Protein AF-A0A8B6EXB3-F1 (afdb_monomer)

Organism: Mytilus galloprovincialis (NCBI:txid29158)

Mean predicted aligned error: 21.94 Å

Secondary structure (DSSP, 8-state):
-EEEEEEEGGGTEEEEEEEEEE-SSTTS--SEEEEEEEEEEEE-----S----SSTT-BHHHHHHHH-TTPPSSPPHHHHHHHHHHTT-GGG--SS---TTTS----TTS-EEE--SS---PPPPPTT--SEEEEE-TTSSEEEEEEEETTTTEEEEEEEEEETTTTEEEEEETTEEEEEETTTS-TTS-EEEEETTTEEEEEEEEEETTTTEEEEEEEEEE-SBTTS--SEEEEEEEEEEEEPPPP-TTPPPSSTT--HHHHHHHHT--SSPPHHHHHHHHHHTT-GGGS-SS---TTSTTT-S--BTTEEE---TT----PPPPPS-TTEEEEE-SSEEEEEEEETTTTEEEEEEEEEETTTTEEEEEETTEEEEEETTS-----HHHHHHHTT--TT--SPPHHHHHHHHHHTT-TTTS-SS-GGGSSSSTTSS-TTTSEEE--TT---PPPPPSSSS-EEEEE-TT--EEEEEEEETTTTEEEEEEEEEEGGGTEEEEEETTEEEEEEGGGS-TT-EEEEEETTTEEEEEEEEEPTTSSEEEEEEEEEEESSSS-EEEEEEEEEEEEEEPP---TT---SSTT-BHHHHHHHTT--TTS---HHHHHHHHHHHTGGGG--SS-S--TTSTTTSS-BTTEEE----TT--PPPPPTTEEEEE-TTS-EEEEEEEEGGGTEEEEEEEEEETTTTEEEEEETTEEEEEETTT--TT--EEEEETTTEEEEEEEEEEGGGTEEEEEEEEEE--B-STTSPPSEEEEEEEEEEEEPP----SSS---TTTT--GGGTS--------SS----------------------------------------------------------------------------------------------------------

Radius of gyration: 40.98 Å; Cα contacts (8 Å, |Δi|>4): 1545; chains: 1; bounding box: 111×73×137 Å

Structure (mmCIF, N/CA/C/O backbone):
data_AF-A0A8B6EXB3-F1
#
_entry.id   AF-A0A8B6EXB3-F1
#
loop_
_atom_site.group_PDB
_atom_site.id
_atom_site.type_symbol
_atom_site.label_atom_id
_atom_site.label_alt_id
_atom_site.label_comp_id
_atom_site.label_asym_id
_atom_site.label_entity_id
_atom_site.label_seq_id
_atom_site.pdbx_PDB_ins_code
_atom_site.Cartn_x
_atom_site.Cartn_y
_atom_site.Cartn_z
_atom_site.occupancy
_atom_site.B_iso_or_equiv
_atom_site.auth_seq_id
_atom_site.auth_comp_id
_atom_site.auth_asym_id
_atom_site.auth_atom_id
_atom_site.pdbx_PDB_model_num
ATOM 1 N N . MET A 1 1 ? 38.399 -13.164 -41.758 1.00 68.25 1 MET A N 1
ATOM 2 C CA . MET A 1 1 ? 37.551 -12.127 -41.146 1.00 68.25 1 MET A CA 1
ATOM 3 C C . MET A 1 1 ? 37.472 -12.511 -39.700 1.00 68.25 1 MET A C 1
ATOM 5 O O . MET A 1 1 ? 36.944 -13.575 -39.409 1.00 68.25 1 MET A O 1
ATOM 9 N N . ASP A 1 2 ? 38.068 -11.690 -38.854 1.00 79.38 2 ASP A N 1
ATOM 10 C CA . ASP A 1 2 ? 38.177 -11.953 -37.428 1.00 79.38 2 ASP A CA 1
ATOM 11 C C . ASP A 1 2 ? 37.283 -10.932 -36.746 1.00 79.38 2 ASP A C 1
ATOM 13 O O . ASP A 1 2 ? 37.431 -9.734 -36.983 1.00 79.38 2 ASP A O 1
ATOM 17 N N . TYR A 1 3 ? 36.311 -11.392 -35.973 1.00 77.75 3 TYR A N 1
ATOM 18 C CA . TYR A 1 3 ? 35.371 -10.512 -35.300 1.00 77.75 3 TYR A CA 1
ATOM 19 C C . TYR A 1 3 ? 35.210 -10.927 -33.844 1.00 77.75 3 TYR A C 1
ATOM 21 O O . TYR A 1 3 ? 35.399 -12.087 -33.484 1.00 77.75 3 TYR A O 1
ATOM 29 N N . PHE A 1 4 ? 34.876 -9.949 -33.021 1.00 79.25 4 PHE A N 1
ATOM 30 C CA . PHE A 1 4 ? 34.558 -10.089 -31.616 1.00 79.25 4 PHE A CA 1
ATOM 31 C C . PHE A 1 4 ? 33.309 -9.255 -31.381 1.00 79.25 4 PHE A C 1
ATOM 33 O O . PHE A 1 4 ? 33.284 -8.081 -31.745 1.00 79.25 4 PHE A O 1
ATOM 40 N N . ILE A 1 5 ? 32.268 -9.891 -30.864 1.00 78.75 5 ILE A N 1
ATOM 41 C CA . ILE A 1 5 ? 31.024 -9.240 -30.476 1.00 78.75 5 ILE A CA 1
ATOM 42 C C . ILE A 1 5 ? 30.771 -9.689 -29.049 1.00 78.75 5 ILE A C 1
ATOM 44 O O . ILE A 1 5 ? 30.647 -10.887 -28.799 1.00 78.75 5 ILE A O 1
ATOM 48 N N . GLU A 1 6 ? 30.732 -8.734 -28.138 1.00 75.44 6 GLU A N 1
ATOM 49 C CA . GLU A 1 6 ? 30.368 -8.949 -26.746 1.00 75.44 6 GLU A CA 1
ATOM 50 C C . GLU A 1 6 ? 29.152 -8.084 -26.436 1.00 75.44 6 GLU A C 1
ATOM 52 O O . GLU A 1 6 ? 29.099 -6.904 -26.792 1.00 75.44 6 GLU A O 1
ATOM 57 N N . GLU A 1 7 ? 28.137 -8.698 -25.843 1.00 68.38 7 GLU A N 1
ATOM 58 C CA . GLU A 1 7 ? 26.960 -7.984 -25.370 1.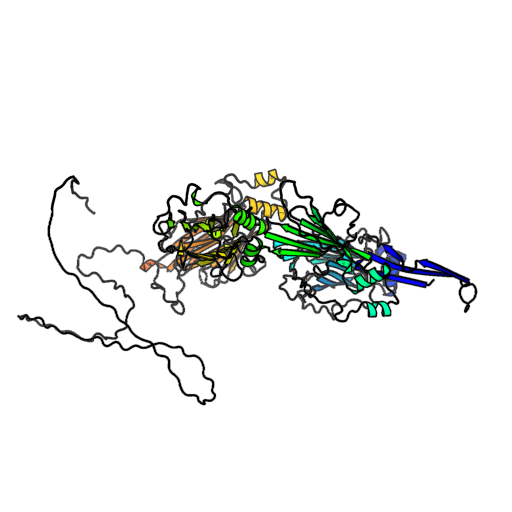00 68.38 7 GLU A CA 1
ATOM 59 C C . GLU A 1 7 ? 27.264 -7.371 -24.005 1.00 68.38 7 GLU A C 1
ATOM 61 O O . GLU A 1 7 ? 27.682 -8.074 -23.091 1.00 68.38 7 GLU A O 1
ATOM 66 N N . LEU A 1 8 ? 27.037 -6.063 -23.874 1.00 65.38 8 LEU A N 1
ATOM 67 C CA . LEU A 1 8 ? 27.164 -5.337 -22.614 1.00 65.38 8 LEU A CA 1
ATOM 68 C C . LEU A 1 8 ? 25.755 -5.047 -22.094 1.00 65.38 8 LEU A C 1
ATOM 70 O O . LEU A 1 8 ? 25.214 -3.955 -22.320 1.00 65.38 8 LEU A O 1
ATOM 74 N N . ALA A 1 9 ? 25.150 -6.066 -21.477 1.00 54.38 9 ALA A N 1
ATOM 75 C CA . ALA A 1 9 ? 23.714 -6.168 -21.213 1.00 54.38 9 ALA A CA 1
ATOM 76 C C . ALA A 1 9 ? 23.138 -4.929 -20.515 1.00 54.38 9 ALA A C 1
ATOM 78 O O . ALA A 1 9 ? 22.093 -4.422 -20.923 1.00 54.38 9 ALA A O 1
ATOM 79 N N . GLY A 1 10 ? 23.835 -4.374 -19.521 1.00 50.50 10 GLY A N 1
ATOM 80 C CA . GLY A 1 10 ? 23.326 -3.210 -18.800 1.00 50.50 10 GLY A CA 1
ATOM 81 C C . GLY A 1 10 ? 23.522 -1.865 -19.511 1.00 50.50 10 GLY A C 1
ATOM 82 O O . GLY A 1 10 ? 22.977 -0.866 -19.057 1.00 50.50 10 GLY A O 1
ATOM 83 N N . SER A 1 11 ? 24.292 -1.801 -20.602 1.00 53.59 11 SER A N 1
ATOM 84 C CA . SER A 1 11 ? 24.531 -0.559 -21.363 1.00 53.59 11 SER A CA 1
ATOM 85 C C . SER A 1 11 ? 23.740 -0.473 -22.671 1.00 53.59 11 SER A C 1
ATOM 87 O O . SER A 1 11 ? 23.821 0.544 -23.356 1.00 53.59 11 SER A O 1
ATOM 89 N N . LEU A 1 12 ? 22.998 -1.530 -23.032 1.00 60.19 12 LEU A N 1
ATOM 90 C CA . LEU A 1 12 ? 22.280 -1.655 -24.308 1.00 60.19 12 LEU A CA 1
ATOM 91 C C . LEU A 1 12 ? 23.188 -1.412 -25.526 1.00 60.19 12 LEU A C 1
ATOM 93 O O . LEU A 1 12 ? 22.785 -0.797 -26.515 1.00 60.19 12 LEU A O 1
ATOM 97 N N . THR A 1 13 ? 24.431 -1.890 -25.462 1.00 66.19 13 THR A N 1
ATOM 98 C CA . THR A 1 13 ? 25.376 -1.799 -26.578 1.00 66.19 13 THR A CA 1
ATOM 99 C C . THR A 1 13 ? 26.058 -3.133 -26.848 1.00 66.19 13 THR A C 1
ATOM 101 O O . THR A 1 13 ? 26.234 -3.963 -25.956 1.00 66.19 13 THR A O 1
ATOM 104 N N . TYR A 1 14 ? 26.459 -3.326 -28.101 1.00 77.62 14 TYR A N 1
ATOM 105 C CA . TYR A 1 14 ? 27.385 -4.376 -28.494 1.00 77.62 14 TYR A CA 1
ATOM 106 C C . TYR A 1 14 ? 28.786 -3.797 -28.597 1.00 77.62 14 TYR A C 1
ATOM 108 O O . TYR A 1 14 ? 29.005 -2.828 -29.326 1.00 77.62 14 TYR A O 1
ATOM 116 N N . LEU A 1 15 ? 29.746 -4.419 -27.924 1.00 78.31 15 LEU A N 1
ATOM 117 C CA . LEU A 1 15 ? 31.155 -4.178 -28.165 1.00 78.31 15 LEU A CA 1
ATOM 118 C C . LEU A 1 15 ? 31.594 -4.989 -29.378 1.00 78.31 15 LEU A C 1
ATOM 120 O O . LEU A 1 15 ? 31.711 -6.211 -29.312 1.00 78.31 15 LEU A O 1
ATOM 124 N N . VAL A 1 16 ? 31.842 -4.303 -30.491 1.00 85.81 16 VAL A N 1
ATOM 125 C CA . VAL A 1 16 ? 32.172 -4.937 -31.764 1.00 85.81 16 VAL A CA 1
ATOM 126 C C . VAL A 1 16 ? 33.574 -4.563 -32.221 1.00 85.81 16 VAL A C 1
ATOM 128 O O . VAL A 1 16 ? 33.889 -3.400 -32.470 1.00 85.81 16 VAL A O 1
ATOM 131 N N . SER A 1 17 ? 34.402 -5.580 -32.419 1.00 81.94 17 SER A N 1
ATOM 132 C CA . SER A 1 17 ? 35.636 -5.491 -33.194 1.00 81.94 17 SER A CA 1
ATOM 133 C C . SER A 1 17 ? 35.498 -6.353 -34.444 1.00 81.94 17 SER A C 1
ATOM 135 O O . SER A 1 17 ? 35.056 -7.494 -34.378 1.00 81.94 17 SER A O 1
ATOM 137 N N . LEU A 1 18 ? 35.879 -5.824 -35.599 1.00 85.56 18 LEU A N 1
ATOM 138 C CA . LEU A 1 18 ? 35.812 -6.484 -36.894 1.00 85.56 18 LEU A CA 1
ATOM 139 C C . LEU A 1 18 ? 37.077 -6.170 -37.686 1.00 85.56 18 LEU A C 1
ATOM 141 O O . LEU A 1 18 ? 37.271 -5.051 -38.150 1.00 85.56 18 LEU A O 1
ATOM 145 N N . ASN A 1 19 ? 37.888 -7.192 -37.922 1.00 83.00 19 ASN A N 1
ATOM 146 C CA . ASN A 1 19 ? 39.038 -7.164 -38.809 1.00 83.00 19 ASN A CA 1
ATOM 147 C C . ASN A 1 19 ? 38.729 -7.929 -40.100 1.00 83.00 19 ASN A C 1
ATOM 149 O O . ASN A 1 19 ? 38.476 -9.139 -40.111 1.00 83.00 19 ASN A O 1
ATOM 153 N N . ILE A 1 20 ? 38.804 -7.229 -41.228 1.00 84.31 20 ILE A N 1
ATOM 154 C CA . ILE A 1 20 ? 38.728 -7.829 -42.558 1.00 84.31 20 ILE A CA 1
ATOM 155 C C . ILE A 1 20 ? 40.141 -7.948 -43.115 1.00 84.31 20 ILE A C 1
ATOM 157 O O . ILE A 1 20 ? 40.819 -6.957 -43.383 1.00 84.31 20 ILE A O 1
ATOM 161 N N . SER A 1 21 ? 40.579 -9.186 -43.311 1.00 84.25 21 SER A N 1
ATOM 162 C CA . SER A 1 21 ? 41.879 -9.517 -43.877 1.00 84.25 21 SER A CA 1
ATOM 163 C C . SER A 1 21 ? 41.739 -10.083 -45.295 1.00 84.25 21 SER A C 1
ATOM 165 O O . SER A 1 21 ? 40.943 -10.986 -45.547 1.00 84.25 21 SER A O 1
ATOM 167 N N . PHE A 1 22 ? 42.528 -9.551 -46.234 1.00 82.69 22 PHE A N 1
ATOM 168 C CA . PHE A 1 22 ? 42.702 -10.082 -47.587 1.00 82.69 22 PHE A CA 1
ATOM 169 C C . PHE A 1 22 ? 44.105 -10.679 -47.705 1.00 82.69 22 PHE A C 1
ATOM 171 O O . PHE A 1 22 ? 45.111 -9.961 -47.710 1.00 82.69 22 PHE A O 1
ATOM 178 N N . CYS A 1 23 ? 44.173 -12.003 -47.788 1.00 83.12 23 CYS A N 1
ATOM 179 C CA . CYS A 1 23 ? 45.418 -12.766 -47.807 1.00 83.12 23 CYS A CA 1
ATOM 180 C C . CYS A 1 23 ? 45.533 -13.442 -49.180 1.00 83.12 23 CYS A C 1
ATOM 182 O O . CYS A 1 23 ? 44.721 -14.301 -49.510 1.00 83.12 23 CYS A O 1
ATOM 184 N N . TYR A 1 24 ? 46.502 -13.036 -50.009 1.00 78.50 24 TYR A N 1
ATOM 185 C CA . TYR A 1 24 ? 46.658 -13.610 -51.355 1.00 78.50 24 TYR A CA 1
ATOM 186 C C . TYR A 1 24 ? 47.516 -14.884 -51.369 1.00 78.50 24 TYR A C 1
ATOM 188 O O . TYR A 1 24 ? 47.483 -15.622 -52.350 1.00 78.50 24 TYR A O 1
ATOM 196 N N . ASN A 1 25 ? 48.265 -15.151 -50.291 1.00 75.56 25 ASN A N 1
ATOM 197 C CA . ASN A 1 25 ? 49.139 -16.314 -50.149 1.00 75.56 25 ASN A CA 1
ATOM 198 C C . ASN A 1 25 ? 48.902 -17.004 -48.800 1.00 75.56 25 ASN A C 1
ATOM 200 O O . ASN A 1 25 ? 48.919 -16.348 -47.759 1.00 75.56 25 ASN A O 1
ATOM 204 N N . ASP A 1 26 ? 48.730 -18.324 -48.828 1.00 62.38 26 ASP A N 1
ATOM 205 C CA . ASP A 1 26 ? 48.571 -19.159 -47.635 1.00 62.38 26 ASP A CA 1
ATOM 206 C C . ASP A 1 26 ? 49.872 -19.195 -46.800 1.00 62.38 26 ASP A C 1
ATOM 208 O O . ASP A 1 26 ? 50.974 -19.279 -47.352 1.00 62.38 26 ASP A O 1
ATOM 212 N N . GLY A 1 27 ? 49.765 -19.079 -45.472 1.00 67.12 27 GLY A N 1
ATOM 213 C CA . GLY A 1 27 ? 50.904 -19.074 -44.535 1.00 67.12 27 GLY A CA 1
ATOM 214 C C . GLY A 1 27 ? 51.773 -17.801 -44.497 1.00 67.12 27 GLY A C 1
ATOM 215 O O . GLY A 1 27 ? 52.822 -17.796 -43.849 1.00 67.12 27 GLY A O 1
ATOM 216 N N . GLN A 1 28 ? 51.372 -16.721 -45.174 1.00 71.75 28 GLN A N 1
ATOM 217 C CA . GLN A 1 28 ? 52.010 -15.396 -45.110 1.00 71.75 28 GLN A CA 1
ATOM 218 C C . GLN A 1 28 ? 51.085 -14.390 -44.398 1.00 71.75 28 GLN A C 1
ATOM 220 O O . GLN A 1 28 ? 49.868 -14.571 -44.425 1.00 71.75 28 GLN A O 1
ATOM 225 N N . PRO A 1 29 ? 51.617 -13.315 -43.776 1.00 71.00 29 PRO A N 1
ATOM 226 C CA . PRO A 1 29 ? 50.770 -12.251 -43.245 1.00 71.00 29 PRO A CA 1
ATOM 227 C C . PRO A 1 29 ? 49.911 -11.657 -44.368 1.00 71.00 29 PRO A C 1
ATOM 229 O O . PRO A 1 29 ? 50.392 -11.426 -45.480 1.00 71.00 29 PRO A O 1
ATOM 232 N N . CYS A 1 30 ? 48.631 -11.436 -44.076 1.00 75.44 30 CYS A N 1
ATOM 233 C CA . CYS A 1 30 ? 47.659 -10.944 -45.045 1.00 75.44 30 CYS A CA 1
ATOM 234 C C . CYS A 1 30 ? 48.091 -9.595 -45.633 1.00 75.44 30 CYS A C 1
ATOM 236 O O . CYS A 1 30 ? 48.631 -8.736 -44.939 1.00 75.44 30 CYS A O 1
ATOM 238 N N . ASN A 1 31 ? 47.859 -9.409 -46.932 1.00 78.94 31 ASN A N 1
ATOM 239 C CA . ASN A 1 31 ? 48.320 -8.234 -47.670 1.00 78.94 31 ASN A CA 1
ATOM 240 C C . ASN A 1 31 ? 47.561 -6.962 -47.294 1.00 78.94 31 ASN A C 1
ATOM 242 O O . ASN A 1 31 ? 48.116 -5.870 -47.382 1.00 78.94 31 ASN A O 1
ATOM 246 N N . ILE A 1 32 ? 46.295 -7.106 -46.911 1.00 76.19 32 ILE A N 1
ATOM 247 C CA . ILE A 1 32 ? 45.469 -6.022 -46.392 1.00 76.19 32 ILE A CA 1
ATOM 248 C C . ILE A 1 32 ? 44.825 -6.555 -45.123 1.00 76.19 32 ILE A C 1
ATOM 250 O O . ILE A 1 32 ? 44.186 -7.601 -45.158 1.00 76.19 32 ILE A O 1
ATOM 254 N N . ILE A 1 33 ? 45.001 -5.846 -44.017 1.00 76.88 33 ILE A N 1
ATOM 255 C CA . ILE A 1 33 ? 44.245 -6.049 -42.785 1.00 76.88 33 ILE A CA 1
ATOM 256 C C . ILE A 1 33 ? 43.591 -4.703 -42.514 1.00 76.88 33 ILE A C 1
ATOM 258 O O . ILE A 1 33 ? 44.284 -3.711 -42.299 1.00 76.88 33 ILE A O 1
ATOM 262 N N . ALA A 1 34 ? 42.271 -4.657 -42.627 1.00 78.12 34 ALA A N 1
ATOM 263 C CA . ALA A 1 34 ? 41.474 -3.483 -42.336 1.00 78.12 34 ALA A CA 1
ATOM 264 C C . ALA A 1 34 ? 40.692 -3.749 -41.053 1.00 78.12 34 ALA A C 1
ATOM 266 O O . ALA A 1 34 ? 39.830 -4.628 -41.031 1.00 78.12 34 ALA A O 1
ATOM 267 N N . SER A 1 35 ? 40.996 -2.988 -40.005 1.00 79.94 35 SER A N 1
ATOM 268 C CA . SER A 1 35 ? 40.124 -2.885 -38.840 1.00 79.94 35 SER A CA 1
ATOM 269 C C . SER A 1 35 ? 38.926 -2.032 -39.243 1.00 79.94 35 SER A C 1
ATOM 271 O O . SER A 1 35 ? 39.059 -0.837 -39.503 1.00 79.94 35 SER A O 1
ATOM 273 N N . VAL A 1 36 ? 37.790 -2.691 -39.451 1.00 83.00 36 VAL A N 1
ATOM 274 C CA . VAL A 1 36 ? 36.519 -2.069 -39.837 1.00 83.00 36 VAL A CA 1
ATOM 275 C C . VAL A 1 36 ? 35.816 -1.520 -38.606 1.00 83.00 36 VAL A C 1
ATOM 277 O O . VAL A 1 36 ? 35.272 -0.422 -38.662 1.00 83.00 36 VAL A O 1
ATOM 280 N N . LEU A 1 37 ? 35.854 -2.274 -37.509 1.00 81.50 37 LEU A N 1
ATOM 281 C CA . LEU A 1 37 ? 35.396 -1.862 -36.188 1.00 81.50 37 LEU A CA 1
ATOM 282 C C . LEU A 1 37 ? 36.489 -2.260 -35.196 1.00 81.50 37 LEU A C 1
ATOM 284 O O . LEU A 1 37 ? 37.016 -3.366 -35.271 1.00 81.50 37 LEU A O 1
ATOM 288 N N . GLU A 1 38 ? 36.850 -1.375 -34.281 1.00 83.38 38 GLU A N 1
ATOM 289 C CA . GLU A 1 38 ? 37.801 -1.683 -33.212 1.00 83.38 38 GLU A CA 1
ATOM 290 C C . GLU A 1 38 ? 37.193 -1.220 -31.905 1.00 83.38 38 GLU A C 1
ATOM 292 O O . GLU A 1 38 ? 36.986 -0.021 -31.718 1.00 83.38 38 GLU A O 1
ATOM 297 N N . ASN A 1 39 ? 36.846 -2.178 -31.046 1.00 79.06 39 ASN A N 1
ATOM 298 C CA . ASN A 1 39 ? 36.183 -1.965 -29.764 1.00 79.06 39 ASN A CA 1
ATOM 299 C C . ASN A 1 39 ? 35.029 -0.954 -29.872 1.00 79.06 39 ASN A C 1
ATOM 301 O O . ASN A 1 39 ? 34.865 -0.065 -29.038 1.00 79.06 39 ASN A O 1
ATOM 305 N N . THR A 1 40 ? 34.273 -1.045 -30.967 1.00 81.50 40 THR A N 1
ATOM 306 C CA . THR A 1 40 ? 33.235 -0.084 -31.319 1.00 81.50 40 THR A CA 1
ATOM 307 C C . THR A 1 40 ? 31.952 -0.453 -30.600 1.00 81.50 40 THR A C 1
ATOM 309 O O . THR A 1 40 ? 31.421 -1.538 -30.814 1.00 81.50 40 THR A O 1
ATOM 312 N N . LEU A 1 41 ? 31.449 0.463 -29.775 1.00 75.69 41 LEU A N 1
ATOM 313 C CA . LEU A 1 41 ? 30.141 0.335 -29.145 1.00 75.69 41 LEU A CA 1
ATOM 314 C C . LEU A 1 41 ? 29.060 0.642 -30.183 1.00 75.69 41 LEU A C 1
ATOM 316 O O . LEU A 1 41 ? 28.973 1.762 -30.690 1.00 75.69 41 LEU A O 1
ATOM 320 N N . LEU A 1 42 ? 28.254 -0.359 -30.518 1.00 77.44 42 LEU A N 1
ATOM 321 C CA . LEU A 1 42 ? 27.083 -0.199 -31.368 1.00 77.44 42 LEU A CA 1
ATOM 322 C C . LEU A 1 42 ? 25.832 -0.181 -30.486 1.00 77.44 42 LEU A C 1
ATOM 324 O O . LEU A 1 42 ? 25.659 -1.116 -29.703 1.00 77.44 42 LEU A O 1
ATOM 328 N N . PRO A 1 43 ? 24.965 0.845 -30.586 1.00 64.69 43 PRO A N 1
ATOM 329 C CA . PRO A 1 43 ? 23.700 0.847 -29.869 1.00 64.69 43 PRO A CA 1
ATOM 330 C C . PRO A 1 43 ? 22.864 -0.355 -30.297 1.00 64.69 43 PRO A C 1
ATOM 332 O O . PRO A 1 43 ? 22.791 -0.700 -31.479 1.00 64.69 43 PRO A O 1
ATOM 335 N N . ARG A 1 44 ? 22.247 -0.999 -29.315 1.00 66.56 44 ARG A N 1
ATOM 336 C CA . ARG A 1 44 ? 21.245 -2.026 -29.538 1.00 66.56 44 ARG A CA 1
ATOM 337 C C . ARG A 1 44 ? 19.928 -1.325 -29.853 1.00 66.56 44 ARG A C 1
ATOM 339 O O . ARG A 1 44 ? 19.388 -0.615 -29.009 1.00 66.56 44 ARG A O 1
ATOM 346 N N . ASP A 1 45 ? 19.416 -1.518 -31.063 1.00 56.03 45 ASP A N 1
ATOM 347 C CA . ASP A 1 45 ? 18.047 -1.115 -31.374 1.00 56.03 45 ASP A CA 1
ATOM 348 C C . ASP A 1 45 ? 17.067 -2.026 -30.622 1.00 56.03 45 ASP A C 1
ATOM 350 O O . ASP A 1 45 ? 17.271 -3.240 -30.517 1.00 56.03 45 ASP A O 1
ATOM 354 N N . LEU A 1 46 ? 15.984 -1.435 -30.113 1.00 52.19 46 LEU A N 1
ATOM 355 C CA . LEU A 1 46 ? 14.845 -2.174 -29.577 1.00 52.19 46 LEU A CA 1
ATOM 356 C C . LEU A 1 46 ? 14.179 -2.921 -30.738 1.00 52.19 46 LEU A C 1
ATOM 358 O O . LEU A 1 46 ? 13.337 -2.373 -31.453 1.00 52.19 46 LEU A O 1
ATOM 362 N N . CYS A 1 47 ? 14.583 -4.169 -30.963 1.00 51.56 47 CYS A N 1
ATOM 363 C CA . CYS A 1 47 ? 13.847 -5.057 -31.851 1.00 51.56 47 CYS A CA 1
ATOM 364 C C . CYS A 1 47 ? 12.427 -5.214 -31.297 1.00 51.56 47 CYS A C 1
ATOM 366 O O . CYS A 1 47 ? 12.257 -5.452 -30.105 1.00 51.56 47 CYS A O 1
ATOM 368 N N . ALA A 1 48 ? 11.402 -5.113 -32.143 1.00 51.72 48 ALA A N 1
ATOM 369 C CA . ALA A 1 48 ? 10.071 -5.553 -31.753 1.00 51.72 48 ALA A CA 1
ATOM 370 C C . ALA A 1 48 ? 10.149 -7.059 -31.437 1.00 51.72 48 ALA A C 1
ATOM 372 O O . ALA A 1 48 ? 10.391 -7.858 -32.337 1.00 51.72 48 ALA A O 1
ATOM 373 N N . TRP A 1 49 ? 9.997 -7.454 -30.168 1.00 59.44 49 TRP A N 1
ATOM 374 C CA . TRP A 1 49 ? 9.991 -8.875 -29.752 1.00 59.44 49 TRP A CA 1
ATOM 375 C C . TRP A 1 49 ? 8.714 -9.608 -30.182 1.00 59.44 49 TRP A C 1
ATOM 377 O O . TRP A 1 49 ? 8.618 -10.832 -30.113 1.00 59.44 49 TRP A O 1
ATOM 387 N N . ASN A 1 50 ? 7.757 -8.837 -30.698 1.00 57.81 50 ASN A N 1
ATOM 388 C CA . ASN A 1 50 ? 6.854 -9.241 -31.761 1.00 57.81 50 ASN A CA 1
ATOM 389 C C . ASN A 1 50 ? 7.693 -9.566 -33.010 1.00 57.81 50 ASN A C 1
ATOM 391 O O . ASN A 1 50 ? 7.816 -8.766 -33.938 1.00 57.81 50 ASN A O 1
ATOM 395 N N . THR A 1 51 ? 8.309 -10.741 -33.019 1.00 57.66 51 THR A N 1
ATOM 396 C CA . THR A 1 51 ? 8.639 -11.399 -34.276 1.00 57.66 51 THR A CA 1
ATOM 397 C C . THR A 1 51 ? 7.510 -12.367 -34.567 1.00 57.66 51 THR A C 1
ATOM 399 O O . THR A 1 51 ? 7.520 -13.507 -34.103 1.00 57.66 51 THR A O 1
ATOM 402 N N . ASP A 1 52 ? 6.518 -11.885 -35.312 1.00 60.16 52 ASP A N 1
ATOM 403 C CA . ASP A 1 52 ? 5.601 -12.750 -36.056 1.00 60.16 52 ASP A CA 1
ATOM 404 C C . ASP A 1 52 ? 6.408 -13.724 -36.949 1.00 60.16 52 ASP A C 1
ATOM 406 O O . ASP A 1 52 ? 7.632 -13.599 -37.083 1.00 60.16 52 ASP A O 1
ATOM 410 N N . TYR A 1 53 ? 5.753 -14.710 -37.558 1.00 62.44 53 TYR A N 1
ATOM 411 C CA . TYR A 1 53 ? 6.430 -15.710 -38.387 1.00 62.44 53 TYR A CA 1
ATOM 412 C C . TYR A 1 53 ? 7.411 -15.061 -39.375 1.00 62.44 53 TYR A C 1
ATOM 414 O O . TYR A 1 53 ? 7.035 -14.196 -40.170 1.00 62.44 53 TYR A O 1
ATOM 422 N N . LEU A 1 54 ? 8.663 -15.548 -39.387 1.00 68.31 54 LEU A N 1
ATOM 423 C CA . LEU A 1 54 ? 9.689 -15.120 -40.352 1.00 68.31 54 LEU A CA 1
ATOM 424 C C . LEU A 1 54 ? 9.176 -15.226 -41.801 1.00 68.31 54 LEU A C 1
ATOM 426 O O . LEU A 1 54 ? 9.567 -14.455 -42.678 1.00 68.31 54 LEU A O 1
ATOM 430 N N . ILE A 1 55 ? 8.278 -16.185 -42.034 1.00 70.31 55 ILE A N 1
ATOM 431 C CA . ILE A 1 55 ? 7.550 -16.398 -43.278 1.00 70.31 55 ILE A CA 1
ATOM 432 C C . ILE A 1 55 ? 6.095 -15.935 -43.065 1.00 70.31 55 ILE A C 1
ATOM 434 O O . ILE A 1 55 ? 5.319 -16.652 -42.432 1.00 70.31 55 ILE A O 1
ATOM 438 N N . PRO A 1 56 ? 5.677 -14.773 -43.601 1.00 75.31 56 PRO A N 1
ATOM 439 C CA . PRO A 1 56 ? 4.293 -14.321 -43.488 1.00 75.31 56 PRO A CA 1
ATOM 440 C C . PRO A 1 56 ? 3.328 -15.326 -44.124 1.00 75.31 56 PRO A C 1
ATOM 442 O O . PRO A 1 56 ? 3.534 -15.743 -45.267 1.00 75.31 56 PRO A O 1
ATOM 445 N N . GLY A 1 57 ? 2.258 -15.698 -43.417 1.00 75.62 57 GLY A N 1
ATOM 446 C CA . GLY A 1 57 ? 1.319 -16.709 -43.914 1.00 75.62 57 GLY A CA 1
ATOM 447 C C . GLY A 1 57 ? 1.803 -18.153 -43.733 1.00 75.62 57 GLY A C 1
ATOM 448 O O . GLY A 1 57 ? 1.296 -19.035 -44.426 1.00 75.62 57 GLY A O 1
ATOM 449 N N . PHE A 1 58 ? 2.810 -18.394 -42.881 1.00 85.06 58 PHE A N 1
ATOM 450 C CA . PHE A 1 58 ? 3.347 -19.730 -42.640 1.00 85.06 58 PHE A CA 1
ATOM 451 C C . PHE A 1 58 ? 2.251 -20.716 -42.217 1.00 85.06 58 PHE A C 1
ATOM 453 O O . PHE A 1 58 ? 1.399 -20.421 -41.381 1.00 85.06 58 PHE A O 1
ATOM 460 N N . SER A 1 59 ? 2.312 -21.909 -42.798 1.00 86.06 59 SER A N 1
ATOM 461 C CA . SER A 1 59 ? 1.416 -23.019 -42.510 1.00 86.06 59 SER A CA 1
ATOM 462 C C . SER A 1 59 ? 2.237 -24.295 -42.478 1.00 86.06 59 SER A C 1
ATOM 464 O O . SER A 1 59 ? 2.787 -24.698 -43.512 1.00 86.06 59 SER A O 1
ATOM 466 N N . LEU A 1 60 ? 2.318 -24.939 -41.313 1.00 84.00 60 LEU A N 1
ATOM 467 C CA . LEU A 1 60 ? 3.009 -26.215 -41.172 1.00 84.00 60 LEU A CA 1
ATOM 468 C C . LEU A 1 60 ? 2.416 -27.261 -42.117 1.00 84.00 60 LEU A C 1
ATOM 470 O O . LEU A 1 60 ? 3.166 -27.976 -42.777 1.00 84.00 60 LEU A O 1
ATOM 474 N N . ASN A 1 61 ? 1.092 -27.308 -42.275 1.00 83.06 61 ASN A N 1
ATOM 475 C CA . ASN A 1 61 ? 0.445 -28.242 -43.200 1.00 83.06 61 ASN A CA 1
ATOM 476 C C . ASN A 1 61 ? 0.886 -28.046 -44.658 1.00 83.06 61 ASN A C 1
ATOM 478 O O . ASN A 1 61 ? 1.161 -29.016 -45.376 1.00 83.06 61 ASN A O 1
ATOM 482 N N . THR A 1 62 ? 0.975 -26.790 -45.098 1.00 85.00 62 THR A N 1
ATOM 483 C CA . THR A 1 62 ? 1.448 -26.456 -46.450 1.00 85.00 62 THR A CA 1
ATOM 484 C C . THR A 1 62 ? 2.917 -26.843 -46.602 1.00 85.00 62 THR A C 1
ATOM 486 O O . THR A 1 62 ? 3.288 -27.552 -47.537 1.00 85.00 62 THR A O 1
ATOM 489 N N . TRP A 1 63 ? 3.739 -26.476 -45.619 1.00 85.62 63 TRP A N 1
ATOM 490 C CA . TRP A 1 63 ? 5.164 -26.776 -45.602 1.00 85.62 63 TRP A CA 1
ATOM 491 C C . TRP A 1 63 ? 5.463 -28.281 -45.635 1.00 85.62 63 TRP A C 1
ATOM 493 O O . TRP A 1 63 ? 6.343 -28.726 -46.378 1.00 85.62 63 TRP A O 1
ATOM 503 N N . LEU A 1 64 ? 4.706 -29.077 -44.876 1.00 82.06 64 LEU A N 1
ATOM 504 C CA . LEU A 1 64 ? 4.808 -30.535 -44.862 1.00 82.06 64 LEU A CA 1
ATOM 505 C C . LEU A 1 64 ? 4.437 -31.147 -46.207 1.00 82.06 64 LEU A C 1
ATOM 507 O O . LEU A 1 64 ? 5.117 -32.059 -46.671 1.00 82.06 64 LEU A O 1
ATOM 511 N N . THR A 1 65 ? 3.394 -30.629 -46.854 1.00 82.31 65 THR A N 1
ATOM 512 C CA . THR A 1 65 ? 2.976 -31.100 -48.180 1.00 82.31 65 THR A CA 1
ATOM 513 C C . THR A 1 65 ? 4.060 -30.837 -49.228 1.00 82.31 65 THR A C 1
ATOM 515 O O . THR A 1 65 ? 4.322 -31.698 -50.071 1.00 82.31 65 THR A O 1
ATOM 518 N N . ASP A 1 66 ? 4.726 -29.687 -49.142 1.00 83.06 66 ASP A N 1
ATOM 519 C CA . ASP A 1 66 ? 5.734 -29.260 -50.111 1.00 83.06 66 ASP A CA 1
ATOM 520 C C . ASP A 1 66 ? 7.095 -29.951 -49.916 1.00 83.06 66 ASP A C 1
ATOM 522 O O . ASP A 1 66 ? 7.758 -30.301 -50.895 1.00 83.06 66 ASP A O 1
ATOM 526 N N . ASN A 1 67 ? 7.515 -30.182 -48.667 1.00 79.00 67 ASN A N 1
ATOM 527 C CA . ASN A 1 67 ? 8.844 -30.723 -48.349 1.00 79.00 67 ASN A CA 1
ATOM 528 C C . ASN A 1 67 ? 8.833 -32.228 -48.041 1.00 79.00 67 ASN A C 1
ATOM 530 O O . ASN A 1 67 ? 9.809 -32.928 -48.321 1.00 79.00 67 ASN A O 1
ATOM 534 N N . PHE A 1 68 ? 7.733 -32.745 -47.486 1.00 79.88 68 PHE A N 1
ATOM 535 C CA . PHE A 1 68 ? 7.631 -34.109 -46.964 1.00 79.88 68 PHE A CA 1
ATOM 536 C C . PHE A 1 68 ? 6.303 -34.813 -47.316 1.00 79.88 68 PHE A C 1
ATOM 538 O O . PHE A 1 68 ? 5.644 -35.364 -46.432 1.00 79.88 68 PHE A O 1
ATOM 545 N N . PRO A 1 69 ? 5.935 -34.932 -48.608 1.00 67.56 69 PRO A N 1
ATOM 546 C CA . PRO A 1 69 ? 4.647 -35.492 -49.044 1.00 67.56 69 PRO A CA 1
ATOM 547 C C . PRO A 1 69 ? 4.410 -36.972 -48.672 1.00 67.56 69 PRO A C 1
ATOM 549 O O . PRO A 1 69 ? 3.323 -37.500 -48.904 1.00 67.56 69 PRO A O 1
ATOM 552 N N . THR A 1 70 ? 5.415 -37.669 -48.126 1.00 72.06 70 THR A N 1
ATOM 553 C CA . THR A 1 70 ? 5.349 -39.089 -47.733 1.00 72.06 70 THR A CA 1
ATOM 554 C C . THR A 1 70 ? 5.678 -39.357 -46.259 1.00 72.06 70 THR A C 1
ATOM 556 O O . THR A 1 70 ? 5.762 -40.524 -45.877 1.00 72.06 70 THR A O 1
ATOM 559 N N . VAL A 1 71 ? 5.916 -38.328 -45.437 1.00 60.44 71 VAL A N 1
ATOM 560 C CA . VAL A 1 71 ? 6.285 -38.490 -44.017 1.00 60.44 71 VAL A CA 1
ATOM 561 C C . VAL A 1 71 ? 5.033 -38.345 -43.146 1.00 60.44 71 VAL A C 1
ATOM 563 O O . VAL A 1 71 ? 4.259 -37.410 -43.321 1.00 60.44 71 VAL A O 1
ATOM 566 N N . GLY A 1 72 ? 4.799 -39.307 -42.247 1.00 63.44 72 GLY A N 1
ATOM 567 C CA . GLY A 1 72 ? 3.712 -39.253 -41.261 1.00 63.44 72 GLY A CA 1
ATOM 568 C C . GLY A 1 72 ? 4.117 -38.499 -39.990 1.00 63.44 72 GLY A C 1
ATOM 569 O O . GLY A 1 72 ? 5.289 -38.199 -39.803 1.00 63.44 72 GLY A O 1
ATOM 570 N N . HIS A 1 73 ? 3.152 -38.224 -39.113 1.00 62.53 73 HIS A N 1
ATOM 571 C CA . HIS A 1 73 ? 3.403 -37.643 -37.789 1.00 62.53 73 HIS A CA 1
ATOM 572 C C . HIS A 1 73 ? 3.747 -38.744 -36.764 1.00 62.53 73 HIS A C 1
ATOM 574 O O . HIS A 1 73 ? 3.183 -39.842 -36.872 1.00 62.53 73 HIS A O 1
ATOM 580 N N . PRO A 1 74 ? 4.609 -38.480 -35.760 1.00 62.28 74 PRO A N 1
ATOM 581 C CA . PRO A 1 74 ? 5.357 -37.238 -35.511 1.00 62.28 74 PRO A CA 1
ATOM 582 C C . PRO A 1 74 ? 6.525 -37.036 -36.489 1.00 62.28 74 PRO A C 1
ATOM 584 O O . PRO A 1 74 ? 6.989 -37.981 -37.132 1.00 62.28 74 PRO A O 1
ATOM 587 N N . LEU A 1 75 ? 6.985 -35.790 -36.617 1.00 69.81 75 LEU A N 1
ATOM 588 C CA . LEU A 1 75 ? 8.056 -35.439 -37.547 1.00 69.81 75 LEU A CA 1
ATOM 589 C C . LEU A 1 75 ? 9.400 -36.036 -37.107 1.00 69.81 75 LEU A C 1
ATOM 591 O O . LEU A 1 75 ? 9.762 -35.941 -35.936 1.00 69.81 75 LEU A O 1
ATOM 595 N N . PRO A 1 76 ? 10.186 -36.626 -38.025 1.00 76.25 76 PRO A N 1
ATOM 596 C CA . PRO A 1 76 ? 11.527 -37.084 -37.697 1.00 76.25 76 PRO A CA 1
ATOM 597 C C . PRO A 1 76 ? 12.431 -35.893 -37.358 1.00 76.25 76 PRO A C 1
ATOM 599 O O . PRO A 1 76 ? 12.299 -34.817 -37.935 1.00 76.25 76 PRO A O 1
ATOM 602 N N . GLU A 1 77 ? 13.400 -36.109 -36.469 1.00 76.75 77 GLU A N 1
ATOM 603 C CA . GLU A 1 77 ? 14.290 -35.067 -35.934 1.00 76.75 77 GLU A CA 1
ATOM 604 C C . GLU A 1 77 ? 14.925 -34.182 -37.016 1.00 76.75 77 GLU A C 1
ATOM 606 O O . GLU A 1 77 ? 14.875 -32.963 -36.909 1.00 76.75 77 GLU A O 1
ATOM 611 N N . TYR A 1 78 ? 15.416 -34.763 -38.115 1.00 80.62 78 TYR A N 1
ATOM 612 C CA . TYR A 1 78 ? 16.002 -33.986 -39.215 1.00 80.62 78 TYR A CA 1
ATOM 613 C C . TYR A 1 78 ? 14.998 -33.039 -39.904 1.00 80.62 78 TYR A C 1
ATOM 615 O O . TYR A 1 78 ? 15.400 -32.020 -40.459 1.00 80.62 78 TYR A O 1
ATOM 623 N N . ALA A 1 79 ? 13.704 -33.380 -39.917 1.00 79.69 79 ALA A N 1
ATOM 624 C CA . ALA A 1 79 ? 12.656 -32.541 -40.492 1.00 79.69 79 ALA A CA 1
ATOM 625 C C . ALA A 1 79 ? 12.305 -31.391 -39.544 1.00 79.69 79 ALA A C 1
ATOM 627 O O . ALA A 1 79 ? 12.083 -30.280 -40.014 1.00 79.69 79 ALA A O 1
ATOM 628 N N . VAL A 1 80 ? 12.327 -31.631 -38.229 1.00 80.56 80 VAL A N 1
ATOM 629 C CA . VAL A 1 80 ? 12.197 -30.576 -37.213 1.00 80.56 80 VAL A CA 1
ATOM 630 C C . VAL A 1 80 ? 13.384 -29.608 -37.283 1.00 80.56 80 VAL A C 1
ATOM 632 O O . VAL A 1 80 ? 13.172 -28.402 -37.248 1.00 80.56 80 VAL A O 1
ATOM 635 N N . GLU A 1 81 ? 14.613 -30.102 -37.477 1.00 80.50 81 GLU A N 1
ATOM 636 C CA . GLU A 1 81 ? 15.785 -29.233 -37.693 1.00 80.50 81 GLU A CA 1
ATOM 637 C C . GLU A 1 81 ? 15.635 -28.357 -38.934 1.00 80.50 81 GLU A C 1
ATOM 639 O O . GLU A 1 81 ? 15.851 -27.150 -38.869 1.00 80.50 81 GLU A O 1
ATOM 644 N N . LEU A 1 82 ? 15.230 -28.953 -40.059 1.00 83.88 82 LEU A N 1
ATOM 645 C CA . LEU A 1 82 ? 15.030 -28.214 -41.302 1.00 83.88 82 LEU A CA 1
ATOM 646 C C . LEU A 1 82 ? 13.910 -27.175 -41.161 1.00 83.88 82 LEU A C 1
ATOM 648 O O . LEU A 1 82 ? 14.019 -26.074 -41.698 1.00 83.88 82 LEU A O 1
ATOM 652 N N . LEU A 1 83 ? 12.840 -27.515 -40.436 1.00 85.00 83 LEU A N 1
ATOM 653 C CA . LEU A 1 83 ? 11.760 -26.590 -40.112 1.00 85.00 83 LEU A CA 1
ATOM 654 C C . LEU A 1 83 ? 12.285 -25.415 -39.279 1.00 85.00 83 LEU A C 1
ATOM 656 O O . LEU A 1 83 ? 12.040 -24.265 -39.625 1.00 85.00 83 LEU A O 1
ATOM 660 N N . PHE A 1 84 ? 13.042 -25.690 -38.217 1.00 87.00 84 PHE A N 1
ATOM 661 C CA . PHE A 1 84 ? 13.593 -24.659 -37.335 1.00 87.00 84 PHE A CA 1
ATOM 662 C C . PHE A 1 84 ? 14.612 -23.772 -38.051 1.00 87.00 84 PHE A C 1
ATOM 664 O O . PHE A 1 84 ? 14.653 -22.569 -37.803 1.00 87.00 84 PHE A O 1
ATOM 671 N N . GLU A 1 85 ? 15.401 -24.334 -38.968 1.00 84.31 85 GLU A N 1
ATOM 672 C CA . GLU A 1 85 ? 16.303 -23.575 -39.833 1.00 84.31 85 GLU A CA 1
ATOM 673 C C . GLU A 1 85 ? 15.523 -22.633 -40.762 1.00 84.31 85 GLU A C 1
ATOM 675 O O . GLU A 1 85 ? 15.860 -21.456 -40.865 1.00 84.31 85 GLU A O 1
ATOM 680 N N . GLN A 1 86 ? 14.439 -23.106 -41.388 1.00 83.31 86 GLN A N 1
ATOM 681 C CA . GLN A 1 86 ? 13.612 -22.278 -42.277 1.00 83.31 86 GLN A CA 1
ATOM 682 C C . GLN A 1 86 ? 12.791 -21.215 -41.541 1.00 83.31 86 GLN A C 1
ATOM 684 O O . GLN A 1 86 ? 12.559 -20.139 -42.089 1.00 83.31 86 GLN A O 1
ATOM 689 N N . LEU A 1 87 ? 12.376 -21.499 -40.307 1.00 81.75 87 LEU A N 1
ATOM 690 C CA . LEU A 1 87 ? 11.728 -20.534 -39.418 1.00 81.75 87 LEU A CA 1
ATOM 691 C C . LEU A 1 87 ? 12.734 -19.582 -38.749 1.00 81.75 87 LEU A C 1
ATOM 693 O O . LEU A 1 87 ? 12.322 -18.621 -38.105 1.00 81.75 87 LEU A O 1
ATOM 697 N N . GLY A 1 88 ? 14.041 -19.821 -38.912 1.00 81.56 88 GLY A N 1
ATOM 698 C CA . GLY A 1 88 ? 15.110 -18.990 -38.355 1.00 81.56 88 GLY A CA 1
ATOM 699 C C . GLY A 1 88 ? 15.276 -19.100 -36.837 1.00 81.56 88 GLY A C 1
ATOM 700 O O . GLY A 1 88 ? 15.873 -18.215 -36.230 1.00 81.56 88 GLY A O 1
ATOM 701 N N . ILE A 1 89 ? 14.764 -20.168 -36.221 1.00 84.88 89 ILE A N 1
ATOM 702 C CA . ILE A 1 89 ? 14.783 -20.374 -34.763 1.00 84.88 89 ILE A CA 1
ATOM 703 C C . ILE A 1 89 ? 15.825 -21.406 -34.304 1.00 84.88 89 ILE A C 1
ATOM 705 O O . ILE A 1 89 ? 16.057 -21.551 -33.108 1.00 84.88 89 ILE A O 1
ATOM 709 N N . SER A 1 90 ? 16.492 -22.104 -35.232 1.00 83.69 90 SER A N 1
ATOM 710 C CA . SER A 1 90 ? 17.458 -23.175 -34.923 1.00 83.69 90 SER A CA 1
ATOM 711 C C . SER A 1 90 ? 18.629 -22.738 -34.036 1.00 83.69 90 SER A C 1
ATOM 713 O O . SER A 1 90 ? 19.139 -23.536 -33.255 1.00 83.69 90 SER A O 1
ATOM 715 N N . GLN A 1 91 ? 19.042 -21.474 -34.135 1.00 80.31 91 GLN A N 1
ATOM 716 C CA . GLN A 1 91 ? 20.163 -20.914 -33.375 1.00 80.31 91 GLN A CA 1
ATOM 717 C C . GLN A 1 91 ? 19.868 -20.692 -31.888 1.00 80.31 91 GLN A C 1
ATOM 719 O O . GLN A 1 91 ? 20.798 -20.490 -31.116 1.00 80.31 91 GLN A O 1
ATOM 724 N N . TYR A 1 92 ? 18.595 -20.713 -31.498 1.00 84.06 92 TYR A N 1
ATOM 725 C CA . TYR A 1 92 ? 18.157 -20.431 -30.134 1.00 84.06 92 TYR A CA 1
ATOM 726 C C . TYR A 1 92 ? 17.846 -21.689 -29.329 1.00 84.06 92 TYR A C 1
ATOM 728 O O . TYR A 1 92 ? 17.213 -21.611 -28.282 1.00 84.06 92 TYR A O 1
ATOM 736 N N . ARG A 1 93 ? 18.244 -22.861 -29.824 1.00 82.12 93 ARG A N 1
ATOM 737 C CA . ARG A 1 93 ? 17.970 -24.115 -29.137 1.00 82.12 93 ARG A CA 1
ATOM 738 C C . ARG A 1 93 ? 19.104 -24.475 -28.165 1.00 82.12 93 ARG A C 1
ATOM 740 O O . ARG A 1 93 ? 20.252 -24.554 -28.611 1.00 82.12 93 ARG A O 1
ATOM 747 N N . PRO A 1 94 ? 18.783 -24.870 -26.919 1.00 81.44 94 PRO A N 1
ATOM 748 C CA . PRO A 1 94 ? 19.753 -25.420 -25.991 1.00 81.44 94 PRO A CA 1
ATOM 749 C C . PRO A 1 94 ? 20.333 -26.750 -26.471 1.00 81.44 94 PRO A C 1
ATOM 751 O O . PRO A 1 94 ? 19.712 -27.539 -27.189 1.00 81.44 94 PRO A O 1
ATOM 754 N N . SER A 1 95 ? 21.533 -27.053 -25.972 1.00 75.44 95 SER A N 1
ATOM 755 C CA . SER A 1 95 ? 22.194 -28.350 -26.186 1.00 75.44 95 SER A CA 1
ATOM 756 C C . SER A 1 95 ? 21.400 -29.550 -25.638 1.00 75.44 95 SER A C 1
ATOM 758 O O . SER A 1 95 ? 21.583 -30.677 -26.101 1.00 75.44 95 SER A O 1
ATOM 760 N N . THR A 1 96 ? 20.502 -29.310 -24.678 1.00 80.44 96 THR A N 1
ATOM 761 C CA . THR A 1 96 ? 19.589 -30.291 -24.081 1.00 80.44 96 THR A CA 1
ATOM 762 C C . THR A 1 96 ? 18.219 -29.656 -23.870 1.00 80.44 96 THR A C 1
ATOM 764 O O . THR A 1 96 ? 18.140 -28.594 -23.260 1.00 80.44 96 THR A O 1
ATOM 767 N N . GLN A 1 97 ? 17.153 -30.315 -24.330 1.00 81.81 97 GLN A N 1
ATOM 768 C CA . GLN A 1 97 ? 15.774 -29.871 -24.084 1.00 81.81 97 GLN A CA 1
ATOM 769 C C . GLN A 1 97 ? 15.442 -29.934 -22.588 1.00 81.81 97 GLN A C 1
ATOM 771 O O . GLN A 1 97 ? 15.960 -30.799 -21.871 1.00 81.81 97 GLN A O 1
ATOM 776 N N . CYS A 1 98 ? 14.555 -29.048 -22.129 1.00 83.56 98 CYS A N 1
ATOM 777 C CA . CYS A 1 98 ? 13.991 -29.171 -20.791 1.00 83.56 98 CYS A CA 1
ATOM 778 C C . CYS A 1 98 ? 13.216 -30.494 -20.674 1.00 83.56 98 CYS A C 1
ATOM 780 O O . CYS A 1 98 ? 12.713 -31.033 -21.661 1.00 83.56 98 CYS A O 1
ATOM 782 N N . SER A 1 99 ? 13.165 -31.056 -19.468 1.00 71.62 99 SER A N 1
ATOM 783 C CA . SER A 1 99 ? 12.492 -32.327 -19.212 1.00 71.62 99 SER A CA 1
ATOM 784 C C . SER A 1 99 ? 11.670 -32.240 -17.941 1.00 71.62 99 SER A C 1
ATOM 786 O O . SER A 1 99 ? 12.174 -31.827 -16.896 1.00 71.62 99 SER A O 1
ATOM 788 N N . GLU A 1 100 ? 10.447 -32.751 -18.020 1.00 60.62 100 GLU A N 1
ATOM 789 C CA . GLU A 1 100 ? 9.457 -32.826 -16.942 1.00 60.62 100 GLU A CA 1
ATOM 790 C C . GLU A 1 100 ? 9.906 -33.695 -15.739 1.00 60.62 100 GLU A C 1
ATOM 792 O O . GLU A 1 100 ? 9.167 -33.844 -14.777 1.00 60.62 100 GLU A O 1
ATOM 797 N N . THR A 1 101 ? 11.104 -34.303 -15.757 1.00 57.59 101 THR A N 1
ATOM 798 C CA . THR A 1 101 ? 11.499 -35.357 -14.791 1.00 57.59 101 THR A CA 1
ATOM 799 C C . THR A 1 101 ? 12.676 -35.049 -13.853 1.00 57.59 101 THR A C 1
ATOM 801 O O . THR A 1 101 ? 12.925 -35.858 -12.960 1.00 57.59 101 THR A O 1
ATOM 804 N N . ALA A 1 102 ? 13.397 -33.925 -13.991 1.00 53.72 102 ALA A N 1
ATOM 805 C CA . ALA A 1 102 ? 14.594 -33.654 -13.165 1.00 53.72 102 ALA A CA 1
ATOM 806 C C . ALA A 1 102 ? 14.511 -32.406 -12.259 1.00 53.72 102 ALA A C 1
ATOM 808 O O . ALA A 1 102 ? 14.996 -32.467 -11.131 1.00 53.72 102 ALA A O 1
ATOM 809 N N . LEU A 1 103 ? 13.894 -31.312 -12.728 1.00 50.81 103 LEU A N 1
ATOM 810 C CA . LEU A 1 103 ? 13.676 -30.056 -11.978 1.00 50.81 103 LEU A CA 1
ATOM 811 C C . LEU A 1 103 ? 12.191 -29.795 -11.666 1.00 50.81 103 LEU A C 1
ATOM 813 O O . LEU A 1 103 ? 11.886 -29.051 -10.746 1.00 50.81 103 LEU A O 1
ATOM 817 N N . TYR A 1 104 ? 11.277 -30.457 -12.380 1.00 54.19 104 TYR A N 1
ATOM 818 C CA . TYR A 1 104 ? 9.832 -30.227 -12.317 1.00 54.19 104 TYR A CA 1
ATOM 819 C C . TYR A 1 104 ? 9.089 -31.447 -11.748 1.00 54.19 104 TYR A C 1
ATOM 821 O O . TYR A 1 104 ? 8.186 -31.985 -12.385 1.00 54.19 104 TYR A O 1
ATOM 829 N N . MET A 1 105 ? 9.467 -31.932 -10.557 1.00 50.28 105 MET A N 1
ATOM 830 C CA . MET A 1 105 ? 8.665 -32.944 -9.849 1.00 50.28 105 MET A CA 1
ATOM 831 C C . MET A 1 105 ? 7.364 -32.314 -9.323 1.00 50.28 105 MET A C 1
ATOM 833 O O . MET A 1 105 ? 7.169 -32.184 -8.118 1.00 50.28 105 MET A O 1
ATOM 837 N N . ALA A 1 106 ? 6.466 -31.919 -10.225 1.00 46.53 106 ALA A N 1
ATOM 838 C CA . ALA A 1 106 ? 5.085 -31.648 -9.878 1.00 46.53 106 ALA A CA 1
ATOM 839 C C . ALA A 1 106 ? 4.495 -32.946 -9.314 1.00 46.53 106 ALA A C 1
ATOM 841 O O . ALA A 1 106 ? 4.502 -33.986 -9.976 1.00 46.53 106 ALA A O 1
ATOM 842 N N . ILE A 1 107 ? 4.006 -32.910 -8.075 1.00 48.31 107 ILE A N 1
ATOM 843 C CA . ILE A 1 107 ? 3.124 -33.959 -7.570 1.00 48.31 107 ILE A CA 1
ATOM 844 C C . ILE A 1 107 ? 1.763 -33.671 -8.217 1.00 48.31 107 ILE A C 1
ATOM 846 O O . ILE A 1 107 ? 1.192 -32.612 -7.942 1.00 48.31 107 ILE A O 1
ATOM 850 N N . PRO A 1 108 ? 1.222 -34.552 -9.079 1.00 46.56 108 PRO A N 1
ATOM 851 C CA . PRO A 1 108 ? -0.160 -34.414 -9.519 1.00 46.56 108 PRO A CA 1
ATOM 852 C C . PRO A 1 108 ? -1.048 -34.338 -8.266 1.00 46.56 108 PRO A C 1
ATOM 854 O O . PRO A 1 108 ? -0.917 -35.208 -7.396 1.00 46.56 108 PRO A O 1
ATOM 857 N N . PRO A 1 109 ? -1.892 -33.301 -8.134 1.00 48.34 109 PRO A N 1
ATOM 858 C CA . PRO A 1 109 ? -2.585 -32.632 -9.236 1.00 48.34 109 PRO A CA 1
ATOM 859 C C . PRO A 1 109 ? -2.120 -31.203 -9.598 1.00 48.34 109 PRO A C 1
ATOM 861 O O . PRO A 1 109 ? -2.688 -30.645 -10.525 1.00 48.34 109 PRO A O 1
ATOM 864 N N . ALA A 1 110 ? -1.112 -30.620 -8.936 1.00 57.81 110 ALA A N 1
ATOM 865 C CA . ALA A 1 110 ? -0.917 -29.158 -8.955 1.00 57.81 110 ALA A CA 1
ATOM 866 C C . ALA A 1 110 ? -0.138 -28.580 -10.161 1.00 57.81 110 ALA A C 1
ATOM 868 O O . ALA A 1 110 ? -0.319 -27.420 -10.511 1.00 57.81 110 ALA A O 1
ATOM 869 N N . GLY A 1 111 ? 0.753 -29.346 -10.806 1.00 61.69 111 GLY A N 1
ATOM 870 C CA . GLY A 1 111 ? 1.525 -28.866 -11.974 1.00 61.69 111 GLY A CA 1
ATOM 871 C C . GLY A 1 111 ? 2.663 -27.866 -11.678 1.00 61.69 111 GLY A C 1
ATOM 872 O O . GLY A 1 111 ? 3.375 -27.474 -12.605 1.00 61.69 111 GLY A O 1
ATOM 873 N N . TRP A 1 112 ? 2.876 -27.511 -10.404 1.00 72.94 112 TRP A N 1
ATOM 874 C CA . TRP A 1 112 ? 3.877 -26.542 -9.944 1.00 72.94 112 TRP A CA 1
ATOM 875 C C . TRP A 1 112 ? 4.953 -27.152 -9.035 1.00 72.94 112 TRP A C 1
ATOM 877 O O . TRP A 1 112 ? 4.667 -28.021 -8.207 1.00 72.94 112 TRP A O 1
ATOM 887 N N . LEU A 1 113 ? 6.173 -26.615 -9.117 1.00 73.31 113 LEU A N 1
ATOM 888 C CA . LEU A 1 113 ? 7.135 -26.579 -8.011 1.00 73.31 113 LEU A CA 1
ATOM 889 C C . LEU A 1 113 ? 7.206 -25.138 -7.482 1.00 73.31 113 LEU A C 1
ATOM 891 O O . LEU A 1 113 ? 7.420 -24.216 -8.263 1.00 73.31 113 LEU A O 1
ATOM 895 N N . ASN A 1 114 ? 7.009 -24.927 -6.180 1.00 75.25 114 ASN A N 1
ATOM 896 C CA . ASN A 1 114 ? 7.059 -23.592 -5.582 1.00 75.25 114 ASN A CA 1
ATOM 897 C C . ASN A 1 114 ? 8.282 -23.461 -4.666 1.00 75.25 114 ASN A C 1
ATOM 899 O O . ASN A 1 114 ? 8.256 -23.947 -3.535 1.00 75.25 114 ASN A O 1
ATOM 903 N N . ASP A 1 115 ? 9.328 -22.796 -5.159 1.00 78.38 115 ASP A N 1
ATOM 904 C CA . ASP A 1 115 ? 10.548 -22.505 -4.399 1.00 78.38 115 ASP A CA 1
ATOM 905 C C . ASP A 1 115 ? 10.492 -21.127 -3.711 1.00 78.38 115 ASP A C 1
ATOM 907 O O . ASP A 1 115 ? 11.450 -20.719 -3.048 1.00 78.38 115 ASP A O 1
ATOM 911 N N . CYS A 1 116 ? 9.371 -20.403 -3.828 1.00 80.62 116 CYS A N 1
ATOM 912 C CA . CYS A 1 116 ? 9.193 -19.114 -3.172 1.00 80.62 116 CYS A CA 1
ATOM 913 C C . CYS A 1 116 ? 9.209 -19.280 -1.638 1.00 80.62 116 CYS A C 1
ATOM 915 O O . CYS A 1 116 ? 8.382 -20.001 -1.075 1.00 80.62 116 CYS A O 1
ATOM 917 N N . PRO A 1 117 ? 10.098 -18.571 -0.913 1.00 75.69 117 PRO A N 1
ATOM 918 C CA . PRO A 1 117 ? 10.155 -18.623 0.549 1.00 75.69 117 PRO A CA 1
ATOM 919 C C . PRO A 1 117 ? 9.000 -17.881 1.247 1.00 75.69 117 PRO A C 1
ATOM 921 O O . PRO A 1 117 ? 8.913 -17.905 2.475 1.00 75.69 117 PRO A O 1
ATOM 924 N N . LEU A 1 118 ? 8.144 -17.184 0.492 1.00 71.88 118 LEU A N 1
ATOM 925 C CA . LEU A 1 118 ? 6.994 -16.426 0.986 1.00 71.88 118 LEU A CA 1
ATOM 926 C C . LEU A 1 118 ? 5.686 -17.159 0.653 1.00 71.88 118 LEU A C 1
ATOM 928 O O . LEU A 1 118 ? 5.581 -17.842 -0.365 1.00 71.88 118 LEU A O 1
ATOM 932 N N . SER A 1 119 ? 4.661 -16.985 1.494 1.00 65.06 119 SER A N 1
ATOM 933 C CA . SER A 1 119 ? 3.330 -17.536 1.213 1.00 65.06 119 SER A CA 1
ATOM 934 C C . SER A 1 119 ? 2.781 -16.931 -0.082 1.00 65.06 119 SER A C 1
ATOM 936 O O . SER A 1 119 ? 2.573 -15.721 -0.172 1.00 65.06 119 SER A O 1
ATOM 938 N N . THR A 1 120 ? 2.581 -17.779 -1.087 1.00 66.94 120 THR A N 1
ATOM 939 C CA . THR A 1 120 ? 2.088 -17.432 -2.423 1.00 66.94 120 THR A CA 1
ATOM 940 C C . THR A 1 120 ? 0.903 -18.328 -2.744 1.00 66.94 120 THR A C 1
ATOM 942 O O . THR A 1 120 ? 1.012 -19.551 -2.662 1.00 66.94 120 THR A O 1
ATOM 945 N N . ASN A 1 121 ? -0.238 -17.727 -3.084 1.00 70.25 121 ASN A N 1
ATOM 946 C CA . ASN A 1 121 ? -1.411 -18.474 -3.525 1.00 70.25 121 ASN A CA 1
ATOM 947 C C . ASN A 1 121 ? -1.381 -18.553 -5.054 1.00 70.25 121 ASN A C 1
ATOM 949 O O . ASN A 1 121 ? -1.758 -17.599 -5.733 1.00 70.25 121 ASN A O 1
ATOM 953 N N . ILE A 1 122 ? -0.839 -19.652 -5.576 1.00 74.38 122 ILE A N 1
ATOM 954 C CA . ILE A 1 122 ? -0.716 -19.895 -7.014 1.00 74.38 122 ILE A CA 1
ATOM 955 C C . ILE A 1 122 ? -1.814 -20.892 -7.402 1.00 74.38 122 ILE A C 1
ATOM 957 O O . ILE A 1 122 ? -1.870 -21.966 -6.798 1.00 74.38 122 ILE A O 1
ATOM 961 N N . PRO A 1 123 ? -2.686 -20.565 -8.371 1.00 73.38 123 PRO A N 1
ATOM 962 C CA . PRO A 1 123 ? -3.725 -21.482 -8.820 1.00 73.38 123 PRO A CA 1
ATOM 963 C C . PRO A 1 123 ? -3.124 -22.724 -9.493 1.00 73.38 123 PRO A C 1
ATOM 965 O O . PRO A 1 123 ? -2.113 -22.642 -10.198 1.00 73.38 123 PRO A O 1
ATOM 968 N N . ASP A 1 124 ? -3.766 -23.877 -9.292 1.00 76.56 124 ASP A N 1
ATOM 969 C CA . ASP A 1 124 ? -3.404 -25.120 -9.979 1.00 76.56 124 ASP A CA 1
ATOM 970 C C . ASP A 1 124 ? -3.517 -24.935 -11.502 1.00 76.56 124 ASP A C 1
ATOM 972 O O . ASP A 1 124 ? -4.467 -24.321 -11.998 1.00 76.56 124 ASP A O 1
ATOM 976 N N . LEU A 1 125 ? -2.562 -25.490 -12.257 1.00 77.50 125 LEU A N 1
ATOM 977 C CA . LEU A 1 125 ? -2.688 -25.551 -13.716 1.00 77.50 125 LEU A CA 1
ATOM 978 C C . LEU A 1 125 ? -3.876 -26.447 -14.100 1.00 77.50 125 LEU A C 1
ATOM 980 O O . LEU A 1 125 ? -4.152 -27.437 -13.419 1.00 77.50 125 LEU A O 1
ATOM 984 N N . ASP A 1 126 ? -4.562 -26.125 -15.206 1.00 78.19 126 ASP A N 1
ATOM 985 C CA . ASP A 1 126 ? -5.707 -26.918 -15.675 1.00 78.19 126 ASP A CA 1
ATOM 986 C C . ASP A 1 126 ? -5.292 -28.400 -15.816 1.00 78.19 126 ASP A C 1
ATOM 988 O O . ASP A 1 126 ? -4.379 -28.708 -16.590 1.00 78.19 126 ASP A O 1
ATOM 992 N N . PRO A 1 127 ? -5.954 -29.342 -15.115 1.00 71.31 127 PRO A N 1
ATOM 993 C CA . PRO A 1 127 ? -5.610 -30.762 -15.164 1.00 71.31 127 PRO A CA 1
ATOM 994 C C . PRO A 1 127 ? -5.726 -31.391 -16.561 1.00 71.31 127 PRO A C 1
ATOM 996 O O . PRO A 1 127 ? -5.245 -32.504 -16.781 1.00 71.31 127 PRO A O 1
ATOM 999 N N . SER A 1 128 ? -6.418 -30.726 -17.491 1.00 72.38 128 SER A N 1
ATOM 1000 C CA . SER A 1 128 ? -6.519 -31.129 -18.893 1.00 72.38 128 SER A CA 1
ATOM 1001 C C . SER A 1 128 ? -5.282 -30.770 -19.721 1.00 72.38 128 SER A C 1
ATOM 1003 O O . SER A 1 128 ? -5.087 -31.353 -20.791 1.00 72.38 128 SER A O 1
ATOM 1005 N N . TYR A 1 129 ? -4.423 -29.867 -19.237 1.00 79.00 129 TYR A N 1
ATOM 1006 C CA . TYR A 1 129 ? -3.161 -29.546 -19.887 1.00 79.00 129 TYR A CA 1
ATOM 1007 C C . TYR A 1 129 ? -2.188 -30.724 -19.770 1.00 79.00 129 TYR A C 1
ATOM 1009 O O . TYR A 1 129 ? -1.799 -31.149 -18.684 1.00 79.00 129 TYR A O 1
ATOM 1017 N N . THR A 1 130 ? -1.766 -31.259 -20.916 1.00 74.62 130 THR A N 1
ATOM 1018 C CA . THR A 1 130 ? -0.733 -32.298 -20.995 1.00 74.62 130 THR A CA 1
ATOM 1019 C C . THR A 1 130 ? 0.548 -31.712 -21.561 1.00 74.62 130 THR A C 1
ATOM 1021 O O . THR A 1 130 ? 0.496 -31.035 -22.585 1.00 74.62 130 THR A O 1
ATOM 1024 N N . GLY A 1 131 ? 1.691 -32.026 -20.950 1.00 77.31 131 GLY A N 1
ATOM 1025 C CA . GLY A 1 131 ? 2.991 -31.584 -21.449 1.00 77.31 131 GLY A CA 1
ATOM 1026 C C . GLY A 1 131 ? 3.373 -30.166 -21.024 1.00 77.31 131 GLY A C 1
ATOM 1027 O O . GLY A 1 131 ? 4.038 -29.474 -21.782 1.00 77.31 131 GLY A O 1
ATOM 1028 N N . ILE A 1 132 ? 2.931 -29.702 -19.854 1.00 84.94 132 ILE A N 1
ATOM 1029 C CA . ILE A 1 132 ? 3.430 -28.472 -19.232 1.00 84.94 132 ILE A CA 1
ATOM 1030 C C . ILE A 1 132 ? 3.762 -28.746 -17.768 1.00 84.94 132 ILE A C 1
ATOM 1032 O O . ILE A 1 132 ? 2.990 -29.392 -17.060 1.00 84.94 132 ILE A O 1
ATOM 1036 N N . ALA A 1 133 ? 4.909 -28.252 -17.320 1.00 84.31 133 ALA A N 1
ATOM 1037 C CA . ALA A 1 133 ? 5.271 -28.229 -15.913 1.00 84.31 133 ALA A CA 1
ATOM 1038 C C . ALA A 1 133 ? 5.968 -26.908 -15.608 1.00 84.31 133 ALA A C 1
ATOM 1040 O O . ALA A 1 133 ? 6.892 -26.530 -16.328 1.00 84.31 133 ALA A O 1
ATOM 1041 N N . CYS A 1 134 ? 5.526 -26.214 -14.564 1.00 87.31 134 CYS A N 1
ATOM 1042 C CA . CYS A 1 134 ? 6.043 -24.899 -14.209 1.00 87.31 134 CYS A CA 1
ATOM 1043 C C . CYS A 1 134 ? 6.684 -24.905 -12.823 1.00 87.31 134 CYS A C 1
ATOM 1045 O O . CYS A 1 134 ? 6.350 -25.717 -11.959 1.00 87.31 134 CYS A O 1
ATOM 1047 N N . HIS A 1 135 ? 7.611 -23.985 -12.605 1.00 85.56 135 HIS A N 1
ATOM 1048 C CA . HIS A 1 135 ? 8.147 -23.670 -11.298 1.00 85.56 135 HIS A CA 1
ATOM 1049 C C . HIS A 1 135 ? 8.075 -22.168 -11.024 1.00 85.56 135 HIS A C 1
ATOM 1051 O O . HIS A 1 135 ? 8.271 -21.346 -11.921 1.00 85.56 135 HIS A O 1
ATOM 1057 N N . VAL A 1 136 ? 7.751 -21.814 -9.783 1.00 86.88 136 VAL A N 1
ATOM 1058 C CA . VAL A 1 136 ? 7.919 -20.450 -9.279 1.00 86.88 136 VAL A CA 1
ATOM 1059 C C . VAL A 1 136 ? 9.268 -20.379 -8.594 1.00 86.88 136 VAL A C 1
ATOM 1061 O O . VAL A 1 136 ? 9.558 -21.185 -7.707 1.00 86.88 136 VAL A O 1
ATOM 1064 N N . THR A 1 137 ? 10.093 -19.432 -9.029 1.00 85.31 137 THR A N 1
ATOM 1065 C CA . THR A 1 137 ? 11.470 -19.291 -8.556 1.00 85.31 137 THR A CA 1
ATOM 1066 C C . THR A 1 137 ? 11.518 -18.761 -7.118 1.00 85.31 137 THR A C 1
ATOM 1068 O O . THR A 1 137 ? 10.545 -18.219 -6.583 1.00 85.31 137 THR A O 1
ATOM 1071 N N . ASP A 1 138 ? 12.678 -18.870 -6.473 1.00 83.31 138 ASP A N 1
ATOM 1072 C CA . ASP A 1 138 ? 12.928 -18.370 -5.113 1.00 83.31 138 ASP A CA 1
ATOM 1073 C C . ASP A 1 138 ? 12.840 -16.834 -4.986 1.00 83.31 138 ASP A C 1
ATOM 1075 O O . ASP A 1 138 ? 12.832 -16.279 -3.881 1.00 83.31 138 ASP A O 1
ATOM 1079 N N . MET A 1 139 ? 12.735 -16.138 -6.119 1.00 78.69 139 MET A N 1
ATOM 1080 C CA . MET A 1 139 ? 12.453 -14.710 -6.206 1.00 78.69 139 MET A CA 1
ATOM 1081 C C . MET A 1 139 ? 10.981 -14.370 -5.945 1.00 78.69 139 MET A C 1
ATOM 1083 O O . MET A 1 139 ? 10.675 -13.199 -5.733 1.00 78.69 139 MET A O 1
ATOM 1087 N N . CYS A 1 140 ? 10.075 -15.356 -5.933 1.00 85.06 140 CYS A N 1
ATOM 1088 C CA . CYS A 1 140 ? 8.617 -15.198 -5.807 1.00 85.06 140 CYS A CA 1
ATOM 1089 C C . CYS A 1 140 ? 7.933 -14.408 -6.936 1.00 85.06 140 CYS A C 1
ATOM 1091 O O . CYS A 1 140 ? 6.709 -14.346 -6.981 1.00 85.06 140 CYS A O 1
ATOM 1093 N N . THR A 1 141 ? 8.706 -13.815 -7.843 1.00 88.94 141 THR A N 1
ATOM 1094 C CA . THR A 1 141 ? 8.263 -12.998 -8.980 1.00 88.94 141 THR A CA 1
ATOM 1095 C C . THR A 1 141 ? 8.776 -13.547 -10.315 1.00 88.94 141 THR A C 1
ATOM 1097 O O . THR A 1 141 ? 8.793 -12.832 -11.317 1.00 88.94 141 THR A O 1
ATOM 1100 N N . GLY A 1 142 ? 9.212 -14.811 -10.332 1.00 90.31 142 GLY A N 1
ATOM 1101 C CA . GLY A 1 142 ? 9.645 -15.517 -11.532 1.00 90.31 142 GLY A CA 1
ATOM 1102 C C . GLY A 1 142 ? 8.904 -16.826 -11.746 1.00 90.31 142 GLY A C 1
ATOM 1103 O O . GLY A 1 142 ? 8.662 -17.574 -10.801 1.00 90.31 142 GLY A O 1
ATOM 1104 N N . VAL A 1 143 ? 8.553 -17.079 -13.003 1.00 91.69 143 VAL A N 1
ATOM 1105 C CA . VAL A 1 143 ? 7.915 -18.300 -13.489 1.00 91.69 143 VAL A CA 1
ATOM 1106 C C . VAL A 1 143 ? 8.766 -18.875 -14.605 1.00 91.69 143 VAL A C 1
ATOM 1108 O O . VAL A 1 143 ? 9.076 -18.178 -15.571 1.00 91.69 143 VAL A O 1
ATOM 1111 N N . ASP A 1 144 ? 9.098 -20.155 -14.507 1.00 91.06 144 ASP A N 1
ATOM 1112 C CA . ASP A 1 144 ? 9.737 -20.902 -15.589 1.00 91.06 144 ASP A CA 1
ATOM 1113 C C . ASP A 1 144 ? 9.007 -22.232 -15.823 1.00 91.06 144 ASP A C 1
ATOM 1115 O O . ASP A 1 144 ? 8.652 -22.970 -14.908 1.00 91.06 144 ASP A O 1
ATOM 1119 N N . CYS A 1 145 ? 8.679 -22.492 -17.079 1.00 90.81 145 CYS A N 1
ATOM 1120 C CA . CYS A 1 145 ? 7.861 -23.604 -17.512 1.00 90.81 145 CYS A CA 1
ATOM 1121 C C . CYS A 1 145 ? 8.597 -24.414 -18.568 1.00 90.81 145 CYS A C 1
ATOM 1123 O O . CYS A 1 145 ? 9.128 -23.871 -19.532 1.00 90.81 145 CYS A O 1
ATOM 1125 N N . CYS A 1 146 ? 8.544 -25.734 -18.452 1.00 90.12 146 CYS A N 1
ATOM 1126 C CA . CYS A 1 146 ? 8.869 -26.633 -19.546 1.00 90.12 146 CYS A CA 1
ATOM 1127 C C . CYS A 1 146 ? 7.579 -27.014 -20.277 1.00 90.12 146 CYS A C 1
ATOM 1129 O O . CYS A 1 146 ? 6.671 -27.581 -19.668 1.00 90.12 146 CYS A O 1
ATOM 1131 N N . VAL A 1 147 ? 7.492 -26.691 -21.570 1.00 89.81 147 VAL A N 1
ATOM 1132 C CA . VAL A 1 147 ? 6.293 -26.907 -22.394 1.00 89.81 147 VAL A CA 1
ATOM 1133 C C . VAL A 1 147 ? 6.611 -27.815 -23.576 1.00 89.81 147 VAL A C 1
ATOM 1135 O O . VAL A 1 147 ? 7.435 -27.489 -24.426 1.00 89.81 147 VAL A O 1
ATOM 1138 N N . THR A 1 148 ? 5.921 -28.943 -23.659 1.00 88.19 148 THR A N 1
ATOM 1139 C CA . THR A 1 148 ? 6.055 -29.970 -24.687 1.00 88.19 148 THR A CA 1
ATOM 1140 C C . THR A 1 148 ? 5.040 -29.748 -25.813 1.00 88.19 148 THR A C 1
ATOM 1142 O O . THR A 1 148 ? 3.823 -29.765 -25.630 1.00 88.19 148 THR A O 1
ATOM 1145 N N . SER A 1 149 ? 5.543 -29.561 -27.031 1.00 86.06 149 SER A N 1
ATOM 1146 C CA . SER A 1 149 ? 4.734 -29.497 -28.244 1.00 86.06 149 SER A CA 1
ATOM 1147 C C . SER A 1 149 ? 4.383 -30.896 -28.736 1.00 86.06 149 SER A C 1
ATOM 1149 O O . SER A 1 149 ? 5.261 -31.653 -29.147 1.00 86.06 149 SER A O 1
ATOM 1151 N N . THR A 1 150 ? 3.092 -31.219 -28.783 1.00 79.50 150 THR A N 1
ATOM 1152 C CA . THR A 1 150 ? 2.603 -32.491 -29.341 1.00 79.50 150 THR A CA 1
ATOM 1153 C C . THR A 1 150 ? 2.720 -32.558 -30.868 1.00 79.50 150 THR A C 1
ATOM 1155 O O . THR A 1 150 ? 2.778 -33.647 -31.438 1.00 79.50 150 THR A O 1
ATOM 1158 N N . VAL A 1 151 ? 2.793 -31.404 -31.541 1.00 76.88 151 VAL A N 1
ATOM 1159 C CA . VAL A 1 151 ? 2.931 -31.297 -33.004 1.00 76.88 151 VAL A CA 1
ATOM 1160 C C . VAL A 1 151 ? 4.397 -31.396 -33.434 1.00 76.88 151 VAL A C 1
ATOM 1162 O O . VAL A 1 151 ? 4.709 -32.051 -34.429 1.00 76.88 151 VAL A O 1
ATOM 1165 N N . LEU A 1 152 ? 5.300 -30.762 -32.680 1.00 80.69 152 LEU A N 1
ATOM 1166 C CA . LEU A 1 152 ? 6.731 -30.715 -32.998 1.00 80.69 152 LEU A CA 1
ATOM 1167 C C . LEU A 1 152 ? 7.537 -31.830 -32.320 1.00 80.69 152 LEU A C 1
ATOM 1169 O O . LEU A 1 152 ? 8.688 -32.034 -32.696 1.00 80.69 152 LEU A O 1
ATOM 1173 N N . ASP A 1 153 ? 6.948 -32.539 -31.350 1.00 82.19 153 ASP A N 1
ATOM 1174 C CA . ASP A 1 153 ? 7.611 -33.553 -30.515 1.00 82.19 153 ASP A CA 1
ATOM 1175 C C . ASP A 1 153 ? 8.901 -33.001 -29.874 1.00 82.19 153 ASP A C 1
ATOM 1177 O O . ASP A 1 153 ? 10.003 -33.552 -29.990 1.00 82.19 153 ASP A O 1
ATOM 1181 N N . ARG A 1 154 ? 8.770 -31.804 -29.287 1.00 83.38 154 ARG A N 1
ATOM 1182 C CA . ARG A 1 154 ? 9.861 -31.008 -28.705 1.00 83.38 154 ARG A CA 1
ATOM 1183 C C . ARG A 1 154 ? 9.387 -30.246 -27.481 1.00 83.38 154 ARG A C 1
ATOM 1185 O O . ARG A 1 154 ? 8.267 -29.740 -27.488 1.00 83.38 154 ARG A O 1
ATOM 1192 N N . SER A 1 155 ? 10.265 -30.114 -26.495 1.00 88.69 155 SER A N 1
ATOM 1193 C CA . SER A 1 155 ? 10.017 -29.325 -25.289 1.00 88.69 155 SER A CA 1
ATOM 1194 C C . SER A 1 155 ? 10.811 -28.022 -25.315 1.00 88.69 155 SER A C 1
ATOM 1196 O O . SER A 1 155 ? 11.977 -28.020 -25.710 1.00 88.69 155 SER A O 1
ATOM 1198 N N . PHE A 1 156 ? 10.164 -26.942 -24.888 1.00 90.56 156 PHE A N 1
ATOM 1199 C CA . PHE A 1 156 ? 10.705 -25.588 -24.820 1.00 90.56 156 PHE A CA 1
ATOM 1200 C C . PHE A 1 156 ? 10.724 -25.119 -23.366 1.00 90.56 156 PHE A C 1
ATOM 1202 O O . PHE A 1 156 ? 9.720 -25.256 -22.664 1.00 90.56 156 PHE A O 1
ATOM 1209 N N . ASN A 1 157 ? 11.842 -24.553 -22.917 1.00 91.69 157 ASN A N 1
ATOM 1210 C CA . ASN A 1 157 ? 11.908 -23.836 -21.646 1.00 91.69 157 ASN A CA 1
ATOM 1211 C C . ASN A 1 157 ? 11.381 -22.415 -21.853 1.00 91.69 157 ASN A C 1
ATOM 1213 O O . ASN A 1 157 ? 11.837 -21.718 -22.746 1.00 91.69 157 ASN A O 1
ATOM 1217 N N . VAL A 1 158 ? 10.416 -21.981 -21.056 1.00 93.56 158 VAL A N 1
ATOM 1218 C CA . VAL A 1 158 ? 9.787 -20.665 -21.152 1.00 93.56 158 VAL A CA 1
ATOM 1219 C C . VAL A 1 158 ? 9.905 -19.986 -19.803 1.00 93.56 158 VAL A C 1
ATOM 1221 O O . VAL A 1 158 ? 9.347 -20.490 -18.839 1.00 93.56 158 VAL A O 1
ATOM 1224 N N . LYS A 1 159 ? 10.570 -18.835 -19.725 1.00 92.38 159 LYS A N 1
ATOM 1225 C CA . LYS A 1 159 ? 10.772 -18.111 -18.465 1.00 92.38 159 LYS A CA 1
ATOM 1226 C C . LYS A 1 159 ? 10.312 -16.664 -18.539 1.00 92.38 159 LYS A C 1
ATOM 1228 O O . LYS A 1 159 ? 10.547 -15.990 -19.540 1.00 92.38 159 LYS A O 1
ATOM 1233 N N . VAL A 1 160 ? 9.693 -16.184 -17.467 1.00 93.81 160 VAL A N 1
ATOM 1234 C CA . VAL A 1 160 ? 9.414 -14.770 -17.205 1.00 93.81 160 VAL A CA 1
ATOM 1235 C C . VAL A 1 160 ? 9.771 -14.499 -15.750 1.00 93.81 160 VAL A C 1
ATOM 1237 O O . VAL A 1 160 ? 9.119 -15.009 -14.846 1.00 93.81 160 VAL A O 1
ATOM 1240 N N . GLU A 1 161 ? 10.806 -13.702 -15.517 1.00 91.38 161 GLU A N 1
ATOM 1241 C CA . GLU A 1 161 ? 11.312 -13.387 -14.186 1.00 91.38 161 GLU A CA 1
ATOM 1242 C C . GLU A 1 161 ? 11.447 -11.883 -13.990 1.00 91.38 161 GLU A C 1
ATOM 1244 O O . GLU A 1 161 ? 12.212 -11.213 -14.681 1.00 91.38 161 GLU A O 1
ATOM 1249 N N . LEU A 1 162 ? 10.693 -11.352 -13.031 1.00 88.56 162 LEU A N 1
ATOM 1250 C CA . LEU A 1 162 ? 10.776 -9.963 -12.614 1.00 88.56 162 LEU A CA 1
ATOM 1251 C C . LEU A 1 162 ? 11.723 -9.849 -11.413 1.00 88.56 162 LEU A C 1
ATOM 1253 O O . LEU A 1 162 ? 11.390 -10.309 -10.325 1.00 88.56 162 LEU A O 1
ATOM 1257 N N . ALA A 1 163 ? 12.869 -9.190 -11.580 1.00 79.88 163 ALA A N 1
ATOM 1258 C CA . ALA A 1 163 ? 13.852 -8.937 -10.528 1.00 79.88 163 ALA A CA 1
ATOM 1259 C C . ALA A 1 163 ? 13.859 -7.438 -10.157 1.00 79.88 163 ALA A C 1
ATOM 1261 O O . ALA A 1 163 ? 14.649 -6.656 -10.694 1.00 79.88 163 ALA A O 1
ATOM 1262 N N . PRO A 1 164 ? 12.983 -6.985 -9.237 1.00 71.81 164 PRO A N 1
ATOM 1263 C CA . PRO A 1 164 ? 12.827 -5.560 -8.940 1.00 71.81 164 PRO A CA 1
ATOM 1264 C C . PRO A 1 164 ? 14.046 -4.939 -8.249 1.00 71.81 164 PRO A C 1
ATOM 1266 O O . PRO A 1 164 ? 14.284 -3.745 -8.411 1.00 71.81 164 PRO A O 1
ATOM 1269 N N . CYS A 1 165 ? 14.833 -5.732 -7.515 1.00 68.25 165 CYS A N 1
ATOM 1270 C CA . CYS A 1 165 ? 16.053 -5.255 -6.859 1.00 68.25 165 CYS A CA 1
ATOM 1271 C C . CYS A 1 165 ? 17.206 -5.028 -7.847 1.00 68.25 165 CYS A C 1
ATOM 1273 O O . CYS A 1 165 ? 18.000 -4.115 -7.642 1.00 68.25 165 CYS A O 1
ATOM 1275 N N . ASP A 1 166 ? 17.248 -5.808 -8.930 1.00 66.19 166 ASP A N 1
ATOM 1276 C CA . ASP A 1 166 ? 18.233 -5.677 -10.012 1.00 66.19 166 ASP A CA 1
ATOM 1277 C C . ASP A 1 166 ? 17.715 -4.797 -11.163 1.00 66.19 166 ASP A C 1
ATOM 1279 O O . ASP A 1 166 ? 18.426 -4.532 -12.130 1.00 66.19 166 ASP A O 1
ATOM 1283 N N . TYR A 1 167 ? 16.469 -4.322 -11.049 1.00 67.94 167 TYR A N 1
ATOM 1284 C CA . TYR A 1 167 ? 15.779 -3.474 -12.018 1.00 67.94 167 TYR A CA 1
ATOM 1285 C C . TYR A 1 167 ? 15.663 -4.098 -13.424 1.00 67.94 167 TYR A C 1
ATOM 1287 O O . TYR A 1 167 ? 15.659 -3.388 -14.439 1.00 67.94 167 TYR A O 1
ATOM 1295 N N . ILE A 1 168 ? 15.535 -5.431 -13.482 1.00 73.56 168 ILE A N 1
ATOM 1296 C CA . ILE A 1 168 ? 15.493 -6.222 -14.719 1.00 73.56 168 ILE A CA 1
ATOM 1297 C C . ILE A 1 168 ? 14.233 -7.101 -14.779 1.00 73.56 168 ILE A C 1
ATOM 1299 O O . ILE A 1 168 ? 13.800 -7.673 -13.783 1.00 73.56 168 ILE A O 1
ATOM 1303 N N . LEU A 1 169 ? 13.661 -7.228 -15.976 1.00 84.50 169 LEU A N 1
ATOM 1304 C CA . LEU A 1 169 ? 12.701 -8.258 -16.364 1.00 84.50 169 LEU A CA 1
ATOM 1305 C C . LEU A 1 169 ? 13.373 -9.186 -17.380 1.00 84.50 169 LEU A C 1
ATOM 1307 O O . LEU A 1 169 ? 13.766 -8.744 -18.457 1.00 84.50 169 LEU A O 1
ATOM 1311 N N . THR A 1 170 ? 13.480 -10.471 -17.074 1.00 86.69 170 THR A N 1
ATOM 1312 C CA . THR A 1 170 ? 14.020 -11.478 -17.989 1.00 86.69 170 THR A CA 1
ATOM 1313 C C . THR A 1 170 ? 12.888 -12.305 -18.574 1.00 86.69 170 THR A C 1
ATOM 1315 O O . THR A 1 170 ? 12.085 -12.876 -17.849 1.00 86.69 170 THR A O 1
ATOM 1318 N N . ILE A 1 171 ? 12.839 -12.398 -19.897 1.00 90.31 171 ILE A N 1
ATOM 1319 C CA . ILE A 1 171 ? 11.883 -13.211 -20.647 1.00 90.31 171 ILE A CA 1
ATOM 1320 C C . ILE A 1 171 ? 12.700 -14.155 -21.518 1.00 90.31 171 ILE A C 1
ATOM 1322 O O . ILE A 1 171 ? 13.700 -13.739 -22.097 1.00 90.31 171 ILE A O 1
ATOM 1326 N N . GLY A 1 172 ? 12.328 -15.420 -21.634 1.00 90.56 172 GLY A N 1
ATOM 1327 C CA . GLY A 1 172 ? 13.073 -16.336 -22.484 1.00 90.56 172 GLY A CA 1
ATOM 1328 C C . GLY A 1 172 ? 12.251 -17.494 -23.001 1.00 90.56 172 GLY A C 1
ATOM 1329 O O . GLY A 1 172 ? 11.330 -17.956 -22.334 1.00 90.56 172 GLY A O 1
ATOM 1330 N N . ILE A 1 173 ? 12.620 -17.950 -24.194 1.00 91.44 173 ILE A N 1
ATOM 1331 C CA . ILE A 1 173 ? 12.206 -19.230 -24.759 1.00 91.44 173 ILE A CA 1
ATOM 1332 C C . ILE A 1 173 ? 13.490 -19.951 -25.164 1.00 91.44 173 ILE A C 1
ATOM 1334 O O . ILE A 1 173 ? 14.169 -19.503 -26.085 1.00 91.44 173 ILE A O 1
ATOM 1338 N N . ASP A 1 174 ? 13.830 -21.052 -24.503 1.00 91.38 174 ASP A N 1
ATOM 1339 C CA . ASP A 1 174 ? 15.075 -21.782 -24.732 1.00 91.38 174 ASP A CA 1
ATOM 1340 C C . ASP A 1 174 ? 16.297 -20.834 -24.593 1.00 91.38 174 ASP A C 1
ATOM 1342 O O . ASP A 1 174 ? 16.355 -20.039 -23.651 1.00 91.38 174 ASP A O 1
ATOM 1346 N N . ASP A 1 175 ? 17.269 -20.868 -25.511 1.00 86.12 175 ASP A N 1
ATOM 1347 C CA . ASP A 1 175 ? 18.409 -19.940 -25.500 1.00 86.12 175 ASP A CA 1
ATOM 1348 C C . ASP A 1 175 ? 18.035 -18.555 -26.080 1.00 86.12 175 ASP A C 1
ATOM 1350 O O . ASP A 1 175 ? 18.865 -17.641 -26.095 1.00 86.12 175 ASP A O 1
ATOM 1354 N N . PHE A 1 176 ? 16.787 -18.351 -26.534 1.00 85.19 176 PHE A N 1
ATOM 1355 C CA . PHE A 1 176 ? 16.268 -17.033 -26.910 1.00 85.19 176 PHE A CA 1
ATOM 1356 C C . PHE A 1 176 ? 15.830 -16.264 -25.665 1.00 85.19 176 PHE A C 1
ATOM 1358 O O . PHE A 1 176 ? 14.645 -16.163 -25.345 1.00 85.19 176 PHE A O 1
ATOM 1365 N N . VAL A 1 177 ? 16.813 -15.728 -24.948 1.00 83.81 177 VAL A N 1
ATOM 1366 C CA . VAL A 1 177 ? 16.602 -14.949 -23.727 1.00 83.81 177 VAL A CA 1
ATOM 1367 C C . VAL A 1 177 ? 16.750 -13.463 -24.016 1.00 83.81 177 VAL A C 1
ATOM 1369 O O . VAL A 1 177 ? 17.677 -13.025 -24.694 1.00 83.81 177 VAL A O 1
ATOM 1372 N N . TYR A 1 178 ? 15.842 -12.681 -23.455 1.00 79.19 178 TYR A N 1
ATOM 1373 C CA . TYR A 1 178 ? 15.841 -11.237 -23.509 1.00 79.19 178 TYR A CA 1
ATOM 1374 C C . TYR A 1 178 ? 15.724 -10.670 -22.093 1.00 79.19 178 TYR A C 1
ATOM 1376 O O . TYR A 1 178 ? 14.777 -10.966 -21.369 1.00 79.19 178 TYR A O 1
ATOM 1384 N N . SER A 1 179 ? 16.671 -9.818 -21.706 1.00 75.25 179 SER A N 1
ATOM 1385 C CA . SER A 1 179 ? 16.602 -9.050 -20.461 1.00 75.25 179 SER A CA 1
ATOM 1386 C C . SER A 1 179 ? 16.284 -7.589 -20.762 1.00 75.25 179 SER A C 1
ATOM 1388 O O . SER A 1 179 ? 16.930 -6.961 -21.604 1.00 75.25 179 SER A O 1
ATOM 1390 N N . LEU A 1 180 ? 15.271 -7.078 -20.073 1.00 70.00 180 LEU A N 1
ATOM 1391 C CA . LEU A 1 180 ? 14.730 -5.728 -20.161 1.00 70.00 180 LEU A CA 1
ATOM 1392 C C . LEU A 1 180 ? 15.003 -4.962 -18.888 1.00 70.00 180 LEU A C 1
ATOM 1394 O O . LEU A 1 180 ? 14.894 -5.519 -17.803 1.00 70.00 180 LEU A O 1
ATOM 1398 N N . SER A 1 181 ? 15.258 -3.665 -19.009 1.00 63.16 181 SER A N 1
ATOM 1399 C CA . SER A 1 181 ? 15.154 -2.782 -17.851 1.00 63.16 181 SER A CA 1
ATOM 1400 C C . SER A 1 181 ? 13.683 -2.561 -17.492 1.00 63.16 181 SER A C 1
ATOM 1402 O O . SER A 1 181 ? 12.842 -2.420 -18.381 1.00 63.16 181 SER A O 1
ATOM 1404 N N . LEU A 1 182 ? 13.365 -2.450 -16.200 1.00 68.62 182 LEU A N 1
ATOM 1405 C CA . LEU A 1 182 ? 12.004 -2.114 -15.761 1.00 68.62 182 LEU A CA 1
ATOM 1406 C C . LEU A 1 182 ? 11.550 -0.702 -16.148 1.00 68.62 182 LEU A C 1
ATOM 1408 O O . LEU A 1 182 ? 10.353 -0.442 -16.118 1.00 68.62 182 LEU A O 1
ATOM 1412 N N . GLU A 1 183 ? 12.456 0.190 -16.565 1.00 59.69 183 GLU A N 1
ATOM 1413 C CA . GLU A 1 183 ? 12.065 1.477 -17.164 1.00 59.69 183 GLU A CA 1
ATOM 1414 C C . GLU A 1 183 ? 11.378 1.281 -18.525 1.00 59.69 183 GLU A C 1
ATOM 1416 O O . GLU A 1 183 ? 10.457 2.012 -18.884 1.00 59.69 183 GLU A O 1
ATOM 1421 N N . GLU A 1 184 ? 11.829 0.290 -19.293 1.00 62.09 184 GLU A N 1
ATOM 1422 C CA . GLU A 1 184 ? 11.316 0.008 -20.637 1.00 62.09 184 GLU A CA 1
ATOM 1423 C C . GLU A 1 184 ? 10.034 -0.826 -20.592 1.00 62.09 184 GLU A C 1
ATOM 1425 O O . GLU A 1 184 ? 9.278 -0.877 -21.566 1.00 62.09 184 GLU A O 1
ATOM 1430 N N . PHE A 1 185 ? 9.773 -1.465 -19.452 1.00 75.19 185 PHE A N 1
ATOM 1431 C CA . PHE A 1 185 ? 8.592 -2.274 -19.238 1.00 75.19 185 PHE A CA 1
ATOM 1432 C C . PHE A 1 185 ? 7.388 -1.412 -18.845 1.00 75.19 185 PHE A C 1
ATOM 1434 O O . PHE A 1 185 ? 7.387 -0.696 -17.843 1.00 75.19 185 PHE A O 1
ATOM 1441 N N . ARG A 1 186 ? 6.309 -1.520 -19.622 1.00 74.12 186 ARG A N 1
ATOM 1442 C CA . ARG A 1 186 ? 5.050 -0.831 -19.337 1.00 74.12 186 ARG A CA 1
ATOM 1443 C C . ARG A 1 186 ? 4.183 -1.671 -18.410 1.00 74.12 186 ARG A C 1
ATOM 1445 O O . ARG A 1 186 ? 3.456 -2.556 -18.857 1.00 74.12 186 ARG A O 1
ATOM 1452 N N . MET A 1 187 ? 4.261 -1.364 -17.117 1.00 78.56 187 MET A N 1
ATOM 1453 C CA . MET A 1 187 ? 3.412 -1.978 -16.095 1.00 78.56 187 MET A CA 1
ATOM 1454 C C . MET A 1 187 ? 1.925 -1.803 -16.443 1.00 78.56 187 MET A C 1
ATOM 1456 O O . MET A 1 187 ? 1.490 -0.720 -16.830 1.00 78.56 187 MET A O 1
ATOM 1460 N N . GLY A 1 188 ? 1.150 -2.875 -16.299 1.00 73.94 188 GLY A N 1
ATOM 1461 C CA . GLY A 1 188 ? -0.282 -2.927 -16.590 1.00 73.94 188 GLY A CA 1
ATOM 1462 C C . GLY A 1 188 ? -0.657 -3.106 -18.061 1.00 73.94 188 GLY A C 1
ATOM 1463 O O . GLY A 1 188 ? -1.823 -3.362 -18.347 1.00 73.94 188 GLY A O 1
ATOM 1464 N N . GLU A 1 189 ? 0.294 -3.020 -18.993 1.00 82.44 189 GLU A N 1
ATOM 1465 C CA . GLU A 1 189 ? 0.043 -3.327 -20.402 1.00 82.44 189 GLU A CA 1
ATOM 1466 C C . GLU A 1 189 ? 0.358 -4.799 -20.710 1.00 82.44 189 GLU A C 1
ATOM 1468 O O . GLU A 1 189 ? 1.334 -5.365 -20.213 1.00 82.44 189 GLU A O 1
ATOM 1473 N N . GLN A 1 190 ? -0.451 -5.416 -21.573 1.00 83.88 190 GLN A N 1
ATOM 1474 C CA . GLN A 1 190 ? -0.194 -6.762 -22.078 1.00 83.88 190 GLN A CA 1
ATOM 1475 C C . GLN A 1 190 ? 0.948 -6.736 -23.101 1.00 83.88 190 GLN A C 1
ATOM 1477 O O . GLN A 1 190 ? 0.908 -5.987 -24.076 1.00 83.88 190 GLN A O 1
ATOM 1482 N N . GLN A 1 191 ? 1.955 -7.574 -22.878 1.00 85.31 191 GLN A N 1
ATOM 1483 C CA . GLN A 1 191 ? 3.130 -7.730 -23.726 1.00 85.31 191 GLN A CA 1
ATOM 1484 C C . GLN A 1 191 ? 3.134 -9.112 -24.383 1.00 85.31 191 GLN A C 1
ATOM 1486 O O . GLN A 1 191 ? 2.613 -10.078 -23.822 1.00 85.31 191 GLN A O 1
ATOM 1491 N N . GLN A 1 192 ? 3.752 -9.210 -25.562 1.00 87.12 192 GLN A N 1
ATOM 1492 C CA . GLN A 1 192 ? 3.931 -10.469 -26.284 1.00 87.12 192 GLN A CA 1
ATOM 1493 C C . GLN A 1 192 ? 5.405 -10.681 -26.642 1.00 87.12 192 GLN A C 1
ATOM 1495 O O . GLN A 1 192 ? 6.050 -9.795 -27.204 1.00 87.12 192 GLN A O 1
ATOM 1500 N N . PHE A 1 193 ? 5.913 -11.878 -26.358 1.00 87.00 193 PHE A N 1
ATOM 1501 C CA . PHE A 1 193 ? 7.248 -12.340 -26.729 1.00 87.00 193 PHE A CA 1
ATOM 1502 C C . PHE A 1 193 ? 7.122 -13.622 -27.551 1.00 87.00 193 PHE A C 1
ATOM 1504 O O . PHE A 1 193 ? 6.448 -14.555 -27.121 1.00 87.00 193 PHE A O 1
ATOM 1511 N N . SER A 1 194 ? 7.721 -13.669 -28.742 1.00 86.81 194 SER A N 1
ATOM 1512 C CA . SER A 1 194 ? 7.549 -14.791 -29.670 1.00 86.81 194 SER A CA 1
ATOM 1513 C C . SER A 1 194 ? 8.879 -15.337 -30.173 1.00 86.81 194 SER A C 1
ATOM 1515 O O . SER A 1 194 ? 9.754 -14.574 -30.574 1.00 86.81 194 SER A O 1
ATOM 1517 N N . LEU A 1 195 ? 9.004 -16.664 -30.224 1.00 87.50 195 LEU A N 1
ATOM 1518 C CA . LEU A 1 195 ? 10.072 -17.357 -30.938 1.00 87.50 195 LEU A CA 1
ATOM 1519 C C . LEU A 1 195 ? 9.559 -17.772 -32.324 1.00 87.50 195 LEU A C 1
ATOM 1521 O O . LEU A 1 195 ? 9.014 -18.862 -32.510 1.00 87.50 195 LEU A O 1
ATOM 1525 N N . GLY A 1 196 ? 9.704 -16.865 -33.296 1.00 79.88 196 GLY A N 1
ATOM 1526 C CA . GLY A 1 196 ? 9.367 -17.097 -34.707 1.00 79.88 196 GLY A CA 1
ATOM 1527 C C . GLY A 1 196 ? 7.893 -17.424 -34.980 1.00 79.88 196 GLY A C 1
ATOM 1528 O O . GLY A 1 196 ? 7.613 -18.210 -35.884 1.00 79.88 196 GLY A O 1
ATOM 1529 N N . GLY A 1 197 ? 6.963 -16.891 -34.180 1.00 80.12 197 GLY A N 1
ATOM 1530 C CA . GLY A 1 197 ? 5.528 -17.198 -34.236 1.00 80.12 197 GLY A CA 1
ATOM 1531 C C . GLY A 1 197 ? 5.143 -18.555 -33.634 1.00 80.12 197 GLY A C 1
ATOM 1532 O O . GLY A 1 197 ? 3.964 -18.792 -33.374 1.00 80.12 197 GLY A O 1
ATOM 1533 N N . VAL A 1 198 ? 6.120 -19.436 -33.377 1.00 86.88 198 VAL A N 1
ATOM 1534 C CA . VAL A 1 198 ? 5.885 -20.833 -32.979 1.00 86.88 198 VAL A CA 1
ATOM 1535 C C . VAL A 1 198 ? 5.522 -20.961 -31.513 1.00 86.88 198 VAL A C 1
ATOM 1537 O O . VAL A 1 198 ? 4.557 -21.641 -31.184 1.00 86.88 198 VAL A O 1
ATOM 1540 N N . VAL A 1 199 ? 6.301 -20.330 -30.640 1.00 90.00 199 VAL A N 1
ATOM 1541 C CA . VAL A 1 199 ? 6.056 -20.301 -29.196 1.00 90.00 199 VAL A CA 1
ATOM 1542 C C . VAL A 1 199 ? 5.875 -18.847 -28.809 1.00 90.00 199 VAL A C 1
ATOM 1544 O O . VAL A 1 199 ? 6.763 -18.034 -29.057 1.00 90.00 199 VAL A O 1
ATOM 1547 N N . ASN A 1 200 ? 4.724 -18.510 -28.234 1.00 90.75 200 ASN A N 1
ATOM 1548 C CA . ASN A 1 200 ? 4.401 -17.145 -27.841 1.00 90.75 200 ASN A CA 1
ATOM 1549 C C . ASN A 1 200 ? 4.068 -17.091 -26.355 1.00 90.75 200 ASN A C 1
ATOM 1551 O O . ASN A 1 200 ? 3.256 -17.874 -25.865 1.00 90.75 200 ASN A O 1
ATOM 1555 N N . ILE A 1 201 ? 4.653 -16.120 -25.670 1.00 92.50 201 ILE A N 1
ATOM 1556 C CA . ILE A 1 201 ? 4.345 -15.747 -24.297 1.00 92.50 201 ILE A CA 1
ATOM 1557 C C . ILE A 1 201 ? 3.540 -14.457 -24.360 1.00 92.50 201 ILE A C 1
ATOM 1559 O O . ILE A 1 201 ? 3.991 -13.483 -24.961 1.00 92.50 201 ILE A O 1
ATOM 1563 N N . VAL A 1 202 ? 2.370 -14.437 -23.734 1.00 91.56 202 VAL A N 1
ATOM 1564 C CA . VAL A 1 202 ? 1.569 -13.227 -23.545 1.00 91.56 202 VAL A CA 1
ATOM 1565 C C . VAL A 1 202 ? 1.455 -12.983 -22.055 1.00 91.56 202 VAL A C 1
ATOM 1567 O O . VAL A 1 202 ? 0.911 -13.823 -21.348 1.00 91.56 202 VAL A O 1
ATOM 1570 N N . PHE A 1 203 ? 1.972 -11.864 -21.564 1.00 92.06 203 PHE A N 1
ATOM 1571 C CA . PHE A 1 203 ? 2.016 -11.602 -20.129 1.00 92.06 203 PHE A CA 1
ATOM 1572 C C . PHE A 1 203 ? 1.774 -10.128 -19.804 1.00 92.06 203 PHE A C 1
ATOM 1574 O O . PHE A 1 203 ? 1.998 -9.245 -20.630 1.00 92.06 203 PHE A O 1
ATOM 1581 N N . SER A 1 204 ? 1.313 -9.860 -18.590 1.00 90.88 204 SER A N 1
ATOM 1582 C CA . SER A 1 204 ? 1.141 -8.516 -18.040 1.00 90.88 204 SER A CA 1
ATOM 1583 C C . SER A 1 204 ? 1.529 -8.526 -16.573 1.00 90.88 204 SER A C 1
ATOM 1585 O O . SER A 1 204 ? 1.193 -9.468 -15.859 1.00 90.88 204 SER A O 1
ATOM 1587 N N . VAL A 1 205 ? 2.199 -7.468 -16.120 1.00 89.62 205 VAL A N 1
ATOM 1588 C CA . VAL A 1 205 ? 2.542 -7.287 -14.707 1.00 89.62 205 VAL A CA 1
ATOM 1589 C C . VAL A 1 205 ? 2.090 -5.908 -14.259 1.00 89.62 205 VAL A C 1
ATOM 1591 O O . VAL A 1 205 ? 2.418 -4.918 -14.909 1.00 89.62 205 VAL A O 1
ATOM 1594 N N . TYR A 1 206 ? 1.338 -5.841 -13.166 1.00 83.75 206 TYR A N 1
ATOM 1595 C CA . TYR A 1 206 ? 0.861 -4.606 -12.554 1.00 83.75 206 TYR A CA 1
ATOM 1596 C C . TYR A 1 206 ? 1.451 -4.441 -11.152 1.00 83.75 206 TYR A C 1
ATOM 1598 O O . TYR A 1 206 ? 1.542 -5.400 -10.384 1.00 83.75 206 TYR A O 1
ATOM 1606 N N . ASP A 1 207 ? 1.841 -3.218 -10.804 1.00 76.69 207 ASP A N 1
ATOM 1607 C CA . ASP A 1 207 ? 2.371 -2.882 -9.484 1.00 76.69 207 ASP A CA 1
ATOM 1608 C C . ASP A 1 207 ? 1.230 -2.488 -8.522 1.00 76.69 207 ASP A C 1
ATOM 1610 O O . ASP A 1 207 ? 0.618 -1.429 -8.672 1.00 76.69 207 ASP A O 1
ATOM 1614 N N . LEU A 1 208 ? 0.976 -3.316 -7.499 1.00 64.88 208 LEU A N 1
ATOM 1615 C CA . LEU A 1 208 ? 0.061 -3.011 -6.393 1.00 64.88 208 LEU A CA 1
ATOM 1616 C C . LEU A 1 208 ? 0.838 -2.444 -5.196 1.00 64.88 208 LEU A C 1
ATOM 1618 O O . LEU A 1 208 ? 1.042 -3.105 -4.174 1.00 64.88 208 LEU A O 1
ATOM 1622 N N . ALA A 1 209 ? 1.283 -1.195 -5.332 1.00 49.00 209 ALA A N 1
ATOM 1623 C CA . ALA A 1 209 ? 2.179 -0.545 -4.374 1.00 49.00 209 ALA A CA 1
ATOM 1624 C C . ALA A 1 209 ? 1.631 -0.491 -2.935 1.00 49.00 209 ALA A C 1
ATOM 1626 O O . ALA A 1 209 ? 2.407 -0.645 -1.998 1.00 49.00 209 ALA A O 1
ATOM 1627 N N . ALA A 1 210 ? 0.315 -0.322 -2.757 1.00 37.78 210 ALA A N 1
ATOM 1628 C CA . ALA A 1 210 ? -0.326 -0.247 -1.438 1.00 37.78 210 ALA A CA 1
ATOM 1629 C C . ALA A 1 210 ? -0.353 -1.593 -0.691 1.00 37.78 210 ALA A C 1
ATOM 1631 O O . ALA A 1 210 ? -0.367 -1.616 0.534 1.00 37.78 210 ALA A O 1
ATOM 1632 N N . SER A 1 211 ? -0.333 -2.706 -1.425 1.00 47.97 211 SER A N 1
ATOM 1633 C CA . SER A 1 211 ? -0.445 -4.057 -0.863 1.00 47.97 211 SER A CA 1
ATOM 1634 C C . SER A 1 211 ? 0.888 -4.812 -0.864 1.00 47.97 211 SER A C 1
ATOM 1636 O O . SER A 1 211 ? 0.957 -5.918 -0.350 1.00 47.97 211 SER A O 1
ATOM 1638 N N . ASN A 1 212 ? 1.959 -4.233 -1.423 1.00 63.69 212 ASN A N 1
ATOM 1639 C CA . ASN A 1 212 ? 3.274 -4.867 -1.582 1.00 63.69 212 ASN A CA 1
ATOM 1640 C C . ASN A 1 212 ? 3.246 -6.182 -2.404 1.00 63.69 212 ASN A C 1
ATOM 1642 O O . ASN A 1 212 ? 4.017 -7.109 -2.147 1.00 63.69 212 ASN A O 1
ATOM 1646 N N . TYR A 1 213 ? 2.393 -6.232 -3.434 1.00 77.69 213 TYR A N 1
ATOM 1647 C CA . TYR A 1 213 ? 2.287 -7.335 -4.402 1.00 77.69 213 TYR A CA 1
ATOM 1648 C C . TYR A 1 213 ? 2.474 -6.841 -5.846 1.00 77.69 213 TYR A C 1
ATOM 1650 O O . TYR A 1 213 ? 2.314 -5.654 -6.144 1.00 77.69 213 TYR A O 1
ATOM 1658 N N . TYR A 1 214 ? 2.797 -7.761 -6.750 1.00 84.19 214 TYR A N 1
ATOM 1659 C CA . TYR A 1 214 ? 2.574 -7.629 -8.186 1.00 84.19 214 TYR A CA 1
ATOM 1660 C C . TYR A 1 214 ? 1.363 -8.469 -8.583 1.00 84.19 214 TYR A C 1
ATOM 1662 O O . TYR A 1 214 ? 1.204 -9.580 -8.087 1.00 84.19 214 TYR A O 1
ATOM 1670 N N . LEU A 1 215 ? 0.532 -7.957 -9.485 1.00 86.50 215 LEU A N 1
ATOM 1671 C CA . LEU A 1 215 ? -0.521 -8.736 -10.132 1.00 86.50 215 LEU A CA 1
ATOM 1672 C C . LEU A 1 215 ? -0.007 -9.182 -11.500 1.00 86.50 215 LEU A C 1
ATOM 1674 O O . LEU A 1 215 ? 0.314 -8.331 -12.333 1.00 86.50 215 LEU A O 1
ATOM 1678 N N . MET A 1 216 ? 0.111 -10.488 -11.724 1.00 90.31 216 MET A N 1
ATOM 1679 C CA . MET A 1 216 ? 0.692 -11.044 -12.945 1.00 90.31 216 MET A CA 1
ATOM 1680 C C . MET A 1 216 ? -0.265 -12.006 -13.648 1.00 90.31 216 MET A C 1
ATOM 1682 O O . MET A 1 216 ? -0.830 -12.904 -13.027 1.00 90.31 216 MET A O 1
ATOM 1686 N N . SER A 1 217 ? -0.372 -11.850 -14.966 1.00 90.81 217 SER A N 1
ATOM 1687 C CA . SER A 1 217 ? -1.039 -12.801 -15.861 1.00 90.81 217 SER A CA 1
ATOM 1688 C C . SER A 1 217 ? -0.048 -13.253 -16.926 1.00 90.81 217 SER A C 1
ATOM 1690 O O . SER A 1 217 ? 0.748 -12.446 -17.408 1.00 90.81 217 SER A O 1
ATOM 1692 N N . MET A 1 218 ? -0.068 -14.534 -17.285 1.00 92.88 218 MET A N 1
ATOM 1693 C CA . MET A 1 218 ? 0.866 -15.148 -18.225 1.00 92.88 218 MET A CA 1
ATOM 1694 C C . MET A 1 218 ? 0.208 -16.325 -18.942 1.00 92.88 218 MET A C 1
ATOM 1696 O O . MET A 1 218 ? -0.224 -17.287 -18.313 1.00 92.88 218 MET A O 1
ATOM 1700 N N . ASN A 1 219 ? 0.226 -16.281 -20.271 1.00 93.06 219 ASN A N 1
ATOM 1701 C CA . ASN A 1 219 ? -0.239 -17.340 -21.154 1.00 93.06 219 ASN A CA 1
ATOM 1702 C C . ASN A 1 219 ? 0.894 -17.779 -22.081 1.00 93.06 219 ASN A C 1
ATOM 1704 O O . ASN A 1 219 ? 1.636 -16.944 -22.601 1.00 93.06 219 ASN A O 1
ATOM 1708 N N . ILE A 1 220 ? 0.985 -19.079 -22.341 1.00 93.19 220 ILE A N 1
ATOM 1709 C CA . ILE A 1 220 ? 1.902 -19.658 -23.325 1.00 93.19 220 ILE A CA 1
ATOM 1710 C C . ILE A 1 220 ? 1.069 -20.277 -24.444 1.00 93.19 220 ILE A C 1
ATOM 1712 O O . ILE A 1 220 ? 0.148 -21.045 -24.185 1.00 93.19 220 ILE A O 1
ATOM 1716 N N . THR A 1 221 ? 1.389 -19.971 -25.697 1.00 92.12 221 THR A N 1
ATOM 1717 C CA . THR A 1 221 ? 0.726 -20.567 -26.865 1.00 92.12 221 THR A CA 1
ATOM 1718 C C . THR A 1 221 ? 1.743 -21.170 -27.817 1.00 92.12 221 THR A C 1
ATOM 1720 O O . THR A 1 221 ? 2.820 -20.611 -28.027 1.00 92.12 221 THR A O 1
ATOM 1723 N N . ILE A 1 222 ? 1.393 -22.316 -28.395 1.00 89.81 222 ILE A N 1
ATOM 1724 C CA . ILE A 1 222 ? 2.158 -22.975 -29.450 1.00 89.81 222 ILE A CA 1
ATOM 1725 C C . ILE A 1 222 ? 1.310 -22.940 -30.715 1.00 89.81 222 ILE A C 1
ATOM 1727 O O . ILE A 1 222 ? 0.204 -23.481 -30.719 1.00 89.81 222 ILE A O 1
ATOM 1731 N N . CYS A 1 223 ? 1.832 -22.291 -31.753 1.00 88.31 223 CYS A N 1
ATOM 1732 C CA . CYS A 1 223 ? 1.119 -22.002 -32.991 1.00 88.31 223 CYS A CA 1
ATOM 1733 C C . CYS A 1 223 ? 1.963 -22.474 -34.185 1.00 88.31 223 CYS A C 1
ATOM 1735 O O . CYS A 1 223 ? 3.094 -22.027 -34.370 1.00 88.31 223 CYS A O 1
ATOM 1737 N N . THR A 1 224 ? 1.438 -23.339 -35.048 1.00 84.81 224 THR A N 1
ATOM 1738 C CA . THR A 1 224 ? 2.143 -23.766 -36.277 1.00 84.81 224 THR A CA 1
ATOM 1739 C C . THR A 1 224 ? 1.487 -23.272 -37.569 1.00 84.81 224 THR A C 1
ATOM 1741 O O . THR A 1 224 ? 1.965 -23.544 -38.673 1.00 84.81 224 THR A O 1
ATOM 1744 N N . GLU A 1 225 ? 0.425 -22.483 -37.428 1.00 85.94 225 GLU A N 1
ATOM 1745 C CA . GLU A 1 225 ? -0.389 -21.936 -38.505 1.00 85.94 225 GLU A CA 1
ATOM 1746 C C . GLU A 1 225 ? -0.642 -20.441 -38.256 1.00 85.94 225 GLU A C 1
ATOM 1748 O O . GLU A 1 225 ? -1.327 -20.064 -37.310 1.00 85.94 225 GLU A O 1
ATOM 1753 N N . SER A 1 226 ? -0.150 -19.565 -39.133 1.00 80.06 226 SER A N 1
ATOM 1754 C CA . SER A 1 226 ? -0.193 -18.114 -38.901 1.00 80.06 226 SER A CA 1
ATOM 1755 C C . SER A 1 226 ? -1.575 -17.473 -39.089 1.00 80.06 226 SER A C 1
ATOM 1757 O O . SER A 1 226 ? -1.755 -16.292 -38.809 1.00 80.06 226 SER A O 1
ATOM 1759 N N . MET A 1 227 ? -2.539 -18.202 -39.657 1.00 78.56 227 MET A N 1
ATOM 1760 C CA . MET A 1 227 ? -3.908 -17.721 -39.907 1.00 78.56 227 MET A CA 1
ATOM 1761 C C . MET A 1 227 ? -4.981 -18.616 -39.273 1.00 78.56 227 MET A C 1
ATOM 1763 O O . MET A 1 227 ? -6.165 -18.472 -39.587 1.00 78.56 227 MET A O 1
ATOM 1767 N N . ALA A 1 228 ? -4.581 -19.546 -38.405 1.00 78.88 228 ALA A N 1
ATOM 1768 C CA . ALA A 1 228 ? -5.487 -20.412 -37.662 1.00 78.88 228 ALA A CA 1
ATOM 1769 C C . ALA A 1 228 ? -5.297 -20.205 -36.147 1.00 78.88 228 ALA A C 1
ATOM 1771 O O . ALA A 1 228 ? -4.285 -19.644 -35.730 1.00 78.88 228 ALA A O 1
ATOM 1772 N N . PRO A 1 229 ? -6.264 -20.621 -35.310 1.00 80.88 229 PRO A N 1
ATOM 1773 C CA . PRO A 1 229 ? -6.059 -20.672 -33.868 1.00 80.88 229 PRO A CA 1
ATOM 1774 C C . PRO A 1 229 ? -4.866 -21.571 -33.522 1.00 80.88 229 PRO A C 1
ATOM 1776 O O . PRO A 1 229 ? -4.678 -22.609 -34.157 1.00 80.88 229 PRO A O 1
ATOM 1779 N N . CYS A 1 230 ? -4.107 -21.185 -32.500 1.00 85.75 230 CYS A N 1
ATOM 1780 C CA . CYS A 1 230 ? -2.985 -21.969 -31.992 1.00 85.75 230 CYS A CA 1
ATOM 1781 C C . CYS A 1 230 ? -3.443 -23.348 -31.504 1.00 85.75 230 CYS A C 1
ATOM 1783 O O . CYS A 1 230 ? -4.532 -23.492 -30.944 1.00 85.75 230 CYS A O 1
ATOM 1785 N N . GLU A 1 231 ? -2.612 -24.365 -31.719 1.00 85.00 231 GLU A N 1
ATOM 1786 C CA . GLU A 1 231 ? -2.949 -25.755 -31.420 1.00 85.00 231 GLU A CA 1
ATOM 1787 C C . GLU A 1 231 ? -2.934 -26.041 -29.917 1.00 85.00 231 GLU A C 1
ATOM 1789 O O . GLU A 1 231 ? -3.686 -26.897 -29.452 1.00 85.00 231 GLU A O 1
ATOM 1794 N N . GLN A 1 232 ? -2.087 -25.336 -29.159 1.00 87.94 232 GLN A N 1
ATOM 1795 C CA . GLN A 1 232 ? -2.019 -25.449 -27.703 1.00 87.94 232 GLN A CA 1
ATOM 1796 C C . GLN A 1 232 ? -1.944 -24.063 -27.059 1.00 87.94 232 GLN A C 1
ATOM 1798 O O . GLN A 1 232 ? -1.133 -23.230 -27.464 1.00 87.94 232 GLN A O 1
ATOM 1803 N N . THR A 1 233 ? -2.764 -23.849 -26.031 1.00 90.12 233 THR A N 1
ATOM 1804 C CA . THR A 1 233 ? -2.796 -22.636 -25.209 1.00 90.12 233 THR A CA 1
ATOM 1805 C C . THR A 1 233 ? -2.810 -23.052 -23.748 1.00 90.12 233 THR A C 1
ATOM 1807 O O . THR A 1 233 ? -3.678 -23.818 -23.340 1.00 90.12 233 THR A O 1
ATOM 1810 N N . PHE A 1 234 ? -1.869 -22.525 -22.976 1.00 89.06 234 PHE A N 1
ATOM 1811 C CA . PHE A 1 234 ? -1.729 -22.759 -21.548 1.00 89.06 234 PHE A CA 1
ATOM 1812 C C . PHE A 1 234 ? -1.897 -21.429 -20.822 1.00 89.06 234 PHE A C 1
ATOM 1814 O O . PHE A 1 234 ? -1.100 -20.510 -21.017 1.00 89.06 234 PHE A O 1
ATOM 1821 N N . VAL A 1 235 ? -2.933 -21.324 -19.995 1.00 90.25 235 VAL A N 1
ATOM 1822 C CA . VAL A 1 235 ? -3.075 -20.220 -19.037 1.00 90.25 235 VAL A CA 1
ATOM 1823 C C . VAL A 1 235 ? -2.239 -20.584 -17.818 1.00 90.25 235 VAL A 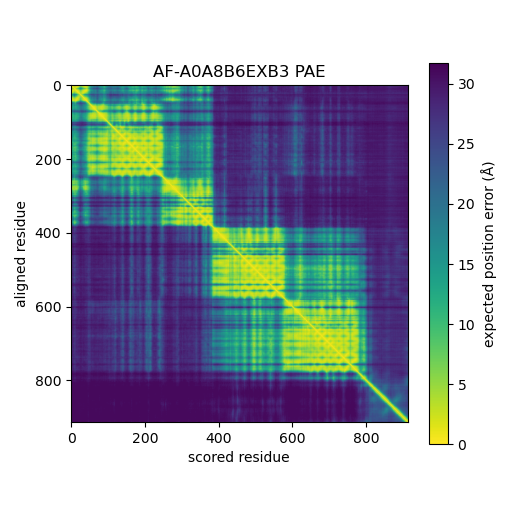C 1
ATOM 1825 O O . VAL A 1 235 ? -2.600 -21.499 -17.084 1.00 90.25 235 VAL A O 1
ATOM 1828 N N . VAL A 1 236 ? -1.083 -19.938 -17.673 1.00 89.44 236 VAL A N 1
ATOM 1829 C CA . VAL A 1 236 ? -0.107 -20.249 -16.620 1.00 89.44 236 VAL A CA 1
ATOM 1830 C C . VAL A 1 236 ? -0.404 -19.430 -15.371 1.00 89.44 236 VAL A C 1
ATOM 1832 O O . VAL A 1 236 ? -0.477 -19.983 -14.284 1.00 89.44 236 VAL A O 1
ATOM 1835 N N . LEU A 1 237 ? -0.625 -18.125 -15.523 1.00 89.94 237 LEU A N 1
ATOM 1836 C CA . LEU A 1 237 ? -1.086 -17.244 -14.453 1.00 89.94 237 LEU A CA 1
ATOM 1837 C C . LEU A 1 237 ? -2.273 -16.425 -14.956 1.00 89.94 237 LEU A C 1
ATOM 1839 O O . LEU A 1 237 ? -2.216 -15.873 -16.055 1.00 89.94 237 LEU A O 1
ATOM 1843 N N . ASP A 1 238 ? -3.301 -16.281 -14.129 1.00 88.69 238 ASP A N 1
ATOM 1844 C CA . ASP A 1 238 ? -4.409 -15.357 -14.364 1.00 88.69 238 ASP A CA 1
ATOM 1845 C C . ASP A 1 238 ? -4.628 -14.494 -13.120 1.00 88.69 238 ASP A C 1
ATOM 1847 O O . ASP A 1 238 ? -5.066 -14.994 -12.085 1.00 88.69 238 ASP A O 1
ATOM 1851 N N . ASN A 1 239 ? -4.252 -13.215 -13.210 1.00 86.75 239 ASN A N 1
ATOM 1852 C CA . ASN A 1 239 ? -4.371 -12.222 -12.140 1.00 86.75 239 ASN A CA 1
ATOM 1853 C C . ASN A 1 239 ? -3.816 -12.716 -10.791 1.00 86.75 239 ASN A C 1
ATOM 1855 O O . ASN A 1 239 ? -4.418 -12.530 -9.734 1.00 86.75 239 ASN A O 1
ATOM 1859 N N . VAL A 1 240 ? -2.645 -13.354 -10.821 1.00 86.00 240 VAL A N 1
ATOM 1860 C CA . VAL A 1 240 ? -2.026 -13.955 -9.635 1.00 86.00 240 VAL A CA 1
ATOM 1861 C C . VAL A 1 240 ? -1.235 -12.905 -8.860 1.00 86.00 240 VAL A C 1
ATOM 1863 O O . VAL A 1 240 ? -0.454 -12.146 -9.437 1.00 86.00 240 VAL A O 1
ATOM 1866 N N . LEU A 1 241 ? -1.422 -12.878 -7.537 1.00 85.38 241 LEU A N 1
ATOM 1867 C CA . LEU A 1 241 ? -0.702 -11.993 -6.623 1.00 85.38 241 LEU A CA 1
ATOM 1868 C C . LEU A 1 241 ? 0.655 -12.592 -6.233 1.00 85.38 241 LEU A C 1
ATOM 1870 O O . LEU A 1 241 ? 0.731 -13.588 -5.513 1.00 85.38 241 LEU A O 1
ATOM 1874 N N . LEU A 1 242 ? 1.733 -11.939 -6.660 1.00 84.94 242 LEU A N 1
ATOM 1875 C CA . LEU A 1 242 ? 3.115 -12.318 -6.369 1.00 84.94 242 LEU A CA 1
ATOM 1876 C C . LEU A 1 242 ? 3.738 -11.323 -5.371 1.00 84.94 242 LEU A C 1
ATOM 1878 O O . LEU A 1 242 ? 3.759 -10.121 -5.647 1.00 84.94 242 LEU A O 1
ATOM 1882 N N . PRO A 1 243 ? 4.208 -11.759 -4.188 1.00 81.56 243 PRO A N 1
ATOM 1883 C CA . PRO A 1 243 ? 4.686 -10.860 -3.144 1.00 81.56 243 PRO A CA 1
ATOM 1884 C C . PRO A 1 243 ? 5.991 -10.182 -3.550 1.00 81.56 243 PRO A C 1
ATOM 1886 O O . PRO A 1 243 ? 6.903 -10.811 -4.087 1.00 81.56 243 PRO A O 1
ATOM 1889 N N . LYS A 1 244 ? 6.118 -8.892 -3.229 1.00 76.00 244 LYS A N 1
ATOM 1890 C CA . LYS A 1 244 ? 7.369 -8.165 -3.443 1.00 76.00 244 LYS A CA 1
ATOM 1891 C C . LYS A 1 244 ? 8.376 -8.498 -2.354 1.00 76.00 244 LYS A C 1
ATOM 1893 O O . LYS A 1 244 ? 8.105 -8.347 -1.159 1.00 76.00 244 LYS A O 1
ATOM 1898 N N . ARG A 1 245 ? 9.583 -8.870 -2.772 1.00 68.25 245 ARG A N 1
ATOM 1899 C CA . ARG A 1 245 ? 10.714 -9.069 -1.867 1.00 68.25 245 ARG A CA 1
ATOM 1900 C C . ARG A 1 245 ? 11.315 -7.716 -1.467 1.00 68.25 245 ARG A C 1
ATOM 1902 O O . ARG A 1 245 ? 11.515 -6.845 -2.308 1.00 68.25 245 ARG A O 1
ATOM 1909 N N . GLN A 1 246 ? 11.610 -7.543 -0.180 1.00 61.12 246 GLN A N 1
ATOM 1910 C CA . GLN A 1 246 ? 12.311 -6.358 0.322 1.00 61.12 246 GLN A CA 1
ATOM 1911 C C . GLN A 1 246 ? 13.777 -6.403 -0.129 1.00 61.12 246 GLN A C 1
ATOM 1913 O O . GLN A 1 246 ? 14.486 -7.368 0.162 1.00 61.12 246 GLN A O 1
ATOM 1918 N N . CYS A 1 247 ? 14.238 -5.369 -0.832 1.00 62.28 247 CYS A N 1
ATOM 1919 C CA . CYS A 1 247 ? 15.620 -5.292 -1.296 1.00 62.28 247 CYS A CA 1
ATOM 1920 C C . CYS A 1 247 ? 16.554 -4.878 -0.148 1.00 62.28 247 CYS A C 1
ATOM 1922 O O . CYS A 1 247 ? 16.362 -3.842 0.490 1.00 62.28 247 CYS A O 1
ATOM 1924 N N . THR A 1 248 ? 17.598 -5.665 0.111 1.00 50.47 248 THR A N 1
ATOM 1925 C CA . THR A 1 248 ? 18.664 -5.304 1.055 1.00 50.47 248 THR A CA 1
ATOM 1926 C C . THR A 1 248 ? 19.716 -4.446 0.355 1.00 50.47 248 THR A C 1
ATOM 1928 O O . THR A 1 248 ? 20.645 -4.962 -0.261 1.00 50.47 248 THR A O 1
ATOM 1931 N N . TRP A 1 249 ? 19.595 -3.124 0.471 1.00 54.00 249 TRP A N 1
ATOM 1932 C CA . TRP A 1 249 ? 20.503 -2.150 -0.159 1.00 54.00 249 TRP A CA 1
ATOM 1933 C C . TRP A 1 249 ? 21.868 -1.994 0.545 1.00 54.00 249 TRP A C 1
ATOM 1935 O O . TRP A 1 249 ? 22.658 -1.128 0.183 1.00 54.00 249 TRP A O 1
ATOM 1945 N N . ASN A 1 250 ? 22.171 -2.824 1.550 1.00 53.31 250 ASN A N 1
ATOM 1946 C CA . ASN A 1 250 ? 23.465 -2.864 2.247 1.00 53.31 250 ASN A CA 1
ATOM 1947 C C . ASN A 1 250 ? 24.431 -3.920 1.672 1.00 53.31 250 ASN A C 1
ATOM 1949 O O . ASN A 1 250 ? 25.381 -4.325 2.348 1.00 53.31 250 ASN A O 1
ATOM 1953 N N . ALA A 1 251 ? 24.173 -4.392 0.450 1.00 50.50 251 ALA A N 1
ATOM 1954 C CA . ALA A 1 251 ? 24.991 -5.399 -0.206 1.00 50.50 251 ALA A CA 1
ATOM 1955 C C . ALA A 1 251 ? 26.429 -4.899 -0.429 1.00 50.50 251 ALA A C 1
ATOM 1957 O O . ALA A 1 251 ? 26.679 -3.744 -0.774 1.00 50.50 251 ALA A O 1
ATOM 1958 N N . THR A 1 252 ? 27.397 -5.789 -0.213 1.00 53.44 252 THR A N 1
ATOM 1959 C CA . THR A 1 252 ? 28.800 -5.538 -0.562 1.00 53.44 252 THR A CA 1
ATOM 1960 C C . THR A 1 252 ? 29.005 -5.717 -2.071 1.00 53.44 252 THR A C 1
ATOM 1962 O O . THR A 1 252 ? 28.101 -6.170 -2.769 1.00 53.44 252 THR A O 1
ATOM 1965 N N . PHE A 1 253 ? 30.178 -5.346 -2.605 1.00 54.03 253 PHE A N 1
ATOM 1966 C CA . PHE A 1 253 ? 30.501 -5.574 -4.021 1.00 54.03 253 PHE A CA 1
ATOM 1967 C C . PHE A 1 253 ? 30.161 -7.013 -4.447 1.00 54.03 253 PHE A C 1
ATOM 1969 O O . PHE A 1 253 ? 30.575 -7.951 -3.763 1.00 54.03 253 PHE A O 1
ATOM 1976 N N . VAL A 1 254 ? 29.506 -7.177 -5.609 1.00 62.41 254 VAL A N 1
ATOM 1977 C CA . VAL A 1 254 ? 29.170 -8.485 -6.224 1.00 62.41 254 VAL A CA 1
ATOM 1978 C C . VAL A 1 254 ? 30.364 -9.441 -6.192 1.00 62.41 254 VAL A C 1
ATOM 1980 O O . VAL A 1 254 ? 30.234 -10.628 -5.901 1.00 62.41 254 VAL A O 1
ATOM 1983 N N . ASN A 1 255 ? 31.564 -8.896 -6.409 1.00 63.72 255 ASN A N 1
ATOM 1984 C CA . ASN A 1 255 ? 32.815 -9.552 -6.070 1.00 63.72 255 ASN A CA 1
ATOM 1985 C C . ASN A 1 255 ? 33.467 -8.869 -4.849 1.00 63.72 255 ASN A C 1
ATOM 1987 O O . ASN A 1 255 ? 34.111 -7.826 -5.007 1.00 63.72 255 ASN A O 1
ATOM 1991 N N . PRO A 1 256 ? 33.425 -9.489 -3.653 1.00 66.38 256 PRO A N 1
ATOM 1992 C CA . PRO A 1 256 ? 34.007 -8.924 -2.432 1.00 66.38 256 PRO A CA 1
ATOM 1993 C C . PRO A 1 256 ? 35.528 -8.711 -2.499 1.00 66.38 256 PRO A C 1
ATOM 1995 O O . PRO A 1 256 ? 36.109 -8.026 -1.662 1.00 66.38 256 PRO A O 1
ATOM 1998 N N . THR A 1 257 ? 36.198 -9.322 -3.482 1.00 72.75 257 THR A N 1
ATOM 1999 C CA . THR A 1 257 ? 37.652 -9.238 -3.702 1.00 72.75 257 THR A CA 1
ATOM 2000 C C . THR A 1 257 ? 38.037 -8.370 -4.902 1.00 72.75 257 THR A C 1
ATOM 2002 O O . THR A 1 257 ? 39.196 -8.395 -5.339 1.00 72.75 257 THR A O 1
ATOM 2005 N N . PHE A 1 258 ? 37.077 -7.618 -5.450 1.00 79.56 258 PHE A N 1
ATOM 2006 C CA . PHE A 1 258 ? 37.281 -6.770 -6.616 1.00 79.56 258 PHE A CA 1
ATOM 2007 C C . PHE A 1 258 ? 38.433 -5.772 -6.411 1.00 79.56 258 PHE A C 1
ATOM 2009 O O . PHE A 1 258 ? 38.639 -5.205 -5.340 1.00 79.56 258 PHE A O 1
ATOM 2016 N N . SER A 1 259 ? 39.212 -5.558 -7.471 1.00 82.12 259 SER A N 1
ATOM 2017 C CA . SER A 1 259 ? 40.277 -4.559 -7.512 1.00 82.12 259 SER A CA 1
ATOM 2018 C C . SER A 1 259 ? 40.407 -4.038 -8.932 1.00 82.12 259 SER A C 1
ATOM 2020 O O . SER A 1 259 ? 40.757 -4.800 -9.837 1.00 82.12 259 SER A O 1
ATOM 2022 N N . LEU A 1 260 ? 40.204 -2.730 -9.104 1.00 77.62 260 LEU A N 1
ATOM 2023 C CA . LEU A 1 260 ? 40.310 -2.064 -10.400 1.00 77.62 260 LEU A CA 1
ATOM 2024 C C . LEU A 1 260 ? 41.664 -2.338 -11.069 1.00 77.62 260 LEU A C 1
ATOM 2026 O O . LEU A 1 260 ? 41.721 -2.661 -12.246 1.00 77.62 260 LEU A O 1
ATOM 2030 N N . THR A 1 261 ? 42.763 -2.316 -10.313 1.00 81.69 261 THR A N 1
ATOM 2031 C CA . THR A 1 261 ? 44.104 -2.579 -10.856 1.00 81.69 261 THR A CA 1
ATOM 2032 C C . THR A 1 261 ? 44.259 -4.013 -11.365 1.00 81.69 261 THR A C 1
ATOM 2034 O O . THR A 1 261 ? 44.853 -4.231 -12.419 1.00 81.69 261 THR A O 1
ATOM 2037 N N . LYS A 1 262 ? 43.712 -5.006 -10.648 1.00 84.56 262 LYS A N 1
ATOM 2038 C CA . LYS A 1 262 ? 43.727 -6.406 -11.109 1.00 84.56 262 LYS A CA 1
ATOM 2039 C C . LYS A 1 262 ? 42.842 -6.592 -12.338 1.00 84.56 262 LYS A C 1
ATOM 2041 O O . LYS A 1 262 ? 43.236 -7.304 -13.257 1.00 84.56 262 LYS A O 1
ATOM 2046 N N . TRP A 1 263 ? 41.683 -5.941 -12.352 1.00 85.50 263 TRP A N 1
ATOM 2047 C CA . TRP A 1 263 ? 40.750 -5.948 -13.474 1.00 85.50 263 TRP A CA 1
ATOM 2048 C C . TRP A 1 263 ? 41.379 -5.324 -14.730 1.00 85.50 263 TRP A C 1
ATOM 2050 O O . TRP A 1 263 ? 41.371 -5.936 -15.792 1.00 85.50 263 TRP A O 1
ATOM 2060 N N . MET A 1 264 ? 42.056 -4.182 -14.587 1.00 81.88 264 MET A N 1
ATOM 2061 C CA . MET A 1 264 ? 42.785 -3.510 -15.667 1.00 81.88 264 MET A CA 1
ATOM 2062 C C . MET A 1 264 ? 43.905 -4.377 -16.254 1.00 81.88 264 MET A C 1
ATOM 2064 O O . MET A 1 264 ? 44.038 -4.472 -17.470 1.00 81.88 264 MET A O 1
ATOM 2068 N N . ILE A 1 265 ? 44.685 -5.057 -15.401 1.00 84.56 265 ILE A N 1
ATOM 2069 C CA . ILE A 1 265 ? 45.734 -5.991 -15.845 1.00 84.56 265 ILE A CA 1
ATOM 2070 C C . ILE A 1 265 ? 45.121 -7.186 -16.585 1.00 84.56 265 ILE A C 1
ATOM 2072 O O . ILE A 1 265 ? 45.653 -7.595 -17.615 1.00 84.56 265 ILE A O 1
ATOM 2076 N N . LYS A 1 266 ? 44.011 -7.738 -16.075 1.00 86.31 266 LYS A N 1
ATOM 2077 C CA . LYS A 1 266 ? 43.293 -8.860 -16.697 1.00 86.31 266 LYS A CA 1
ATOM 2078 C C . LYS A 1 266 ? 42.771 -8.488 -18.088 1.00 86.31 266 LYS A C 1
ATOM 2080 O O . LYS A 1 266 ? 42.935 -9.276 -19.011 1.00 86.31 266 LYS A O 1
ATOM 2085 N N . ASN A 1 267 ? 42.186 -7.300 -18.226 1.00 81.12 267 ASN A N 1
ATOM 2086 C CA . ASN A 1 267 ? 41.557 -6.829 -19.462 1.00 81.12 267 ASN A CA 1
ATOM 2087 C C . ASN A 1 267 ? 42.508 -6.036 -20.377 1.00 81.12 267 ASN A C 1
ATOM 2089 O O . ASN A 1 267 ? 42.092 -5.543 -21.419 1.00 81.12 267 ASN A O 1
ATOM 2093 N N . GLY A 1 268 ? 43.791 -5.917 -20.016 1.00 86.31 268 GLY A N 1
ATOM 2094 C CA . GLY A 1 268 ? 44.810 -5.274 -20.851 1.00 86.31 268 GLY A CA 1
ATOM 2095 C C . GLY A 1 268 ? 44.603 -3.771 -21.073 1.00 86.31 268 GLY A C 1
ATOM 2096 O O . GLY A 1 268 ? 45.075 -3.239 -22.075 1.00 86.31 268 GLY A O 1
ATOM 2097 N N . VAL A 1 269 ? 43.913 -3.084 -20.158 1.00 82.81 269 VAL A N 1
ATOM 2098 C CA . VAL A 1 269 ? 43.555 -1.659 -20.267 1.00 82.81 269 VAL A CA 1
ATOM 2099 C C . VAL A 1 269 ? 44.329 -0.799 -19.264 1.00 82.81 269 VAL A C 1
ATOM 2101 O O . VAL A 1 269 ? 44.661 -1.234 -18.163 1.00 82.81 269 VAL A O 1
ATOM 2104 N N . THR A 1 270 ? 44.635 0.445 -19.639 1.00 83.31 270 THR A N 1
ATOM 2105 C CA . THR A 1 270 ? 45.381 1.418 -18.817 1.00 83.31 270 THR A CA 1
ATOM 2106 C C . THR A 1 270 ? 44.542 2.665 -18.549 1.00 83.31 270 THR A C 1
ATOM 2108 O O . THR A 1 270 ? 43.670 2.983 -19.346 1.00 83.31 270 THR A O 1
ATOM 2111 N N . ALA A 1 271 ? 44.803 3.379 -17.451 1.00 75.31 271 ALA A N 1
ATOM 2112 C CA . ALA A 1 271 ? 44.068 4.598 -17.106 1.00 75.31 271 ALA A CA 1
ATOM 2113 C C . ALA A 1 271 ? 44.572 5.816 -17.915 1.00 75.31 271 ALA A C 1
ATOM 2115 O O . ALA A 1 271 ? 45.782 5.897 -18.157 1.00 75.31 271 ALA A O 1
ATOM 2116 N N . PRO A 1 272 ? 43.702 6.787 -18.267 1.00 76.75 272 PRO A N 1
ATOM 2117 C CA . PRO A 1 272 ? 42.242 6.783 -18.088 1.00 76.75 272 PRO A CA 1
ATOM 2118 C C . PRO A 1 272 ? 41.567 5.712 -18.959 1.00 76.75 272 PRO A C 1
ATOM 2120 O O . PRO A 1 272 ? 42.030 5.433 -20.063 1.00 76.75 272 PRO A O 1
ATOM 2123 N N . LEU A 1 273 ? 40.516 5.077 -18.428 1.00 76.69 273 LEU A N 1
ATOM 2124 C CA . LEU A 1 273 ? 39.844 3.976 -19.116 1.00 76.69 273 LEU A CA 1
ATOM 2125 C C . LEU A 1 273 ? 39.148 4.485 -20.390 1.00 76.69 273 LEU A C 1
ATOM 2127 O O . LEU A 1 273 ? 38.481 5.516 -20.329 1.00 76.69 273 LEU A O 1
ATOM 2131 N N . PRO A 1 274 ? 39.280 3.786 -21.530 1.00 81.62 274 PRO A N 1
ATOM 2132 C CA . PRO A 1 274 ? 38.494 4.093 -22.722 1.00 81.62 274 PRO A CA 1
ATOM 2133 C C . PRO A 1 274 ? 37.016 3.711 -22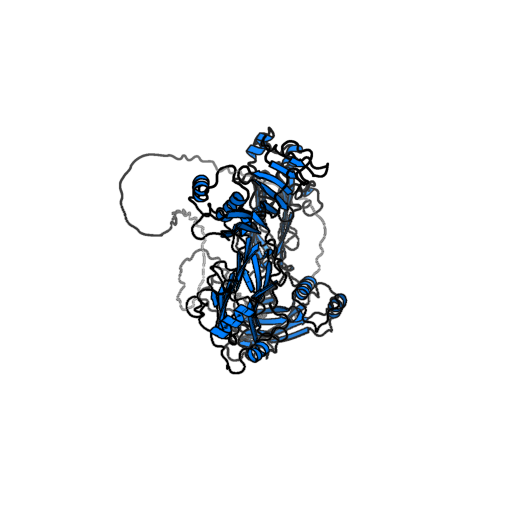.528 1.00 81.62 274 PRO A C 1
ATOM 2135 O O . PRO A 1 274 ? 36.711 2.810 -21.748 1.00 81.62 274 PRO A O 1
ATOM 2138 N N . ASP A 1 275 ? 36.112 4.340 -23.285 1.00 75.81 275 ASP A N 1
ATOM 2139 C CA . ASP A 1 275 ? 34.649 4.197 -23.142 1.00 75.81 275 ASP A CA 1
ATOM 2140 C C . ASP A 1 275 ? 34.164 2.737 -23.154 1.00 75.81 275 ASP A C 1
ATOM 2142 O O . ASP A 1 275 ? 33.344 2.344 -22.326 1.00 75.81 275 ASP A O 1
ATOM 2146 N N . PHE A 1 276 ? 34.720 1.891 -24.028 1.00 77.12 276 PHE A N 1
ATOM 2147 C CA . PHE A 1 276 ? 34.374 0.465 -24.054 1.00 77.12 276 PHE A CA 1
ATOM 2148 C C . PHE A 1 276 ? 34.794 -0.269 -22.772 1.00 77.12 276 PHE A C 1
ATOM 2150 O O . PHE A 1 276 ? 34.080 -1.143 -22.296 1.00 77.12 276 PHE A O 1
ATOM 2157 N N . ALA A 1 277 ? 35.940 0.092 -22.184 1.00 80.81 277 ALA A N 1
ATOM 2158 C CA . ALA A 1 277 ? 36.431 -0.523 -20.955 1.00 80.81 277 ALA A CA 1
ATOM 2159 C C . ALA A 1 277 ? 35.619 -0.063 -19.742 1.00 80.81 277 ALA A C 1
ATOM 2161 O O . ALA A 1 277 ? 35.402 -0.842 -18.823 1.00 80.81 277 ALA A O 1
ATOM 2162 N N . ILE A 1 278 ? 35.142 1.182 -19.750 1.00 78.31 278 ILE A N 1
ATOM 2163 C CA . ILE A 1 278 ? 34.185 1.684 -18.761 1.00 78.31 278 ILE A CA 1
ATOM 2164 C C . ILE A 1 278 ? 32.882 0.882 -18.841 1.00 78.31 278 ILE A C 1
ATOM 2166 O O . ILE A 1 278 ? 32.379 0.448 -17.809 1.00 78.31 278 ILE A O 1
ATOM 2170 N N . ALA A 1 279 ? 32.357 0.650 -20.046 1.00 72.69 279 ALA A N 1
ATOM 2171 C CA . ALA A 1 279 ? 31.121 -0.102 -20.234 1.00 72.69 279 ALA A CA 1
ATOM 2172 C C . ALA A 1 279 ? 31.247 -1.559 -19.744 1.00 72.69 279 ALA A C 1
ATOM 2174 O O . ALA A 1 279 ? 30.392 -2.006 -18.983 1.00 72.69 279 ALA A O 1
ATOM 2175 N N . ILE A 1 280 ? 32.348 -2.255 -20.069 1.00 75.44 280 ILE A N 1
ATOM 2176 C CA . ILE A 1 280 ? 32.641 -3.600 -19.529 1.00 75.44 280 ILE A CA 1
ATOM 2177 C C . ILE A 1 280 ? 32.772 -3.557 -18.002 1.00 75.44 280 ILE A C 1
ATOM 2179 O O . ILE A 1 280 ? 32.233 -4.410 -17.308 1.00 75.44 280 ILE A O 1
ATOM 2183 N N . LEU A 1 281 ? 33.481 -2.564 -17.455 1.00 80.81 281 LEU A N 1
ATOM 2184 C CA . LEU A 1 281 ? 33.684 -2.440 -16.011 1.00 80.81 281 LEU A CA 1
ATOM 2185 C C . LEU A 1 281 ? 32.359 -2.276 -15.257 1.00 80.81 281 LEU A C 1
ATOM 2187 O O . LEU A 1 281 ? 32.175 -2.893 -14.214 1.00 80.81 281 LEU A O 1
ATOM 2191 N N . LEU A 1 282 ? 31.451 -1.436 -15.754 1.00 76.12 282 LEU A N 1
ATOM 2192 C CA . LEU A 1 282 ? 30.154 -1.201 -15.118 1.00 76.12 282 LEU A CA 1
ATOM 2193 C C . LEU A 1 282 ? 29.233 -2.427 -15.214 1.00 76.12 282 LEU A C 1
ATOM 2195 O O . LEU A 1 282 ? 28.449 -2.663 -14.292 1.00 76.12 282 LEU A O 1
ATOM 2199 N N . ASP A 1 283 ? 29.352 -3.207 -16.291 1.00 73.31 283 ASP A N 1
ATOM 2200 C CA . ASP A 1 283 ? 28.621 -4.462 -16.489 1.00 73.31 283 ASP A CA 1
ATOM 2201 C C . ASP A 1 283 ? 29.151 -5.565 -15.554 1.00 73.31 283 ASP A C 1
ATOM 2203 O O . ASP A 1 283 ? 28.379 -6.153 -14.802 1.00 73.31 283 ASP A O 1
ATOM 2207 N N . ASP A 1 284 ? 30.478 -5.726 -15.457 1.00 74.81 284 ASP A N 1
ATOM 2208 C CA . ASP A 1 284 ? 31.152 -6.635 -14.510 1.00 74.81 284 ASP A CA 1
ATOM 2209 C C . ASP A 1 284 ? 30.837 -6.309 -13.035 1.00 74.81 284 ASP A C 1
ATOM 2211 O O . ASP A 1 284 ? 30.901 -7.180 -12.163 1.00 74.81 284 ASP A O 1
ATOM 2215 N N . LEU A 1 285 ? 30.545 -5.038 -12.735 1.00 74.19 285 LEU A N 1
ATOM 2216 C CA . LEU A 1 285 ? 30.137 -4.572 -11.406 1.00 74.19 285 LEU A CA 1
ATOM 2217 C C . LEU A 1 285 ? 28.618 -4.651 -11.178 1.00 74.19 285 LEU A C 1
ATOM 2219 O O . LEU A 1 285 ? 28.174 -4.323 -10.078 1.00 74.19 285 LEU A O 1
ATOM 2223 N N . ALA A 1 286 ? 27.845 -5.079 -12.183 1.00 67.56 286 ALA A N 1
ATOM 2224 C CA . ALA A 1 286 ? 26.382 -5.137 -12.192 1.00 67.56 286 ALA A CA 1
ATOM 2225 C C . ALA A 1 286 ? 25.690 -3.789 -11.906 1.00 67.56 286 ALA A C 1
ATOM 2227 O O . ALA A 1 286 ? 24.566 -3.747 -11.415 1.00 67.56 286 ALA A O 1
ATOM 2228 N N . VAL A 1 287 ? 26.352 -2.667 -12.208 1.00 70.75 287 VAL A N 1
ATOM 2229 C CA . VAL A 1 287 ? 25.797 -1.319 -11.983 1.00 70.75 287 VAL A CA 1
ATOM 2230 C C . VAL A 1 287 ? 25.113 -0.788 -13.239 1.00 70.75 287 VAL A C 1
ATOM 2232 O O . VAL A 1 287 ? 24.200 0.023 -13.135 1.00 70.75 287 VAL A O 1
ATOM 2235 N N . SER A 1 288 ? 25.512 -1.256 -14.424 1.00 69.25 288 SER A N 1
ATOM 2236 C CA . SER A 1 288 ? 25.004 -0.770 -15.711 1.00 69.25 288 SER A CA 1
ATOM 2237 C C . SER A 1 288 ? 23.463 -0.669 -15.819 1.00 69.25 288 SER A C 1
ATOM 2239 O O . SER A 1 288 ? 22.998 0.396 -16.223 1.00 69.25 288 SER A O 1
ATOM 2241 N N . PRO A 1 289 ? 22.647 -1.662 -15.393 1.00 62.59 289 PRO A N 1
ATOM 2242 C CA . PRO A 1 289 ? 21.177 -1.585 -15.483 1.00 62.59 289 PRO A CA 1
ATOM 2243 C C . PRO A 1 289 ? 20.551 -0.464 -14.640 1.00 62.59 289 PRO A C 1
ATOM 2245 O O . PRO A 1 289 ? 19.485 0.059 -14.975 1.00 62.59 289 PRO A O 1
ATOM 2248 N N . CYS A 1 290 ? 21.233 -0.079 -13.561 1.00 66.88 290 CYS A N 1
ATOM 2249 C CA . CYS A 1 290 ? 20.805 0.946 -12.616 1.00 66.88 290 CYS A CA 1
ATOM 2250 C C . CYS A 1 290 ? 21.053 2.369 -13.129 1.00 66.88 290 CYS A C 1
ATOM 2252 O O . CYS A 1 290 ? 20.588 3.329 -12.518 1.00 66.88 290 CYS A O 1
ATOM 2254 N N . LEU A 1 291 ? 21.800 2.514 -14.223 1.00 72.25 291 LEU A N 1
ATOM 2255 C CA . LEU A 1 291 ? 22.216 3.790 -14.781 1.00 72.25 291 LEU A CA 1
ATOM 2256 C C . LEU A 1 291 ? 21.207 4.302 -15.822 1.00 72.25 291 LEU A C 1
ATOM 2258 O O . LEU A 1 291 ? 20.682 3.537 -16.626 1.00 72.25 291 LEU A O 1
ATOM 2262 N N . LEU A 1 292 ? 20.969 5.611 -15.848 1.00 71.62 292 LEU A N 1
ATOM 2263 C CA . LEU A 1 292 ? 20.162 6.284 -16.861 1.00 71.62 292 LEU A CA 1
ATOM 2264 C C . LEU A 1 292 ? 20.815 6.131 -18.240 1.00 71.62 292 LEU A C 1
ATOM 2266 O O . LEU A 1 292 ? 22.043 6.194 -18.375 1.00 71.62 292 LEU A O 1
ATOM 2270 N N . SER A 1 293 ? 19.972 5.990 -19.267 1.00 67.19 293 SER A N 1
ATOM 2271 C CA . SER A 1 293 ? 20.385 5.886 -20.676 1.00 67.19 293 SER A CA 1
ATOM 2272 C C . SER A 1 293 ? 21.115 7.136 -21.175 1.00 67.19 293 SER A C 1
ATOM 2274 O O . SER A 1 293 ? 22.035 7.047 -21.987 1.00 67.19 293 SER A O 1
ATOM 2276 N N . SER A 1 294 ? 20.739 8.306 -20.657 1.00 76.94 294 SER A N 1
ATOM 2277 C CA . SER A 1 294 ? 21.453 9.562 -20.856 1.00 76.94 294 SER A CA 1
ATOM 2278 C C . SER A 1 294 ? 22.002 10.073 -19.531 1.00 76.94 294 SER A C 1
ATOM 2280 O O . SER A 1 294 ? 21.228 10.352 -18.613 1.00 76.94 294 SER A O 1
ATOM 2282 N N . SER A 1 295 ? 23.319 10.263 -19.455 1.00 80.62 295 SER A N 1
ATOM 2283 C CA . SER A 1 295 ? 23.959 10.901 -18.305 1.00 80.62 295 SER A CA 1
ATOM 2284 C C . SER A 1 295 ? 23.433 12.326 -18.119 1.00 80.62 295 SER A C 1
ATOM 2286 O O . SER A 1 295 ? 23.173 13.042 -19.093 1.00 80.62 295 SER A O 1
ATOM 2288 N N . CYS A 1 296 ? 23.298 12.766 -16.871 1.00 84.44 296 CYS A N 1
ATOM 2289 C CA . CYS A 1 296 ? 22.955 14.156 -16.594 1.00 84.44 296 CYS A CA 1
ATOM 2290 C C . CYS A 1 296 ? 24.069 15.093 -17.098 1.00 84.44 296 CYS A C 1
ATOM 2292 O O . CYS A 1 296 ? 25.251 14.786 -16.989 1.00 84.44 296 CYS A O 1
ATOM 2294 N N . ASP A 1 297 ? 23.728 16.247 -17.662 1.00 83.56 297 ASP A N 1
ATOM 2295 C CA . ASP A 1 297 ? 24.720 17.163 -18.240 1.00 83.56 297 ASP A CA 1
ATOM 2296 C C . ASP A 1 297 ? 24.754 18.465 -17.437 1.00 83.56 297 ASP A C 1
ATOM 2298 O O . ASP A 1 297 ? 23.806 19.252 -17.467 1.00 83.56 297 ASP A O 1
ATOM 2302 N N . ARG A 1 298 ? 25.872 18.701 -16.741 1.00 81.75 298 ARG A N 1
ATOM 2303 C CA . ARG A 1 298 ? 26.115 19.912 -15.937 1.00 81.75 298 ARG A CA 1
ATOM 2304 C C . ARG A 1 298 ? 26.155 21.189 -16.790 1.00 81.75 298 ARG A C 1
ATOM 2306 O O . ARG A 1 298 ? 25.847 22.275 -16.306 1.00 81.75 298 ARG A O 1
ATOM 2313 N N . GLY A 1 299 ? 26.474 21.070 -18.079 1.00 78.88 299 GLY A N 1
ATOM 2314 C CA . GLY A 1 299 ? 26.447 22.146 -19.067 1.00 78.88 299 GLY A CA 1
ATOM 2315 C C . GLY A 1 299 ? 25.061 22.427 -19.659 1.00 78.88 299 GLY A C 1
ATOM 2316 O O . GLY A 1 299 ? 24.890 23.438 -20.356 1.00 78.88 299 GLY A O 1
ATOM 2317 N N . ARG A 1 300 ? 24.041 21.606 -19.361 1.00 77.75 300 ARG A N 1
ATOM 2318 C CA . ARG A 1 300 ? 22.657 21.763 -19.852 1.00 77.75 300 ARG A CA 1
ATOM 2319 C C . ARG A 1 300 ? 21.633 21.952 -18.735 1.00 77.75 300 ARG A C 1
ATOM 2321 O O . ARG A 1 300 ? 21.850 21.620 -17.578 1.00 77.75 300 ARG A O 1
ATOM 2328 N N . SER A 1 301 ? 20.494 22.540 -19.090 1.00 74.69 301 SER A N 1
ATOM 2329 C CA . SER A 1 301 ? 19.384 22.738 -18.153 1.00 74.69 301 SER A CA 1
ATOM 2330 C C . SER A 1 301 ? 18.821 21.363 -17.780 1.00 74.69 301 SER A C 1
ATOM 2332 O O . SER A 1 301 ? 18.687 20.535 -18.680 1.00 74.69 301 SER A O 1
ATOM 2334 N N . PRO A 1 302 ? 18.461 21.108 -16.509 1.00 73.12 302 PRO A N 1
ATOM 2335 C CA . PRO A 1 302 ? 18.290 22.078 -15.427 1.00 73.12 302 PRO A CA 1
ATOM 2336 C C . PRO A 1 302 ? 19.561 22.408 -14.630 1.00 73.12 302 PRO A C 1
ATOM 2338 O O . PRO A 1 302 ? 19.521 23.349 -13.845 1.00 73.12 302 PRO A O 1
ATOM 2341 N N . TYR A 1 303 ? 20.669 21.702 -14.842 1.00 79.19 303 TYR A N 1
ATOM 2342 C CA . TYR A 1 303 ? 21.908 21.861 -14.072 1.00 79.19 303 TYR A CA 1
ATOM 2343 C C . TYR A 1 303 ? 22.734 23.087 -14.489 1.00 79.19 303 TYR A C 1
ATOM 2345 O O . TYR A 1 303 ? 23.568 23.557 -13.725 1.00 79.19 303 TYR A O 1
ATOM 2353 N N . ASN A 1 304 ? 22.479 23.648 -15.674 1.00 72.19 304 ASN A N 1
ATOM 2354 C CA . ASN A 1 304 ? 23.192 24.823 -16.161 1.00 72.19 304 ASN A CA 1
ATOM 2355 C C . ASN A 1 304 ? 22.567 26.165 -15.745 1.00 72.19 304 ASN A C 1
ATOM 2357 O O . ASN A 1 304 ? 21.352 26.306 -15.605 1.00 72.19 304 ASN A O 1
ATOM 2361 N N . LYS A 1 305 ? 23.458 27.163 -15.691 1.00 54.16 305 LYS A N 1
ATOM 2362 C CA . LYS A 1 305 ? 23.294 28.588 -15.344 1.00 54.16 305 LYS A CA 1
ATOM 2363 C C . LYS A 1 305 ? 23.392 28.939 -13.859 1.00 54.16 305 LYS A C 1
ATOM 2365 O O . LYS A 1 305 ? 22.616 28.469 -13.041 1.00 54.16 305 LYS A O 1
ATOM 2370 N N . GLU A 1 306 ? 24.312 29.881 -13.621 1.00 57.00 306 GLU A N 1
ATOM 2371 C CA . GLU A 1 306 ? 24.442 30.746 -12.438 1.00 57.00 306 GLU A CA 1
ATOM 2372 C C . GLU A 1 306 ? 24.376 29.989 -11.113 1.00 57.00 306 GLU A C 1
ATOM 2374 O O . GLU A 1 306 ? 23.532 30.232 -10.259 1.00 57.00 306 GLU A O 1
ATOM 2379 N N . VAL A 1 307 ? 25.304 29.045 -10.977 1.00 59.25 307 VAL A N 1
ATOM 2380 C CA . VAL A 1 307 ? 25.492 28.243 -9.777 1.00 59.25 307 VAL A CA 1
ATOM 2381 C C . VAL A 1 307 ? 26.298 29.069 -8.770 1.00 59.25 307 VAL A C 1
ATOM 2383 O O . VAL A 1 307 ? 27.480 29.329 -8.988 1.00 59.25 307 VAL A O 1
ATOM 2386 N N . THR A 1 308 ? 25.675 29.512 -7.683 1.00 58.81 308 THR A N 1
ATOM 2387 C CA . THR A 1 308 ? 26.397 29.936 -6.474 1.00 58.81 308 THR A CA 1
ATOM 2388 C C . THR A 1 308 ? 26.579 28.701 -5.598 1.00 58.81 308 THR A C 1
ATOM 2390 O O . THR A 1 308 ? 25.597 28.038 -5.273 1.00 58.81 308 THR A O 1
ATOM 2393 N N . ASP A 1 309 ? 27.821 28.365 -5.252 1.00 67.00 309 ASP A N 1
ATOM 2394 C CA . ASP A 1 309 ? 28.154 27.309 -4.282 1.00 67.00 309 ASP A CA 1
ATOM 2395 C C . ASP A 1 309 ? 27.609 25.894 -4.607 1.00 67.00 309 ASP A C 1
ATOM 2397 O O . ASP A 1 309 ? 27.225 25.134 -3.715 1.00 67.00 309 ASP A O 1
ATOM 2401 N N . GLY A 1 310 ? 27.546 25.532 -5.896 1.00 72.88 310 GLY A N 1
ATOM 2402 C CA . GLY A 1 310 ? 27.104 24.204 -6.363 1.00 72.88 310 GLY A CA 1
ATOM 2403 C C . GLY A 1 310 ? 25.585 24.029 -6.527 1.00 72.88 310 GLY A C 1
ATOM 2404 O O . GLY A 1 310 ? 25.147 23.002 -7.052 1.00 72.88 310 GLY A O 1
ATOM 2405 N N . TRP A 1 311 ? 24.781 25.036 -6.163 1.00 78.69 311 TRP A N 1
ATOM 2406 C CA . TRP A 1 311 ? 23.320 24.993 -6.229 1.00 78.69 311 TRP A CA 1
ATOM 2407 C C . TRP A 1 311 ? 22.707 25.945 -7.259 1.00 78.69 311 TRP A C 1
ATOM 2409 O O . TRP A 1 311 ? 23.088 27.107 -7.387 1.00 78.69 311 TRP A O 1
ATOM 2419 N N . ARG A 1 312 ? 21.653 25.466 -7.920 1.00 80.19 312 ARG A N 1
ATOM 2420 C CA . ARG A 1 312 ? 20.674 26.258 -8.659 1.00 80.19 312 ARG A CA 1
ATOM 2421 C C . ARG A 1 312 ? 19.335 26.188 -7.929 1.00 80.19 312 ARG A C 1
ATOM 2423 O O . ARG A 1 312 ? 18.625 25.185 -8.001 1.00 80.19 312 ARG A O 1
ATOM 2430 N N . ASN A 1 313 ? 18.979 27.260 -7.235 1.00 75.69 313 ASN A N 1
ATOM 2431 C CA . ASN A 1 313 ? 17.693 27.359 -6.554 1.00 75.69 313 ASN A CA 1
ATOM 2432 C C . ASN A 1 313 ? 16.620 27.878 -7.529 1.00 75.69 313 ASN A C 1
ATOM 2434 O O . ASN A 1 313 ? 16.773 28.957 -8.096 1.00 75.69 313 ASN A O 1
ATOM 2438 N N . VAL A 1 314 ? 15.561 27.097 -7.753 1.00 78.12 314 VAL A N 1
ATOM 2439 C CA . VAL A 1 314 ? 14.398 27.468 -8.586 1.00 78.12 314 VAL A CA 1
ATOM 2440 C C . VAL A 1 314 ? 13.104 27.550 -7.767 1.00 78.12 314 VAL A C 1
ATOM 2442 O O . VAL A 1 314 ? 12.009 27.462 -8.324 1.00 78.12 314 VAL A O 1
ATOM 2445 N N . CYS A 1 315 ? 13.223 27.708 -6.447 1.00 74.00 315 CYS A N 1
ATOM 2446 C CA . CYS A 1 315 ? 12.098 28.020 -5.576 1.00 74.00 315 CYS A CA 1
ATOM 2447 C C . CYS A 1 315 ? 11.432 29.355 -5.925 1.00 74.00 315 CYS A C 1
ATOM 2449 O O . CYS A 1 315 ? 12.058 30.248 -6.493 1.00 74.00 315 CYS A O 1
ATOM 2451 N N . HIS A 1 316 ? 10.149 29.490 -5.575 1.00 67.94 316 HIS A N 1
ATOM 2452 C CA . HIS A 1 316 ? 9.445 30.772 -5.651 1.00 67.94 316 HIS A CA 1
ATOM 2453 C C . HIS A 1 316 ? 10.079 31.792 -4.691 1.00 67.94 316 HIS A C 1
ATOM 2455 O O . HIS A 1 316 ? 10.550 31.402 -3.622 1.00 67.94 316 HIS A O 1
ATOM 2461 N N . ASP A 1 317 ? 10.052 33.078 -5.063 1.00 60.12 317 ASP A N 1
ATOM 2462 C CA . ASP A 1 317 ? 10.756 34.187 -4.386 1.00 60.12 317 ASP A CA 1
ATOM 2463 C C . ASP A 1 317 ? 10.384 34.378 -2.893 1.00 60.12 317 ASP A C 1
ATOM 2465 O O . ASP A 1 317 ? 11.053 35.128 -2.184 1.00 60.12 317 ASP A O 1
ATOM 2469 N N . ASP A 1 318 ? 9.357 33.681 -2.396 1.00 56.38 318 ASP A N 1
ATOM 2470 C CA . ASP A 1 318 ? 8.831 33.798 -1.032 1.00 56.38 318 ASP A CA 1
ATOM 2471 C C . ASP A 1 318 ? 9.418 32.780 -0.019 1.00 56.38 318 ASP A C 1
ATOM 2473 O O . ASP A 1 318 ? 9.088 32.853 1.165 1.00 56.38 318 ASP A O 1
ATOM 2477 N N . LEU A 1 319 ? 10.288 31.837 -0.430 1.00 58.06 319 LEU A N 1
ATOM 2478 C CA . LEU A 1 319 ? 10.939 30.866 0.475 1.00 58.06 319 LEU A CA 1
ATOM 2479 C C . LEU A 1 319 ? 12.448 31.138 0.654 1.00 58.06 319 LEU A C 1
ATOM 2481 O O . LEU A 1 319 ? 13.254 30.897 -0.246 1.00 58.06 319 LEU A O 1
ATOM 2485 N N . ASN A 1 320 ? 12.854 31.547 1.862 1.00 57.66 320 ASN A N 1
ATOM 2486 C CA . ASN A 1 320 ? 14.265 31.692 2.248 1.00 57.66 320 ASN A CA 1
ATOM 2487 C C . ASN A 1 320 ? 14.901 30.326 2.563 1.00 57.66 320 ASN A C 1
ATOM 2489 O O . ASN A 1 320 ? 15.036 29.943 3.723 1.00 57.66 320 ASN A O 1
ATOM 2493 N N . VAL A 1 321 ? 15.311 29.584 1.534 1.00 63.66 321 VAL A N 1
ATOM 2494 C CA . VAL A 1 321 ? 16.013 28.300 1.705 1.00 63.66 321 VAL A CA 1
ATOM 2495 C C . VAL A 1 321 ? 17.521 28.532 1.778 1.00 63.66 321 VAL A C 1
ATOM 2497 O O . VAL A 1 321 ? 18.146 28.922 0.791 1.00 63.66 321 VAL A O 1
ATOM 2500 N N . THR A 1 322 ? 18.123 28.263 2.938 1.00 69.69 322 THR A N 1
ATOM 2501 C CA . THR A 1 322 ? 19.583 28.268 3.109 1.00 69.69 322 THR A CA 1
ATOM 2502 C C . THR A 1 322 ? 20.163 26.922 2.686 1.00 69.69 322 THR A C 1
ATOM 2504 O O . THR A 1 322 ? 20.091 25.947 3.432 1.00 69.69 322 THR A O 1
ATOM 2507 N N . LEU A 1 323 ? 20.740 26.863 1.487 1.00 70.00 323 LEU A N 1
ATOM 2508 C CA . LEU A 1 323 ? 21.441 25.678 0.994 1.00 70.00 323 LEU A CA 1
ATOM 2509 C C . LEU A 1 323 ? 22.893 25.715 1.469 1.00 70.00 323 LEU A C 1
ATOM 2511 O O . LEU A 1 323 ? 23.577 26.728 1.327 1.00 70.00 323 LEU A O 1
ATOM 2515 N N . THR A 1 324 ? 23.363 24.617 2.055 1.00 77.06 324 THR A N 1
ATOM 2516 C CA . THR A 1 324 ? 24.767 24.496 2.448 1.00 77.06 324 THR A CA 1
ATOM 2517 C C . THR A 1 324 ? 25.635 24.463 1.187 1.00 77.06 324 THR A C 1
ATOM 2519 O O . THR A 1 324 ? 25.334 23.661 0.297 1.00 77.06 324 THR A O 1
ATOM 2522 N N . PRO A 1 325 ? 26.700 25.283 1.094 1.00 70.62 325 PRO A N 1
ATOM 2523 C CA . PRO A 1 325 ? 27.651 25.213 -0.005 1.00 70.62 325 PRO A CA 1
ATOM 2524 C C . PRO A 1 325 ? 28.130 23.783 -0.212 1.00 70.62 325 PRO A C 1
ATOM 2526 O O . PRO A 1 325 ? 28.631 23.148 0.721 1.00 70.62 325 PRO A O 1
ATOM 2529 N N . ILE A 1 326 ? 27.984 23.277 -1.433 1.00 70.44 326 ILE A N 1
ATOM 2530 C CA . ILE A 1 326 ? 28.727 22.087 -1.833 1.00 70.44 326 ILE A CA 1
ATOM 2531 C C . ILE A 1 326 ? 30.173 22.574 -1.884 1.00 70.44 326 ILE A C 1
ATOM 2533 O O . ILE A 1 326 ? 30.451 23.566 -2.559 1.00 70.44 326 ILE A O 1
ATOM 2537 N N . ALA A 1 327 ? 31.053 21.980 -1.069 1.00 56.56 327 ALA A N 1
ATOM 2538 C CA . ALA A 1 327 ? 32.465 22.365 -0.994 1.00 56.56 327 ALA A CA 1
ATOM 2539 C C . ALA A 1 327 ? 33.070 22.489 -2.405 1.00 56.56 327 ALA A C 1
ATOM 2541 O O . ALA A 1 327 ? 32.519 21.894 -3.322 1.00 56.56 327 ALA A O 1
ATOM 2542 N N . GLU A 1 328 ? 34.175 23.237 -2.536 1.00 52.91 328 GLU A N 1
ATOM 2543 C CA . GLU A 1 328 ? 34.961 23.628 -3.738 1.00 52.91 328 GLU A CA 1
ATOM 2544 C C . GLU A 1 328 ? 35.336 22.516 -4.763 1.00 52.91 328 GLU A C 1
ATOM 2546 O O . GLU A 1 328 ? 36.309 22.639 -5.501 1.00 52.91 328 GLU A O 1
ATOM 2551 N N . ASP A 1 329 ? 34.597 21.416 -4.824 1.00 55.97 329 ASP A N 1
ATOM 2552 C CA . ASP A 1 329 ? 34.702 20.344 -5.789 1.00 55.97 329 ASP A CA 1
ATOM 2553 C C . ASP A 1 329 ? 33.871 20.692 -7.027 1.00 55.97 329 ASP A C 1
ATOM 2555 O O . ASP A 1 329 ? 32.636 20.674 -7.036 1.00 55.97 329 ASP A O 1
ATOM 2559 N N . ASP A 1 330 ? 34.584 20.989 -8.107 1.00 65.19 330 ASP A N 1
ATOM 2560 C CA . ASP A 1 330 ? 34.066 21.397 -9.411 1.00 65.19 330 ASP A CA 1
ATOM 2561 C C . ASP A 1 330 ? 33.315 20.263 -10.135 1.00 65.19 330 ASP A C 1
ATOM 2563 O O . ASP A 1 330 ? 33.125 20.349 -11.343 1.00 65.19 330 ASP A O 1
ATOM 2567 N N . HIS A 1 331 ? 32.875 19.214 -9.428 1.00 76.00 331 HIS A N 1
ATOM 2568 C CA . HIS A 1 331 ? 32.338 17.956 -9.955 1.00 76.00 331 HIS A CA 1
ATOM 2569 C C . HIS A 1 331 ? 30.838 17.756 -9.690 1.00 76.00 331 HIS A C 1
ATOM 2571 O O . HIS A 1 331 ? 30.259 16.813 -10.216 1.00 76.00 331 HIS A O 1
ATOM 2577 N N . VAL A 1 332 ? 30.162 18.615 -8.917 1.00 83.25 332 VAL A N 1
ATOM 2578 C CA . VAL A 1 332 ? 28.729 18.437 -8.600 1.00 83.25 332 VAL A CA 1
ATOM 2579 C C . VAL A 1 332 ? 27.928 19.692 -8.907 1.00 83.25 332 VAL A C 1
ATOM 2581 O O . VAL A 1 332 ? 28.380 20.820 -8.718 1.00 83.25 332 VAL A O 1
ATOM 2584 N N . THR A 1 333 ? 26.714 19.518 -9.421 1.00 85.69 333 THR A N 1
ATOM 2585 C CA . THR A 1 333 ? 25.765 20.621 -9.588 1.00 85.69 333 THR A CA 1
ATOM 2586 C C . THR A 1 333 ? 24.360 20.161 -9.259 1.00 85.69 333 THR A C 1
ATOM 2588 O O . THR A 1 333 ? 23.854 19.220 -9.867 1.00 85.69 333 THR A O 1
ATOM 2591 N N . CYS A 1 334 ? 23.727 20.831 -8.303 1.00 86.44 334 CYS A N 1
ATOM 2592 C CA . CYS A 1 334 ? 22.404 20.483 -7.811 1.00 86.44 334 CYS A CA 1
ATOM 2593 C C . CYS A 1 334 ? 21.372 21.551 -8.155 1.00 86.44 334 CYS A C 1
ATOM 2595 O O . CYS A 1 334 ? 21.665 22.740 -8.178 1.00 86.44 334 CYS A O 1
ATOM 2597 N N . VAL A 1 335 ? 20.141 21.123 -8.395 1.00 87.81 335 VAL A N 1
ATOM 2598 C CA . VAL A 1 335 ? 18.970 21.964 -8.624 1.00 87.81 335 VAL A CA 1
ATOM 2599 C C . VAL A 1 335 ? 17.989 21.697 -7.500 1.00 87.81 335 VAL A C 1
ATOM 2601 O O . VAL A 1 335 ? 17.732 20.542 -7.179 1.00 87.81 335 VAL A O 1
ATOM 2604 N N . PHE A 1 336 ? 17.428 22.745 -6.911 1.00 85.38 336 PHE A N 1
ATOM 2605 C CA . PHE A 1 336 ? 16.447 22.612 -5.841 1.00 85.38 336 PHE A CA 1
ATOM 2606 C C . PHE A 1 336 ? 15.147 23.332 -6.200 1.00 85.38 336 PHE A C 1
ATOM 2608 O O . PHE A 1 336 ? 15.175 24.516 -6.531 1.00 85.38 336 PHE A O 1
ATOM 2615 N N . ASN A 1 337 ? 14.015 22.622 -6.140 1.00 83.81 337 ASN A N 1
ATOM 2616 C CA . ASN A 1 337 ? 12.677 23.134 -6.477 1.00 83.81 337 ASN A CA 1
ATOM 2617 C C . ASN A 1 337 ? 11.694 23.115 -5.282 1.00 83.81 337 ASN A C 1
ATOM 2619 O O . ASN A 1 337 ? 10.493 22.918 -5.458 1.00 83.81 337 ASN A O 1
ATOM 2623 N N . CYS A 1 338 ? 12.214 23.310 -4.068 1.00 79.81 338 CYS A N 1
ATOM 2624 C CA . CYS A 1 338 ? 11.506 23.351 -2.775 1.00 79.81 338 CYS A CA 1
ATOM 2625 C C . CYS A 1 338 ? 11.063 22.006 -2.203 1.00 79.81 338 CYS A C 1
ATOM 2627 O O . CYS A 1 338 ? 10.992 21.868 -0.987 1.00 79.81 338 CYS A O 1
ATOM 2629 N N . TYR A 1 339 ? 10.804 21.015 -3.050 1.00 82.38 339 TYR A N 1
ATOM 2630 C CA . TYR A 1 339 ? 10.411 19.674 -2.602 1.00 82.38 339 TYR A CA 1
ATOM 2631 C C . TYR A 1 339 ? 11.347 18.594 -3.117 1.00 82.38 339 TYR A C 1
ATOM 2633 O O . TYR A 1 339 ? 11.380 17.497 -2.574 1.00 82.38 339 TYR A O 1
ATOM 2641 N N . THR A 1 340 ? 12.097 18.894 -4.174 1.00 84.69 340 THR A N 1
ATOM 2642 C CA . THR A 1 340 ? 13.064 17.996 -4.785 1.00 84.69 340 THR A CA 1
ATOM 2643 C C . THR A 1 340 ? 14.407 18.694 -4.916 1.00 84.69 340 THR A C 1
ATOM 2645 O O . THR A 1 340 ? 14.500 19.784 -5.488 1.00 84.69 340 THR A O 1
ATOM 2648 N N . SER A 1 341 ? 15.455 18.055 -4.408 1.00 87.44 341 SER A N 1
ATOM 2649 C CA . SER A 1 341 ? 16.819 18.310 -4.855 1.00 87.44 341 SER A CA 1
ATOM 2650 C C . SER A 1 341 ? 17.156 17.317 -5.958 1.00 87.44 341 SER A C 1
ATOM 2652 O O . SER A 1 341 ? 16.797 16.148 -5.881 1.00 87.44 341 SER A O 1
ATOM 2654 N N . THR A 1 342 ? 17.821 17.769 -7.011 1.00 89.06 342 THR A N 1
ATOM 2655 C CA . THR A 1 342 ? 18.339 16.906 -8.071 1.00 89.06 342 THR A CA 1
ATOM 2656 C C . THR A 1 342 ? 19.775 17.295 -8.349 1.00 89.06 342 THR A C 1
ATOM 2658 O O . THR A 1 342 ? 20.033 18.416 -8.774 1.00 89.06 342 THR A O 1
ATOM 2661 N N . CYS A 1 343 ? 20.708 16.384 -8.133 1.00 88.75 343 CYS A N 1
ATOM 2662 C CA . CYS A 1 343 ? 22.135 16.600 -8.291 1.00 88.75 343 CYS A CA 1
ATOM 2663 C C . CYS A 1 343 ? 22.676 15.845 -9.498 1.00 88.75 343 CYS A C 1
ATOM 2665 O O . CYS A 1 343 ? 22.221 14.751 -9.810 1.00 88.75 343 CYS A O 1
ATOM 2667 N N . CYS A 1 344 ? 23.649 16.443 -10.173 1.00 88.81 344 CYS A N 1
ATOM 2668 C CA . CYS A 1 344 ? 24.430 15.817 -11.223 1.00 88.81 344 CYS A CA 1
ATOM 2669 C C . CYS A 1 344 ? 25.905 15.821 -10.821 1.00 88.81 344 CYS A C 1
ATOM 2671 O O . CYS A 1 344 ? 26.484 16.889 -10.616 1.00 88.81 344 CYS A O 1
ATOM 2673 N N . TYR A 1 345 ? 26.487 14.633 -10.700 1.00 87.31 345 TYR A N 1
ATOM 2674 C CA . TYR A 1 345 ? 27.855 14.367 -10.270 1.00 87.31 345 TYR A CA 1
ATOM 2675 C C . TYR A 1 345 ? 28.684 13.954 -11.475 1.00 87.31 345 TYR A C 1
ATOM 2677 O O . TYR A 1 345 ? 28.289 13.061 -12.210 1.00 87.31 345 TYR A O 1
ATOM 2685 N N . GLU A 1 346 ? 29.842 14.554 -11.672 1.00 83.88 346 GLU A N 1
ATOM 2686 C CA . GLU A 1 346 ? 30.855 14.123 -12.622 1.00 83.88 346 GLU A CA 1
ATOM 2687 C C . GLU A 1 346 ? 31.806 13.168 -11.905 1.00 83.88 346 GLU A C 1
ATOM 2689 O O . GLU A 1 346 ? 32.454 13.546 -10.931 1.00 83.88 346 GLU A O 1
ATOM 2694 N N . VAL A 1 347 ? 31.845 11.907 -12.339 1.00 78.19 347 VAL A N 1
ATOM 2695 C CA . VAL A 1 347 ? 32.609 10.870 -11.644 1.00 78.19 347 VAL A CA 1
ATOM 2696 C C . VAL A 1 347 ? 33.896 10.583 -12.406 1.00 78.19 347 VAL A C 1
ATOM 2698 O O . VAL A 1 347 ? 33.908 9.916 -13.448 1.00 78.19 347 VAL A O 1
ATOM 2701 N N . ASP A 1 348 ? 35.001 11.074 -11.855 1.00 71.38 348 ASP A N 1
ATOM 2702 C CA . ASP A 1 348 ? 36.331 10.852 -12.406 1.00 71.38 348 ASP A CA 1
ATOM 2703 C C . ASP A 1 348 ? 36.659 9.352 -12.481 1.00 71.38 348 ASP A C 1
ATOM 2705 O O . ASP A 1 348 ? 36.491 8.593 -11.526 1.00 71.38 348 ASP A O 1
ATOM 2709 N N . GLY A 1 349 ? 37.155 8.906 -13.638 1.00 65.06 349 GLY A N 1
ATOM 2710 C CA . GLY A 1 349 ? 37.587 7.521 -13.867 1.00 65.06 349 GLY A CA 1
ATOM 2711 C C . GLY A 1 349 ? 36.558 6.599 -14.529 1.00 65.06 349 GLY A C 1
ATOM 2712 O O . GLY A 1 349 ? 36.977 5.617 -15.139 1.00 65.06 349 GLY A O 1
ATOM 2713 N N . ILE A 1 350 ? 35.262 6.932 -14.495 1.00 66.44 350 ILE A N 1
ATOM 2714 C CA . ILE A 1 350 ? 34.214 6.228 -15.265 1.00 66.44 350 ILE A CA 1
ATOM 2715 C C . ILE A 1 350 ? 33.702 7.035 -16.464 1.00 66.44 350 ILE A C 1
ATOM 2717 O O . ILE A 1 350 ? 32.804 6.579 -17.155 1.00 66.44 350 ILE A O 1
ATOM 2721 N N . GLY A 1 351 ? 34.234 8.238 -16.715 1.00 70.00 351 GLY A N 1
ATOM 2722 C CA . GLY A 1 351 ? 33.947 9.018 -17.930 1.00 70.00 351 GLY A CA 1
ATOM 2723 C C . GLY A 1 351 ? 32.475 9.407 -18.126 1.00 70.00 351 GLY A C 1
ATOM 2724 O O . GLY A 1 351 ? 32.088 9.796 -19.225 1.00 70.00 351 GLY A O 1
ATOM 2725 N N . ARG A 1 352 ? 31.649 9.300 -17.079 1.00 77.94 352 ARG A N 1
ATOM 2726 C CA . ARG A 1 352 ? 30.222 9.622 -17.103 1.00 77.94 352 ARG A CA 1
ATOM 2727 C C . ARG A 1 352 ? 29.805 10.349 -15.837 1.00 77.94 352 ARG A C 1
ATOM 2729 O O . ARG A 1 352 ? 30.416 10.201 -14.778 1.00 77.94 352 ARG A O 1
ATOM 2736 N N . SER A 1 353 ? 28.723 11.096 -15.958 1.00 85.12 353 SER A N 1
ATOM 2737 C CA . SER A 1 353 ? 28.038 11.728 -14.845 1.00 85.12 353 SER A CA 1
ATOM 2738 C C . SER A 1 353 ? 26.884 10.870 -14.324 1.00 85.12 353 SER A C 1
ATOM 2740 O O . SER A 1 353 ? 26.349 10.018 -15.039 1.00 85.12 353 SER A O 1
ATOM 2742 N N . ILE A 1 354 ? 26.541 11.093 -13.059 1.00 84.31 354 ILE A N 1
ATOM 2743 C CA . ILE A 1 354 ? 25.507 10.394 -12.304 1.00 84.31 354 ILE A CA 1
ATOM 2744 C C . ILE A 1 354 ? 24.500 11.413 -11.776 1.00 84.31 354 ILE A C 1
ATOM 2746 O O . ILE A 1 354 ? 24.881 12.461 -11.268 1.00 84.31 354 ILE A O 1
ATOM 2750 N N . MET A 1 355 ? 23.218 11.107 -11.873 1.00 88.69 355 MET A N 1
ATOM 2751 C CA . MET A 1 355 ? 22.106 11.871 -11.348 1.00 88.69 355 MET A CA 1
ATOM 2752 C C . MET A 1 355 ? 21.663 11.284 -10.013 1.00 88.69 355 MET A C 1
ATOM 2754 O O . MET A 1 355 ? 21.563 10.070 -9.855 1.00 88.69 355 MET A O 1
ATOM 2758 N N . SER A 1 356 ? 21.352 12.141 -9.053 1.00 89.12 356 SER A N 1
ATOM 2759 C CA . SER A 1 356 ? 20.558 11.757 -7.892 1.00 89.12 356 SER A CA 1
ATOM 2760 C C . SER A 1 356 ? 19.430 12.750 -7.684 1.00 89.12 356 SER A C 1
ATOM 2762 O O . SER A 1 356 ? 19.518 13.904 -8.107 1.00 89.12 356 SER A O 1
ATOM 2764 N N . SER A 1 357 ? 18.371 12.327 -7.009 1.00 89.12 357 SER A N 1
ATOM 2765 C CA . SER A 1 357 ? 17.370 13.239 -6.489 1.00 89.12 357 SER A CA 1
ATOM 2766 C C . SER A 1 357 ? 16.855 12.815 -5.131 1.00 89.12 357 SER A C 1
ATOM 2768 O O . SER A 1 357 ? 16.685 11.633 -4.860 1.00 89.12 357 SER A O 1
ATOM 2770 N N . VAL A 1 358 ? 16.548 13.794 -4.293 1.00 86.38 358 VAL A N 1
ATOM 2771 C CA . VAL A 1 358 ? 15.812 13.590 -3.051 1.00 86.38 358 VAL A CA 1
ATOM 2772 C C . VAL A 1 358 ? 14.518 14.369 -3.163 1.00 86.38 358 VAL A C 1
ATOM 2774 O O . VAL A 1 358 ? 14.553 15.591 -3.266 1.00 86.38 358 VAL A O 1
ATOM 2777 N N . THR A 1 359 ? 13.386 13.673 -3.152 1.00 84.94 359 THR A N 1
ATOM 2778 C CA . THR A 1 359 ? 12.047 14.263 -3.190 1.00 84.94 359 THR A CA 1
ATOM 2779 C C . THR A 1 359 ? 11.336 14.014 -1.872 1.00 84.94 359 THR A C 1
ATOM 2781 O O . THR A 1 359 ? 11.197 12.878 -1.435 1.00 84.94 359 THR A O 1
ATOM 2784 N N . ILE A 1 360 ? 10.824 15.068 -1.254 1.00 77.12 360 ILE A N 1
ATOM 2785 C CA . ILE A 1 360 ? 10.058 14.997 -0.013 1.00 77.12 360 ILE A CA 1
ATOM 2786 C C . ILE A 1 360 ? 8.577 15.158 -0.360 1.00 77.12 360 ILE A C 1
ATOM 2788 O O . ILE A 1 360 ? 8.131 16.242 -0.744 1.00 77.12 360 ILE A O 1
ATOM 2792 N N . ASN A 1 361 ? 7.796 14.084 -0.213 1.00 73.75 361 ASN A N 1
ATOM 2793 C CA . ASN A 1 361 ? 6.343 14.139 -0.307 1.00 73.75 361 ASN A CA 1
ATOM 2794 C C . ASN A 1 361 ? 5.755 14.310 1.090 1.00 73.75 361 ASN A C 1
ATOM 2796 O O . ASN A 1 361 ? 5.440 13.355 1.800 1.00 73.75 361 ASN A O 1
ATOM 2800 N N . THR A 1 362 ? 5.576 15.568 1.466 1.00 61.59 362 THR A N 1
ATOM 2801 C CA . THR A 1 362 ? 5.048 15.898 2.784 1.00 61.59 362 THR A CA 1
ATOM 2802 C C . THR A 1 362 ? 3.583 15.493 2.965 1.00 61.59 362 THR A C 1
ATOM 2804 O O . THR A 1 362 ? 3.152 15.420 4.104 1.00 61.59 362 THR A O 1
ATOM 2807 N N . CYS A 1 363 ? 2.798 15.269 1.904 1.00 60.81 363 CYS A N 1
ATOM 2808 C CA . CYS A 1 363 ? 1.398 14.829 2.015 1.00 60.81 363 CYS A CA 1
ATOM 2809 C C . CYS A 1 363 ? 1.276 13.339 2.341 1.00 60.81 363 CYS A C 1
ATOM 2811 O O . CYS A 1 363 ? 0.292 12.935 2.943 1.00 60.81 363 CYS A O 1
ATOM 2813 N N . LYS A 1 364 ? 2.270 12.539 1.944 1.00 55.75 364 LYS A N 1
ATOM 2814 C CA . LYS A 1 364 ? 2.331 11.098 2.224 1.00 55.75 364 LYS A CA 1
ATOM 2815 C C . LYS A 1 364 ? 3.273 10.745 3.378 1.00 55.75 364 LYS A C 1
ATOM 2817 O O . LYS A 1 364 ? 3.394 9.580 3.717 1.00 55.75 364 LYS A O 1
ATOM 2822 N N . SER A 1 365 ? 3.945 11.737 3.970 1.00 58.56 365 SER A N 1
ATOM 2823 C CA . SER A 1 365 ? 5.011 11.536 4.962 1.00 58.56 365 SER A CA 1
ATOM 2824 C C . SER A 1 365 ? 6.104 10.585 4.464 1.00 58.56 365 SER A C 1
ATOM 2826 O O . SER A 1 365 ? 6.569 9.713 5.188 1.00 58.56 365 SER A O 1
ATOM 2828 N N . GLU A 1 366 ? 6.537 10.771 3.218 1.00 71.62 366 GLU A N 1
ATOM 2829 C CA . GLU A 1 366 ? 7.516 9.911 2.551 1.00 71.62 366 GLU A CA 1
ATOM 2830 C C . GLU A 1 366 ? 8.649 10.745 1.945 1.00 71.62 366 GLU A C 1
ATOM 2832 O O . GLU A 1 366 ? 8.422 11.790 1.328 1.00 71.62 366 GLU A O 1
ATOM 2837 N N . MET A 1 367 ? 9.880 10.256 2.068 1.00 75.19 367 MET A N 1
ATOM 2838 C CA . MET A 1 367 ? 11.044 10.737 1.335 1.00 75.19 367 MET A CA 1
ATOM 2839 C C . MET A 1 367 ? 11.411 9.718 0.272 1.00 75.19 367 MET A C 1
ATOM 2841 O O . MET A 1 367 ? 11.648 8.550 0.558 1.00 75.19 367 MET A O 1
ATOM 2845 N N . ARG A 1 368 ? 11.505 10.179 -0.965 1.00 76.25 368 ARG A N 1
ATOM 2846 C CA . ARG A 1 368 ? 11.966 9.398 -2.097 1.00 76.25 368 ARG A CA 1
ATOM 2847 C C . ARG A 1 368 ? 13.410 9.774 -2.410 1.00 76.25 368 ARG A C 1
ATOM 2849 O O . ARG A 1 368 ? 13.688 10.908 -2.786 1.00 76.25 368 ARG A O 1
ATOM 2856 N N . LEU A 1 369 ? 14.315 8.823 -2.244 1.00 76.94 369 LEU A N 1
ATOM 2857 C CA . LEU A 1 369 ? 15.715 8.906 -2.638 1.00 76.94 369 LEU A CA 1
ATOM 2858 C C . LEU A 1 369 ? 15.866 8.228 -3.992 1.00 76.94 369 LEU A C 1
ATOM 2860 O O . LEU A 1 369 ? 15.445 7.089 -4.153 1.00 76.94 369 LEU A O 1
ATOM 2864 N N . THR A 1 370 ? 16.491 8.894 -4.947 1.00 79.75 370 THR A N 1
ATOM 2865 C CA . THR A 1 370 ? 16.749 8.341 -6.272 1.00 79.75 370 THR A CA 1
ATOM 2866 C C . THR A 1 370 ? 18.214 8.549 -6.628 1.00 79.75 370 THR A C 1
ATOM 2868 O O . THR A 1 370 ? 18.754 9.634 -6.427 1.00 79.75 370 THR A O 1
ATOM 2871 N N . ILE A 1 371 ? 18.866 7.518 -7.155 1.00 80.44 371 ILE A N 1
ATOM 2872 C CA . ILE A 1 371 ? 20.188 7.594 -7.784 1.00 80.44 371 ILE A CA 1
ATOM 2873 C C . ILE A 1 371 ? 20.049 6.899 -9.130 1.00 80.44 371 ILE A C 1
ATOM 2875 O O . ILE A 1 371 ? 19.772 5.703 -9.183 1.00 80.44 371 ILE A O 1
ATOM 2879 N N . GLU A 1 372 ? 20.217 7.652 -10.211 1.00 84.06 372 GLU A N 1
ATOM 2880 C CA . GLU A 1 372 ? 19.959 7.202 -11.578 1.00 84.06 372 GLU A CA 1
ATOM 2881 C C . GLU A 1 372 ? 18.560 6.568 -11.698 1.00 84.06 372 GLU A C 1
ATOM 2883 O O . GLU A 1 372 ? 17.565 7.278 -11.555 1.00 84.06 372 GLU A O 1
ATOM 2888 N N . ARG A 1 373 ? 18.462 5.254 -11.939 1.00 72.81 373 ARG A N 1
ATOM 2889 C CA . ARG A 1 373 ? 17.188 4.519 -12.034 1.00 72.81 373 ARG A CA 1
ATOM 2890 C C . ARG A 1 373 ? 16.732 3.910 -10.708 1.00 72.81 373 ARG A C 1
ATOM 2892 O O . ARG A 1 373 ? 15.579 3.504 -10.583 1.00 72.81 373 ARG A O 1
ATOM 2899 N N . ILE A 1 374 ? 17.604 3.857 -9.702 1.00 65.00 374 ILE A N 1
ATOM 2900 C CA . ILE A 1 374 ? 17.287 3.283 -8.393 1.00 65.00 374 ILE A CA 1
ATOM 2901 C C . ILE A 1 374 ? 16.470 4.291 -7.604 1.00 65.00 374 ILE A C 1
ATOM 2903 O O . ILE A 1 374 ? 16.900 5.428 -7.438 1.00 65.00 374 ILE A O 1
ATOM 2907 N N . THR A 1 375 ? 15.323 3.869 -7.075 1.00 72.38 375 THR A N 1
ATOM 2908 C CA . THR A 1 375 ? 14.487 4.693 -6.200 1.00 72.38 375 THR A CA 1
ATOM 2909 C C . THR A 1 375 ? 14.128 3.940 -4.927 1.00 72.38 375 THR A C 1
ATOM 2911 O O . THR A 1 375 ? 13.622 2.824 -4.978 1.00 72.38 375 THR A O 1
ATOM 2914 N N . GLN A 1 376 ? 14.330 4.588 -3.786 1.00 65.81 376 GLN A N 1
ATOM 2915 C CA . GLN A 1 376 ? 13.924 4.123 -2.472 1.00 65.81 376 GLN A CA 1
ATOM 2916 C C . GLN A 1 376 ? 12.938 5.114 -1.861 1.00 65.81 376 GLN A C 1
ATOM 2918 O O . GLN A 1 376 ? 13.194 6.316 -1.835 1.00 65.81 376 GLN A O 1
ATOM 2923 N N . THR A 1 377 ? 11.834 4.606 -1.324 1.00 67.19 377 THR A N 1
ATOM 2924 C CA . THR A 1 377 ? 10.921 5.393 -0.494 1.00 67.19 377 THR A CA 1
ATOM 2925 C C . THR A 1 377 ? 11.178 5.063 0.969 1.00 67.19 377 THR A C 1
ATOM 2927 O O . THR A 1 377 ? 11.242 3.896 1.346 1.00 67.19 377 THR A O 1
ATOM 2930 N N . VAL A 1 378 ? 11.343 6.094 1.784 1.00 61.66 378 VAL A N 1
ATOM 2931 C CA . VAL A 1 378 ? 11.536 6.015 3.228 1.00 61.66 378 VAL A CA 1
ATOM 2932 C C . VAL A 1 378 ? 10.367 6.734 3.882 1.00 61.66 378 VAL A C 1
ATOM 2934 O O . VAL A 1 378 ? 10.058 7.867 3.509 1.00 61.66 378 VAL A O 1
ATOM 2937 N N . SER A 1 379 ? 9.721 6.094 4.854 1.00 59.69 379 SER A N 1
ATOM 2938 C CA . SER A 1 379 ? 8.736 6.774 5.692 1.00 59.69 379 SER A CA 1
ATOM 2939 C C . SER A 1 379 ? 9.448 7.834 6.530 1.00 59.69 379 SER A C 1
ATOM 2941 O O . SER A 1 379 ? 10.387 7.546 7.271 1.00 59.69 379 SER A O 1
ATOM 2943 N N . LEU A 1 380 ? 9.002 9.082 6.418 1.00 56.69 380 LEU A N 1
ATOM 2944 C CA . LEU A 1 380 ? 9.475 10.182 7.259 1.00 56.69 380 LEU A CA 1
ATOM 2945 C C . LEU A 1 380 ? 8.913 10.106 8.682 1.00 56.69 380 LEU A C 1
ATOM 2947 O O . LEU A 1 380 ? 9.343 10.867 9.539 1.00 56.69 380 LEU A O 1
ATOM 2951 N N . GLN A 1 381 ? 7.980 9.189 8.945 1.00 52.88 381 GLN A N 1
ATOM 2952 C CA . GLN A 1 381 ? 7.473 8.943 10.294 1.00 52.88 381 GLN A CA 1
ATOM 2953 C C . GLN A 1 381 ? 8.506 8.206 11.167 1.00 52.88 381 GLN A C 1
ATOM 2955 O O . GLN A 1 381 ? 8.477 8.348 12.386 1.00 52.88 381 GLN A O 1
ATOM 2960 N N . ASP A 1 382 ? 9.457 7.494 10.546 1.00 45.91 382 ASP A N 1
ATOM 2961 C CA . ASP A 1 382 ? 10.484 6.702 11.240 1.00 45.91 382 ASP A CA 1
ATOM 2962 C C . ASP A 1 382 ? 11.776 7.495 11.522 1.00 45.91 382 ASP A C 1
ATOM 2964 O O . ASP A 1 382 ? 12.626 7.061 12.302 1.00 45.91 382 ASP A O 1
ATOM 2968 N N . TYR A 1 383 ? 11.942 8.662 10.885 1.00 49.84 383 TYR A N 1
ATOM 2969 C CA . TYR A 1 383 ? 13.165 9.466 10.924 1.00 49.84 383 TYR A CA 1
ATOM 2970 C C . TYR A 1 383 ? 12.879 10.925 11.277 1.00 49.84 383 TYR A C 1
ATOM 2972 O O . TYR A 1 383 ? 12.760 11.771 10.395 1.00 49.84 383 TYR A O 1
ATOM 2980 N N . SER A 1 384 ? 12.923 11.253 12.565 1.00 46.66 384 SER A N 1
ATOM 2981 C CA . SER A 1 384 ? 13.433 12.563 12.986 1.00 46.66 384 SER A CA 1
ATOM 2982 C C . SER A 1 384 ? 13.731 12.613 14.473 1.00 46.66 384 SER A C 1
ATOM 2984 O O . SER A 1 384 ? 12.826 12.542 15.291 1.00 46.66 384 SER A O 1
ATOM 2986 N N . PHE A 1 385 ? 14.996 12.873 14.798 1.00 50.44 385 PHE A N 1
ATOM 2987 C CA 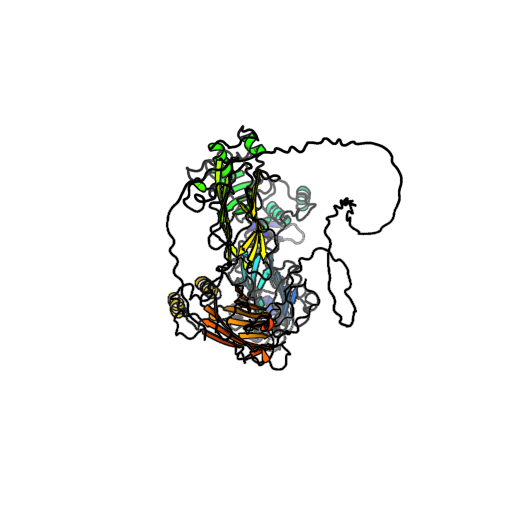. PHE A 1 385 ? 15.333 13.836 15.840 1.00 50.44 385 PHE A CA 1
ATOM 2988 C C . PHE A 1 385 ? 16.519 14.666 15.350 1.00 50.44 385 PHE A C 1
ATOM 2990 O O . PHE A 1 385 ? 17.586 14.134 15.044 1.00 50.44 385 PHE A O 1
ATOM 2997 N N . VAL A 1 386 ? 16.326 15.980 15.260 1.00 54.34 386 VAL A N 1
ATOM 2998 C CA . VAL A 1 386 ? 17.437 16.922 15.401 1.00 54.34 386 VAL A CA 1
ATOM 2999 C C . VAL A 1 386 ? 17.817 16.851 16.877 1.00 54.34 386 VAL A C 1
ATOM 3001 O O . VAL A 1 386 ? 16.929 16.987 17.711 1.00 54.34 386 VAL A O 1
ATOM 3004 N N . ASP A 1 387 ? 19.088 16.615 17.217 1.00 66.75 387 ASP A N 1
ATOM 3005 C CA . ASP A 1 387 ? 19.539 16.790 18.606 1.00 66.75 387 ASP A CA 1
ATOM 3006 C C . ASP A 1 387 ? 19.250 18.242 19.002 1.00 66.75 387 ASP A C 1
ATOM 3008 O O . ASP A 1 387 ? 19.904 19.181 18.526 1.00 66.75 387 ASP A O 1
ATOM 3012 N N . PHE A 1 388 ? 18.218 18.430 19.822 1.00 73.06 388 PHE A N 1
ATOM 3013 C CA . PHE A 1 388 ? 17.647 19.739 20.081 1.00 73.06 388 PHE A CA 1
ATOM 3014 C C . PHE A 1 388 ? 18.615 20.619 20.872 1.00 73.06 388 PHE A C 1
ATOM 3016 O O . PHE A 1 388 ? 18.671 21.834 20.668 1.00 73.06 388 PHE A O 1
ATOM 3023 N N . ASN A 1 389 ? 19.461 20.017 21.710 1.00 76.88 389 ASN A N 1
ATOM 3024 C CA . ASN A 1 389 ? 20.503 20.744 22.431 1.00 76.88 389 ASN A CA 1
ATOM 3025 C C . ASN A 1 389 ? 21.581 21.266 21.476 1.00 76.88 389 ASN A C 1
ATOM 3027 O O . ASN A 1 389 ? 22.039 22.404 21.617 1.00 76.88 389 ASN A O 1
ATOM 3031 N N . THR A 1 390 ? 21.941 20.469 20.468 1.00 77.75 390 THR A N 1
ATOM 3032 C CA . THR A 1 390 ? 22.839 20.899 19.390 1.00 77.75 390 THR A CA 1
ATOM 3033 C C . THR A 1 390 ? 22.197 22.004 18.539 1.00 77.75 390 THR A C 1
ATOM 3035 O O . THR A 1 390 ? 22.865 22.979 18.181 1.00 77.75 390 THR A O 1
ATOM 3038 N N . TRP A 1 391 ? 20.888 21.919 18.280 1.00 81.38 391 TRP A N 1
ATOM 3039 C CA . TRP A 1 391 ? 20.139 22.961 17.574 1.00 81.38 391 TRP A CA 1
ATOM 3040 C C . TRP A 1 391 ? 20.105 24.283 18.347 1.00 81.38 391 TRP A C 1
ATOM 3042 O O . TRP A 1 391 ? 20.461 25.320 17.788 1.00 81.38 391 TRP A O 1
ATOM 3052 N N . LEU A 1 392 ? 19.775 24.264 19.642 1.00 81.94 392 LEU A N 1
ATOM 3053 C CA . LEU A 1 392 ? 19.779 25.463 20.487 1.00 81.94 392 LEU A CA 1
ATOM 3054 C C . LEU A 1 392 ? 21.155 26.129 20.537 1.00 81.94 392 LEU A C 1
ATOM 3056 O O . LEU A 1 392 ? 21.254 27.347 20.375 1.00 81.94 392 LEU A O 1
ATOM 3060 N N . ALA A 1 393 ? 22.217 25.330 20.678 1.00 83.31 393 ALA A N 1
ATOM 3061 C CA . ALA A 1 393 ? 23.588 25.827 20.663 1.00 83.31 393 ALA A CA 1
ATOM 3062 C C . ALA A 1 393 ? 23.944 26.515 19.333 1.00 83.31 393 ALA A C 1
ATOM 3064 O O . ALA A 1 393 ? 24.636 27.530 19.342 1.00 83.31 393 ALA A O 1
ATOM 3065 N N . SER A 1 394 ? 23.429 26.021 18.199 1.00 82.19 394 SER A N 1
ATOM 3066 C CA . SER A 1 394 ? 23.630 26.650 16.883 1.00 82.19 394 SER A CA 1
ATOM 3067 C C . SER A 1 394 ? 22.952 28.020 16.738 1.00 82.19 394 SER A C 1
ATOM 3069 O O . SER A 1 394 ? 23.349 28.813 15.885 1.00 82.19 394 SER A O 1
ATOM 3071 N N . LYS A 1 395 ? 21.937 28.306 17.565 1.00 85.50 395 LYS A N 1
ATOM 3072 C CA . LYS A 1 395 ? 21.176 29.565 17.574 1.00 85.50 395 LYS A CA 1
ATOM 3073 C C . LYS A 1 395 ? 21.573 30.492 18.733 1.00 85.50 395 LYS A C 1
ATOM 3075 O O . LYS A 1 395 ? 20.846 31.441 19.020 1.00 85.50 395 LYS A O 1
ATOM 3080 N N . ASP A 1 396 ? 22.691 30.207 19.410 1.00 87.38 396 ASP A N 1
ATOM 3081 C CA . ASP A 1 396 ? 23.158 30.909 20.616 1.00 87.38 396 ASP A CA 1
ATOM 3082 C C . ASP A 1 396 ? 22.122 30.925 21.767 1.00 87.38 396 ASP A C 1
ATOM 3084 O O . ASP A 1 396 ? 22.073 31.857 22.576 1.00 87.38 396 ASP A O 1
ATOM 3088 N N . LEU A 1 397 ? 21.286 29.881 21.863 1.00 86.50 397 LEU A N 1
ATOM 3089 C CA . LEU A 1 397 ? 20.272 29.721 22.909 1.00 86.50 397 LEU A CA 1
ATOM 3090 C C . LEU A 1 397 ? 20.718 28.694 23.973 1.00 86.50 397 LEU A C 1
ATOM 3092 O O . LEU A 1 397 ? 21.220 27.623 23.633 1.00 86.50 397 LEU A O 1
ATOM 3096 N N . PRO A 1 398 ? 20.519 28.969 25.278 1.00 85.81 398 PRO A N 1
ATOM 3097 C CA . PRO A 1 398 ? 20.732 27.981 26.338 1.00 85.81 398 PRO A CA 1
ATOM 3098 C C . PRO A 1 398 ? 19.812 26.759 26.204 1.00 85.81 398 PRO A C 1
ATOM 3100 O O . PRO A 1 398 ? 18.644 26.916 25.849 1.00 85.81 398 PRO A O 1
ATOM 3103 N N . SER A 1 399 ? 20.269 25.573 26.624 1.00 75.94 399 SER A N 1
ATOM 3104 C CA . SER A 1 399 ? 19.448 24.343 26.669 1.00 75.94 399 SER A CA 1
ATOM 3105 C C . SER A 1 399 ? 18.190 24.462 27.547 1.00 75.94 399 SER A C 1
ATOM 3107 O O . SER A 1 399 ? 17.209 23.753 27.351 1.00 75.94 399 SER A O 1
ATOM 3109 N N . THR A 1 400 ? 18.176 25.409 28.490 1.00 79.75 400 THR A N 1
ATOM 3110 C CA . THR A 1 400 ? 17.046 25.684 29.394 1.00 79.75 400 THR A CA 1
ATOM 3111 C C . THR A 1 400 ? 16.032 26.696 28.843 1.00 79.75 400 THR A C 1
ATOM 3113 O O . THR A 1 400 ? 15.207 27.196 29.604 1.00 79.75 400 THR A O 1
ATOM 3116 N N . THR A 1 401 ? 16.116 27.090 27.569 1.00 81.88 401 THR A N 1
ATOM 3117 C CA . THR A 1 401 ? 15.258 28.150 27.010 1.00 81.88 401 THR A CA 1
ATOM 3118 C C . THR A 1 401 ? 13.820 27.660 26.826 1.00 81.88 401 THR A C 1
ATOM 3120 O O . THR A 1 401 ? 13.537 26.884 25.913 1.00 81.88 401 THR A O 1
ATOM 3123 N N . ILE A 1 402 ? 12.919 28.121 27.699 1.00 83.88 402 ILE A N 1
ATOM 3124 C CA . ILE A 1 402 ? 11.471 27.869 27.671 1.00 83.88 402 ILE A CA 1
ATOM 3125 C C . ILE A 1 402 ? 10.765 29.146 28.176 1.00 83.88 402 ILE A C 1
ATOM 3127 O O . ILE A 1 402 ? 11.065 29.582 29.292 1.00 83.88 402 ILE A O 1
ATOM 3131 N N . PRO A 1 403 ? 9.839 29.754 27.411 1.00 86.62 403 PRO A N 1
ATOM 3132 C CA . PRO A 1 403 ? 9.547 29.483 26.001 1.00 86.62 403 PRO A CA 1
ATOM 3133 C C . PRO A 1 403 ? 10.705 29.900 25.082 1.00 86.62 403 PRO A C 1
ATOM 3135 O O . PRO A 1 403 ? 11.534 30.740 25.440 1.00 86.62 403 PRO A O 1
ATOM 3138 N N . LEU A 1 404 ? 10.748 29.348 23.871 1.00 86.25 404 LEU A N 1
ATOM 3139 C CA . LEU A 1 404 ? 11.611 29.856 22.809 1.00 86.25 404 LEU A CA 1
ATOM 3140 C C . LEU A 1 404 ? 11.142 31.252 22.367 1.00 86.25 404 LEU A C 1
ATOM 3142 O O . LEU A 1 404 ? 9.938 31.516 22.334 1.00 86.25 404 LEU A O 1
ATOM 3146 N N . PRO A 1 405 ? 12.066 32.155 21.984 1.00 86.38 405 PRO A N 1
ATOM 3147 C CA . PRO A 1 405 ? 11.697 33.378 21.281 1.00 86.38 405 PRO A CA 1
ATOM 3148 C C . PRO A 1 405 ? 10.816 33.066 20.064 1.00 86.38 405 PRO A C 1
ATOM 3150 O O . PRO A 1 405 ? 11.065 32.083 19.374 1.00 86.38 405 PRO A O 1
ATOM 3153 N N . GLU A 1 406 ? 9.837 33.918 19.751 1.00 81.50 406 GLU A N 1
ATOM 3154 C CA . GLU A 1 406 ? 8.861 33.677 18.670 1.00 81.50 406 GLU A CA 1
ATOM 3155 C C . GLU A 1 406 ? 9.518 33.334 17.320 1.00 81.50 406 GLU A C 1
ATOM 3157 O O . GLU A 1 406 ? 9.092 32.407 16.629 1.00 81.50 406 GLU A O 1
ATOM 3162 N N . TRP A 1 407 ? 10.607 34.029 16.974 1.00 80.25 407 TRP A N 1
ATOM 3163 C CA . TRP A 1 407 ? 11.387 33.747 15.767 1.00 80.25 407 TRP A CA 1
ATOM 3164 C C . TRP A 1 407 ? 12.026 32.351 15.797 1.00 80.25 407 TRP A C 1
ATOM 3166 O O . TRP A 1 407 ? 12.041 31.669 14.779 1.00 80.25 407 TRP A O 1
ATOM 3176 N N . ALA A 1 408 ? 12.516 31.909 16.960 1.00 80.56 408 ALA A N 1
ATOM 3177 C CA . ALA A 1 408 ? 13.174 30.620 17.138 1.00 80.56 408 ALA A CA 1
ATOM 3178 C C . ALA A 1 408 ? 12.152 29.480 17.162 1.00 80.56 408 ALA A C 1
ATOM 3180 O O . ALA A 1 408 ? 12.389 28.448 16.550 1.00 80.56 408 ALA A O 1
ATOM 3181 N N . ALA A 1 409 ? 10.997 29.676 17.805 1.00 80.56 409 ALA A N 1
ATOM 3182 C CA . ALA A 1 409 ? 9.893 28.719 17.774 1.00 80.56 409 ALA A CA 1
ATOM 3183 C C . ALA A 1 409 ? 9.372 28.510 16.342 1.00 80.56 409 ALA A C 1
ATOM 3185 O O . ALA A 1 409 ? 9.162 27.376 15.921 1.00 80.56 409 ALA A O 1
ATOM 3186 N N . THR A 1 410 ? 9.219 29.598 15.579 1.00 77.94 410 THR A N 1
ATOM 3187 C CA . THR A 1 410 ? 8.790 29.544 14.172 1.00 77.94 410 THR A CA 1
ATOM 3188 C C . THR A 1 410 ? 9.834 28.838 13.310 1.00 77.94 410 THR A C 1
ATOM 3190 O O . THR A 1 410 ? 9.503 27.892 12.603 1.00 77.94 410 THR A O 1
ATOM 3193 N N . GLN A 1 411 ? 11.106 29.225 13.440 1.00 76.88 411 GLN A N 1
ATOM 3194 C CA . GLN A 1 411 ? 12.207 28.600 12.712 1.00 76.88 411 GLN A CA 1
ATOM 3195 C C . GLN A 1 411 ? 12.363 27.111 13.048 1.00 76.88 411 GLN A C 1
ATOM 3197 O O . GLN A 1 411 ? 12.613 26.313 12.156 1.00 76.88 411 GLN A O 1
ATOM 3202 N N . LEU A 1 412 ? 12.196 26.720 14.314 1.00 77.19 412 LEU A N 1
ATOM 3203 C CA . LEU A 1 412 ? 12.248 25.319 14.730 1.00 77.19 412 LEU A CA 1
ATOM 3204 C C . LEU A 1 412 ? 11.144 24.503 14.056 1.00 77.19 412 LEU A C 1
ATOM 3206 O O . LEU A 1 412 ? 11.407 23.455 13.483 1.00 77.19 412 LEU A O 1
ATOM 3210 N N . VAL A 1 413 ? 9.910 24.999 14.093 1.00 74.81 413 VAL A N 1
ATOM 3211 C CA . VAL A 1 413 ? 8.745 24.346 13.483 1.00 74.81 413 VAL A CA 1
ATOM 3212 C C . VAL A 1 413 ? 8.872 24.256 11.950 1.00 74.81 413 VAL A C 1
ATOM 3214 O O . VAL A 1 413 ? 8.428 23.272 11.352 1.00 74.81 413 VAL A O 1
ATOM 3217 N N . GLU A 1 414 ? 9.513 25.239 11.312 1.00 73.31 414 GLU A N 1
ATOM 3218 C CA . GLU A 1 414 ? 9.869 25.212 9.886 1.00 73.31 414 GLU A CA 1
ATOM 3219 C C . GLU A 1 414 ? 10.978 24.199 9.571 1.00 73.31 414 GLU A C 1
ATOM 3221 O O . GLU A 1 414 ? 10.815 23.389 8.660 1.00 73.31 414 GLU A O 1
ATOM 3226 N N . GLU A 1 415 ? 12.078 24.197 10.331 1.00 71.44 415 GLU A N 1
ATOM 3227 C CA . GLU A 1 415 ? 13.213 23.281 10.134 1.00 71.44 415 GLU A CA 1
ATOM 3228 C C . GLU A 1 415 ? 12.837 21.818 10.433 1.00 71.44 415 GLU A C 1
ATOM 3230 O O . GLU A 1 415 ? 13.350 20.906 9.789 1.00 71.44 415 GLU A O 1
ATOM 3235 N N . LEU A 1 416 ? 11.888 21.589 11.348 1.00 68.38 416 LEU A N 1
ATOM 3236 C CA . LEU A 1 416 ? 11.297 20.274 11.618 1.00 68.38 416 LEU A CA 1
ATOM 3237 C C . LEU A 1 416 ? 10.289 19.833 10.539 1.00 68.38 416 LEU A C 1
ATOM 3239 O O . LEU A 1 416 ? 9.814 18.702 10.570 1.00 68.38 416 LEU A O 1
ATOM 3243 N N . GLY A 1 417 ? 9.930 20.705 9.590 1.00 65.44 417 GLY A N 1
ATOM 3244 C CA . GLY A 1 417 ? 8.994 20.390 8.507 1.00 65.44 417 GLY A CA 1
ATOM 3245 C C . GLY A 1 417 ? 7.525 20.271 8.936 1.00 65.44 417 GLY A C 1
ATOM 3246 O O . GLY A 1 417 ? 6.680 19.882 8.126 1.00 65.44 417 GLY A O 1
ATOM 3247 N N . VAL A 1 418 ? 7.192 20.635 10.180 1.00 70.19 418 VAL A N 1
ATOM 3248 C CA . VAL A 1 418 ? 5.843 20.481 10.760 1.00 70.19 418 VAL A CA 1
ATOM 3249 C C . VAL A 1 418 ? 4.997 21.755 10.707 1.00 70.19 418 VAL A C 1
ATOM 3251 O O . VAL A 1 418 ? 3.814 21.721 11.036 1.00 70.19 418 VAL A O 1
ATOM 3254 N N . ALA A 1 419 ? 5.551 22.870 10.221 1.00 71.12 419 ALA A N 1
ATOM 3255 C CA . ALA A 1 419 ? 4.876 24.172 10.164 1.00 71.12 419 ALA A CA 1
ATOM 3256 C C . ALA A 1 419 ? 3.498 24.163 9.495 1.00 71.12 419 ALA A C 1
ATOM 3258 O O . ALA A 1 419 ? 2.590 24.863 9.938 1.00 71.12 419 ALA A O 1
ATOM 3259 N N . LYS A 1 420 ? 3.306 23.352 8.449 1.00 74.81 420 LYS A N 1
ATOM 3260 C CA . LYS A 1 420 ? 2.006 23.254 7.767 1.00 74.81 420 LYS A CA 1
ATOM 3261 C C . LYS A 1 420 ? 0.928 22.555 8.602 1.00 74.81 420 LYS A C 1
ATOM 3263 O O . LYS A 1 420 ? -0.254 22.784 8.358 1.00 74.81 420 LYS A O 1
ATOM 3268 N N . TYR A 1 421 ? 1.335 21.729 9.564 1.00 75.88 421 TYR A N 1
ATOM 3269 C CA . TYR A 1 421 ? 0.442 20.972 10.437 1.00 75.88 421 TYR A CA 1
ATOM 3270 C C . TYR A 1 421 ? 0.124 21.710 11.734 1.00 75.88 421 TYR A C 1
ATOM 3272 O O . TYR A 1 421 ? -0.933 21.493 12.308 1.00 75.88 421 TYR A O 1
ATOM 3280 N N . VAL A 1 422 ? 0.997 22.627 12.150 1.00 78.44 422 VAL A N 1
ATOM 3281 C CA . VAL A 1 422 ? 0.806 23.450 13.344 1.00 78.44 422 VAL A CA 1
ATOM 3282 C C . VAL A 1 422 ? -0.050 24.686 13.018 1.00 78.44 422 VAL A C 1
ATOM 3284 O O . VAL A 1 422 ? 0.147 25.403 12.029 1.00 78.44 422 VAL A O 1
ATOM 3287 N N . SER A 1 423 ? -1.063 24.939 13.832 1.00 77.69 423 SER A N 1
ATOM 3288 C CA . SER A 1 423 ? -1.921 26.110 13.805 1.00 77.69 423 SER A CA 1
ATOM 3289 C C . SER A 1 423 ? -1.228 27.295 14.464 1.00 77.69 423 SER A C 1
ATOM 3291 O O . SER A 1 423 ? -0.506 27.187 15.453 1.00 77.69 423 SER A O 1
ATOM 3293 N N . THR A 1 424 ? -1.454 28.475 13.894 1.00 71.38 424 THR A N 1
ATOM 3294 C CA . THR A 1 424 ? -1.018 29.741 14.488 1.00 71.38 424 THR A CA 1
ATOM 3295 C C . THR A 1 424 ? -2.049 30.305 15.462 1.00 71.38 424 THR A C 1
ATOM 3297 O O . THR A 1 424 ? -1.738 31.245 16.191 1.00 71.38 424 THR A O 1
ATOM 3300 N N . THR A 1 425 ? -3.263 29.752 15.467 1.00 78.88 425 THR A N 1
ATOM 3301 C CA . THR A 1 425 ? -4.344 30.085 16.396 1.00 78.88 425 THR A CA 1
ATOM 3302 C C . THR A 1 425 ? -4.314 29.101 17.551 1.00 78.88 425 THR A C 1
ATOM 3304 O O . THR A 1 425 ? -4.263 27.896 17.315 1.00 78.88 425 THR A O 1
ATOM 3307 N N . GLU A 1 426 ? -4.352 29.612 18.779 1.00 79.88 426 GLU A N 1
ATOM 3308 C CA . GLU A 1 426 ? -4.433 28.770 19.967 1.00 79.88 426 GLU A CA 1
ATOM 3309 C C . GLU A 1 426 ? -5.733 27.963 19.947 1.00 79.88 426 GLU A C 1
ATOM 3311 O O . GLU A 1 426 ? -6.809 28.516 19.704 1.00 79.88 426 GLU A O 1
ATOM 3316 N N . CYS A 1 427 ? -5.660 26.663 20.237 1.00 83.19 427 CYS A N 1
ATOM 3317 C CA . CYS A 1 427 ? -6.865 25.831 20.286 1.00 83.19 427 CYS A CA 1
ATOM 3318 C C . CYS A 1 427 ? -7.838 26.288 21.390 1.00 83.19 427 CYS A C 1
ATOM 3320 O O . CYS A 1 427 ? -9.041 26.071 21.276 1.00 83.19 427 CYS A O 1
ATOM 3322 N N . TYR A 1 428 ? -7.360 27.027 22.400 1.00 77.12 428 TYR A N 1
ATOM 3323 C CA . TYR A 1 428 ? -8.195 27.653 23.432 1.00 77.12 428 TYR A CA 1
ATOM 3324 C C . TYR A 1 428 ? -9.060 28.823 22.932 1.00 77.12 428 TYR A C 1
ATOM 3326 O O . TYR A 1 428 ? -10.086 29.118 23.548 1.00 77.12 428 TYR A O 1
ATOM 3334 N N . ASP A 1 429 ? -8.673 29.483 21.835 1.00 67.81 429 ASP A N 1
ATOM 3335 C CA . ASP A 1 429 ? -9.396 30.631 21.269 1.00 67.81 429 ASP A CA 1
ATOM 3336 C C . ASP A 1 429 ? -10.550 30.206 20.338 1.00 67.81 429 ASP A C 1
ATOM 3338 O O . ASP A 1 429 ? -11.421 31.015 19.989 1.00 67.81 429 ASP A O 1
ATOM 3342 N N . LEU A 1 430 ? -10.588 28.930 19.939 1.00 61.59 430 LEU A N 1
ATOM 3343 C CA . LEU A 1 430 ? -11.650 28.347 19.123 1.00 61.59 430 LEU A CA 1
ATOM 3344 C C . LEU A 1 430 ? -12.878 28.064 20.012 1.00 61.59 430 LEU A C 1
ATOM 3346 O O . LEU A 1 430 ? -12.817 27.322 20.993 1.00 61.59 430 LEU A O 1
ATOM 3350 N N . LYS A 1 431 ? -14.024 28.691 19.711 1.00 60.06 431 LYS A N 1
ATOM 3351 C CA . LYS A 1 431 ? -15.264 28.479 20.480 1.00 60.06 431 LYS A CA 1
ATOM 3352 C C . LYS A 1 431 ? -15.749 27.030 20.362 1.00 60.06 431 LYS A C 1
ATOM 3354 O O . LYS A 1 431 ? -16.105 26.620 19.267 1.00 60.06 431 LYS A O 1
ATOM 3359 N N . SER A 1 432 ? -15.901 26.375 21.522 1.00 56.69 432 SER A N 1
ATOM 3360 C CA . SER A 1 432 ? -16.300 24.970 21.734 1.00 56.69 432 SER A CA 1
ATOM 3361 C C . SER A 1 432 ? -15.356 23.945 21.073 1.00 56.69 432 SER A C 1
ATOM 3363 O O . SER A 1 432 ? -15.093 24.066 19.883 1.00 56.69 432 SER A O 1
ATOM 3365 N N . PRO A 1 433 ? -14.884 22.907 21.793 1.00 63.44 433 PRO A N 1
ATOM 3366 C CA . PRO A 1 433 ? -15.308 22.503 23.138 1.00 63.44 433 PRO A CA 1
ATOM 3367 C C . PRO A 1 433 ? -14.472 23.062 24.312 1.00 63.44 433 PRO A C 1
ATOM 3369 O O . PRO A 1 433 ? -14.883 22.919 25.456 1.00 63.44 433 PRO A O 1
ATOM 3372 N N . PHE A 1 434 ? -13.349 23.754 24.093 1.00 68.12 434 PHE A N 1
ATOM 3373 C CA . PHE A 1 434 ? -12.348 23.998 25.158 1.00 68.12 434 PHE A CA 1
ATOM 3374 C C . PHE A 1 434 ? -12.631 25.144 26.151 1.00 68.12 434 PHE A C 1
ATOM 3376 O O . PHE A 1 434 ? -11.939 25.269 27.161 1.00 68.12 434 PHE A O 1
ATOM 3383 N N . ILE A 1 435 ? -13.635 25.988 25.895 1.00 59.53 435 ILE A N 1
ATOM 3384 C CA . ILE A 1 435 ? -13.955 27.165 26.735 1.00 59.53 435 ILE A CA 1
ATOM 3385 C C . ILE A 1 435 ? -14.800 26.791 27.972 1.00 59.53 435 ILE A C 1
ATOM 3387 O O . ILE A 1 435 ? -14.818 27.533 28.951 1.00 59.53 435 ILE A O 1
ATOM 3391 N N . GLU A 1 436 ? -15.489 25.646 27.947 1.00 55.72 436 GLU A N 1
ATOM 3392 C CA . GLU A 1 436 ? -16.463 25.230 28.976 1.00 55.72 436 GLU A CA 1
ATOM 3393 C C . GLU A 1 436 ? -15.946 24.124 29.917 1.00 55.72 436 GLU A C 1
ATOM 3395 O O . GLU A 1 436 ? -16.715 23.588 30.711 1.00 55.72 436 GLU A O 1
ATOM 3400 N N . ALA A 1 437 ? -14.661 23.766 29.840 1.00 59.56 437 ALA A N 1
ATOM 3401 C CA . ALA A 1 437 ? -14.060 22.749 30.706 1.00 59.56 437 ALA A CA 1
ATOM 3402 C C . ALA A 1 437 ? -13.933 23.221 32.166 1.00 59.56 437 ALA A C 1
ATOM 3404 O O . ALA A 1 437 ? -13.645 24.395 32.424 1.00 59.56 437 ALA A O 1
ATOM 3405 N N . ASP A 1 438 ? -14.117 22.306 33.124 1.00 57.09 438 ASP A N 1
ATOM 3406 C CA . ASP A 1 438 ? -13.989 22.624 34.547 1.00 57.09 438 ASP A CA 1
ATOM 3407 C C . ASP A 1 438 ? -12.532 22.984 34.885 1.00 57.09 438 ASP A C 1
ATOM 3409 O O . ASP A 1 438 ? -11.584 22.246 34.602 1.00 57.09 438 ASP A O 1
ATOM 3413 N N . SER A 1 439 ? -12.366 24.139 35.531 1.00 54.38 439 SER A N 1
ATOM 3414 C CA . SER A 1 439 ? -11.104 24.660 36.060 1.00 54.38 439 SER A CA 1
ATOM 3415 C C . SER A 1 439 ? -10.356 23.716 37.015 1.00 54.38 439 SER A C 1
ATOM 3417 O O . SER A 1 439 ? -9.184 23.966 37.289 1.00 54.38 439 SER A O 1
ATOM 3419 N N . VAL A 1 440 ? -11.012 22.675 37.548 1.00 54.19 440 VAL A N 1
ATOM 3420 C CA . VAL A 1 440 ? -10.461 21.805 38.602 1.00 54.19 440 VAL A CA 1
ATOM 3421 C C . VAL A 1 440 ? -9.746 20.555 38.068 1.00 54.19 440 VAL A C 1
ATOM 3423 O O . VAL A 1 440 ? -8.798 20.105 38.706 1.00 54.19 440 VAL A O 1
ATOM 3426 N N . ASN A 1 441 ? -10.144 19.997 36.920 1.00 67.56 441 ASN A N 1
ATOM 3427 C CA . ASN A 1 441 ? -9.540 18.767 36.376 1.00 67.56 441 ASN A CA 1
ATOM 3428 C C . ASN A 1 441 ? -9.209 18.825 34.875 1.00 67.56 441 ASN A C 1
ATOM 3430 O O . ASN A 1 441 ? -8.673 17.852 34.355 1.00 67.56 441 ASN A O 1
ATOM 3434 N N . GLY A 1 442 ? -9.511 19.934 34.189 1.00 76.31 442 GLY A N 1
ATOM 3435 C CA . GLY A 1 442 ? -9.205 20.116 32.769 1.00 76.31 442 GLY A CA 1
ATOM 3436 C C . GLY A 1 442 ? -10.111 19.329 31.820 1.00 76.31 442 GLY A C 1
ATOM 3437 O O . GLY A 1 442 ? -9.763 19.180 30.654 1.00 76.31 442 GLY A O 1
ATOM 3438 N N . TRP A 1 443 ? -11.271 18.847 32.275 1.00 82.25 443 TRP A N 1
ATOM 3439 C CA . TRP A 1 443 ? -12.210 18.103 31.434 1.00 82.25 443 TRP A CA 1
ATOM 3440 C C . TRP A 1 443 ? -13.490 18.888 31.142 1.00 82.25 443 TRP A C 1
ATOM 3442 O O . TRP A 1 443 ? -14.110 19.473 32.031 1.00 82.25 443 TRP A O 1
ATOM 3452 N N . LYS A 1 444 ? -13.932 18.831 29.885 1.00 83.50 444 LYS A N 1
ATOM 3453 C CA . LYS A 1 444 ? -15.320 19.052 29.482 1.00 83.50 444 LYS A CA 1
ATOM 3454 C C . LYS A 1 444 ? -15.927 17.715 29.073 1.00 83.50 444 LYS A C 1
ATOM 3456 O O . LYS A 1 444 ? -15.759 17.270 27.938 1.00 83.50 444 LYS A O 1
ATOM 3461 N N . ASN A 1 445 ? -16.617 17.068 30.000 1.00 79.75 445 ASN A N 1
ATOM 3462 C CA . ASN A 1 445 ? -17.249 15.789 29.727 1.00 79.75 445 ASN A CA 1
ATOM 3463 C C . ASN A 1 445 ? -18.732 15.979 29.376 1.00 79.75 445 ASN A C 1
ATOM 3465 O O . ASN A 1 445 ? -19.561 16.135 30.271 1.00 79.75 445 ASN A O 1
ATOM 3469 N N . ASP A 1 446 ? -19.052 15.957 28.080 1.00 80.50 446 ASP A N 1
ATOM 3470 C CA . ASP A 1 446 ? -20.438 15.974 27.596 1.00 80.50 446 ASP A CA 1
ATOM 3471 C C . ASP A 1 446 ? -21.051 14.553 27.561 1.00 80.50 446 ASP A C 1
ATOM 3473 O O . ASP A 1 446 ? -22.225 14.385 27.226 1.00 80.50 446 ASP A O 1
ATOM 3477 N N . CYS A 1 447 ? -20.276 13.528 27.938 1.00 80.62 447 CYS A N 1
ATOM 3478 C CA . CYS A 1 447 ? -20.705 12.141 28.070 1.00 80.62 447 CYS A CA 1
ATOM 3479 C C . CYS A 1 447 ? -21.034 11.796 29.537 1.00 80.62 447 CYS A C 1
ATOM 3481 O O . CYS A 1 447 ? -20.179 11.801 30.421 1.00 80.62 447 CYS A O 1
ATOM 3483 N N . VAL A 1 448 ? -22.287 11.417 29.809 1.00 73.88 448 VAL A N 1
ATOM 3484 C CA . VAL A 1 448 ? -22.782 11.132 31.176 1.00 73.88 448 VAL A CA 1
ATOM 3485 C C . VAL A 1 448 ? -22.166 9.862 31.789 1.00 73.88 448 VAL A C 1
ATOM 3487 O O . VAL A 1 448 ? -22.146 9.713 33.009 1.00 73.88 448 VAL A O 1
ATOM 3490 N N . ASN A 1 449 ? -21.643 8.960 30.957 1.00 71.56 449 ASN A N 1
ATOM 3491 C CA . ASN A 1 449 ? -21.271 7.606 31.367 1.00 71.56 449 ASN A CA 1
ATOM 3492 C C . ASN A 1 449 ? -19.769 7.405 31.618 1.00 71.56 449 ASN A C 1
ATOM 3494 O O . ASN A 1 449 ? -19.373 6.359 32.122 1.00 71.56 449 ASN A O 1
ATOM 3498 N N . VAL A 1 450 ? -18.927 8.394 31.307 1.00 74.25 450 VAL A N 1
ATOM 3499 C CA . VAL A 1 450 ? -17.489 8.319 31.597 1.00 74.25 450 VAL A CA 1
ATOM 3500 C C . VAL A 1 450 ? -17.227 8.966 32.955 1.00 74.25 450 VAL A C 1
ATOM 3502 O O . VAL A 1 450 ? -17.315 10.183 33.098 1.00 74.25 450 VAL A O 1
ATOM 3505 N N . THR A 1 451 ? -16.904 8.161 33.969 1.00 63.88 451 THR A N 1
ATOM 3506 C CA . THR A 1 451 ? -16.655 8.648 35.342 1.00 63.88 451 THR A CA 1
ATOM 3507 C C . THR A 1 451 ? -15.189 8.569 35.777 1.00 63.88 451 THR A C 1
ATOM 3509 O O . THR A 1 451 ? -14.818 9.207 36.759 1.00 63.88 451 THR A O 1
ATOM 3512 N N . ASN A 1 452 ? -14.347 7.824 35.048 1.00 62.53 452 ASN A N 1
ATOM 3513 C CA . ASN A 1 452 ? -12.946 7.542 35.394 1.00 62.53 452 ASN A CA 1
ATOM 3514 C C . ASN A 1 452 ? -11.962 8.295 34.482 1.00 62.53 452 ASN A C 1
ATOM 3516 O O . ASN A 1 452 ? -11.105 7.690 33.839 1.00 62.53 452 ASN A O 1
ATOM 3520 N N . THR A 1 453 ? -12.091 9.618 34.393 1.00 65.62 453 THR A N 1
ATOM 3521 C CA . THR A 1 453 ? -11.109 10.454 33.686 1.00 65.62 453 THR A CA 1
ATOM 3522 C C . THR A 1 453 ? -9.909 10.740 34.583 1.00 65.62 453 THR A C 1
ATOM 3524 O O . THR A 1 453 ? -10.083 11.142 35.738 1.00 65.62 453 THR A O 1
ATOM 3527 N N . HIS A 1 454 ? -8.694 10.578 34.057 1.00 74.75 454 HIS A N 1
ATOM 3528 C CA . HIS A 1 454 ? -7.475 10.925 34.782 1.00 74.75 454 HIS A CA 1
ATOM 3529 C C . HIS A 1 454 ? -7.457 12.426 35.124 1.00 74.75 454 HIS A C 1
ATOM 3531 O O . HIS A 1 454 ? -7.796 13.270 34.293 1.00 74.75 454 HIS A O 1
ATOM 3537 N N . VAL A 1 455 ? -7.083 12.771 36.358 1.00 74.19 455 VAL A N 1
ATOM 3538 C CA . VAL A 1 455 ? -6.916 14.171 36.768 1.00 74.19 455 VAL A CA 1
ATOM 3539 C C . VAL A 1 455 ? -5.544 14.630 36.304 1.00 74.19 455 VAL A C 1
ATOM 3541 O O . VAL A 1 455 ? -4.535 14.081 36.739 1.00 74.19 455 VAL A O 1
ATOM 3544 N N . PHE A 1 456 ? -5.495 15.638 35.436 1.00 74.75 456 PHE A N 1
ATOM 3545 C CA . PHE A 1 456 ? -4.222 16.193 34.990 1.00 74.75 456 PHE A CA 1
ATOM 3546 C C . PHE A 1 456 ? -3.489 16.829 36.174 1.00 74.75 456 PHE A C 1
ATOM 3548 O O . PHE A 1 456 ? -4.020 17.726 36.836 1.00 74.75 456 PHE A O 1
ATOM 3555 N N . ASP A 1 457 ? -2.277 16.353 36.463 1.00 66.25 457 ASP A N 1
ATOM 3556 C CA . ASP A 1 457 ? -1.429 16.985 37.467 1.00 66.25 457 ASP A CA 1
ATOM 3557 C C . ASP A 1 457 ? -1.001 18.370 36.959 1.00 66.25 457 ASP A C 1
ATOM 3559 O O . ASP A 1 457 ? -0.780 18.582 35.767 1.00 66.25 457 ASP A O 1
ATOM 3563 N N . SER A 1 458 ? -0.875 19.339 37.861 1.00 54.59 458 SER A N 1
ATOM 3564 C CA . SER A 1 458 ? -0.616 20.757 37.548 1.00 54.59 458 SER A CA 1
ATOM 3565 C C . SER A 1 458 ? 0.813 21.054 37.035 1.00 54.59 458 SER A C 1
ATOM 3567 O O . SER A 1 458 ? 1.325 22.168 37.169 1.00 54.59 458 SER A O 1
ATOM 3569 N N . GLY A 1 459 ? 1.483 20.056 36.455 1.00 57.44 459 GLY A N 1
ATOM 3570 C CA . GLY A 1 459 ? 2.883 20.082 36.049 1.00 57.44 459 GLY A CA 1
ATOM 3571 C C . GLY A 1 459 ? 3.126 20.553 34.611 1.00 57.44 459 GLY A C 1
ATOM 3572 O O . GLY A 1 459 ? 2.810 19.870 33.645 1.00 57.44 459 GLY A O 1
ATOM 3573 N N . THR A 1 460 ? 3.834 21.680 34.487 1.00 56.94 460 THR A N 1
ATOM 3574 C CA . THR A 1 460 ? 4.535 22.240 33.302 1.00 56.94 460 THR A CA 1
ATOM 3575 C C . THR A 1 460 ? 3.728 22.663 32.068 1.00 56.94 460 THR A C 1
ATOM 3577 O O . THR A 1 460 ? 4.132 23.641 31.446 1.00 56.94 460 THR A O 1
ATOM 3580 N N . SER A 1 461 ? 2.604 22.031 31.721 1.00 68.69 461 SER A N 1
ATOM 3581 C CA . SER A 1 461 ? 1.781 22.411 30.556 1.00 68.69 461 SER A CA 1
ATOM 3582 C C . SER A 1 461 ? 0.283 22.288 30.842 1.00 68.69 461 SER A C 1
ATOM 3584 O O . SER A 1 461 ? -0.156 21.367 31.525 1.00 68.69 461 SER A O 1
ATOM 3586 N N . ARG A 1 462 ? -0.515 23.240 30.341 1.00 80.69 462 ARG A N 1
ATOM 3587 C CA . ARG A 1 462 ? -1.979 23.203 30.443 1.00 80.69 462 ARG A CA 1
ATOM 3588 C C . ARG A 1 462 ? -2.527 22.197 29.431 1.00 80.69 462 ARG A C 1
ATOM 3590 O O . ARG A 1 462 ? -2.249 22.322 28.241 1.00 80.69 462 ARG A O 1
ATOM 3597 N N . LEU A 1 463 ? -3.340 21.257 29.900 1.00 86.12 463 LEU A N 1
ATOM 3598 C CA . LEU A 1 463 ? -4.080 20.311 29.072 1.00 86.12 463 LEU A CA 1
ATOM 3599 C C . LEU A 1 463 ? -5.570 20.436 29.393 1.00 86.12 463 LEU A C 1
ATOM 3601 O O . LEU A 1 463 ? -5.961 20.393 30.560 1.00 86.12 463 LEU A O 1
ATOM 3605 N N . VAL A 1 464 ? -6.391 20.623 28.362 1.00 87.56 464 VAL A N 1
ATOM 3606 C CA . VAL A 1 464 ? -7.851 20.629 28.479 1.00 87.56 464 VAL A CA 1
ATOM 3607 C C . VAL A 1 464 ? -8.438 19.659 27.472 1.00 87.56 464 VAL A C 1
ATOM 3609 O O . VAL A 1 464 ? -8.293 19.864 26.273 1.00 87.56 464 VAL A O 1
ATOM 3612 N N . CYS A 1 465 ? -9.135 18.636 27.945 1.00 89.00 465 CYS A N 1
ATOM 3613 C CA . CYS A 1 465 ? -9.752 17.617 27.108 1.00 89.00 465 CYS A CA 1
ATOM 3614 C C . CYS A 1 465 ? -11.273 17.712 27.134 1.00 89.00 465 CYS A C 1
ATOM 3616 O O . CYS A 1 465 ? -11.878 18.122 28.123 1.00 89.00 465 CYS A O 1
ATOM 3618 N N . SER A 1 466 ? -11.903 17.320 26.036 1.00 88.50 466 SER A N 1
ATOM 3619 C CA . SER A 1 466 ? -13.342 17.197 25.916 1.00 88.50 466 SER A CA 1
ATOM 3620 C C . SER A 1 466 ? -13.719 15.822 25.401 1.00 88.50 466 SER A C 1
ATOM 3622 O O . SER A 1 466 ? -13.112 15.320 24.457 1.00 88.50 466 SER A O 1
ATOM 3624 N N . ILE A 1 467 ? -14.734 15.240 26.030 1.00 87.88 467 ILE A N 1
ATOM 3625 C CA . ILE A 1 467 ? -15.373 14.004 25.587 1.00 87.88 467 ILE A CA 1
ATOM 3626 C C . ILE A 1 467 ? -16.712 14.407 24.963 1.00 87.88 467 ILE A C 1
ATOM 3628 O O . ILE A 1 467 ? -17.510 15.055 25.651 1.00 87.88 467 ILE A O 1
ATOM 3632 N N . PRO A 1 468 ? -16.966 14.072 23.686 1.00 86.94 468 PRO A N 1
ATOM 3633 C CA . PRO A 1 468 ? -18.218 14.414 23.022 1.00 86.94 468 PRO A CA 1
ATOM 3634 C C . PRO A 1 468 ? -19.400 13.617 23.595 1.00 86.94 468 PRO A C 1
ATOM 3636 O O . PRO A 1 468 ? -19.223 12.573 24.221 1.00 86.94 468 PRO A O 1
ATOM 3639 N N . VAL A 1 469 ? -20.627 14.072 23.316 1.00 81.88 469 VAL A N 1
ATOM 3640 C CA . VAL A 1 469 ? -21.885 13.436 23.771 1.00 81.88 469 VAL A CA 1
ATOM 3641 C C . VAL A 1 469 ? -21.971 11.948 23.400 1.00 81.88 469 VAL A C 1
ATOM 3643 O O . VAL A 1 469 ? -22.541 11.165 24.154 1.00 81.88 469 VAL A O 1
ATOM 3646 N N . GLY A 1 470 ? -21.388 11.552 22.263 1.00 78.38 470 GLY A N 1
ATOM 3647 C CA . GLY A 1 470 ? -21.356 10.163 21.791 1.00 78.38 470 GLY A CA 1
ATOM 3648 C C . GLY A 1 470 ? -20.367 9.249 22.521 1.00 78.38 470 GLY A C 1
ATOM 3649 O O . GLY A 1 470 ? -20.267 8.085 22.165 1.00 78.38 470 GLY A O 1
ATOM 3650 N N . CYS A 1 471 ? -19.625 9.751 23.518 1.00 85.75 471 CYS A N 1
ATOM 3651 C CA . CYS A 1 471 ? -18.637 8.983 24.287 1.00 85.75 471 CYS A CA 1
ATOM 3652 C C . CYS A 1 471 ? -17.567 8.286 23.418 1.00 85.75 471 CYS A C 1
ATOM 3654 O O . CYS A 1 471 ? -16.995 7.283 23.833 1.00 85.75 471 CYS A O 1
ATOM 3656 N N . SER A 1 472 ? -17.280 8.821 22.227 1.00 86.94 472 SER A N 1
ATOM 3657 C CA . SER A 1 472 ? -16.431 8.181 21.215 1.00 86.94 472 SER A CA 1
ATOM 3658 C C . SER A 1 472 ? -14.929 8.313 21.476 1.00 86.94 472 SER A C 1
ATOM 3660 O O . SER A 1 472 ? -14.134 7.664 20.814 1.00 86.94 472 SER A O 1
ATOM 3662 N N . GLY A 1 473 ? -14.491 9.131 22.430 1.00 90.31 473 GLY A N 1
ATOM 3663 C CA . GLY A 1 473 ? -13.069 9.336 22.698 1.00 90.31 473 GLY A CA 1
ATOM 3664 C C . GLY A 1 473 ? -12.807 10.691 23.329 1.00 90.31 473 GLY A C 1
ATOM 3665 O O . GLY A 1 473 ? -13.627 11.176 24.108 1.00 90.31 473 GLY A O 1
ATOM 3666 N N . ALA A 1 474 ? -11.673 11.310 23.008 1.00 91.38 474 ALA A N 1
ATOM 3667 C CA . ALA A 1 474 ? -11.332 12.633 23.514 1.00 91.38 474 ALA A CA 1
ATOM 3668 C C . ALA A 1 474 ? -10.699 13.524 22.448 1.00 91.38 474 ALA A C 1
ATOM 3670 O O . ALA A 1 474 ? -9.889 13.091 21.629 1.00 91.38 474 ALA A O 1
ATOM 3671 N N . THR A 1 475 ? -11.027 14.807 22.548 1.00 91.62 475 THR A N 1
ATOM 3672 C CA . THR A 1 475 ? -10.378 15.908 21.844 1.00 91.62 475 THR A CA 1
ATOM 3673 C C . THR A 1 475 ? -9.755 16.827 22.885 1.00 91.62 475 THR A C 1
ATOM 3675 O O . THR A 1 475 ? -10.448 17.385 23.730 1.00 91.62 475 THR A O 1
ATOM 3678 N N . CYS A 1 476 ? -8.441 16.976 22.846 1.00 91.19 476 CYS A N 1
ATOM 3679 C CA . CYS A 1 476 ? -7.633 17.701 23.811 1.00 91.19 476 CYS A CA 1
ATOM 3680 C C . CYS A 1 476 ? -6.964 18.920 23.186 1.00 91.19 476 CYS A C 1
ATOM 3682 O O . CYS A 1 476 ? -6.546 18.891 22.041 1.00 91.19 476 CYS A O 1
ATOM 3684 N N . CYS A 1 477 ? -6.826 19.987 23.958 1.00 90.00 477 CYS A N 1
ATOM 3685 C CA . CYS A 1 477 ? -6.030 21.160 23.643 1.00 90.00 477 CYS A CA 1
ATOM 3686 C C . CYS A 1 477 ? -4.885 21.220 24.656 1.00 90.00 477 CYS A C 1
ATOM 3688 O O . CYS A 1 477 ? -5.127 21.250 25.864 1.00 90.00 477 CYS A O 1
ATOM 3690 N N . MET A 1 478 ? -3.645 21.173 24.174 1.00 89.19 478 MET A N 1
ATOM 3691 C CA . MET A 1 478 ? -2.443 21.037 24.998 1.00 89.19 478 MET A CA 1
ATOM 3692 C C . MET A 1 478 ? -1.467 22.176 24.724 1.00 89.19 478 MET A C 1
ATOM 3694 O O . MET A 1 478 ? -1.123 22.424 23.570 1.00 89.19 478 MET A O 1
ATOM 3698 N N . ASP A 1 479 ? -0.978 22.831 25.776 1.00 87.38 479 ASP A N 1
ATOM 3699 C CA . ASP A 1 479 ? 0.133 23.777 25.680 1.00 87.38 479 ASP A CA 1
ATOM 3700 C C . ASP A 1 479 ? 1.452 23.046 25.437 1.00 87.38 479 ASP A C 1
ATOM 3702 O O . ASP A 1 479 ? 1.779 22.065 26.101 1.00 87.38 479 ASP A O 1
ATOM 3706 N N . ILE A 1 480 ? 2.268 23.606 24.552 1.00 87.62 480 ILE A N 1
ATOM 3707 C CA . ILE A 1 480 ? 3.675 23.267 24.383 1.00 87.62 480 ILE A CA 1
ATOM 3708 C C . ILE A 1 480 ? 4.479 24.478 24.869 1.00 87.62 480 ILE A C 1
ATOM 3710 O O . ILE A 1 480 ? 4.756 25.389 24.077 1.00 87.62 480 ILE A O 1
ATOM 3714 N N . PRO A 1 481 ? 4.872 24.524 26.161 1.00 86.25 481 PRO A N 1
ATOM 3715 C CA . PRO A 1 481 ? 5.499 25.695 26.774 1.00 86.25 481 PRO A CA 1
ATOM 3716 C C . PRO A 1 481 ? 6.744 26.149 26.022 1.00 86.25 481 PRO A C 1
ATOM 3718 O O . PRO A 1 481 ? 6.987 27.341 25.872 1.00 86.25 481 PRO A O 1
ATOM 3721 N N . ARG A 1 482 ? 7.517 25.198 25.489 1.00 84.75 482 ARG A N 1
ATOM 3722 C CA . ARG A 1 482 ? 8.730 25.486 24.725 1.00 84.75 482 ARG A CA 1
ATOM 3723 C C . ARG A 1 482 ? 8.452 26.230 23.420 1.00 84.75 482 ARG A C 1
ATOM 3725 O O . ARG A 1 482 ? 9.226 27.110 23.063 1.00 84.75 482 ARG A O 1
ATOM 3732 N N . LEU A 1 483 ? 7.349 25.930 22.740 1.00 84.00 483 LEU A N 1
ATOM 3733 C CA . LEU A 1 483 ? 6.944 26.624 21.514 1.00 84.00 483 LEU A CA 1
ATOM 3734 C C . LEU A 1 483 ? 6.083 27.862 21.795 1.00 84.00 483 LEU A C 1
ATOM 3736 O O . LEU A 1 483 ? 5.877 28.661 20.885 1.00 84.00 483 LEU A O 1
ATOM 3740 N N . ASN A 1 484 ? 5.587 28.019 23.029 1.00 85.62 484 ASN A N 1
ATOM 3741 C CA . ASN A 1 484 ? 4.563 29.000 23.393 1.00 85.62 484 ASN A CA 1
ATOM 3742 C C . ASN A 1 484 ? 3.353 28.934 22.442 1.00 85.62 484 ASN A C 1
ATOM 3744 O O . ASN A 1 484 ? 2.902 29.943 21.899 1.00 85.62 484 ASN A O 1
ATOM 3748 N N . ARG A 1 485 ? 2.897 27.707 22.176 1.00 84.25 485 ARG A N 1
ATOM 3749 C CA . ARG A 1 485 ? 1.779 27.367 21.289 1.00 84.25 485 ARG A CA 1
ATOM 3750 C C . ARG A 1 485 ? 0.907 26.329 21.974 1.00 84.25 485 ARG A C 1
ATOM 3752 O O . ARG A 1 485 ? 1.414 25.571 22.796 1.00 84.25 485 ARG A O 1
ATOM 3759 N N . SER A 1 486 ? -0.356 26.254 21.580 1.00 87.44 486 SER A N 1
ATOM 3760 C CA . SER A 1 486 ? -1.248 25.158 21.946 1.00 87.44 486 SER A CA 1
ATOM 3761 C C . SER A 1 486 ? -1.661 24.375 20.703 1.00 87.44 486 SER A C 1
ATOM 3763 O O . SER A 1 486 ? -1.814 24.967 19.634 1.00 87.44 486 SER A O 1
ATOM 3765 N N . LEU A 1 487 ? -1.798 23.055 20.835 1.00 88.56 487 LEU A N 1
ATOM 3766 C CA . LEU A 1 487 ? -2.207 22.153 19.756 1.00 88.56 487 LEU A CA 1
ATOM 3767 C C . LEU A 1 487 ? -3.466 21.386 20.141 1.00 88.56 487 LEU A C 1
ATOM 3769 O O . LEU A 1 487 ? -3.610 20.946 21.283 1.00 88.56 487 LEU A O 1
ATOM 3773 N N . GLU A 1 488 ? -4.343 21.189 19.163 1.00 90.19 488 GLU A N 1
ATOM 3774 C CA . GLU A 1 488 ? -5.482 20.282 19.276 1.00 90.19 488 GLU A CA 1
ATOM 3775 C C . GLU A 1 488 ? -5.030 18.847 18.987 1.00 90.19 488 GLU A C 1
ATOM 3777 O O . GLU A 1 488 ? -4.308 18.614 18.032 1.00 90.19 488 GLU A O 1
ATOM 3782 N N . VAL A 1 489 ? -5.439 17.863 19.776 1.00 91.88 489 VAL A N 1
ATOM 3783 C CA . VAL A 1 489 ? -5.116 16.451 19.570 1.00 91.88 489 VAL A CA 1
ATOM 3784 C C . VAL A 1 489 ? -6.374 15.635 19.809 1.00 91.88 489 VAL A C 1
ATOM 3786 O O . VAL A 1 489 ? -7.013 15.821 20.836 1.00 91.88 489 VAL A O 1
ATOM 3789 N N . SER A 1 490 ? -6.759 14.749 18.893 1.00 91.75 490 SER A N 1
ATOM 3790 C CA . SER A 1 490 ? -7.973 13.938 19.057 1.00 91.75 490 SER A CA 1
ATOM 3791 C C . SER A 1 490 ? -7.741 12.465 18.768 1.00 91.75 490 SER A C 1
ATOM 3793 O O . SER A 1 490 ? -6.987 12.113 17.863 1.00 91.75 490 SER A O 1
ATOM 3795 N N . MET A 1 491 ? -8.445 11.629 19.524 1.00 93.88 491 MET A N 1
ATOM 3796 C CA . MET A 1 491 ? -8.654 10.214 19.250 1.00 93.88 491 MET A CA 1
ATOM 3797 C C . MET A 1 491 ? -10.149 9.946 19.396 1.00 93.88 491 MET A C 1
ATOM 3799 O O . MET A 1 491 ? -10.680 10.064 20.501 1.00 93.88 491 MET A O 1
ATOM 3803 N N . LEU A 1 492 ? -10.818 9.616 18.293 1.00 92.25 492 LEU A N 1
ATOM 3804 C CA . LEU A 1 492 ? -12.251 9.320 18.266 1.00 92.25 492 LEU A CA 1
ATOM 3805 C C . LEU A 1 492 ? -12.484 7.950 17.623 1.00 92.25 492 LEU A C 1
ATOM 3807 O O . LEU A 1 492 ? -12.037 7.690 16.511 1.00 92.25 492 LEU A O 1
ATOM 3811 N N . ILE A 1 493 ? -13.179 7.079 18.340 1.00 91.12 493 ILE A N 1
ATOM 3812 C CA . ILE A 1 493 ? -13.609 5.746 17.933 1.00 91.12 493 ILE A CA 1
ATOM 3813 C C . ILE A 1 493 ? -15.057 5.862 17.459 1.00 91.12 493 ILE A C 1
ATOM 3815 O O . ILE A 1 493 ? -15.963 6.110 18.252 1.00 91.12 493 ILE A O 1
ATOM 3819 N N . GLU A 1 494 ? -15.277 5.669 16.166 1.00 86.50 494 GLU A N 1
ATOM 3820 C CA . GLU A 1 494 ? -16.588 5.731 15.530 1.00 86.50 494 GLU A CA 1
ATOM 3821 C C . GLU A 1 494 ? -16.988 4.332 15.030 1.00 86.50 494 GLU A C 1
ATOM 3823 O O . GLU A 1 494 ? -16.762 3.982 13.866 1.00 86.50 494 GLU A O 1
ATOM 3828 N N . PRO A 1 495 ? -17.593 3.487 15.886 1.00 79.50 495 PRO A N 1
ATOM 3829 C CA . PRO A 1 495 ? -17.956 2.125 15.497 1.00 79.50 495 PRO A CA 1
ATOM 3830 C C . PRO A 1 495 ? -19.011 2.096 14.380 1.00 79.50 495 PRO A C 1
ATOM 3832 O O . PRO A 1 495 ? -18.999 1.198 13.544 1.00 79.50 495 PRO A O 1
ATOM 3835 N N . CYS A 1 496 ? -19.890 3.102 14.310 1.00 77.38 496 CYS A N 1
ATOM 3836 C CA . CYS A 1 496 ? -20.953 3.170 13.304 1.00 77.38 496 CYS A CA 1
ATOM 3837 C C . CYS A 1 496 ? -20.461 3.519 11.894 1.00 77.38 496 CYS A C 1
ATOM 3839 O O . CYS A 1 496 ? -21.177 3.297 10.923 1.00 77.38 496 CYS A O 1
ATOM 3841 N N . THR A 1 497 ? -19.258 4.073 11.764 1.00 76.19 497 THR A N 1
ATOM 3842 C CA . THR A 1 497 ? -18.615 4.357 10.472 1.00 76.19 497 THR A CA 1
ATOM 3843 C C . THR A 1 497 ? -17.415 3.443 10.225 1.00 76.19 497 THR A C 1
ATOM 3845 O O . THR A 1 497 ? -16.773 3.569 9.189 1.00 76.19 497 THR A O 1
ATOM 3848 N N . ASN A 1 498 ? -17.134 2.515 11.149 1.00 79.50 498 ASN A N 1
ATOM 3849 C CA . ASN A 1 498 ? -15.935 1.679 11.182 1.00 79.50 498 ASN A CA 1
ATOM 3850 C C . ASN A 1 498 ? -14.628 2.491 11.138 1.00 79.50 498 ASN A C 1
ATOM 3852 O O . ASN A 1 498 ? -13.677 2.112 10.456 1.00 79.50 498 ASN A O 1
ATOM 3856 N N . LYS A 1 499 ? -14.563 3.617 11.860 1.00 83.19 499 LYS A N 1
ATOM 3857 C CA . LYS A 1 499 ? -13.398 4.512 11.841 1.00 83.19 499 LYS A CA 1
ATOM 3858 C C . LYS A 1 499 ? -12.767 4.722 13.209 1.00 83.19 499 LYS A C 1
ATOM 3860 O O . LYS A 1 499 ? -13.442 4.834 14.227 1.00 83.19 499 LYS A O 1
ATOM 3865 N N . LEU A 1 500 ? -11.447 4.850 13.206 1.00 88.06 500 LEU A N 1
ATOM 3866 C CA . LEU A 1 500 ? -10.646 5.428 14.274 1.00 88.06 500 LEU A CA 1
ATOM 3867 C C . LEU A 1 500 ? -9.988 6.700 13.729 1.00 88.06 500 LEU A C 1
ATOM 3869 O O . LEU A 1 500 ? -9.097 6.636 12.883 1.00 88.06 500 LEU A O 1
ATOM 3873 N N . LEU A 1 501 ? -10.435 7.853 14.214 1.00 88.06 501 LEU A N 1
ATOM 3874 C CA . LEU A 1 501 ? -9.942 9.165 13.809 1.00 88.06 501 LEU A CA 1
ATOM 3875 C C . LEU A 1 501 ? -8.827 9.606 14.754 1.00 88.06 501 LEU A C 1
ATOM 3877 O O . LEU A 1 501 ? -9.038 9.726 15.964 1.00 88.06 501 LEU A O 1
ATOM 3881 N N . LEU A 1 502 ? -7.653 9.887 14.197 1.00 90.06 502 LEU A N 1
ATOM 3882 C CA . LEU A 1 502 ? -6.500 10.408 14.924 1.00 90.06 502 LEU A CA 1
ATOM 3883 C C . LEU A 1 502 ? -6.124 11.776 14.366 1.00 90.06 502 LEU A C 1
ATOM 3885 O O . LEU A 1 502 ? -5.950 11.943 13.160 1.00 90.06 502 LEU A O 1
ATOM 3889 N N . LYS A 1 503 ? -5.975 12.762 15.248 1.00 89.19 503 LYS A N 1
ATOM 3890 C CA . LYS A 1 503 ? -5.686 14.146 14.869 1.00 89.19 503 LYS A CA 1
ATOM 3891 C C . LYS A 1 503 ? -4.588 14.738 15.734 1.00 89.19 503 LYS A C 1
ATOM 3893 O O . LYS A 1 503 ? -4.669 14.647 16.953 1.00 89.19 503 LYS A O 1
ATOM 3898 N N . ILE A 1 504 ? -3.615 15.398 15.112 1.00 88.38 504 ILE A N 1
ATOM 3899 C CA . ILE A 1 504 ? -2.662 16.314 15.747 1.00 88.38 504 ILE A CA 1
ATOM 3900 C C . ILE A 1 504 ? -2.713 17.630 14.964 1.00 88.38 504 ILE A C 1
ATOM 3902 O O . ILE A 1 504 ? -2.139 17.778 13.888 1.00 88.38 504 ILE A O 1
ATOM 3906 N N . ASP A 1 505 ? -3.415 18.594 15.530 1.00 88.12 505 ASP A N 1
ATOM 3907 C CA . ASP A 1 505 ? -3.672 19.929 15.015 1.00 88.12 505 ASP A CA 1
ATOM 3908 C C . ASP A 1 505 ? -4.289 19.884 13.610 1.00 88.12 505 ASP A C 1
ATOM 3910 O O . ASP A 1 505 ? -5.429 19.449 13.479 1.00 88.12 505 ASP A O 1
ATOM 3914 N N . LYS A 1 506 ? -3.576 20.260 12.543 1.00 80.12 506 LYS A N 1
ATOM 3915 C CA . LYS A 1 506 ? -4.092 20.145 11.163 1.00 80.12 506 LYS A CA 1
ATOM 3916 C C . LYS A 1 506 ? -3.772 18.802 10.495 1.00 80.12 506 LYS A C 1
ATOM 3918 O O . LYS A 1 506 ? -4.116 18.620 9.329 1.00 80.12 506 LYS A O 1
ATOM 3923 N N . MET A 1 507 ? -3.045 17.905 11.162 1.00 82.06 507 MET A N 1
ATOM 3924 C CA . MET A 1 507 ? -2.774 16.552 10.671 1.00 82.06 507 MET A CA 1
ATOM 3925 C C . MET A 1 507 ? -3.886 15.618 11.144 1.00 82.06 507 MET A C 1
ATOM 3927 O O . MET A 1 507 ? -4.055 15.432 12.344 1.00 82.06 507 MET A O 1
ATOM 3931 N N . GLU A 1 508 ? -4.610 15.016 10.208 1.00 81.75 508 GLU A N 1
ATOM 3932 C CA . GLU A 1 508 ? -5.716 14.091 10.472 1.00 81.75 508 GLU A CA 1
ATOM 3933 C C . GLU A 1 508 ? -5.467 12.773 9.731 1.00 81.75 508 GLU A C 1
ATOM 3935 O O . GLU A 1 508 ? -4.890 12.769 8.640 1.00 81.75 508 GLU A O 1
ATOM 3940 N N . ASN A 1 509 ? -5.864 11.660 10.343 1.00 80.12 509 ASN A N 1
ATOM 3941 C CA . ASN A 1 509 ? -5.768 10.327 9.769 1.00 80.12 509 ASN A CA 1
ATOM 3942 C C . ASN A 1 509 ? -6.967 9.470 10.192 1.00 80.12 509 ASN A C 1
ATOM 3944 O O . ASN A 1 509 ? -7.209 9.290 11.388 1.00 80.12 509 ASN A O 1
ATOM 3948 N N . ASP A 1 510 ? -7.650 8.899 9.204 1.00 78.62 510 ASP A N 1
ATOM 3949 C CA . ASP A 1 510 ? -8.762 7.970 9.391 1.00 78.62 510 ASP A CA 1
ATOM 3950 C C . ASP A 1 510 ? -8.225 6.545 9.218 1.00 78.62 510 ASP A C 1
ATOM 3952 O O . ASP A 1 510 ? -7.749 6.182 8.142 1.00 78.62 510 ASP A O 1
ATOM 3956 N N . LEU A 1 511 ? -8.296 5.732 10.268 1.00 80.50 511 LEU A N 1
ATOM 3957 C CA . LEU A 1 511 ? -8.011 4.298 10.208 1.00 80.50 511 LEU A CA 1
ATOM 3958 C C . LEU A 1 511 ? -9.325 3.518 10.196 1.00 80.50 511 LEU A C 1
ATOM 3960 O O . LEU A 1 511 ? -10.291 3.947 10.827 1.00 80.50 511 LEU A O 1
ATOM 3964 N N . LEU A 1 512 ? -9.362 2.363 9.530 1.00 77.56 512 LEU A N 1
ATOM 3965 C CA . LEU A 1 512 ? -10.482 1.436 9.684 1.00 77.56 512 LEU A CA 1
ATOM 3966 C C . LEU A 1 512 ? -10.388 0.772 11.058 1.00 77.56 512 LEU A C 1
ATOM 3968 O O . LEU A 1 512 ? -9.344 0.228 11.416 1.00 77.56 512 LEU A O 1
ATOM 3972 N N . LEU A 1 513 ? -11.468 0.821 11.839 1.00 80.38 513 LEU A N 1
ATOM 3973 C CA . LEU A 1 513 ? -11.485 0.243 13.185 1.00 80.38 513 LEU A CA 1
ATOM 3974 C C . LEU A 1 513 ? -11.324 -1.286 13.135 1.00 80.38 513 LEU A C 1
ATOM 3976 O O . LEU A 1 513 ? -10.674 -1.858 14.003 1.00 80.38 513 LEU A O 1
ATOM 3980 N N . SER A 1 514 ? -11.836 -1.929 12.085 1.00 74.56 514 SER A N 1
ATOM 3981 C CA . SER A 1 514 ? -11.669 -3.362 11.812 1.00 74.56 514 SER A CA 1
ATOM 3982 C C . SER A 1 514 ? -10.227 -3.802 11.529 1.00 74.56 514 SER A C 1
ATOM 3984 O O . SER A 1 514 ? -9.900 -4.966 11.760 1.00 74.56 514 SER A O 1
ATOM 3986 N N . ASP A 1 515 ? -9.355 -2.896 11.075 1.00 73.38 515 ASP A N 1
ATOM 3987 C CA . ASP A 1 515 ? -7.927 -3.179 10.872 1.00 73.38 515 ASP A CA 1
ATOM 3988 C C . ASP A 1 515 ? -7.115 -3.021 12.172 1.00 73.38 515 ASP A C 1
ATOM 3990 O O . ASP A 1 515 ? -5.950 -3.428 12.253 1.00 73.38 515 ASP A O 1
ATOM 3994 N N . VAL A 1 516 ? -7.714 -2.448 13.221 1.00 75.88 516 VAL A N 1
ATOM 3995 C CA . VAL A 1 516 ? -7.070 -2.290 14.525 1.00 75.88 516 VAL A CA 1
ATOM 3996 C C . VAL A 1 516 ? -7.151 -3.609 15.285 1.00 75.88 516 VAL A C 1
ATOM 3998 O O . VAL A 1 516 ? -8.205 -4.039 15.742 1.00 75.88 516 VAL A O 1
ATOM 4001 N N . THR A 1 517 ? -6.000 -4.243 15.506 1.00 81.00 517 THR A N 1
ATOM 4002 C CA . THR A 1 517 ? -5.931 -5.391 16.418 1.00 81.00 517 THR A CA 1
ATOM 4003 C C . THR A 1 517 ? -6.083 -4.908 17.862 1.00 81.00 517 THR A C 1
ATOM 4005 O O . THR A 1 517 ? -5.207 -4.198 18.371 1.00 81.00 517 THR A O 1
ATOM 4008 N N . PHE A 1 518 ? -7.176 -5.297 18.524 1.00 86.38 518 PHE A N 1
ATOM 4009 C CA . PHE A 1 518 ? -7.438 -4.960 19.924 1.00 86.38 518 PHE A CA 1
ATOM 4010 C C . PHE A 1 518 ? -6.366 -5.532 20.867 1.00 86.38 518 PHE A C 1
ATOM 4012 O O . PHE A 1 518 ? -5.834 -6.623 20.672 1.00 86.38 518 PHE A O 1
ATOM 4019 N N . GLY A 1 519 ? -6.033 -4.775 21.911 1.00 83.69 519 GLY A N 1
ATOM 4020 C CA . GLY A 1 519 ? -5.017 -5.115 22.908 1.00 83.69 519 GLY A CA 1
ATOM 4021 C C . GLY A 1 519 ? -3.577 -4.778 22.520 1.00 83.69 519 GLY A C 1
ATOM 4022 O O . GLY A 1 519 ? -2.698 -4.877 23.379 1.00 83.69 519 GLY A O 1
ATOM 4023 N N . VAL A 1 520 ? -3.332 -4.339 21.282 1.00 86.62 520 VAL A N 1
ATOM 4024 C CA . VAL A 1 520 ? -2.010 -3.924 20.790 1.00 86.62 520 VAL A CA 1
ATOM 4025 C C . VAL A 1 520 ? -1.763 -2.437 21.065 1.00 86.62 520 VAL A C 1
ATOM 4027 O O . VAL A 1 520 ? -2.690 -1.627 21.085 1.00 86.62 520 VAL A O 1
ATOM 4030 N N . HIS A 1 521 ? -0.498 -2.090 21.310 1.00 82.94 521 HIS A N 1
ATOM 4031 C CA . HIS A 1 521 ? -0.042 -0.717 21.515 1.00 82.94 521 HIS A CA 1
ATOM 4032 C C . HIS A 1 521 ? 0.345 -0.061 20.190 1.00 82.94 521 HIS A C 1
ATOM 4034 O O . HIS A 1 521 ? 1.228 -0.552 19.486 1.00 82.94 521 HIS A O 1
ATOM 4040 N N . TYR A 1 522 ? -0.271 1.080 19.895 1.00 87.00 522 TYR A N 1
ATOM 4041 C CA . TYR A 1 522 ? -0.052 1.859 18.682 1.00 87.00 522 TYR A CA 1
ATOM 4042 C C . TYR A 1 522 ? 0.509 3.243 19.000 1.00 87.00 522 TYR A C 1
ATOM 4044 O O . TYR A 1 522 ? 0.359 3.761 20.107 1.00 87.00 522 TYR A O 1
ATOM 4052 N N . LYS A 1 523 ? 1.150 3.852 18.000 1.00 86.19 523 LYS A N 1
ATOM 4053 C CA . LYS A 1 523 ? 1.717 5.199 18.079 1.00 86.19 523 LYS A CA 1
ATOM 4054 C C . LYS A 1 523 ? 1.406 5.974 16.804 1.00 86.19 523 LYS A C 1
ATOM 4056 O O . LYS A 1 523 ? 1.806 5.559 15.722 1.00 86.19 523 LYS A O 1
ATOM 4061 N N . PHE A 1 524 ? 0.729 7.110 16.940 1.00 84.81 524 PHE A N 1
ATOM 4062 C CA . PHE A 1 524 ? 0.501 8.082 15.872 1.00 84.81 524 PHE A CA 1
ATOM 4063 C C . PHE A 1 524 ? 1.303 9.345 16.162 1.00 84.81 524 PHE A C 1
ATOM 4065 O O . PHE A 1 524 ? 1.245 9.866 17.273 1.00 84.81 524 PHE A O 1
ATOM 4072 N N . SER A 1 525 ? 2.093 9.814 15.199 1.00 81.75 525 SER A N 1
ATOM 4073 C CA . SER A 1 525 ? 3.143 10.794 15.468 1.00 81.75 525 SER A CA 1
ATOM 4074 C C . SER A 1 525 ? 3.213 11.899 14.421 1.00 81.75 525 SER A C 1
ATOM 4076 O O . SER A 1 525 ? 3.224 11.635 13.219 1.00 81.75 525 SER A O 1
ATOM 4078 N N . LEU A 1 526 ? 3.352 13.140 14.887 1.00 76.81 526 LEU A N 1
ATOM 4079 C CA . LEU A 1 526 ? 3.768 14.277 14.076 1.00 76.81 526 LEU A CA 1
ATOM 4080 C C . LEU A 1 526 ? 5.302 14.374 14.119 1.00 76.81 526 LEU A C 1
ATOM 4082 O O . LEU A 1 526 ? 5.863 15.089 14.951 1.00 76.81 526 LEU A O 1
ATOM 4086 N N . TYR A 1 527 ? 5.970 13.633 13.227 1.00 69.00 527 TYR A N 1
ATOM 4087 C CA . TYR A 1 527 ? 7.437 13.627 13.060 1.00 69.00 527 TYR A CA 1
ATOM 4088 C C . TYR A 1 527 ? 8.213 13.357 14.366 1.00 69.00 527 TYR A C 1
ATOM 4090 O O . TYR A 1 527 ? 9.184 14.037 14.691 1.00 69.00 527 TYR A O 1
ATOM 4098 N N . GLY A 1 528 ? 7.752 12.415 15.188 1.00 69.38 528 GLY A N 1
ATOM 4099 C CA . GLY A 1 528 ? 8.366 12.061 16.476 1.00 69.38 528 GLY A CA 1
ATOM 4100 C C . GLY A 1 528 ? 8.172 13.093 17.594 1.00 69.38 528 GLY A C 1
ATOM 4101 O O . GLY A 1 528 ? 8.355 12.756 18.766 1.00 69.38 528 GLY A O 1
ATOM 4102 N N . ILE A 1 529 ? 7.771 14.324 17.250 1.00 75.19 529 ILE A N 1
ATOM 4103 C CA . ILE A 1 529 ? 7.729 15.463 18.170 1.00 75.19 529 ILE A CA 1
ATOM 4104 C C . ILE A 1 529 ? 6.511 15.398 19.066 1.00 75.19 529 ILE A C 1
ATOM 4106 O O . ILE A 1 529 ? 6.647 15.553 20.269 1.00 75.19 529 ILE A O 1
ATOM 4110 N N . ILE A 1 530 ? 5.328 15.190 18.493 1.00 84.25 530 ILE A N 1
ATOM 4111 C CA . ILE A 1 530 ? 4.084 15.009 19.245 1.00 84.25 530 ILE A CA 1
ATOM 4112 C C . ILE A 1 530 ? 3.545 13.632 18.909 1.00 84.25 530 ILE A C 1
ATOM 4114 O O . ILE A 1 530 ? 3.411 13.301 17.732 1.00 84.25 530 ILE A O 1
ATOM 4118 N N . ASN A 1 531 ? 3.236 12.839 19.928 1.00 87.88 531 ASN A N 1
ATOM 4119 C CA . ASN A 1 531 ? 2.757 11.478 19.754 1.00 87.88 531 ASN A CA 1
ATOM 4120 C C . ASN A 1 531 ? 1.457 11.248 20.521 1.00 87.88 531 ASN A C 1
ATOM 4122 O O . ASN A 1 531 ? 1.309 11.697 21.657 1.00 87.88 531 ASN A O 1
ATOM 4126 N N . ILE A 1 532 ? 0.555 10.501 19.893 1.00 90.50 532 ILE A N 1
ATOM 4127 C CA . ILE A 1 532 ? -0.582 9.836 20.516 1.00 90.50 532 ILE A CA 1
ATOM 4128 C C . ILE A 1 532 ? -0.216 8.359 20.617 1.00 90.50 532 ILE A C 1
ATOM 4130 O O . ILE A 1 532 ? -0.118 7.667 19.603 1.00 90.50 532 ILE A O 1
ATOM 4134 N N . GLU A 1 533 ? 0.008 7.881 21.830 1.00 92.38 533 GLU A N 1
ATOM 4135 C CA . GLU A 1 533 ? 0.257 6.471 22.119 1.00 92.38 533 GLU A CA 1
ATOM 4136 C C . GLU A 1 533 ? -1.014 5.876 22.717 1.00 92.38 533 GLU A C 1
ATOM 4138 O O . GLU A 1 533 ? -1.561 6.439 23.663 1.00 92.38 533 GLU A O 1
ATOM 4143 N N . TYR A 1 534 ? -1.541 4.797 22.136 1.00 94.00 534 TYR A N 1
ATOM 4144 C CA . TYR A 1 534 ? -2.857 4.289 22.518 1.00 94.00 534 TYR A CA 1
ATOM 4145 C C . TYR A 1 534 ? -2.984 2.766 22.436 1.00 94.00 534 TYR A C 1
ATOM 4147 O O . TYR A 1 534 ? -2.309 2.095 21.655 1.00 94.00 534 TYR A O 1
ATOM 4155 N N . THR A 1 535 ? -3.898 2.223 23.240 1.00 93.25 535 THR A N 1
ATOM 4156 C CA . THR A 1 535 ? -4.357 0.827 23.177 1.00 93.25 535 THR A CA 1
ATOM 4157 C C . THR A 1 535 ? -5.874 0.807 23.298 1.00 93.25 535 THR A C 1
ATOM 4159 O O . THR A 1 535 ? -6.408 1.455 24.198 1.00 93.25 535 THR A O 1
ATOM 4162 N N . ILE A 1 536 ? -6.556 0.026 22.463 1.00 92.12 536 ILE A N 1
ATOM 4163 C CA . ILE A 1 536 ? -8.006 -0.199 22.554 1.00 92.12 536 ILE A CA 1
ATOM 4164 C C . ILE A 1 536 ? -8.231 -1.680 22.839 1.00 92.12 536 ILE A C 1
ATOM 4166 O O . ILE A 1 536 ? -7.623 -2.524 22.181 1.00 92.12 536 ILE A O 1
ATOM 4170 N N . ARG A 1 537 ? -9.081 -2.009 23.807 1.00 88.94 537 ARG A N 1
ATOM 4171 C CA . ARG A 1 537 ? -9.514 -3.372 24.135 1.00 88.94 537 ARG A CA 1
ATOM 4172 C C . ARG A 1 537 ? -11.032 -3.421 24.182 1.00 88.94 537 ARG A C 1
ATOM 4174 O O . ARG A 1 537 ? -11.664 -2.446 24.573 1.00 88.94 537 ARG A O 1
ATOM 4181 N N . GLU A 1 538 ? -11.610 -4.550 23.805 1.00 82.50 538 GLU A N 1
ATOM 4182 C CA . GLU A 1 538 ? -13.035 -4.794 24.020 1.00 82.50 538 GLU A CA 1
ATOM 4183 C C . GLU A 1 538 ? -13.254 -5.344 25.428 1.00 82.50 538 GLU A C 1
ATOM 4185 O O . GLU A 1 538 ? -12.497 -6.205 25.882 1.00 82.50 538 GLU A O 1
ATOM 4190 N N . VAL A 1 539 ? -14.268 -4.827 26.123 1.00 77.56 539 VAL A N 1
ATOM 4191 C CA . VAL A 1 539 ? -14.691 -5.373 27.413 1.00 77.56 539 VAL A CA 1
ATOM 4192 C C . VAL A 1 539 ? -15.693 -6.486 27.139 1.00 77.56 539 VAL A C 1
ATOM 4194 O O . VAL A 1 539 ? -16.742 -6.267 26.541 1.00 77.56 539 VAL A O 1
ATOM 4197 N N . ASP A 1 540 ? -15.370 -7.706 27.553 1.00 60.91 540 ASP A N 1
ATOM 4198 C CA . ASP A 1 540 ? -16.288 -8.833 27.427 1.00 60.91 540 ASP A CA 1
ATOM 4199 C C . ASP A 1 540 ? -17.612 -8.553 28.168 1.00 60.91 540 ASP A C 1
ATOM 4201 O O . ASP A 1 540 ? -17.600 -8.127 29.321 1.00 60.91 540 ASP A O 1
ATOM 4205 N N . PHE A 1 541 ? -18.751 -8.882 27.542 1.00 54.75 541 PHE A N 1
ATOM 4206 C CA . PHE A 1 541 ? -20.116 -8.781 28.104 1.00 54.75 541 PHE A CA 1
ATOM 4207 C C . PHE A 1 541 ? -20.666 -7.369 28.356 1.00 54.75 541 PHE A C 1
ATOM 4209 O O . PHE A 1 541 ? -21.811 -7.244 28.791 1.00 54.75 541 PHE A O 1
ATOM 4216 N N . GLU A 1 542 ? -19.904 -6.322 28.057 1.00 60.53 542 GLU A N 1
ATOM 4217 C CA . GLU A 1 542 ? -20.359 -4.939 28.149 1.00 60.53 542 GLU A CA 1
ATOM 4218 C C . GLU A 1 542 ? -20.052 -4.257 26.810 1.00 60.53 542 GLU A C 1
ATOM 4220 O O . GLU A 1 542 ? -18.925 -4.340 26.341 1.00 60.53 542 GLU A O 1
ATOM 4225 N N . ASP A 1 543 ? -21.033 -3.619 26.154 1.00 70.12 543 ASP A N 1
ATOM 4226 C CA . ASP A 1 543 ? -20.863 -2.923 24.860 1.00 70.12 543 ASP A CA 1
ATOM 4227 C C . ASP A 1 543 ? -19.959 -1.683 25.001 1.00 70.12 543 ASP A C 1
ATOM 4229 O O . ASP A 1 543 ? -20.395 -0.531 24.940 1.00 70.12 543 ASP A O 1
ATOM 4233 N N . GLN A 1 544 ? -18.684 -1.917 25.292 1.00 81.75 544 GLN A N 1
ATOM 4234 C CA . GLN A 1 544 ? -17.755 -0.944 25.838 1.00 81.75 544 GLN A CA 1
ATOM 4235 C C . GLN A 1 544 ? -16.320 -1.242 25.371 1.00 81.75 544 GLN A C 1
ATOM 4237 O O . GLN A 1 544 ? -15.924 -2.390 25.155 1.00 81.75 544 GLN A O 1
ATOM 4242 N N . TYR A 1 545 ? -15.527 -0.184 25.223 1.00 87.31 545 TYR A N 1
ATOM 4243 C CA . TYR A 1 545 ? -14.094 -0.232 24.961 1.00 87.31 545 TYR A CA 1
ATOM 4244 C C . TYR A 1 545 ? -13.321 0.193 26.207 1.00 87.31 545 TYR A C 1
ATOM 4246 O O . TYR A 1 545 ? -13.609 1.242 26.778 1.00 87.31 545 TYR A O 1
ATOM 4254 N N . GLU A 1 546 ? -12.292 -0.563 26.579 1.00 90.38 546 GLU A N 1
ATOM 4255 C CA . GLU A 1 546 ? -11.242 -0.097 27.484 1.00 90.38 546 GLU A CA 1
ATOM 4256 C C . GLU A 1 546 ? -10.142 0.572 26.653 1.00 90.38 546 GLU A C 1
ATOM 4258 O O . GLU A 1 546 ? -9.517 -0.051 25.790 1.00 90.38 546 GLU A O 1
ATOM 4263 N N . VAL A 1 547 ? -9.906 1.858 26.903 1.00 92.25 547 VAL A N 1
ATOM 4264 C CA . VAL A 1 547 ? -8.965 2.683 26.145 1.00 92.25 547 VAL A CA 1
ATOM 4265 C C . VAL A 1 547 ? -7.872 3.219 27.062 1.00 92.25 547 VAL A C 1
ATOM 4267 O O . VAL A 1 547 ? -8.144 3.763 28.135 1.00 92.25 547 VAL A O 1
ATOM 4270 N N . ASN A 1 548 ? -6.626 3.107 26.602 1.00 92.69 548 ASN A N 1
ATOM 4271 C CA . ASN A 1 548 ? -5.503 3.890 27.110 1.00 92.69 548 ASN A CA 1
ATOM 4272 C C . ASN A 1 548 ? -5.043 4.853 26.026 1.00 92.69 548 ASN A C 1
ATOM 4274 O O . ASN A 1 548 ? -4.960 4.472 24.859 1.00 92.69 548 ASN A O 1
ATOM 4278 N N . MET A 1 549 ? -4.725 6.079 26.424 1.00 93.19 549 MET A N 1
ATOM 4279 C CA . MET A 1 549 ? -4.230 7.124 25.536 1.00 93.19 549 MET A CA 1
ATOM 4280 C C . MET A 1 549 ? -3.265 8.012 26.311 1.00 93.19 549 MET A C 1
ATOM 4282 O O . MET A 1 549 ? -3.643 8.590 27.330 1.00 93.19 549 MET A O 1
ATOM 4286 N N . THR A 1 550 ? -2.055 8.172 25.790 1.00 92.38 550 THR A N 1
ATOM 4287 C CA . THR A 1 550 ? -1.011 9.036 26.338 1.00 92.38 550 THR A CA 1
ATOM 4288 C C . THR A 1 550 ? -0.528 9.996 25.260 1.00 92.38 550 THR A C 1
ATOM 4290 O O . THR A 1 550 ? -0.209 9.595 24.141 1.00 92.38 550 THR A O 1
ATOM 4293 N N . LEU A 1 551 ? -0.473 11.279 25.606 1.00 91.62 551 LEU A N 1
ATOM 4294 C CA . LEU A 1 551 ? 0.096 12.327 24.769 1.00 91.62 551 LEU A CA 1
ATOM 4295 C C . LEU A 1 551 ? 1.534 12.588 25.192 1.00 91.62 551 LEU A C 1
ATOM 4297 O O . LEU A 1 551 ? 1.778 12.908 26.354 1.00 91.62 551 LEU A O 1
ATOM 4301 N N . THR A 1 552 ? 2.481 12.496 24.260 1.00 89.19 552 THR A N 1
ATOM 4302 C CA . THR A 1 552 ? 3.890 12.806 24.538 1.00 89.19 552 THR A CA 1
ATOM 4303 C C . THR A 1 552 ? 4.425 13.888 23.611 1.00 89.19 552 THR A C 1
ATOM 4305 O O . THR A 1 552 ? 4.102 13.909 22.423 1.00 89.19 552 THR A O 1
ATOM 4308 N N . VAL A 1 553 ? 5.249 14.794 24.151 1.00 86.56 553 VAL A N 1
ATOM 4309 C CA . VAL A 1 553 ? 6.015 15.775 23.369 1.00 86.56 553 VAL A CA 1
ATOM 4310 C C . VAL A 1 553 ? 7.502 15.568 23.600 1.00 86.56 553 VAL A C 1
ATOM 4312 O O . VAL A 1 553 ? 7.995 15.728 24.718 1.00 86.56 553 VAL A O 1
ATOM 4315 N N . CYS A 1 554 ? 8.224 15.229 22.541 1.00 82.75 554 CYS A N 1
ATOM 4316 C CA . CYS A 1 554 ? 9.623 14.842 22.578 1.00 82.75 554 CYS A CA 1
ATOM 4317 C C . CYS A 1 554 ? 10.409 15.746 21.623 1.00 82.75 554 CYS A C 1
ATOM 4319 O O . CYS A 1 554 ? 10.125 15.801 20.434 1.00 82.75 554 CYS A O 1
ATOM 4321 N N . PHE A 1 555 ? 11.403 16.470 22.133 1.00 76.50 555 PHE A N 1
ATOM 4322 C CA . PHE A 1 555 ? 12.341 17.228 21.292 1.00 76.50 555 PHE A CA 1
ATOM 4323 C C . PHE A 1 555 ? 13.674 16.491 21.104 1.00 76.50 555 PHE A C 1
ATOM 4325 O O . PHE A 1 555 ? 14.446 16.863 20.231 1.00 76.50 555 PHE A O 1
ATOM 4332 N N . ASP A 1 556 ? 13.903 15.420 21.869 1.00 69.62 556 ASP A N 1
ATOM 4333 C CA . ASP A 1 556 ? 15.081 14.557 21.802 1.00 69.62 556 ASP A CA 1
ATOM 4334 C C . ASP A 1 556 ? 14.660 13.082 21.692 1.00 69.62 556 ASP A C 1
ATOM 4336 O O . ASP A 1 556 ? 13.594 12.686 22.167 1.00 69.62 556 ASP A O 1
ATOM 4340 N N . SER A 1 557 ? 15.528 12.240 21.124 1.00 63.97 557 SER A N 1
ATOM 4341 C CA . SER A 1 557 ? 15.216 10.834 20.822 1.00 63.97 557 SER A CA 1
ATOM 4342 C C . SER A 1 557 ? 15.102 9.913 22.037 1.00 63.97 557 SER A C 1
ATOM 4344 O O . SER A 1 557 ? 14.692 8.763 21.896 1.00 63.97 557 SER A O 1
ATOM 4346 N N . THR A 1 558 ? 15.527 10.367 23.216 1.00 62.69 558 THR A N 1
ATOM 4347 C CA . THR A 1 558 ? 15.619 9.531 24.425 1.00 62.69 558 THR A CA 1
ATOM 4348 C C . THR A 1 558 ? 14.701 9.973 25.555 1.00 62.69 558 THR A C 1
ATOM 4350 O O . THR A 1 558 ? 14.492 9.203 26.488 1.00 62.69 558 THR A O 1
ATOM 4353 N N . THR A 1 559 ? 14.195 11.207 25.520 1.00 72.19 559 THR A N 1
ATOM 4354 C CA . THR A 1 559 ? 13.417 11.793 26.619 1.00 72.19 559 THR A CA 1
ATOM 4355 C C . THR A 1 559 ? 12.358 12.743 26.084 1.00 72.19 559 THR A C 1
ATOM 4357 O O . THR A 1 559 ? 12.674 13.663 25.329 1.00 72.19 559 THR A O 1
ATOM 4360 N N . CYS A 1 560 ? 11.119 12.555 26.531 1.00 81.62 560 CYS A N 1
ATOM 4361 C CA . CYS A 1 560 ? 10.016 13.465 26.253 1.00 81.62 560 CYS A CA 1
ATOM 4362 C C . CYS A 1 560 ? 9.897 14.493 27.385 1.00 81.62 560 CYS A C 1
ATOM 4364 O O . CYS A 1 560 ? 10.124 14.184 28.552 1.00 81.62 560 CYS A O 1
ATOM 4366 N N . GLU A 1 561 ? 9.605 15.740 27.029 1.00 80.88 561 GLU A N 1
ATOM 4367 C CA . GLU A 1 561 ? 9.440 16.840 27.983 1.00 80.88 561 GLU A CA 1
ATOM 4368 C C . GLU A 1 561 ? 8.035 16.869 28.581 1.00 80.88 561 GLU A C 1
ATOM 4370 O O . GLU A 1 561 ? 7.860 17.270 29.729 1.00 80.88 561 GLU A O 1
ATOM 4375 N N . ILE A 1 562 ? 7.045 16.459 27.790 1.00 85.00 562 ILE A N 1
ATOM 4376 C CA . ILE A 1 562 ? 5.647 16.394 28.200 1.00 85.00 562 ILE A CA 1
ATOM 4377 C C . ILE A 1 562 ? 5.187 14.958 28.022 1.00 85.00 562 ILE A C 1
ATOM 4379 O O . ILE A 1 562 ? 5.412 14.359 26.970 1.00 85.00 562 ILE A O 1
ATOM 4383 N N . GLU A 1 563 ? 4.525 14.437 29.044 1.00 88.94 563 GLU A N 1
ATOM 4384 C CA . GLU A 1 563 ? 3.845 13.152 29.029 1.00 88.94 563 GLU A CA 1
ATOM 4385 C C . GLU A 1 563 ? 2.555 13.308 29.829 1.00 88.94 563 GLU A C 1
ATOM 4387 O O . GLU A 1 563 ? 2.583 13.556 31.035 1.00 88.94 563 GLU A O 1
ATOM 4392 N N . HIS A 1 564 ? 1.423 13.214 29.138 1.00 89.00 564 HIS A N 1
ATOM 4393 C CA . HIS A 1 564 ? 0.098 13.342 29.726 1.00 89.00 564 HIS A CA 1
ATOM 4394 C C . HIS A 1 564 ? -0.722 12.091 29.432 1.00 89.00 564 HIS A C 1
ATOM 4396 O O . HIS A 1 564 ? -1.157 11.909 28.291 1.00 89.00 564 HIS A O 1
ATOM 4402 N N . PRO A 1 565 ? -0.984 11.238 30.433 1.00 89.62 565 PRO A N 1
ATOM 4403 C CA . PRO A 1 565 ? -1.972 10.185 30.283 1.00 89.62 565 PRO A CA 1
ATOM 4404 C C . PRO A 1 565 ? -3.370 10.820 30.255 1.00 89.62 565 PRO A C 1
ATOM 4406 O O . PRO A 1 565 ? -3.809 11.459 31.215 1.00 89.62 565 PRO A O 1
ATOM 4409 N N . VAL A 1 566 ? -4.054 10.672 29.124 1.00 89.94 566 VAL A N 1
ATOM 4410 C CA . VAL A 1 566 ? -5.416 11.168 28.891 1.00 89.94 566 VAL A CA 1
ATOM 4411 C C . VAL A 1 566 ? -6.429 10.116 29.325 1.00 89.94 566 VAL A C 1
ATOM 4413 O O . VAL A 1 566 ? -7.311 10.404 30.133 1.00 89.94 566 VAL A O 1
ATOM 4416 N N . PHE A 1 567 ? -6.262 8.883 28.848 1.00 91.31 567 PHE A N 1
ATOM 4417 C CA . PHE A 1 567 ? -7.074 7.739 29.247 1.00 91.31 567 PHE A CA 1
ATOM 4418 C C . PHE A 1 567 ? -6.210 6.684 29.930 1.00 91.31 567 PHE A C 1
ATOM 4420 O O . PHE A 1 567 ? -5.156 6.313 29.413 1.00 91.31 567 PHE A O 1
ATOM 4427 N N . ILE A 1 568 ? -6.677 6.209 31.086 1.00 89.19 568 ILE A N 1
ATOM 4428 C CA . ILE A 1 568 ? -6.072 5.114 31.850 1.00 89.19 568 ILE A CA 1
ATOM 4429 C C . ILE A 1 568 ? -7.186 4.137 32.192 1.00 89.19 568 ILE A C 1
ATOM 4431 O O . ILE A 1 568 ? -8.043 4.446 33.021 1.00 89.19 568 ILE A O 1
ATOM 4435 N N . ASN A 1 569 ? -7.168 2.978 31.540 1.00 88.00 569 ASN A N 1
ATOM 4436 C CA . ASN A 1 569 ? -8.198 1.945 31.598 1.00 88.00 569 ASN A CA 1
ATOM 4437 C C . ASN A 1 569 ? -9.600 2.571 31.521 1.00 88.00 569 ASN A C 1
ATOM 4439 O O . ASN A 1 569 ? -10.493 2.259 32.312 1.00 88.00 569 ASN A O 1
ATOM 4443 N N . THR A 1 570 ? -9.753 3.574 30.651 1.00 87.00 570 THR A N 1
ATOM 4444 C CA . THR A 1 570 ? -10.972 4.370 30.585 1.00 87.00 570 THR A CA 1
ATOM 4445 C C . THR A 1 570 ? -11.987 3.629 29.748 1.00 87.00 570 THR A C 1
ATOM 4447 O O . THR A 1 570 ? -11.685 3.190 28.642 1.00 87.00 570 THR A O 1
ATOM 4450 N N . ILE A 1 571 ? -13.194 3.515 30.285 1.00 86.06 571 ILE A N 1
ATOM 4451 C CA . ILE A 1 571 ? -14.264 2.779 29.642 1.00 86.06 571 ILE A CA 1
ATOM 4452 C C . ILE A 1 571 ? -15.131 3.728 28.818 1.00 86.06 571 ILE A C 1
ATOM 4454 O O . ILE A 1 571 ? -15.703 4.679 29.356 1.00 86.06 571 ILE A O 1
ATOM 4458 N N . LEU A 1 572 ? -15.201 3.481 27.513 1.00 87.00 572 LEU A N 1
ATOM 4459 C CA . LEU A 1 572 ? -16.021 4.211 26.551 1.00 87.00 572 LEU A CA 1
ATOM 4460 C C . LEU A 1 572 ? -17.150 3.304 26.068 1.00 87.00 572 LEU A C 1
ATOM 4462 O O . LEU A 1 572 ? -16.906 2.161 25.704 1.00 87.00 572 LEU A O 1
ATOM 4466 N N . ILE A 1 573 ? -18.386 3.794 26.046 1.00 79.94 573 ILE A N 1
ATOM 4467 C CA . ILE A 1 573 ? -19.525 2.996 25.573 1.00 79.94 573 ILE A CA 1
ATOM 4468 C C . ILE A 1 573 ? -19.537 2.982 24.047 1.00 79.94 573 ILE A C 1
ATOM 4470 O O . ILE A 1 573 ? -19.384 4.030 23.418 1.00 79.94 573 ILE A O 1
ATOM 4474 N N . LYS A 1 574 ? -19.756 1.803 23.458 1.00 76.00 574 LYS A N 1
ATOM 4475 C CA . LYS A 1 574 ? -20.003 1.658 22.024 1.00 76.00 574 LYS A CA 1
ATOM 4476 C C . LYS A 1 574 ? -21.286 2.407 21.676 1.00 76.00 574 LYS A C 1
ATOM 4478 O O . LYS A 1 574 ? -22.349 2.145 22.240 1.00 76.00 574 LYS A O 1
ATOM 4483 N N . GLU A 1 575 ? -21.189 3.360 20.756 1.00 75.06 575 GLU A N 1
ATOM 4484 C CA . GLU A 1 575 ? -22.364 4.079 20.275 1.00 75.06 575 GLU A CA 1
ATOM 4485 C C . GLU A 1 575 ? -23.396 3.087 19.712 1.00 75.06 575 GLU A C 1
ATOM 4487 O O . GLU A 1 575 ? -23.059 2.197 18.928 1.00 75.06 575 GLU A O 1
ATOM 4492 N N . VAL A 1 576 ? -24.664 3.233 20.114 1.00 69.50 576 VAL A N 1
ATOM 4493 C CA . VAL A 1 576 ? -25.753 2.404 19.584 1.00 69.50 576 VAL A CA 1
ATOM 4494 C C . VAL A 1 576 ? -26.059 2.858 18.163 1.00 69.50 576 VAL A C 1
ATOM 4496 O O . VAL A 1 576 ? -26.785 3.827 17.930 1.00 69.50 576 VAL A O 1
ATOM 4499 N N . CYS A 1 577 ? -25.500 2.139 17.201 1.00 71.44 577 CYS A N 1
ATOM 4500 C CA . CYS A 1 577 ? -25.656 2.450 15.794 1.00 71.44 577 CYS A CA 1
ATOM 4501 C C . CYS A 1 577 ? -27.069 2.125 15.296 1.00 71.44 577 CYS A C 1
ATOM 4503 O O . CYS A 1 577 ? -27.575 1.009 15.447 1.00 71.44 577 CYS A O 1
ATOM 4505 N N . ASN A 1 578 ? -27.707 3.091 14.633 1.00 68.62 578 ASN A N 1
ATOM 4506 C CA . ASN A 1 578 ? -28.983 2.862 13.967 1.00 68.62 578 ASN A CA 1
ATOM 4507 C C . ASN A 1 578 ? -28.779 2.226 12.579 1.00 68.62 578 ASN A C 1
ATOM 4509 O O . ASN A 1 578 ? -28.928 2.875 11.540 1.00 68.62 578 ASN A O 1
ATOM 4513 N N . TRP A 1 579 ? -28.505 0.923 12.569 1.00 70.25 579 TRP A N 1
ATOM 4514 C CA . TRP A 1 579 ? -28.411 0.093 11.361 1.00 70.25 579 TRP A CA 1
ATOM 4515 C C . TRP A 1 579 ? -29.773 -0.218 10.719 1.00 70.25 579 TRP A C 1
ATOM 4517 O O . TRP A 1 579 ? -29.907 -1.184 9.979 1.00 70.25 579 TRP A O 1
ATOM 4527 N N . THR A 1 580 ? -30.809 0.578 11.000 1.00 65.69 580 THR A N 1
ATOM 4528 C CA . THR A 1 580 ? -32.124 0.481 10.340 1.00 65.69 580 THR A CA 1
ATOM 4529 C C . THR A 1 580 ? -32.330 1.575 9.284 1.00 65.69 580 THR A C 1
ATOM 4531 O O . THR A 1 580 ? -33.424 1.713 8.738 1.00 65.69 580 THR A O 1
ATOM 4534 N N . SER A 1 581 ? -31.288 2.367 9.002 1.00 59.53 581 SER A N 1
ATOM 4535 C CA . SER A 1 581 ? -31.324 3.500 8.073 1.00 59.53 581 SER A CA 1
ATOM 4536 C C . SER A 1 581 ? -31.308 3.084 6.593 1.00 59.53 581 SER A C 1
ATOM 4538 O O . SER A 1 581 ? -30.794 2.033 6.215 1.00 59.53 581 SER A O 1
ATOM 4540 N N . GLU A 1 582 ? -31.930 3.915 5.752 1.00 65.94 582 GLU A N 1
ATOM 4541 C CA . GLU A 1 582 ? -32.024 3.733 4.296 1.00 65.94 582 GLU A CA 1
ATOM 4542 C C . GLU A 1 582 ? -30.643 3.888 3.612 1.00 65.94 582 GLU A C 1
ATOM 4544 O O . GLU A 1 582 ? -29.608 3.978 4.270 1.00 65.94 582 GLU A O 1
ATOM 4549 N N . PHE A 1 583 ? -30.594 3.871 2.278 1.00 69.50 583 PHE A N 1
ATOM 4550 C CA . PHE A 1 583 ? -29.338 3.998 1.529 1.00 69.50 583 PHE A CA 1
ATOM 4551 C C . PHE A 1 583 ? -28.524 5.236 1.938 1.00 69.50 583 PHE A C 1
ATOM 4553 O O . PHE A 1 583 ? -29.099 6.289 2.225 1.00 69.50 583 PHE A O 1
ATOM 4560 N N . LYS A 1 584 ? -27.182 5.134 1.885 1.00 73.06 584 LYS A N 1
ATOM 4561 C CA . LYS A 1 584 ? -26.255 6.272 2.085 1.00 73.06 584 LYS A CA 1
ATOM 4562 C C . LYS A 1 584 ? -26.680 7.497 1.265 1.00 73.06 584 LYS A C 1
ATOM 4564 O O . LYS A 1 584 ? -26.626 8.628 1.743 1.00 73.06 584 LYS A O 1
ATOM 4569 N N . THR A 1 585 ? -27.139 7.247 0.042 1.00 72.75 585 THR A N 1
ATOM 4570 C CA . THR A 1 585 ? -27.847 8.182 -0.832 1.00 72.75 585 THR A CA 1
ATOM 4571 C C . THR A 1 585 ? -29.338 7.807 -0.856 1.00 72.75 585 THR A C 1
ATOM 4573 O O . THR A 1 585 ? -29.699 6.794 -1.456 1.00 72.75 585 THR A O 1
ATOM 4576 N N . PRO A 1 586 ? -30.229 8.584 -0.204 1.00 75.69 586 PRO A N 1
ATOM 4577 C CA . PRO A 1 586 ? -31.633 8.197 -0.001 1.00 75.69 586 PRO A CA 1
ATOM 4578 C C . PRO A 1 586 ? -32.445 7.928 -1.279 1.00 75.69 586 PRO A C 1
ATOM 4580 O O . PRO A 1 586 ? -33.482 7.275 -1.226 1.00 75.69 586 PRO A O 1
ATOM 4583 N N . ASP A 1 587 ? -32.004 8.439 -2.427 1.00 78.25 587 ASP A N 1
ATOM 4584 C CA . ASP A 1 587 ? -32.635 8.306 -3.742 1.00 78.25 587 ASP A CA 1
ATOM 4585 C C . ASP A 1 587 ? -31.832 7.433 -4.722 1.00 78.25 587 ASP A C 1
ATOM 4587 O O . ASP A 1 587 ? -32.078 7.474 -5.931 1.00 78.25 587 ASP A O 1
ATOM 4591 N N . PHE A 1 588 ? -30.891 6.624 -4.221 1.00 86.19 588 PHE A N 1
ATOM 4592 C CA . PHE A 1 588 ? -30.097 5.734 -5.062 1.00 86.19 588 PHE A CA 1
ATOM 4593 C C . PHE A 1 588 ? -30.971 4.783 -5.892 1.00 86.19 588 PHE A C 1
ATOM 4595 O O . PHE A 1 588 ? -31.885 4.124 -5.381 1.00 86.19 588 PHE A O 1
ATOM 4602 N N . SER A 1 589 ? -30.629 4.677 -7.176 1.00 87.19 589 SER A N 1
ATOM 4603 C CA . SER A 1 589 ? -31.169 3.681 -8.096 1.00 87.19 589 SER A CA 1
ATOM 4604 C C . SER A 1 589 ? -30.053 3.147 -8.978 1.00 87.19 589 SER A C 1
ATOM 4606 O O . SER A 1 589 ? -29.401 3.913 -9.697 1.00 87.19 589 SER A O 1
ATOM 4608 N N . MET A 1 590 ? -29.884 1.826 -8.980 1.00 86.50 590 MET A N 1
ATOM 4609 C CA . MET A 1 590 ? -28.920 1.143 -9.842 1.00 86.50 590 MET A CA 1
ATOM 4610 C C . MET A 1 590 ? -29.181 1.441 -11.314 1.00 86.50 590 MET A C 1
ATOM 4612 O O . MET A 1 590 ? -28.258 1.649 -12.098 1.00 86.50 590 MET A O 1
ATOM 4616 N N . SER A 1 591 ? -30.456 1.475 -11.703 1.00 85.88 591 SER A N 1
ATOM 4617 C CA . SER A 1 591 ? -30.832 1.717 -13.095 1.00 85.88 591 SER A CA 1
ATOM 4618 C C . SER A 1 591 ? -30.381 3.096 -13.594 1.00 85.88 591 SER A C 1
ATOM 4620 O O . SER A 1 591 ? -29.852 3.199 -14.704 1.00 85.88 591 SER A O 1
ATOM 4622 N N . SER A 1 592 ? -30.514 4.132 -12.758 1.00 87.31 592 SER A N 1
ATOM 4623 C CA . SER A 1 592 ? -30.007 5.479 -13.040 1.00 87.31 592 SER A CA 1
ATOM 4624 C C . SER A 1 592 ? -28.481 5.485 -13.091 1.00 87.31 592 SER A C 1
ATOM 4626 O O . SER A 1 592 ? -27.908 5.939 -14.082 1.00 87.31 592 SER A O 1
ATOM 4628 N N . TRP A 1 593 ? -27.838 4.887 -12.083 1.00 88.69 593 TRP A N 1
ATOM 4629 C CA . TRP A 1 593 ? -26.382 4.812 -11.957 1.00 88.69 593 TRP A CA 1
ATOM 4630 C C . TRP A 1 593 ? -25.706 4.167 -13.176 1.00 88.69 593 TRP A C 1
ATOM 4632 O O . TRP A 1 593 ? -24.743 4.711 -13.722 1.00 88.69 593 TRP A O 1
ATOM 4642 N N . LEU A 1 594 ? -26.249 3.040 -13.651 1.00 86.56 594 LEU A N 1
ATOM 4643 C CA . LEU A 1 594 ? -25.782 2.362 -14.861 1.00 86.56 594 LEU A CA 1
ATOM 4644 C C . LEU A 1 594 ? -25.990 3.234 -16.103 1.00 86.56 594 LEU A C 1
ATOM 4646 O O . LEU A 1 594 ? -25.096 3.338 -16.945 1.00 86.56 594 LEU A O 1
ATOM 4650 N N . SER A 1 595 ? -27.155 3.882 -16.219 1.00 84.88 595 SER A N 1
ATOM 4651 C CA . SER A 1 595 ? -27.485 4.707 -17.384 1.00 84.88 595 SER A CA 1
ATOM 4652 C C . SER A 1 595 ? -26.571 5.926 -17.526 1.00 84.88 595 SER A C 1
ATOM 4654 O O . SER A 1 595 ? -26.129 6.220 -18.638 1.00 84.88 595 SER A O 1
ATOM 4656 N N . ASP A 1 596 ? -26.202 6.564 -16.413 1.00 86.81 596 ASP A N 1
ATOM 4657 C CA . ASP A 1 596 ? -25.307 7.726 -16.393 1.00 86.81 596 ASP A CA 1
ATOM 4658 C C . ASP A 1 596 ? -23.888 7.374 -16.869 1.00 86.81 596 ASP A C 1
ATOM 4660 O O . ASP A 1 596 ? -23.180 8.217 -17.426 1.00 86.81 596 ASP A O 1
ATOM 4664 N N . ARG A 1 597 ? -23.489 6.105 -16.721 1.00 84.69 597 ARG A N 1
ATOM 4665 C CA . ARG A 1 597 ? -22.181 5.572 -17.131 1.00 84.69 597 ARG A CA 1
ATOM 4666 C C . ARG A 1 597 ? -22.208 4.840 -18.477 1.00 84.69 597 ARG A C 1
ATOM 4668 O O . ARG A 1 597 ? -21.192 4.296 -18.899 1.00 84.69 597 ARG A O 1
ATOM 4675 N N . ASN A 1 598 ? -23.340 4.859 -19.190 1.00 82.88 598 ASN A N 1
ATOM 4676 C CA . ASN A 1 598 ? -23.577 4.072 -20.411 1.00 82.88 598 ASN A CA 1
ATOM 4677 C C . ASN A 1 598 ? -23.341 2.557 -20.220 1.00 82.88 598 ASN A C 1
ATOM 4679 O O . ASN A 1 598 ? -22.892 1.871 -21.141 1.00 82.88 598 ASN A O 1
ATOM 4683 N N . LEU A 1 599 ? -23.643 2.038 -19.029 1.00 80.25 599 LEU A N 1
ATOM 4684 C CA . LEU A 1 599 ? -23.519 0.628 -18.659 1.00 80.25 599 LEU A CA 1
ATOM 4685 C C . LEU A 1 599 ? -24.891 -0.063 -18.688 1.00 80.25 599 LEU A C 1
ATOM 4687 O O . LEU A 1 599 ? -25.941 0.581 -18.654 1.00 80.25 599 LEU A O 1
ATOM 4691 N N . THR A 1 600 ? -24.899 -1.396 -18.767 1.00 73.19 600 THR A N 1
ATOM 4692 C CA . THR A 1 600 ? -26.134 -2.201 -18.760 1.00 73.19 600 THR A CA 1
ATOM 4693 C C . THR A 1 600 ? -26.066 -3.294 -17.699 1.00 73.19 600 THR A C 1
ATOM 4695 O O . THR A 1 600 ? -24.999 -3.842 -17.464 1.00 73.19 600 THR A O 1
ATOM 4698 N N . MET A 1 601 ? -27.205 -3.680 -17.113 1.00 64.38 601 MET A N 1
ATOM 4699 C CA . MET A 1 601 ? -27.289 -4.777 -16.123 1.00 64.38 601 MET A CA 1
ATOM 4700 C C . MET A 1 601 ? -26.739 -6.121 -16.642 1.00 64.38 601 MET A C 1
ATOM 4702 O O . MET A 1 601 ? -26.446 -7.008 -15.857 1.00 64.38 601 MET A O 1
ATOM 4706 N N . THR A 1 602 ? -26.646 -6.297 -17.964 1.00 60.09 602 THR A N 1
ATOM 4707 C CA . THR A 1 602 ? -26.204 -7.538 -18.621 1.00 60.09 602 THR A CA 1
ATOM 4708 C C . THR A 1 602 ? -24.746 -7.517 -19.074 1.00 60.09 602 THR A C 1
ATOM 4710 O O . THR A 1 602 ? -24.271 -8.517 -19.603 1.00 60.09 602 THR A O 1
ATOM 4713 N N . SER A 1 603 ? -24.054 -6.381 -18.961 1.00 54.62 603 SER A N 1
ATOM 4714 C CA . SER A 1 603 ? -22.603 -6.348 -19.138 1.00 54.62 603 SER A CA 1
ATOM 4715 C C . SER A 1 603 ? -21.985 -6.694 -17.797 1.00 54.62 603 SER A C 1
ATOM 4717 O O . SER A 1 603 ? -22.228 -5.957 -16.845 1.00 54.62 603 SER A O 1
ATOM 4719 N N . ASP A 1 604 ? -21.210 -7.776 -17.734 1.00 56.66 604 ASP A N 1
ATOM 4720 C CA . ASP A 1 604 ? -20.284 -8.036 -16.635 1.00 56.66 604 ASP A CA 1
ATOM 4721 C C . ASP A 1 604 ? -19.530 -6.739 -16.329 1.00 56.66 604 ASP A C 1
ATOM 4723 O O . ASP A 1 604 ? -18.666 -6.326 -17.106 1.00 56.66 604 ASP A O 1
ATOM 4727 N N . LEU A 1 605 ? -19.915 -6.037 -15.257 1.00 68.50 605 LEU A N 1
ATOM 4728 C CA . LEU A 1 605 ? -19.154 -4.887 -14.781 1.00 68.50 605 LEU A CA 1
ATOM 4729 C C . LEU A 1 605 ? -17.722 -5.378 -14.597 1.00 68.50 605 LEU A C 1
ATOM 4731 O O . LEU A 1 605 ? -17.505 -6.415 -13.974 1.00 68.50 605 LEU A O 1
ATOM 4735 N N . ASN A 1 606 ? -16.755 -4.688 -15.201 1.00 75.06 606 ASN A N 1
ATOM 4736 C CA . ASN A 1 606 ? -15.360 -4.980 -14.904 1.00 75.06 606 ASN A CA 1
ATOM 4737 C C . ASN A 1 606 ? -15.083 -4.639 -13.430 1.00 75.06 606 ASN A C 1
ATOM 4739 O O . ASN A 1 606 ? -15.835 -3.881 -12.810 1.00 75.06 606 ASN A O 1
ATOM 4743 N N . ASP A 1 607 ? -13.990 -5.166 -12.887 1.00 75.06 607 ASP A N 1
ATOM 4744 C CA . ASP A 1 607 ? -13.660 -4.992 -11.467 1.00 75.06 607 ASP A CA 1
ATOM 4745 C C . ASP A 1 607 ? -13.566 -3.510 -11.067 1.00 75.06 607 ASP A C 1
ATOM 4747 O O . ASP A 1 607 ? -13.946 -3.138 -9.963 1.00 75.06 607 ASP A O 1
ATOM 4751 N N . ILE A 1 608 ? -13.161 -2.643 -12.004 1.00 72.25 608 ILE A N 1
ATOM 4752 C CA . ILE A 1 608 ? -13.083 -1.186 -11.816 1.00 72.25 608 ILE A CA 1
ATOM 4753 C C . ILE A 1 608 ? -14.464 -0.583 -11.518 1.00 72.25 608 ILE A C 1
ATOM 4755 O O . ILE A 1 608 ? -14.625 0.135 -10.535 1.00 72.25 608 ILE A O 1
ATOM 4759 N N . ASN A 1 609 ? -15.467 -0.865 -12.354 1.00 80.38 609 ASN A N 1
ATOM 4760 C CA . ASN A 1 609 ? -16.805 -0.296 -12.182 1.00 80.38 609 ASN A CA 1
ATOM 4761 C C . ASN A 1 609 ? -17.523 -0.897 -10.963 1.00 80.38 609 ASN A C 1
ATOM 4763 O O . ASN A 1 609 ? -18.340 -0.224 -10.337 1.00 80.38 609 ASN A O 1
ATOM 4767 N N . ALA A 1 610 ? -17.238 -2.160 -10.635 1.00 81.44 610 ALA A N 1
ATOM 4768 C CA . ALA A 1 610 ? -17.762 -2.807 -9.437 1.00 81.44 610 ALA A CA 1
ATOM 4769 C C . ALA A 1 610 ? -17.198 -2.169 -8.153 1.00 81.44 610 ALA A C 1
ATOM 4771 O O . ALA A 1 610 ? -17.947 -1.929 -7.205 1.00 81.44 610 ALA A O 1
ATOM 4772 N N . ASP A 1 611 ? -15.907 -1.827 -8.140 1.00 81.06 611 ASP A N 1
ATOM 4773 C CA . ASP A 1 611 ? -15.263 -1.133 -7.020 1.00 81.06 611 ASP A CA 1
ATOM 4774 C C . ASP A 1 611 ? -15.783 0.308 -6.854 1.00 81.06 611 ASP A C 1
ATOM 4776 O O . ASP A 1 611 ? -16.111 0.731 -5.744 1.00 81.06 611 ASP A O 1
ATOM 4780 N N . GLU A 1 612 ? -15.982 1.033 -7.962 1.00 81.25 612 GLU A N 1
ATOM 4781 C CA . GLU A 1 612 ? -16.607 2.367 -7.951 1.00 81.25 612 GLU A CA 1
ATOM 4782 C C . GLU A 1 612 ? -18.032 2.322 -7.369 1.00 81.25 612 GLU A C 1
ATOM 4784 O O . GLU A 1 612 ? -18.410 3.164 -6.549 1.00 81.25 612 GLU A O 1
ATOM 4789 N N . LEU A 1 613 ? -18.821 1.310 -7.741 1.00 85.62 613 LEU A N 1
ATOM 4790 C CA . LEU A 1 613 ? -20.166 1.101 -7.208 1.00 85.62 613 LEU A CA 1
ATOM 4791 C C . LEU A 1 613 ? -20.148 0.823 -5.695 1.00 85.62 613 LEU A C 1
ATOM 4793 O O . LEU A 1 613 ? -20.939 1.414 -4.958 1.00 85.62 613 LEU A O 1
ATOM 4797 N N . LEU A 1 614 ? -19.243 -0.037 -5.213 1.00 84.62 614 LEU A N 1
ATOM 4798 C CA . LEU A 1 614 ? -19.071 -0.306 -3.777 1.00 84.62 614 LEU A CA 1
ATOM 4799 C C . LEU A 1 614 ? -18.765 0.976 -2.994 1.00 84.62 614 LEU A C 1
ATOM 4801 O O . LEU A 1 614 ? -19.323 1.190 -1.911 1.00 84.62 614 LEU A O 1
ATOM 4805 N N . GLN A 1 615 ? -17.906 1.835 -3.549 1.00 82.12 615 GLN A N 1
ATOM 4806 C CA . GLN A 1 615 ? -17.518 3.103 -2.937 1.00 82.12 615 GLN A CA 1
ATOM 4807 C C . GLN A 1 615 ? -18.697 4.079 -2.839 1.00 82.12 615 GLN A C 1
ATOM 4809 O O . GLN A 1 615 ? -18.934 4.666 -1.776 1.00 82.12 615 GLN A O 1
ATOM 4814 N N . GLU A 1 616 ? -19.469 4.243 -3.916 1.00 82.88 616 GLU A N 1
ATOM 4815 C CA . GLU A 1 616 ? -20.636 5.132 -3.913 1.00 82.88 616 GLU A CA 1
ATOM 4816 C C . GLU A 1 616 ? -21.733 4.656 -2.955 1.00 82.88 616 GLU A C 1
ATOM 4818 O O . GLU A 1 616 ? -22.340 5.470 -2.253 1.00 82.88 616 GLU A O 1
ATOM 4823 N N . LEU A 1 617 ? -21.931 3.340 -2.858 1.00 83.50 617 LEU A N 1
ATOM 4824 C CA . LEU A 1 617 ? -22.852 2.723 -1.904 1.00 83.50 617 LEU A CA 1
ATOM 4825 C C . LEU 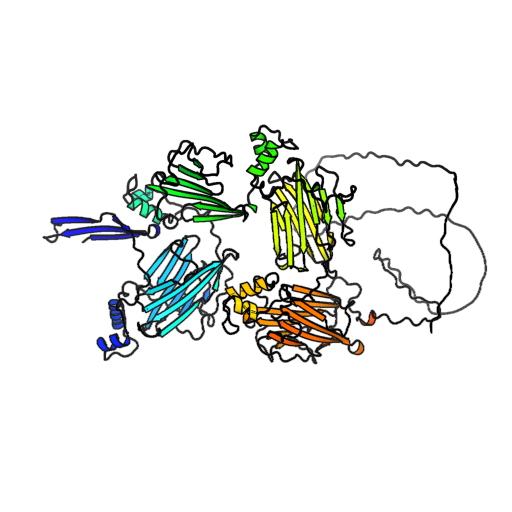A 1 617 ? -22.366 2.817 -0.446 1.00 83.50 617 LEU A C 1
ATOM 4827 O O . LEU A 1 617 ? -23.151 2.607 0.476 1.00 83.50 617 LEU A O 1
ATOM 4831 N N . GLY A 1 618 ? -21.093 3.164 -0.226 1.00 77.94 618 GLY A N 1
ATOM 4832 C CA . GLY A 1 618 ? -20.476 3.264 1.097 1.00 77.94 618 GLY A CA 1
ATOM 4833 C C . GLY A 1 618 ? -20.114 1.924 1.728 1.00 77.94 618 GLY A C 1
ATOM 4834 O O . GLY A 1 618 ? -19.804 1.886 2.911 1.00 77.94 618 GLY A O 1
ATOM 4835 N N . LEU A 1 619 ? -20.145 0.830 0.969 1.00 83.25 619 LEU A N 1
ATOM 4836 C CA . LEU A 1 619 ? -19.860 -0.505 1.499 1.00 83.25 619 LEU A CA 1
ATOM 4837 C C . LEU A 1 619 ? -18.365 -0.737 1.734 1.00 83.25 619 LEU A C 1
ATOM 4839 O O . LEU A 1 619 ? -18.012 -1.586 2.545 1.00 83.25 619 LEU A O 1
ATOM 4843 N N . THR A 1 620 ? -17.499 0.032 1.064 1.00 79.31 620 THR A N 1
ATOM 4844 C CA . THR A 1 620 ? -16.032 -0.109 1.119 1.00 79.31 620 THR A CA 1
ATOM 4845 C C . THR A 1 620 ? -15.474 -0.121 2.530 1.00 79.31 620 THR A C 1
ATOM 4847 O O . THR A 1 620 ? -14.575 -0.904 2.805 1.00 79.31 620 THR A O 1
ATOM 4850 N N . ASP A 1 621 ? -16.035 0.691 3.426 1.00 79.00 621 ASP A N 1
ATOM 4851 C CA . ASP A 1 621 ? -15.532 0.839 4.79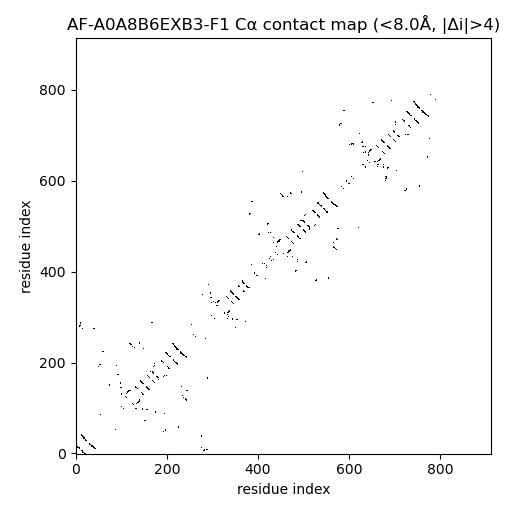5 1.00 79.00 621 ASP A CA 1
ATOM 4852 C C . ASP A 1 621 ? -15.747 -0.431 5.633 1.00 79.00 621 ASP A C 1
ATOM 4854 O O . ASP A 1 621 ? -15.157 -0.565 6.695 1.00 79.00 621 ASP A O 1
ATOM 4858 N N . PHE A 1 622 ? -16.568 -1.372 5.163 1.00 80.44 622 PHE A N 1
ATOM 4859 C CA . PHE A 1 622 ? -16.870 -2.637 5.836 1.00 80.44 622 PHE A CA 1
ATOM 4860 C C . PHE A 1 622 ? -16.375 -3.857 5.055 1.00 80.44 622 PHE A C 1
ATOM 4862 O O . PHE A 1 622 ? -16.559 -4.984 5.513 1.00 80.44 622 PHE A O 1
ATOM 4869 N N . MET A 1 623 ? -15.751 -3.648 3.891 1.00 80.50 623 MET A N 1
ATOM 4870 C CA . MET A 1 623 ? -15.149 -4.719 3.105 1.00 80.50 623 MET A CA 1
ATOM 4871 C C . MET A 1 623 ? -13.711 -4.958 3.563 1.00 80.50 623 MET A C 1
ATOM 4873 O O . MET A 1 623 ? -12.891 -4.044 3.552 1.00 80.50 623 MET A O 1
ATOM 4877 N N . GLY A 1 624 ? -13.375 -6.200 3.910 1.00 62.59 624 GLY A N 1
ATOM 4878 C CA . GLY A 1 624 ? -11.995 -6.552 4.239 1.00 62.59 624 GLY A CA 1
ATOM 4879 C C . GLY A 1 624 ? -11.045 -6.540 3.042 1.00 62.59 624 GLY A C 1
ATOM 4880 O O . GLY A 1 624 ? -11.450 -6.706 1.891 1.00 62.59 624 GLY A O 1
ATOM 4881 N N . SER A 1 625 ? -9.744 -6.411 3.331 1.00 51.97 625 SER A N 1
ATOM 4882 C CA . SER A 1 625 ? -8.654 -6.573 2.349 1.00 51.97 625 SER A CA 1
ATOM 4883 C C . SER A 1 625 ? -8.606 -7.978 1.731 1.00 51.97 625 SER A C 1
ATOM 4885 O O . SER A 1 625 ? -8.083 -8.166 0.634 1.00 51.97 625 SER A O 1
ATOM 4887 N N . THR A 1 626 ? -9.196 -8.955 2.421 1.00 58.50 626 THR A N 1
ATOM 4888 C CA . THR A 1 626 ? -9.508 -10.296 1.925 1.00 58.50 626 THR A CA 1
ATOM 4889 C C . THR A 1 626 ? -11.017 -10.503 2.007 1.00 58.50 626 THR A C 1
ATOM 4891 O O . THR A 1 626 ? -11.655 -10.039 2.954 1.00 58.50 626 THR A O 1
ATOM 4894 N N . SER A 1 627 ? -11.604 -11.177 1.013 1.00 72.44 627 SER A N 1
ATOM 4895 C CA . SER A 1 627 ? -13.013 -11.565 1.106 1.00 72.44 627 SER A CA 1
ATOM 4896 C C . SER A 1 627 ? -13.183 -12.542 2.268 1.00 72.44 627 SER A C 1
ATOM 4898 O O . SER A 1 627 ? -12.420 -13.501 2.392 1.00 72.44 627 SER A O 1
ATOM 4900 N N . LEU A 1 628 ? -14.173 -12.294 3.127 1.00 78.81 628 LEU A N 1
ATOM 4901 C CA . LEU A 1 628 ? -14.440 -13.140 4.291 1.00 78.81 628 LEU A CA 1
ATOM 4902 C C . LEU A 1 628 ? -14.970 -14.529 3.907 1.00 78.81 628 LEU A C 1
ATOM 4904 O O . LEU A 1 628 ? -14.989 -15.430 4.748 1.00 78.81 628 LEU A O 1
ATOM 4908 N N . CYS A 1 629 ? -15.414 -14.720 2.660 1.00 84.44 629 CYS A N 1
ATOM 4909 C CA . CYS A 1 629 ? -15.934 -15.994 2.192 1.00 84.44 629 CYS A CA 1
ATOM 4910 C C . CYS A 1 629 ? -15.766 -16.198 0.679 1.00 84.44 629 CYS A C 1
ATOM 4912 O O . CYS A 1 629 ? -15.794 -15.258 -0.108 1.00 84.44 629 CYS A O 1
ATOM 4914 N N . ASP A 1 630 ? -15.656 -17.462 0.268 1.00 83.75 630 ASP A N 1
ATOM 4915 C CA . ASP A 1 630 ? -15.611 -17.882 -1.134 1.00 83.75 630 ASP A CA 1
ATOM 4916 C C . ASP A 1 630 ? -16.354 -19.220 -1.274 1.00 83.75 630 ASP A C 1
ATOM 4918 O O . ASP A 1 630 ? -16.159 -20.127 -0.464 1.00 83.75 630 ASP A O 1
ATOM 4922 N N . HIS A 1 631 ? -17.198 -19.353 -2.299 1.00 80.81 631 HIS A N 1
ATOM 4923 C CA . HIS A 1 631 ? -17.971 -20.563 -2.599 1.00 80.81 631 HIS A CA 1
ATOM 4924 C C . HIS A 1 631 ? -17.094 -21.793 -2.902 1.00 80.81 631 HIS A C 1
ATOM 4926 O O . HIS A 1 631 ? -17.522 -22.933 -2.702 1.00 80.81 631 HIS A O 1
ATOM 4932 N N . GLY A 1 632 ? -15.873 -21.585 -3.397 1.00 78.38 632 GLY A N 1
ATOM 4933 C CA . GLY A 1 632 ? -14.898 -22.638 -3.674 1.00 78.38 632 GLY A CA 1
ATOM 4934 C C . GLY A 1 632 ? -14.156 -23.134 -2.431 1.00 78.38 632 GLY A C 1
ATOM 4935 O O . GLY A 1 632 ? -13.546 -24.207 -2.466 1.00 78.38 632 GLY A O 1
ATOM 4936 N N . ILE A 1 633 ? -14.229 -22.401 -1.318 1.00 79.38 633 ILE A N 1
ATOM 4937 C CA . ILE A 1 633 ? -13.416 -22.636 -0.123 1.00 79.38 633 ILE A CA 1
ATOM 4938 C C . ILE A 1 633 ? -14.298 -23.107 1.039 1.00 79.38 633 ILE A C 1
ATOM 4940 O O . ILE A 1 633 ? -15.434 -22.678 1.230 1.00 79.38 633 ILE A O 1
ATOM 4944 N N . SER A 1 634 ? -13.772 -24.031 1.843 1.00 81.19 634 SER A N 1
ATOM 4945 C CA . SER A 1 634 ? -14.425 -24.469 3.081 1.00 81.19 634 SER A CA 1
ATOM 4946 C C . SER A 1 634 ? -14.600 -23.293 4.055 1.00 81.19 634 SER A C 1
ATOM 4948 O O . SER A 1 634 ? -13.656 -22.528 4.232 1.00 81.19 634 SER A O 1
ATOM 4950 N N . PRO A 1 635 ? -15.749 -23.160 4.741 1.00 87.56 635 PRO A N 1
ATOM 4951 C CA . PRO A 1 635 ? -16.826 -24.144 4.831 1.00 87.56 635 PRO A CA 1
ATOM 4952 C C . PRO A 1 635 ? -17.948 -23.990 3.787 1.00 87.56 635 PRO A C 1
ATOM 4954 O O . PRO A 1 635 ? -18.933 -24.716 3.863 1.00 87.56 635 PRO A O 1
ATOM 4957 N N . PHE A 1 636 ? -17.833 -23.087 2.812 1.00 88.44 636 PHE A N 1
ATOM 4958 C CA . PHE A 1 636 ? -18.888 -22.819 1.818 1.00 88.44 636 PHE A CA 1
ATOM 4959 C C . PHE A 1 636 ? -18.806 -23.709 0.572 1.00 88.44 636 PHE A C 1
ATOM 4961 O O . PHE A 1 636 ? -19.683 -23.661 -0.290 1.00 88.44 636 PHE A O 1
ATOM 4968 N N . ASN A 1 637 ? -17.793 -24.571 0.497 1.00 78.88 637 ASN A N 1
ATOM 4969 C CA . ASN A 1 637 ? -17.704 -25.626 -0.499 1.00 78.88 637 ASN A CA 1
ATOM 4970 C C . ASN A 1 637 ? -18.530 -26.867 -0.090 1.00 78.88 637 ASN A C 1
ATOM 4972 O O . ASN A 1 637 ? -18.938 -27.035 1.056 1.00 78.88 637 ASN A O 1
ATOM 4976 N N . THR A 1 638 ? -18.780 -27.784 -1.032 1.00 76.50 638 THR A N 1
ATOM 4977 C CA . THR A 1 638 ? -19.479 -29.072 -0.789 1.00 76.50 638 THR A CA 1
ATOM 4978 C C . THR A 1 638 ? -20.910 -28.960 -0.235 1.00 76.50 638 THR A C 1
ATOM 4980 O O . THR A 1 638 ? -21.248 -29.462 0.834 1.00 76.50 638 THR A O 1
ATOM 4983 N N . LEU A 1 639 ? -21.795 -28.338 -1.013 1.00 79.44 639 LEU A N 1
ATOM 4984 C CA . LEU A 1 639 ? -23.159 -28.016 -0.588 1.00 79.44 639 LEU A CA 1
ATOM 4985 C C . LEU A 1 639 ? -24.179 -29.119 -0.915 1.00 79.44 639 LEU A C 1
ATOM 4987 O O . LEU A 1 639 ? -24.222 -29.645 -2.027 1.00 79.44 639 LEU A O 1
ATOM 4991 N N . THR A 1 640 ? -25.092 -29.387 0.019 1.00 81.44 640 THR A N 1
ATOM 4992 C CA . THR A 1 640 ? -26.344 -30.121 -0.217 1.00 81.44 640 THR A CA 1
ATOM 4993 C C . THR A 1 640 ? -27.517 -29.167 -0.009 1.00 81.44 640 THR A C 1
ATOM 4995 O O . THR A 1 640 ? -27.707 -28.655 1.088 1.00 81.44 640 THR A O 1
ATOM 4998 N N . ASN A 1 641 ? -28.307 -28.905 -1.058 1.00 83.50 641 ASN A N 1
ATOM 4999 C CA . ASN A 1 641 ? -29.385 -27.896 -1.047 1.00 83.50 641 ASN A CA 1
ATOM 5000 C C . ASN A 1 641 ? -28.922 -26.499 -0.574 1.00 83.50 641 ASN A C 1
ATOM 5002 O O . ASN A 1 641 ? -29.650 -25.821 0.149 1.00 83.50 641 ASN A O 1
ATOM 5006 N N . GLY A 1 642 ? -27.702 -26.104 -0.956 1.00 85.88 642 GLY A N 1
ATOM 5007 C CA . GLY A 1 642 ? -27.101 -24.815 -0.595 1.00 85.88 642 GLY A CA 1
ATOM 5008 C C . GLY A 1 642 ? -26.452 -24.762 0.792 1.00 85.88 642 GLY A C 1
ATOM 5009 O O . GLY A 1 642 ? -25.973 -23.702 1.179 1.00 85.88 642 GLY A O 1
ATOM 5010 N N . TRP A 1 643 ? -26.379 -25.891 1.510 1.00 90.31 643 TRP A N 1
ATOM 5011 C CA . TRP A 1 643 ? -25.764 -25.980 2.836 1.00 90.31 643 TRP A CA 1
ATOM 5012 C C . TRP A 1 643 ? -24.583 -26.942 2.894 1.00 90.31 643 TRP A C 1
ATOM 5014 O O . TRP A 1 643 ? -24.700 -28.099 2.486 1.00 90.31 643 TRP A O 1
ATOM 5024 N N . ASN A 1 644 ? -23.496 -26.509 3.519 1.00 90.56 644 ASN A N 1
ATOM 5025 C CA . ASN A 1 644 ? -22.596 -27.392 4.239 1.00 90.56 644 ASN A CA 1
ATOM 5026 C C . ASN A 1 644 ? -23.107 -27.498 5.684 1.00 90.56 644 ASN A C 1
ATOM 5028 O O . ASN A 1 644 ? -23.060 -26.535 6.449 1.00 90.56 644 ASN A O 1
ATOM 5032 N N . ASN A 1 645 ? -23.691 -28.643 6.029 1.00 88.06 645 ASN A N 1
ATOM 5033 C CA . ASN A 1 645 ? -24.359 -28.832 7.310 1.00 88.06 645 ASN A CA 1
ATOM 5034 C C . ASN A 1 645 ? -23.553 -29.765 8.222 1.00 88.06 645 ASN A C 1
ATOM 5036 O O . ASN A 1 645 ? -23.648 -30.987 8.102 1.00 88.06 645 ASN A O 1
ATOM 5040 N N . GLU A 1 646 ? -22.806 -29.186 9.160 1.00 89.38 646 GLU A N 1
ATOM 5041 C CA . GLU A 1 646 ? -22.120 -29.922 10.229 1.00 89.38 646 GLU A CA 1
ATOM 5042 C C . GLU A 1 646 ? -22.998 -30.094 11.473 1.00 89.38 646 GLU A C 1
ATOM 5044 O O . GLU A 1 646 ? -22.680 -30.886 12.364 1.00 89.38 646 GLU A O 1
ATOM 5049 N N . CYS A 1 647 ? -24.123 -29.383 11.532 1.00 85.56 647 CYS A N 1
ATOM 5050 C CA . CYS A 1 647 ? -25.089 -29.495 12.607 1.00 85.56 647 CYS A CA 1
ATOM 5051 C C . CYS A 1 647 ? -25.793 -30.865 12.554 1.00 85.56 647 CYS A C 1
ATOM 5053 O O . CYS A 1 647 ? -26.642 -31.144 11.704 1.00 85.56 647 CYS A O 1
ATOM 5055 N N . THR A 1 648 ? -25.450 -31.743 13.503 1.00 78.81 648 THR A N 1
ATOM 5056 C CA . THR A 1 648 ? -25.980 -33.121 13.587 1.00 78.81 648 THR A CA 1
ATOM 5057 C C . THR A 1 648 ? -27.185 -33.268 14.521 1.00 78.81 648 THR A C 1
ATOM 5059 O O . THR A 1 648 ? -27.688 -34.379 14.715 1.00 78.81 648 THR A O 1
ATOM 5062 N N . THR A 1 649 ? -27.673 -32.164 15.095 1.00 76.19 649 THR A N 1
ATOM 5063 C CA . THR A 1 649 ? -28.780 -32.181 16.058 1.00 76.19 649 THR A CA 1
ATOM 5064 C C . THR A 1 649 ? -30.080 -32.649 15.390 1.00 76.19 649 THR A C 1
ATOM 5066 O O . THR A 1 649 ? -30.558 -32.015 14.445 1.00 76.19 649 THR A O 1
ATOM 5069 N N . PRO A 1 650 ? -30.701 -33.746 15.870 1.00 65.06 650 PRO A N 1
ATOM 5070 C CA . PRO A 1 650 ? -31.943 -34.248 15.296 1.00 65.06 650 PRO A CA 1
ATOM 5071 C C . PRO A 1 650 ? -33.075 -33.222 15.430 1.00 65.06 650 PRO A C 1
ATOM 5073 O O . PRO A 1 650 ? -33.434 -32.841 16.542 1.00 65.06 650 PRO A O 1
ATOM 5076 N N . GLY A 1 651 ? -33.675 -32.823 14.305 1.00 65.81 651 GLY A N 1
ATOM 5077 C CA . GLY A 1 651 ? -34.868 -31.965 14.281 1.00 65.81 651 GLY A CA 1
ATOM 5078 C C . GLY A 1 651 ? -34.659 -30.539 13.766 1.00 65.81 651 GLY A C 1
ATOM 5079 O O . GLY A 1 651 ? -35.654 -29.844 13.581 1.00 65.81 651 GLY A O 1
ATOM 5080 N N . ILE A 1 652 ? -33.423 -30.120 13.476 1.00 76.75 652 ILE A N 1
ATOM 5081 C CA . ILE A 1 652 ? -33.170 -28.871 12.742 1.00 76.75 652 ILE A CA 1
ATOM 5082 C C . ILE A 1 652 ? -33.444 -29.112 11.254 1.00 76.75 652 ILE A C 1
ATOM 5084 O O . ILE A 1 652 ? -32.825 -29.970 10.623 1.00 76.75 652 ILE A O 1
ATOM 5088 N N . VAL A 1 653 ? -34.411 -28.376 10.707 1.00 78.75 653 VAL A N 1
ATOM 5089 C CA . VAL A 1 653 ? -34.748 -28.378 9.280 1.00 78.75 653 VAL A CA 1
ATOM 5090 C C . VAL A 1 653 ? -34.234 -27.071 8.695 1.00 78.75 653 VAL A C 1
ATOM 5092 O O . VAL A 1 653 ? -34.689 -26.008 9.097 1.00 78.75 653 VAL A O 1
ATOM 5095 N N . LEU A 1 654 ? -33.275 -27.162 7.776 1.00 83.69 654 LEU A N 1
ATOM 5096 C CA . LEU A 1 654 ? -32.720 -26.006 7.075 1.00 83.69 654 LEU A CA 1
ATOM 5097 C C . LEU A 1 654 ? -33.475 -25.779 5.763 1.00 83.69 654 LEU A C 1
ATOM 5099 O O . LEU A 1 654 ? -33.788 -26.737 5.045 1.00 83.69 654 LEU A O 1
ATOM 5103 N N . SER A 1 655 ? -33.748 -24.516 5.447 1.00 83.69 655 SER A N 1
ATOM 5104 C CA . SER A 1 655 ? -34.383 -24.112 4.192 1.00 83.69 655 SER A CA 1
ATOM 5105 C C . SER A 1 655 ? -33.489 -24.456 3.000 1.00 83.69 655 SER A C 1
ATOM 5107 O O . SER A 1 655 ? -32.266 -24.397 3.094 1.00 83.69 655 SER A O 1
ATOM 5109 N N . SER A 1 656 ? -34.069 -24.827 1.856 1.00 84.31 656 SER A N 1
ATOM 5110 C CA . SER A 1 656 ? -33.270 -25.040 0.643 1.00 84.31 656 SER A CA 1
ATOM 5111 C C . SER A 1 656 ? -32.777 -23.702 0.103 1.00 84.31 656 SER A C 1
ATOM 5113 O O . SER A 1 656 ? -33.600 -22.852 -0.240 1.00 84.31 656 SER A O 1
ATOM 5115 N N . ILE A 1 657 ? -31.464 -23.544 -0.036 1.00 84.00 657 ILE A N 1
ATOM 5116 C CA . ILE A 1 657 ? -30.850 -22.320 -0.548 1.00 84.00 657 ILE A CA 1
ATOM 5117 C C . ILE A 1 657 ? -30.458 -22.545 -2.008 1.00 84.00 657 ILE A C 1
ATOM 5119 O O . ILE A 1 657 ? -29.744 -23.491 -2.349 1.00 84.00 657 ILE A O 1
ATOM 5123 N N . SER A 1 658 ? -30.992 -21.708 -2.896 1.00 76.00 658 SER A N 1
ATOM 5124 C CA . SER A 1 658 ? -30.621 -21.698 -4.310 1.00 76.00 658 SER A CA 1
ATOM 5125 C C . SER A 1 658 ? -29.357 -20.866 -4.537 1.00 76.00 658 SER A C 1
ATOM 5127 O O . SER A 1 658 ? -29.087 -19.929 -3.788 1.00 76.00 658 SER A O 1
ATOM 5129 N N . HIS A 1 659 ? -28.622 -21.151 -5.619 1.00 72.25 659 HIS A N 1
ATOM 5130 C CA . HIS A 1 659 ? -27.604 -20.216 -6.118 1.00 72.25 659 HIS A CA 1
ATOM 5131 C C . HIS A 1 659 ? -28.215 -18.811 -6.291 1.00 72.25 659 HIS A C 1
ATOM 5133 O O . HIS A 1 659 ? -29.378 -18.728 -6.709 1.00 72.25 659 HIS A O 1
ATOM 5139 N N . PRO A 1 660 ? -27.469 -17.727 -6.002 1.00 82.00 660 PRO A N 1
ATOM 5140 C CA . PRO A 1 660 ? -26.016 -17.661 -5.784 1.00 82.00 660 PRO A CA 1
ATOM 5141 C C . PRO A 1 660 ? -25.564 -17.571 -4.305 1.00 82.00 660 PRO A C 1
ATOM 5143 O O . PRO A 1 660 ? -24.589 -16.891 -4.012 1.00 82.00 660 PRO A O 1
ATOM 5146 N N . ALA A 1 661 ? -26.228 -18.247 -3.356 1.00 88.62 661 ALA A N 1
ATOM 5147 C CA . ALA A 1 661 ? -25.775 -18.299 -1.957 1.00 88.62 661 ALA A CA 1
ATOM 5148 C C . ALA A 1 661 ? -25.301 -19.704 -1.533 1.00 88.62 661 ALA A C 1
ATOM 5150 O O . ALA A 1 661 ? -25.900 -20.719 -1.902 1.00 88.62 661 ALA A O 1
ATOM 5151 N N . ALA A 1 662 ? -24.234 -19.750 -0.737 1.00 91.75 662 ALA A N 1
ATOM 5152 C CA . ALA A 1 662 ? -23.650 -20.937 -0.128 1.00 91.75 662 ALA A CA 1
ATOM 5153 C C . ALA A 1 662 ? -23.581 -20.751 1.388 1.00 91.75 662 ALA A C 1
ATOM 5155 O O . ALA A 1 662 ? -22.901 -19.848 1.866 1.00 91.75 662 ALA A O 1
ATOM 5156 N N . CYS A 1 663 ? -24.265 -21.591 2.160 1.00 93.75 663 CYS A N 1
ATOM 5157 C CA . CYS A 1 663 ? -24.329 -21.438 3.610 1.00 93.75 663 CYS A CA 1
ATOM 5158 C C . CYS A 1 663 ? -23.699 -22.606 4.359 1.00 93.75 663 CYS A C 1
ATOM 5160 O O . CYS A 1 663 ? -23.597 -23.726 3.865 1.00 93.75 663 CYS A O 1
ATOM 5162 N N . HIS A 1 664 ? -23.284 -22.329 5.584 1.00 93.94 664 HIS A N 1
ATOM 5163 C CA . HIS A 1 664 ? -22.682 -23.252 6.521 1.00 93.94 664 HIS A CA 1
ATOM 5164 C C . HIS A 1 664 ? -23.434 -23.198 7.844 1.00 93.94 664 HIS A C 1
ATOM 5166 O O . HIS A 1 664 ? -23.690 -22.120 8.383 1.00 93.94 664 HIS A O 1
ATOM 5172 N N . ALA A 1 665 ? -23.786 -24.371 8.358 1.00 92.19 665 ALA A N 1
ATOM 5173 C CA . ALA A 1 665 ? -24.264 -24.544 9.720 1.00 92.19 665 ALA A CA 1
ATOM 5174 C C . ALA A 1 665 ? -23.174 -25.272 10.505 1.00 92.19 665 ALA A C 1
ATOM 5176 O O . ALA A 1 665 ? -22.804 -26.394 10.146 1.00 92.19 665 ALA A O 1
ATOM 5177 N N . ASN A 1 666 ? -22.665 -24.637 11.561 1.00 91.31 666 ASN A N 1
ATOM 5178 C CA . ASN A 1 666 ? -21.588 -25.212 12.357 1.00 91.31 666 ASN A CA 1
ATOM 5179 C C . ASN A 1 666 ? -22.046 -26.442 13.159 1.00 91.31 666 ASN A C 1
ATOM 5181 O O . ASN A 1 666 ? -23.236 -26.680 13.372 1.00 91.31 666 ASN A O 1
ATOM 5185 N N . SER A 1 667 ? -21.076 -27.212 13.647 1.00 88.62 667 SER A N 1
ATOM 5186 C CA . SER A 1 667 ? -21.310 -28.440 14.414 1.00 88.62 667 SER A CA 1
ATOM 5187 C C . SER A 1 667 ? -22.122 -28.244 15.700 1.00 88.62 667 SER A C 1
ATOM 5189 O O . SER A 1 667 ? -22.914 -29.121 16.050 1.00 88.62 667 SER A O 1
ATOM 5191 N N . ASP A 1 668 ? -21.993 -27.085 16.353 1.00 84.69 668 ASP A N 1
ATOM 5192 C CA . ASP A 1 668 ? -22.744 -26.728 17.565 1.00 84.69 668 ASP A CA 1
ATOM 5193 C C . ASP A 1 668 ? -24.169 -26.219 17.280 1.00 84.69 668 ASP A C 1
ATOM 5195 O O . ASP A 1 668 ? -24.919 -25.927 18.212 1.00 84.69 668 ASP A O 1
ATOM 5199 N N . CYS A 1 669 ? -24.573 -26.134 16.006 1.00 87.50 669 CYS A N 1
ATOM 5200 C CA . CYS A 1 669 ? -25.910 -25.706 15.577 1.00 87.50 669 CYS A CA 1
ATOM 5201 C C . CYS A 1 669 ? -26.325 -24.316 16.082 1.00 87.50 669 CYS A C 1
ATOM 5203 O O . CYS A 1 669 ? -27.510 -24.054 16.301 1.00 87.50 669 CYS A O 1
ATOM 5205 N N . ASN A 1 670 ? -25.353 -23.441 16.306 1.00 87.00 670 ASN A N 1
ATOM 5206 C CA . ASN A 1 670 ? -25.554 -22.145 16.938 1.00 87.00 670 ASN A CA 1
ATOM 5207 C C . ASN A 1 670 ? -24.967 -20.991 16.109 1.00 87.00 670 ASN A C 1
ATOM 5209 O O . ASN A 1 670 ? -25.281 -19.836 16.374 1.00 87.00 670 ASN A O 1
ATOM 5213 N N . ARG A 1 671 ? -24.186 -21.296 15.063 1.00 91.62 671 ARG A N 1
ATOM 5214 C CA . ARG A 1 671 ? -23.693 -20.358 14.054 1.00 91.62 671 ARG A CA 1
ATOM 5215 C C . ARG A 1 671 ? -24.150 -20.788 12.666 1.00 91.62 671 ARG A C 1
ATOM 5217 O O . ARG A 1 671 ? -23.828 -21.885 12.207 1.00 91.62 671 ARG A O 1
ATOM 5224 N N . PHE A 1 672 ? -24.840 -19.884 11.987 1.00 92.56 672 PHE A N 1
ATOM 5225 C CA . PHE A 1 672 ? -25.259 -20.031 10.600 1.00 92.56 672 PHE A CA 1
ATOM 5226 C C . PHE A 1 672 ? -24.607 -18.916 9.799 1.00 92.56 672 PHE A C 1
ATOM 5228 O O . PHE A 1 672 ? -24.790 -17.740 10.106 1.00 92.56 672 PHE A O 1
ATOM 5235 N N . SER A 1 673 ? -23.807 -19.274 8.807 1.00 94.56 673 SER A N 1
ATOM 5236 C CA . SER A 1 673 ? -23.045 -18.327 7.995 1.00 94.56 673 SER A CA 1
ATOM 5237 C C . SER A 1 673 ? -23.353 -18.544 6.526 1.00 94.56 673 SER A C 1
ATOM 5239 O O . SER A 1 673 ? -23.533 -19.677 6.107 1.00 94.56 673 SER A O 1
ATOM 5241 N N . CYS A 1 674 ? -23.401 -17.485 5.737 1.00 94.00 674 CYS A N 1
ATOM 5242 C CA . CYS A 1 674 ? -23.706 -17.525 4.320 1.00 94.00 674 CYS A CA 1
ATOM 5243 C C . CYS A 1 674 ? -22.712 -16.666 3.553 1.00 94.00 674 CYS A C 1
ATOM 5245 O O . CYS A 1 674 ? -22.447 -15.525 3.925 1.00 94.00 674 CYS A O 1
ATOM 5247 N N . CYS A 1 675 ? -22.204 -17.232 2.470 1.00 93.38 675 CYS A N 1
ATOM 5248 C CA . CYS A 1 675 ? -21.503 -16.532 1.420 1.00 93.38 675 CYS A CA 1
ATOM 5249 C C . CYS A 1 675 ? -22.475 -16.296 0.268 1.00 93.38 675 CYS A C 1
ATOM 5251 O O . CYS A 1 675 ? -23.163 -17.226 -0.153 1.00 93.38 675 CYS A O 1
ATOM 5253 N N . ILE A 1 676 ? -22.597 -15.055 -0.184 1.00 91.44 676 ILE A N 1
ATOM 5254 C CA . ILE A 1 676 ? -23.547 -14.643 -1.213 1.00 91.44 676 ILE A CA 1
ATOM 5255 C C . ILE A 1 676 ? -22.765 -14.039 -2.369 1.00 91.44 676 ILE A C 1
ATOM 5257 O O . ILE A 1 676 ? -22.232 -12.941 -2.247 1.00 91.44 676 ILE A O 1
ATOM 5261 N N . GLU A 1 677 ? -22.711 -14.725 -3.502 1.00 89.62 677 GLU A N 1
ATOM 5262 C CA . GLU A 1 677 ? -22.077 -14.192 -4.703 1.00 89.62 677 GLU A CA 1
ATOM 5263 C C . GLU A 1 677 ? -22.967 -13.103 -5.330 1.00 89.62 677 GLU A C 1
ATOM 5265 O O . GLU A 1 677 ? -24.108 -13.334 -5.754 1.00 89.62 677 GLU A O 1
ATOM 5270 N N . VAL A 1 678 ? -22.431 -11.882 -5.383 1.00 87.69 678 VAL A N 1
ATOM 5271 C CA . VAL A 1 678 ? -23.095 -10.724 -5.978 1.00 87.69 678 VAL A CA 1
ATOM 5272 C C . VAL A 1 678 ? -22.351 -10.357 -7.256 1.00 87.69 678 VAL A C 1
ATOM 5274 O O . VAL A 1 678 ? -21.413 -9.562 -7.262 1.00 87.69 678 VAL A O 1
ATOM 5277 N N . ASP A 1 679 ? -22.792 -10.956 -8.359 1.00 83.88 679 ASP A N 1
ATOM 5278 C CA . ASP A 1 679 ? -22.233 -10.809 -9.707 1.00 83.88 679 ASP A CA 1
ATOM 5279 C C . ASP A 1 679 ? -22.002 -9.350 -10.135 1.00 83.88 679 ASP A C 1
ATOM 5281 O O . ASP A 1 679 ? -20.950 -9.027 -10.690 1.00 83.88 679 ASP A O 1
ATOM 5285 N N . ILE A 1 680 ? -22.942 -8.454 -9.821 1.00 81.12 680 ILE A N 1
ATOM 5286 C CA . ILE A 1 680 ? -22.852 -7.019 -10.132 1.00 81.12 680 ILE A CA 1
ATOM 5287 C C . ILE A 1 680 ? -21.762 -6.287 -9.322 1.00 81.12 680 ILE A C 1
ATOM 5289 O O . ILE A 1 680 ? -21.261 -5.258 -9.764 1.00 81.12 680 ILE A O 1
ATOM 5293 N N . LEU A 1 681 ? -21.365 -6.826 -8.164 1.00 82.56 681 LEU A N 1
ATOM 5294 C CA . LEU A 1 681 ? -20.263 -6.316 -7.338 1.00 82.56 681 LEU A CA 1
ATOM 5295 C C . LEU A 1 681 ? -18.942 -7.057 -7.594 1.00 82.56 681 LEU A C 1
ATOM 5297 O O . LEU A 1 681 ? -17.942 -6.705 -6.973 1.00 82.56 681 LEU A O 1
ATOM 5301 N N . LYS A 1 682 ? -18.931 -8.085 -8.461 1.00 81.88 682 LYS A N 1
ATOM 5302 C CA . LYS A 1 682 ? -17.779 -8.978 -8.713 1.00 81.88 682 LYS A CA 1
ATOM 5303 C C . LYS A 1 682 ? -17.121 -9.507 -7.431 1.00 81.88 682 LYS A C 1
ATOM 5305 O O . LYS A 1 682 ? -15.923 -9.769 -7.387 1.00 81.88 682 LYS A O 1
ATOM 5310 N N . ARG A 1 683 ? -17.914 -9.654 -6.369 1.00 83.56 683 ARG A N 1
ATOM 5311 C CA . ARG A 1 683 ? -17.457 -10.063 -5.041 1.00 83.56 683 ARG A CA 1
ATOM 5312 C C . ARG A 1 683 ? -18.537 -10.874 -4.338 1.00 83.56 683 ARG A C 1
ATOM 5314 O O . ARG A 1 683 ? -19.728 -10.745 -4.627 1.00 83.56 683 ARG A O 1
ATOM 5321 N N . SER A 1 684 ? -18.095 -11.679 -3.383 1.00 88.75 684 SER A N 1
ATOM 5322 C CA . SER A 1 684 ? -18.974 -12.374 -2.452 1.00 88.75 684 SER A CA 1
ATOM 5323 C C . SER A 1 684 ? -19.193 -11.529 -1.205 1.00 88.75 684 SER A C 1
ATOM 5325 O O . SER A 1 684 ? -18.241 -10.931 -0.702 1.00 88.75 684 SER A O 1
ATOM 5327 N N . LEU A 1 685 ? -20.436 -11.505 -0.726 1.00 90.69 685 LEU A N 1
ATOM 5328 C CA . LEU A 1 685 ? -20.826 -10.908 0.539 1.00 90.69 685 LEU A CA 1
ATOM 5329 C C . LEU A 1 685 ? -20.980 -11.976 1.627 1.00 90.69 685 LEU A C 1
ATOM 5331 O O . LEU A 1 685 ? -21.640 -12.993 1.417 1.00 90.69 685 LEU A O 1
ATOM 5335 N N . PHE A 1 686 ? -20.419 -11.738 2.802 1.00 92.50 686 PHE A N 1
ATOM 5336 C CA . PHE A 1 686 ? -20.486 -12.610 3.962 1.00 92.50 686 PHE A CA 1
ATOM 5337 C C . PHE A 1 686 ? -21.528 -12.125 4.965 1.00 92.50 686 PHE A C 1
ATOM 5339 O O . PHE A 1 686 ? -21.518 -10.973 5.388 1.00 92.50 686 PHE A O 1
ATOM 5346 N N . ALA A 1 687 ? -22.392 -13.026 5.419 1.00 93.75 687 ALA A N 1
ATOM 5347 C CA . ALA A 1 687 ? -23.300 -12.766 6.526 1.00 93.75 687 ALA A CA 1
ATOM 5348 C C . ALA A 1 687 ? -23.336 -13.943 7.494 1.00 93.75 687 ALA A C 1
ATOM 5350 O O . ALA A 1 687 ? -23.279 -15.100 7.082 1.00 93.75 687 ALA A O 1
ATOM 5351 N N . ALA A 1 688 ? -23.480 -13.669 8.786 1.00 93.75 688 ALA A N 1
ATOM 5352 C CA . ALA A 1 688 ? -23.645 -14.714 9.782 1.00 93.75 688 ALA A CA 1
ATOM 5353 C C . ALA A 1 688 ? -24.587 -14.307 10.907 1.00 93.75 688 ALA A C 1
ATOM 5355 O O . ALA A 1 688 ? -24.722 -13.138 11.254 1.00 93.75 688 ALA A O 1
ATOM 5356 N N . VAL A 1 689 ? -25.214 -15.315 11.499 1.00 93.50 689 VAL A N 1
ATOM 5357 C CA . VAL A 1 689 ? -25.949 -15.209 12.751 1.00 93.50 689 VAL A CA 1
ATOM 5358 C C . VAL A 1 689 ? -25.375 -16.242 13.704 1.00 93.50 689 VAL A C 1
ATOM 5360 O O . VAL A 1 689 ? -25.324 -17.432 13.388 1.00 93.50 689 VAL A O 1
ATOM 5363 N N . TYR A 1 690 ? -24.926 -15.784 14.863 1.00 92.25 690 TYR A N 1
ATOM 5364 C CA . TYR A 1 690 ? -24.412 -16.609 15.939 1.00 92.25 690 TYR A CA 1
ATOM 5365 C C . TYR A 1 690 ? -25.260 -16.394 17.187 1.00 92.25 690 TYR A C 1
ATOM 5367 O O . TYR A 1 690 ? -25.237 -15.336 17.802 1.00 92.25 690 TYR A O 1
ATOM 5375 N N . LEU A 1 691 ? -26.033 -17.406 17.555 1.00 89.19 691 LEU A N 1
ATOM 5376 C CA . LEU A 1 691 ? -26.821 -17.408 18.773 1.00 89.19 691 LEU A CA 1
ATOM 5377 C C . LEU A 1 691 ? -26.013 -18.107 19.863 1.00 89.19 691 LEU A C 1
ATOM 5379 O O . LEU A 1 691 ? -25.705 -19.287 19.737 1.00 89.19 691 LEU A O 1
ATOM 5383 N N . ASN A 1 692 ? -25.711 -17.424 20.960 1.00 84.31 692 ASN A N 1
ATOM 5384 C CA . ASN A 1 692 ? -25.076 -18.022 22.127 1.00 84.31 692 ASN A CA 1
ATOM 5385 C C . ASN A 1 692 ? -26.050 -18.049 23.313 1.00 84.31 692 ASN A C 1
ATOM 5387 O O . ASN A 1 692 ? -26.089 -17.103 24.103 1.00 84.31 692 ASN A O 1
ATOM 5391 N N . PRO A 1 693 ? -26.808 -19.147 23.494 1.00 76.69 693 PRO A N 1
ATOM 5392 C CA . PRO A 1 693 ? -27.731 -19.281 24.615 1.00 76.69 693 PRO A CA 1
ATOM 5393 C C . PRO A 1 693 ? -27.065 -19.249 25.992 1.00 76.69 693 PRO A C 1
ATOM 5395 O O . PRO A 1 693 ? -27.722 -18.872 26.952 1.00 76.69 693 PRO A O 1
ATOM 5398 N N . CYS A 1 694 ? -25.793 -19.652 26.108 1.00 75.75 694 CYS A N 1
ATOM 5399 C CA . CYS A 1 694 ? -25.090 -19.667 27.395 1.00 75.75 694 CYS A CA 1
ATOM 5400 C C . CYS A 1 694 ? -24.671 -18.258 27.826 1.00 75.75 694 CYS A C 1
ATOM 5402 O O . CYS A 1 694 ? -24.735 -17.930 29.006 1.00 75.75 694 CYS A O 1
ATOM 5404 N N . ARG A 1 695 ? -24.277 -17.410 26.864 1.00 74.25 695 ARG A N 1
ATOM 5405 C CA . ARG A 1 695 ? -23.952 -15.993 27.106 1.00 74.25 695 ARG A CA 1
ATOM 5406 C C . ARG A 1 695 ? -25.152 -15.057 26.904 1.00 74.25 695 ARG A C 1
ATOM 5408 O O . ARG A 1 695 ? -24.972 -13.853 27.009 1.00 74.25 695 ARG A O 1
ATOM 5415 N N . TYR A 1 696 ? -26.342 -15.590 26.607 1.00 76.88 696 TYR A N 1
ATOM 5416 C CA . TYR A 1 696 ? -27.560 -14.819 26.318 1.00 76.88 696 TYR A CA 1
ATOM 5417 C C . TYR A 1 696 ? -27.364 -13.694 25.295 1.00 76.88 696 TYR A C 1
ATOM 5419 O O . TYR A 1 696 ? -27.940 -12.617 25.402 1.00 76.88 696 TYR A O 1
ATOM 5427 N N . ASN A 1 697 ? -26.562 -13.967 24.274 1.00 83.31 697 ASN A N 1
ATOM 5428 C CA . ASN A 1 697 ? -26.202 -12.999 23.250 1.00 83.31 697 ASN A CA 1
ATOM 5429 C C . ASN A 1 697 ? -26.501 -13.587 21.867 1.00 83.31 697 ASN A C 1
ATOM 5431 O O . ASN A 1 697 ? -26.313 -14.783 21.627 1.00 83.31 697 ASN A O 1
ATOM 5435 N N . LEU A 1 698 ? -26.988 -12.739 20.971 1.00 87.56 698 LEU A N 1
ATOM 5436 C CA . LEU A 1 698 ? -27.079 -12.996 19.544 1.00 87.56 698 LEU A CA 1
ATOM 5437 C C . LEU A 1 698 ? -26.136 -12.034 18.830 1.00 87.56 698 LEU A C 1
ATOM 5439 O O . LEU A 1 698 ? -26.338 -10.828 18.880 1.00 87.56 698 LEU A O 1
ATOM 5443 N N . GLN A 1 699 ? -25.183 -12.571 18.089 1.00 89.19 699 GLN A N 1
ATOM 5444 C CA . GLN A 1 699 ? -24.313 -11.794 17.228 1.00 89.19 699 GLN A CA 1
ATOM 5445 C C . GLN A 1 699 ? -24.772 -11.916 15.775 1.00 89.19 699 GLN A C 1
ATOM 5447 O O . GLN A 1 699 ? -24.973 -13.014 15.249 1.00 89.19 699 GLN A O 1
ATOM 5452 N N . VAL A 1 700 ? -24.934 -10.776 15.118 1.00 90.00 700 VAL A N 1
ATOM 5453 C CA . VAL A 1 700 ? -25.246 -10.658 13.696 1.00 90.00 700 VAL A CA 1
ATOM 5454 C C . VAL A 1 700 ? -24.047 -10.038 12.997 1.00 90.00 700 VAL A C 1
ATOM 5456 O O . VAL A 1 700 ? -23.535 -9.013 13.432 1.00 90.00 700 VAL A O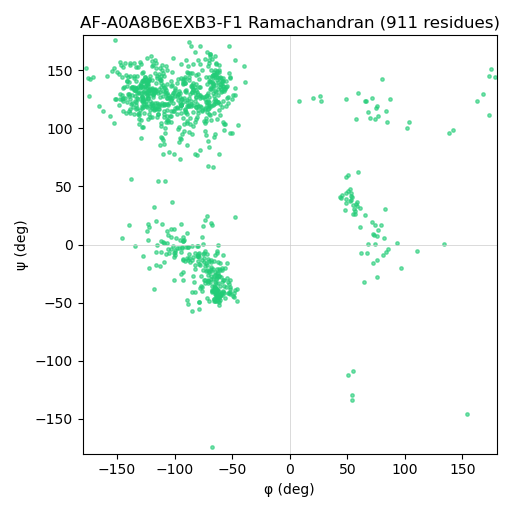 1
ATOM 5459 N N . GLN A 1 701 ? -23.611 -10.640 11.899 1.00 90.06 701 GLN A N 1
ATOM 5460 C CA . GLN A 1 701 ? -22.462 -10.185 11.132 1.00 90.06 701 GLN A CA 1
ATOM 5461 C C . GLN A 1 701 ? -22.859 -9.947 9.673 1.00 90.06 701 GLN A C 1
ATOM 5463 O O . GLN A 1 701 ? -23.485 -10.808 9.055 1.00 90.06 701 GLN A O 1
ATOM 5468 N N . LEU A 1 702 ? -22.488 -8.786 9.137 1.00 90.06 702 LEU A N 1
ATOM 5469 C CA . LEU A 1 702 ? -22.594 -8.387 7.735 1.00 90.06 702 LEU A CA 1
ATOM 5470 C C . LEU A 1 702 ? -21.218 -7.880 7.302 1.00 90.06 702 LEU A C 1
ATOM 5472 O O . LEU A 1 702 ? -20.841 -6.760 7.623 1.00 90.06 702 LEU A O 1
ATOM 5476 N N . GLU A 1 703 ? -20.448 -8.694 6.594 1.00 90.12 703 GLU A N 1
ATOM 5477 C CA . GLU A 1 703 ? -19.034 -8.417 6.330 1.00 90.12 703 GLU A CA 1
ATOM 5478 C C . GLU A 1 703 ? -18.238 -8.163 7.628 1.00 90.12 703 GLU A C 1
ATOM 5480 O O . GLU A 1 703 ? -18.301 -8.964 8.567 1.00 90.12 703 GLU A O 1
ATOM 5485 N N . GLN A 1 704 ? -17.480 -7.065 7.703 1.00 85.12 704 GLN A N 1
ATOM 5486 C CA . GLN A 1 704 ? -16.783 -6.653 8.921 1.00 85.12 704 GLN A CA 1
ATOM 5487 C C . GLN A 1 704 ? -17.697 -5.939 9.928 1.00 85.12 704 GLN A C 1
ATOM 5489 O O . GLN A 1 704 ? -17.281 -5.709 11.063 1.00 85.12 704 GLN A O 1
ATOM 5494 N N . LEU A 1 705 ? -18.948 -5.621 9.566 1.00 83.94 705 LEU A N 1
ATOM 5495 C CA . LEU A 1 705 ? -19.918 -5.110 10.528 1.00 83.94 705 LEU A CA 1
ATOM 5496 C C . LEU A 1 705 ? -20.394 -6.250 11.431 1.00 83.94 705 LEU A C 1
ATOM 5498 O O . LEU A 1 705 ? -21.051 -7.182 10.972 1.00 83.94 705 LEU A O 1
ATOM 5502 N N . THR A 1 706 ? -20.111 -6.137 12.725 1.00 83.94 706 THR A N 1
ATOM 5503 C CA . THR A 1 706 ? -20.590 -7.065 13.755 1.00 83.94 706 THR A CA 1
ATOM 5504 C C . THR A 1 706 ? -21.498 -6.320 14.728 1.00 83.94 706 THR A C 1
ATOM 5506 O O . THR A 1 706 ? -21.168 -5.226 15.179 1.00 83.94 706 THR A O 1
ATOM 5509 N N . ILE A 1 707 ? -22.663 -6.896 15.014 1.00 82.19 707 ILE A N 1
ATOM 5510 C CA . ILE A 1 707 ? -23.700 -6.330 15.875 1.00 82.19 707 ILE A CA 1
ATOM 5511 C C . ILE A 1 707 ? -24.038 -7.360 16.944 1.00 82.19 707 ILE A C 1
ATOM 5513 O O . ILE A 1 707 ? -24.497 -8.456 16.624 1.00 82.19 707 ILE A O 1
ATOM 5517 N N . ASP A 1 708 ? -23.862 -6.986 18.203 1.00 81.19 708 ASP A N 1
ATOM 5518 C CA . ASP A 1 708 ? -24.230 -7.802 19.351 1.00 81.19 708 ASP A CA 1
ATOM 5519 C C . ASP A 1 708 ? -25.615 -7.392 19.873 1.00 81.19 708 ASP A C 1
ATOM 5521 O O . ASP A 1 708 ? -25.936 -6.214 20.026 1.00 81.19 708 ASP A O 1
ATOM 5525 N N . VAL A 1 709 ? -26.474 -8.383 20.100 1.00 83.19 709 VAL A N 1
ATOM 5526 C CA . VAL A 1 709 ? -27.845 -8.220 20.586 1.00 83.19 709 VAL A CA 1
ATOM 5527 C C . VAL A 1 709 ? -27.981 -8.987 21.891 1.00 83.19 709 VAL A C 1
ATOM 5529 O O . VAL A 1 709 ? -27.893 -10.216 21.927 1.00 83.19 709 VAL A O 1
ATOM 5532 N N . ASP A 1 710 ? -28.238 -8.254 22.967 1.00 79.75 710 ASP A N 1
ATOM 5533 C CA . ASP A 1 710 ? -28.547 -8.831 24.268 1.00 79.75 710 ASP A CA 1
ATOM 5534 C C . ASP A 1 710 ? -29.955 -9.457 24.268 1.00 79.75 710 ASP A C 1
ATOM 5536 O O . ASP A 1 710 ? -30.969 -8.785 24.051 1.00 79.75 710 ASP A O 1
ATOM 5540 N N . LEU A 1 711 ? -30.028 -10.764 24.533 1.00 82.31 711 LEU A N 1
ATOM 5541 C CA . LEU A 1 711 ? -31.288 -11.503 24.574 1.00 82.31 711 LEU A CA 1
ATOM 5542 C C . LEU A 1 711 ? -32.117 -11.215 25.833 1.00 82.31 711 LEU A C 1
ATOM 5544 O O . LEU A 1 711 ? -33.308 -11.521 25.835 1.00 82.31 711 LEU A O 1
ATOM 5548 N N . PHE A 1 712 ? -31.547 -10.611 26.883 1.00 77.62 712 PHE A N 1
ATOM 5549 C CA . PHE A 1 712 ? -32.318 -10.174 28.053 1.00 77.62 712 PHE A CA 1
ATOM 5550 C C . PHE A 1 712 ? -33.210 -8.971 27.744 1.00 77.62 712 PHE A C 1
ATOM 5552 O O . PHE A 1 712 ? -34.301 -8.845 28.303 1.00 77.62 712 PHE A O 1
ATOM 5559 N N . THR A 1 713 ? -32.759 -8.090 26.850 1.00 77.00 713 THR A N 1
ATOM 5560 C CA . THR A 1 713 ? -33.498 -6.887 26.438 1.00 77.00 713 THR A CA 1
ATOM 5561 C C . THR A 1 713 ? -34.238 -7.065 25.109 1.00 77.00 713 THR A C 1
ATOM 5563 O O . THR A 1 713 ? -35.013 -6.192 24.706 1.00 77.00 713 THR A O 1
ATOM 5566 N N . TYR A 1 714 ? -34.061 -8.210 24.445 1.00 81.81 714 TYR A N 1
ATOM 5567 C CA . TYR A 1 714 ? -34.700 -8.534 23.175 1.00 81.81 714 TYR A CA 1
ATOM 5568 C C . TYR A 1 714 ? -36.218 -8.757 23.300 1.00 81.81 714 TYR A C 1
ATOM 5570 O O . TYR A 1 714 ? -36.709 -9.502 24.150 1.00 81.81 714 TYR A O 1
ATOM 5578 N N . THR A 1 715 ? -36.987 -8.145 22.393 1.00 85.25 715 THR A N 1
ATOM 5579 C CA . THR A 1 715 ? -38.439 -8.342 22.289 1.00 85.25 715 THR A CA 1
ATOM 5580 C C . THR A 1 715 ? -38.776 -9.548 21.408 1.00 85.25 715 THR A C 1
ATOM 5582 O O . THR A 1 715 ? -38.724 -9.480 20.179 1.00 85.25 715 THR A O 1
ATOM 5585 N N . TRP A 1 716 ? -39.159 -10.661 22.040 1.00 89.00 716 TRP A N 1
ATOM 5586 C CA . TRP A 1 716 ? -39.503 -11.911 21.351 1.00 89.00 716 TRP A CA 1
ATOM 5587 C C . TRP A 1 716 ? -40.655 -11.759 20.345 1.00 89.00 716 TRP A C 1
ATOM 5589 O O . TRP A 1 716 ? -41.650 -11.082 20.611 1.00 89.00 716 TRP A O 1
ATOM 5599 N N . GLY A 1 717 ? -40.539 -12.443 19.204 1.00 86.25 717 GLY A N 1
ATOM 5600 C CA . GLY A 1 717 ? -41.568 -12.505 18.159 1.00 86.25 717 GLY A CA 1
ATOM 5601 C C . GLY A 1 717 ? -41.697 -11.258 17.288 1.00 86.25 717 GLY A C 1
ATOM 5602 O O . GLY A 1 717 ? -42.610 -11.171 16.465 1.00 86.25 717 GLY A O 1
ATOM 5603 N N . GLU A 1 718 ? -40.786 -10.298 17.434 1.00 89.56 718 GLU A N 1
ATOM 5604 C CA . GLU A 1 718 ? -40.719 -9.109 16.593 1.00 89.56 718 GLU A CA 1
ATOM 5605 C C . GLU A 1 718 ? -39.643 -9.268 15.511 1.00 89.56 718 GLU A C 1
ATOM 5607 O O . GLU A 1 718 ? -38.518 -9.687 15.789 1.00 89.56 718 GLU A O 1
ATOM 5612 N N . ARG A 1 719 ? -39.969 -8.911 14.260 1.00 87.50 719 ARG A N 1
ATOM 5613 C CA . ARG A 1 719 ? -38.968 -8.862 13.187 1.00 87.50 719 ARG A CA 1
ATOM 5614 C C . ARG A 1 719 ? -38.055 -7.664 13.388 1.00 87.50 719 ARG A C 1
ATOM 5616 O O . ARG A 1 719 ? -38.522 -6.527 13.412 1.00 87.50 719 ARG A O 1
ATOM 5623 N N . LYS A 1 720 ? -36.760 -7.930 13.479 1.00 88.06 720 LYS A N 1
ATOM 5624 C CA . LYS A 1 720 ? -35.696 -6.930 13.480 1.00 88.06 720 LYS A CA 1
ATOM 5625 C C . LYS A 1 720 ? -34.953 -6.988 12.151 1.00 88.06 720 LYS A C 1
ATOM 5627 O O . LYS A 1 720 ? -34.958 -8.014 11.473 1.00 88.06 720 LYS A O 1
ATOM 5632 N N . GLN A 1 721 ? -34.354 -5.871 11.766 1.00 86.69 721 GLN A N 1
ATOM 5633 C CA . GLN A 1 721 ? -33.620 -5.747 10.514 1.00 86.69 721 GLN A CA 1
ATOM 5634 C C . GLN A 1 721 ? -32.375 -4.895 10.728 1.00 86.69 721 GLN A C 1
ATOM 5636 O O . GLN A 1 721 ? -32.454 -3.858 11.385 1.00 86.69 721 GLN A O 1
ATOM 5641 N N . TYR A 1 722 ? -31.256 -5.339 10.169 1.00 87.38 722 TYR A N 1
ATOM 5642 C CA . TYR A 1 722 ? -30.007 -4.595 10.123 1.00 87.38 722 TYR A CA 1
ATOM 5643 C C . TYR A 1 722 ? -29.549 -4.449 8.681 1.00 87.38 722 TYR A C 1
ATOM 5645 O O . TYR A 1 722 ? -29.651 -5.385 7.886 1.00 87.38 722 TYR A O 1
ATOM 5653 N N . PHE A 1 723 ? -29.074 -3.257 8.346 1.00 84.94 723 PHE A N 1
ATOM 5654 C CA . PHE A 1 723 ? -28.692 -2.864 7.005 1.00 84.94 723 PHE A CA 1
ATOM 5655 C C . PHE A 1 723 ? -27.263 -2.335 6.992 1.00 84.94 723 PHE A C 1
ATOM 5657 O O . PHE A 1 723 ? -26.906 -1.475 7.795 1.00 84.94 723 PHE A O 1
ATOM 5664 N N . LEU A 1 724 ? -26.491 -2.762 6.000 1.00 85.12 724 LEU A N 1
ATOM 5665 C CA . LEU A 1 724 ? -25.271 -2.098 5.572 1.00 85.12 724 LEU A CA 1
ATOM 5666 C C . LEU A 1 724 ? -25.646 -1.113 4.456 1.00 85.12 724 LEU A C 1
ATOM 5668 O O . LEU A 1 724 ? -25.879 -1.514 3.311 1.00 85.12 724 LEU A O 1
ATOM 5672 N N . TYR A 1 725 ? -25.822 0.159 4.830 1.00 83.69 725 TYR A N 1
ATOM 5673 C CA . TYR A 1 725 ? -26.247 1.263 3.953 1.00 83.69 725 TYR A CA 1
ATOM 5674 C C . TYR A 1 725 ? -27.431 0.932 3.033 1.00 83.69 725 TYR A C 1
ATOM 5676 O O . TYR A 1 725 ? -27.422 1.250 1.846 1.00 83.69 725 TYR A O 1
ATOM 5684 N N . GLY A 1 726 ? -28.450 0.244 3.553 1.00 79.94 726 GLY A N 1
ATOM 5685 C CA . GLY A 1 726 ? -29.644 -0.137 2.792 1.00 79.94 726 GLY A CA 1
ATOM 5686 C C . GLY A 1 726 ? -29.418 -1.162 1.670 1.00 79.94 726 GLY A C 1
ATOM 5687 O O . GLY A 1 726 ? -30.412 -1.653 1.123 1.00 79.94 726 GLY A O 1
ATOM 5688 N N . VAL A 1 727 ? -28.169 -1.524 1.353 1.00 88.19 727 VAL A N 1
ATOM 5689 C CA . VAL A 1 727 ? -27.826 -2.464 0.279 1.00 88.19 727 VAL A CA 1
ATOM 5690 C C . VAL A 1 727 ? -27.892 -3.893 0.775 1.00 88.19 727 VAL A C 1
ATOM 5692 O O . VAL A 1 727 ? -28.645 -4.698 0.233 1.00 88.19 727 VAL A O 1
ATOM 5695 N N . PHE A 1 728 ? -27.125 -4.202 1.818 1.00 89.75 728 PHE A N 1
ATOM 5696 C CA . PHE A 1 728 ? -27.035 -5.547 2.365 1.00 89.75 728 PHE A CA 1
ATOM 5697 C C . PHE A 1 728 ? -27.857 -5.624 3.645 1.00 89.75 728 PHE A C 1
ATOM 5699 O O . PHE A 1 728 ? -27.583 -4.913 4.606 1.00 89.75 728 PHE A O 1
ATOM 5706 N N . ARG A 1 729 ? -28.924 -6.421 3.635 1.00 89.31 729 ARG A N 1
ATOM 5707 C CA . ARG A 1 729 ? -29.943 -6.440 4.687 1.00 89.31 729 ARG A CA 1
ATOM 5708 C C . ARG A 1 729 ? -30.041 -7.825 5.295 1.00 89.31 729 ARG A C 1
ATOM 5710 O O . ARG A 1 729 ? -30.175 -8.803 4.563 1.00 89.31 729 ARG A O 1
ATOM 5717 N N . LEU A 1 730 ? -30.068 -7.895 6.617 1.00 91.00 730 LEU A N 1
ATOM 5718 C CA . LEU A 1 730 ? -30.385 -9.106 7.359 1.00 91.00 730 LEU A CA 1
ATOM 5719 C C . LEU A 1 730 ? -31.593 -8.847 8.246 1.00 91.00 730 LEU A C 1
ATOM 5721 O O . LEU A 1 730 ? -31.583 -7.978 9.113 1.00 91.00 730 LEU A O 1
ATOM 5725 N N . GLU A 1 731 ? -32.653 -9.604 7.993 1.00 91.31 731 GLU A N 1
ATOM 5726 C CA . GLU A 1 731 ? -33.896 -9.585 8.752 1.00 91.31 731 GLU A CA 1
ATOM 5727 C C . GLU A 1 731 ? -33.973 -10.855 9.590 1.00 91.31 731 GLU A C 1
ATOM 5729 O O . GLU A 1 731 ? -33.821 -11.954 9.058 1.00 91.31 731 GLU A O 1
ATOM 5734 N N . PHE A 1 732 ? -34.246 -10.728 10.884 1.00 92.06 732 PHE A N 1
ATOM 5735 C CA . PHE A 1 732 ? -34.369 -11.877 11.771 1.00 92.06 732 PHE A CA 1
ATOM 5736 C C . PHE A 1 732 ? -35.524 -11.729 12.757 1.00 92.06 732 PHE A C 1
ATOM 5738 O O . PHE A 1 732 ? -35.957 -10.627 13.099 1.00 92.06 732 PHE A O 1
ATOM 5745 N N . MET A 1 733 ? -36.040 -12.862 13.214 1.00 93.44 733 MET A N 1
ATOM 5746 C CA . MET A 1 733 ? -37.032 -12.950 14.280 1.00 93.44 733 MET A CA 1
ATOM 5747 C C . MET A 1 733 ? -36.650 -14.108 15.182 1.00 93.44 733 MET A C 1
ATOM 5749 O O . MET A 1 733 ? -36.347 -15.192 14.688 1.00 93.44 733 MET A O 1
ATOM 5753 N N . ILE A 1 734 ? -36.693 -13.892 16.491 1.00 91.69 734 ILE A N 1
ATOM 5754 C CA . ILE A 1 734 ? -36.482 -14.960 17.458 1.00 91.69 734 ILE A CA 1
ATOM 5755 C C . ILE A 1 734 ? -37.706 -15.052 18.358 1.00 91.69 734 ILE A C 1
ATOM 5757 O O . ILE A 1 734 ? -38.174 -14.059 18.914 1.00 91.69 734 ILE A O 1
ATOM 5761 N N . ASN A 1 735 ? -38.230 -16.261 18.516 1.00 89.94 735 ASN A N 1
ATOM 5762 C CA . ASN A 1 735 ? -39.218 -16.583 19.532 1.00 89.94 735 ASN A CA 1
ATOM 5763 C C . ASN A 1 735 ? -38.592 -17.507 20.569 1.00 89.94 735 ASN A C 1
ATOM 5765 O O . ASN A 1 735 ? -37.926 -18.484 20.230 1.00 89.94 735 ASN A O 1
ATOM 5769 N N . HIS A 1 736 ? -38.854 -17.218 21.836 1.00 84.94 736 HIS A N 1
ATOM 5770 C CA . HIS A 1 736 ? -38.452 -18.067 22.942 1.00 84.94 736 HIS A CA 1
ATOM 5771 C C . HIS A 1 736 ? -39.602 -19.011 23.322 1.00 84.94 736 HIS A C 1
ATOM 5773 O O . HIS A 1 736 ? -40.700 -18.563 23.653 1.00 84.94 736 HIS A O 1
ATOM 5779 N N . VAL A 1 737 ? -39.362 -20.326 23.260 1.00 85.56 737 VAL A N 1
ATOM 5780 C CA . VAL A 1 737 ? -40.328 -21.365 23.653 1.00 85.56 737 VAL A CA 1
ATOM 5781 C C . VAL A 1 737 ? -39.838 -22.045 24.933 1.00 85.56 737 VAL A C 1
ATOM 5783 O O . VAL A 1 737 ? -39.312 -23.161 24.911 1.00 85.56 737 VAL A O 1
ATOM 5786 N N . ALA A 1 738 ? -40.038 -21.359 26.059 1.00 74.44 738 ALA A N 1
ATOM 5787 C CA . ALA A 1 738 ? -39.609 -21.759 27.404 1.00 74.44 738 ALA A CA 1
ATOM 5788 C C . ALA A 1 738 ? -39.918 -23.229 27.744 1.00 74.44 738 ALA A C 1
ATOM 5790 O O . ALA A 1 738 ? -39.051 -24.002 28.153 1.00 74.44 738 ALA A O 1
ATOM 5791 N N . THR A 1 739 ? -41.157 -23.667 27.491 1.00 75.25 739 THR A N 1
ATOM 5792 C CA . THR A 1 739 ? -41.627 -25.023 27.826 1.00 75.25 739 THR A CA 1
ATOM 5793 C C . THR A 1 739 ? -40.868 -26.136 27.112 1.00 75.25 739 THR A C 1
ATOM 5795 O O . THR A 1 739 ? -40.864 -27.273 27.581 1.00 75.25 739 THR A O 1
ATOM 5798 N N . GLU A 1 740 ? -40.271 -25.827 25.965 1.00 78.50 740 GLU A N 1
ATOM 5799 C CA . GLU A 1 740 ? -39.534 -26.787 25.148 1.00 78.50 740 GLU A CA 1
ATOM 5800 C C . GLU A 1 740 ? -38.023 -26.572 25.215 1.00 78.50 740 GLU A C 1
ATOM 5802 O O . GLU A 1 740 ? -37.293 -27.426 24.722 1.00 78.50 740 GLU A O 1
ATOM 5807 N N . ARG A 1 741 ? -37.555 -25.480 25.842 1.00 78.25 741 ARG A N 1
ATOM 5808 C CA . ARG A 1 741 ? -36.154 -25.040 25.806 1.00 78.25 741 ARG A CA 1
ATOM 5809 C C . ARG A 1 741 ? -35.644 -24.979 24.369 1.00 78.25 741 ARG A C 1
ATOM 5811 O O . ARG A 1 741 ? -34.698 -25.671 23.994 1.00 78.25 741 ARG A O 1
ATOM 5818 N N . VAL A 1 742 ? -36.308 -24.156 23.561 1.00 83.50 742 VAL A N 1
ATOM 5819 C CA . VAL A 1 742 ? -35.973 -23.934 22.151 1.00 83.50 742 VAL A CA 1
ATOM 5820 C C . VAL A 1 742 ? -36.114 -22.459 21.797 1.00 83.50 742 VAL A C 1
ATOM 5822 O O . VAL A 1 742 ? -37.088 -21.817 22.194 1.00 83.50 742 VAL A O 1
ATOM 5825 N N . TYR A 1 743 ? -35.183 -21.953 20.991 1.00 87.69 743 TYR A N 1
ATOM 5826 C CA . TYR A 1 743 ? -35.360 -20.720 20.231 1.00 87.69 743 TYR A CA 1
ATOM 5827 C C . TYR A 1 743 ? -35.838 -21.053 18.822 1.00 87.69 743 TYR A C 1
ATOM 5829 O O . TYR A 1 743 ? -35.231 -21.872 18.134 1.00 87.69 743 TYR A O 1
ATOM 5837 N N . VAL A 1 744 ? -36.934 -20.434 18.396 1.00 89.69 744 VAL A N 1
ATOM 5838 C CA . VAL A 1 744 ? -37.401 -20.502 17.010 1.00 89.69 744 VAL A CA 1
ATOM 5839 C C . VAL A 1 744 ? -36.862 -19.279 16.290 1.00 89.69 744 VAL A C 1
ATOM 5841 O O . VAL A 1 744 ? -37.180 -18.157 16.682 1.00 89.69 744 VAL A O 1
ATOM 5844 N N . VAL A 1 745 ? -36.030 -19.504 15.279 1.00 91.06 745 VAL A N 1
ATOM 5845 C CA . VAL A 1 745 ? -35.279 -18.461 14.584 1.00 91.06 745 VAL A CA 1
ATOM 5846 C C . VAL A 1 745 ? -35.673 -18.422 13.111 1.00 91.06 745 VAL A C 1
ATOM 5848 O O . VAL A 1 745 ? -35.590 -19.432 12.411 1.00 91.06 745 VAL A O 1
ATOM 5851 N N . ASP A 1 746 ? -36.051 -17.233 12.650 1.00 92.31 746 ASP A N 1
ATOM 5852 C CA . ASP A 1 746 ? -36.204 -16.891 11.238 1.00 92.31 746 ASP A CA 1
ATOM 5853 C C . ASP A 1 746 ? -35.080 -15.937 10.831 1.00 92.31 746 ASP A C 1
ATOM 5855 O O . ASP A 1 746 ? -34.815 -14.971 11.548 1.00 92.31 746 ASP A O 1
ATOM 5859 N N . VAL A 1 747 ? -34.446 -16.166 9.677 1.00 92.62 747 VAL A N 1
ATOM 5860 C CA . VAL A 1 747 ? -33.398 -15.296 9.114 1.00 92.62 747 VAL A CA 1
ATOM 5861 C C . VAL A 1 747 ? -33.588 -15.174 7.609 1.00 92.62 747 VAL A C 1
ATOM 5863 O O . VAL A 1 747 ? -33.633 -16.176 6.896 1.00 92.62 747 VAL A O 1
ATOM 5866 N N . ASN A 1 748 ? -33.637 -13.939 7.115 1.00 91.88 748 ASN A N 1
ATOM 5867 C CA . ASN A 1 748 ? -33.630 -13.610 5.695 1.00 91.88 748 ASN A CA 1
ATOM 5868 C C . ASN A 1 748 ? -32.478 -12.657 5.386 1.00 91.88 748 ASN A C 1
ATOM 5870 O O . ASN A 1 748 ? -32.239 -11.707 6.128 1.00 91.88 748 ASN A O 1
ATOM 5874 N N . ILE A 1 749 ? -31.806 -12.886 4.264 1.00 92.25 749 ILE A N 1
ATOM 5875 C CA . ILE A 1 749 ? -30.722 -12.039 3.766 1.00 92.25 749 ILE A CA 1
ATOM 5876 C C . ILE A 1 749 ? -31.143 -11.461 2.419 1.00 92.25 749 ILE A C 1
ATOM 5878 O O . ILE A 1 749 ? -31.639 -12.191 1.559 1.00 92.25 749 ILE A O 1
ATOM 5882 N N . LYS A 1 750 ? -30.959 -10.153 2.228 1.00 90.88 750 LYS A N 1
ATOM 5883 C CA . LYS A 1 750 ? -31.354 -9.440 1.007 1.00 90.88 750 LYS A CA 1
ATOM 5884 C C . LYS A 1 750 ? -30.238 -8.531 0.522 1.00 90.88 750 LYS A C 1
ATOM 5886 O O . LYS A 1 750 ? -29.604 -7.845 1.318 1.00 90.88 750 LYS A O 1
ATOM 5891 N N . VAL A 1 751 ? -30.055 -8.486 -0.792 1.00 90.94 751 VAL A N 1
ATOM 5892 C CA . VAL A 1 751 ? -29.176 -7.536 -1.479 1.00 90.94 751 VAL A CA 1
ATOM 5893 C C . VAL A 1 751 ? -30.053 -6.666 -2.367 1.00 90.94 751 VAL A C 1
ATOM 5895 O O . VAL A 1 751 ? -30.729 -7.165 -3.268 1.00 90.94 751 VAL A O 1
ATOM 5898 N N . CYS A 1 752 ? -30.099 -5.369 -2.094 1.00 89.56 752 CYS A N 1
ATOM 5899 C CA . CYS A 1 752 ? -31.037 -4.434 -2.704 1.00 89.56 752 CYS A CA 1
ATOM 5900 C C . CYS A 1 752 ? -30.263 -3.232 -3.255 1.00 89.56 752 CYS A C 1
ATOM 5902 O O . CYS A 1 752 ? -29.418 -2.684 -2.566 1.00 89.56 752 CYS A O 1
ATOM 5904 N N . PHE A 1 753 ? -30.578 -2.769 -4.463 1.00 88.62 753 PHE A N 1
ATOM 5905 C CA . PHE A 1 753 ? -29.920 -1.591 -5.057 1.00 88.62 753 PHE A CA 1
ATOM 5906 C C . PHE A 1 753 ? -30.898 -0.469 -5.424 1.00 88.62 753 PHE A C 1
ATOM 5908 O O . PHE A 1 753 ? -30.575 0.435 -6.189 1.00 88.62 753 PHE A O 1
ATOM 5915 N N . GLU A 1 754 ? -32.117 -0.545 -4.896 1.00 86.75 754 GLU A N 1
ATOM 5916 C CA . GLU A 1 754 ? -33.177 0.425 -5.140 1.00 86.75 754 GLU A CA 1
ATOM 5917 C C . GLU A 1 754 ? -33.720 0.901 -3.789 1.00 86.75 754 GLU A C 1
ATOM 5919 O O . GLU A 1 754 ? -34.167 0.089 -2.970 1.00 86.75 754 GLU A O 1
ATOM 5924 N N . ALA A 1 755 ? -33.674 2.214 -3.550 1.00 75.00 755 ALA A N 1
ATOM 5925 C CA . ALA A 1 755 ? -34.080 2.821 -2.280 1.00 75.00 755 ALA A CA 1
ATOM 5926 C C . ALA A 1 755 ? -35.601 2.820 -2.032 1.00 75.00 755 ALA A C 1
ATOM 5928 O O . ALA A 1 755 ? -36.049 2.961 -0.896 1.00 75.00 755 ALA A O 1
ATOM 5929 N N . GLY A 1 756 ? -36.420 2.622 -3.070 1.00 65.94 756 GLY A N 1
ATOM 5930 C CA . GLY A 1 756 ? -37.877 2.653 -2.953 1.00 65.94 756 GLY A CA 1
ATOM 5931 C C . GLY A 1 756 ? -38.446 1.534 -2.068 1.00 65.94 756 GLY A C 1
ATOM 5932 O O . GLY A 1 756 ? -38.186 0.355 -2.282 1.00 65.94 756 GLY A O 1
ATOM 5933 N N . SER A 1 757 ? -39.340 1.874 -1.136 1.00 55.72 757 SER A N 1
ATOM 5934 C CA . SER A 1 757 ? -40.006 0.944 -0.199 1.00 55.72 757 SER A CA 1
ATOM 5935 C C . SER A 1 757 ? -40.997 -0.058 -0.836 1.00 55.72 757 SER A C 1
ATOM 5937 O O . SER A 1 757 ? -41.813 -0.665 -0.144 1.00 55.72 757 SER A O 1
ATOM 5939 N N . GLY A 1 758 ? -40.929 -0.256 -2.157 1.00 59.38 758 GLY A N 1
ATOM 5940 C CA . GLY A 1 758 ? -41.749 -1.200 -2.922 1.00 59.38 758 GLY A CA 1
ATOM 5941 C C . GLY A 1 758 ? -41.039 -1.861 -4.111 1.00 59.38 758 GLY A C 1
ATOM 5942 O O . GLY A 1 758 ? -41.699 -2.564 -4.876 1.00 59.38 758 GLY A O 1
ATOM 5943 N N . SER A 1 759 ? -39.733 -1.643 -4.298 1.00 65.12 759 SER A N 1
ATOM 5944 C CA . SER A 1 759 ? -38.929 -2.381 -5.281 1.00 65.12 759 SER A CA 1
ATOM 5945 C C . SER A 1 759 ? -38.503 -3.736 -4.718 1.00 65.12 759 SER A C 1
ATOM 5947 O O . SER A 1 759 ? -38.117 -3.841 -3.555 1.00 65.12 759 SER A O 1
ATOM 5949 N N . SER A 1 760 ? -38.568 -4.782 -5.545 1.00 77.19 760 SER A N 1
ATOM 5950 C CA . SER A 1 760 ? -37.985 -6.083 -5.206 1.00 77.19 760 SER A CA 1
ATOM 5951 C C . SER A 1 760 ? -36.469 -5.948 -5.082 1.00 77.19 760 SER A C 1
ATOM 5953 O O . SER A 1 760 ? -35.844 -5.294 -5.918 1.00 77.19 760 SER A O 1
ATOM 5955 N N . CYS A 1 761 ? -35.883 -6.578 -4.066 1.00 87.12 761 CYS A N 1
ATOM 5956 C CA . CYS A 1 761 ? -34.433 -6.666 -3.943 1.00 87.12 761 CYS A CA 1
ATOM 5957 C C . CYS A 1 761 ? -33.835 -7.473 -5.104 1.00 87.12 761 CYS A C 1
ATOM 5959 O O . CYS A 1 761 ? -34.520 -8.281 -5.733 1.00 87.12 761 CYS A O 1
ATOM 5961 N N . TYR A 1 762 ? -32.563 -7.212 -5.401 1.00 87.50 762 TYR A N 1
ATOM 5962 C CA . TYR A 1 762 ? -31.827 -7.890 -6.464 1.00 87.50 762 TYR A CA 1
ATOM 5963 C C . TYR A 1 762 ? -31.674 -9.382 -6.154 1.00 87.50 762 TYR A C 1
ATOM 5965 O O . TYR A 1 762 ? -31.910 -10.226 -7.015 1.00 87.50 762 TYR A O 1
ATOM 5973 N N . GLN A 1 763 ? -31.363 -9.694 -4.896 1.00 89.38 763 GLN A N 1
ATOM 5974 C CA . GLN A 1 763 ? -31.347 -11.049 -4.363 1.00 89.38 763 GLN A CA 1
ATOM 5975 C C . GLN A 1 763 ? -32.039 -11.081 -2.993 1.00 89.38 763 GLN A C 1
ATOM 5977 O O . GLN A 1 763 ? -31.926 -10.137 -2.209 1.00 89.38 763 GLN A O 1
ATOM 5982 N N . GLU A 1 764 ? -32.760 -12.163 -2.706 1.00 89.25 764 GLU A N 1
ATOM 5983 C CA . GLU A 1 764 ? -33.418 -12.417 -1.421 1.00 89.25 764 GLU A CA 1
ATOM 5984 C C . GLU A 1 764 ? -33.377 -13.919 -1.131 1.00 89.25 764 GLU A C 1
ATOM 5986 O O . GLU A 1 764 ? -33.752 -14.737 -1.974 1.00 89.25 764 GLU A O 1
ATOM 5991 N N . PHE A 1 765 ? -32.912 -14.271 0.065 1.00 87.12 765 PHE A N 1
ATOM 5992 C CA . PHE A 1 765 ? -32.728 -15.647 0.504 1.00 87.12 765 PHE A CA 1
ATOM 5993 C C . PHE A 1 765 ? -33.327 -15.832 1.892 1.00 87.12 765 PHE A C 1
ATOM 5995 O O . PHE A 1 765 ? -33.006 -15.088 2.821 1.00 87.12 765 PHE A O 1
ATOM 6002 N N . THR A 1 766 ? -34.148 -16.865 2.053 1.00 89.62 766 THR A N 1
ATOM 6003 C CA . THR A 1 766 ? -34.594 -17.328 3.369 1.00 89.62 766 THR A CA 1
ATOM 6004 C C . THR A 1 766 ? -33.600 -18.358 3.878 1.00 89.62 766 THR A C 1
ATOM 6006 O O . THR A 1 766 ? -33.558 -19.486 3.389 1.00 89.62 766 THR A O 1
ATOM 6009 N N . VAL A 1 767 ? -32.771 -17.944 4.833 1.00 88.88 767 VAL A N 1
ATOM 6010 C CA . VAL A 1 767 ? -31.724 -18.785 5.419 1.00 88.88 767 VAL A CA 1
ATOM 6011 C C . VAL A 1 767 ? -32.343 -19.725 6.444 1.00 88.88 767 VAL A C 1
ATOM 6013 O O . VAL A 1 767 ? -32.224 -20.939 6.316 1.00 88.88 767 VAL A O 1
ATOM 6016 N N . LEU A 1 768 ? -33.056 -19.173 7.426 1.00 90.38 768 LEU A N 1
ATOM 6017 C CA . LEU A 1 768 ? -33.757 -19.937 8.456 1.00 90.38 768 LEU A CA 1
ATOM 6018 C C . LEU A 1 768 ? -35.248 -19.606 8.396 1.00 90.38 768 LEU A C 1
ATOM 6020 O O . LEU A 1 768 ? -35.619 -18.435 8.324 1.00 90.38 768 LEU A O 1
ATOM 6024 N N . GLU A 1 769 ? -36.087 -20.636 8.431 1.00 91.25 769 GLU A N 1
ATOM 6025 C CA . GLU A 1 769 ? -37.544 -20.517 8.521 1.00 91.25 769 GLU A CA 1
ATOM 6026 C C . GLU A 1 769 ? -38.040 -21.493 9.588 1.00 91.25 769 GLU A C 1
ATOM 6028 O O . GLU A 1 769 ? -37.783 -22.694 9.488 1.00 91.25 769 GLU A O 1
ATOM 6033 N N . ASP A 1 770 ? -38.688 -20.976 10.634 1.00 88.50 770 ASP A N 1
ATOM 6034 C CA . ASP A 1 770 ? -39.193 -21.747 11.781 1.00 88.50 770 ASP A CA 1
ATOM 6035 C C . ASP A 1 770 ? -38.132 -22.710 12.362 1.00 88.50 770 ASP A C 1
ATOM 6037 O O . ASP A 1 770 ? -38.413 -23.841 12.777 1.00 88.50 770 ASP A O 1
ATOM 6041 N N . THR A 1 771 ? -36.858 -22.292 12.350 1.00 88.56 771 THR A N 1
ATOM 6042 C CA . THR A 1 771 ? -35.746 -23.170 12.719 1.00 88.56 771 THR A CA 1
ATOM 6043 C C . THR A 1 771 ? -35.620 -23.256 14.233 1.00 88.56 771 THR A C 1
ATOM 6045 O O . THR A 1 771 ? -35.413 -22.259 14.917 1.00 88.56 771 THR A O 1
ATOM 6048 N N . ARG A 1 772 ? -35.724 -24.475 14.766 1.00 86.75 772 ARG A N 1
ATOM 6049 C CA . ARG A 1 772 ? -35.723 -24.764 16.206 1.00 86.75 772 ARG A CA 1
ATOM 6050 C C . ARG A 1 772 ? -34.315 -25.062 16.726 1.00 86.75 772 ARG A C 1
ATOM 6052 O O . ARG A 1 772 ? -33.826 -26.178 16.559 1.00 86.75 772 ARG A O 1
ATOM 6059 N N . ILE A 1 773 ? -33.697 -24.104 17.411 1.00 85.69 773 ILE A N 1
ATOM 6060 C CA . ILE A 1 773 ? -32.381 -24.243 18.049 1.00 85.69 773 ILE A CA 1
ATOM 6061 C C . ILE A 1 773 ? -32.562 -24.622 19.523 1.00 85.69 773 ILE A C 1
ATOM 6063 O O . ILE A 1 773 ? -33.212 -23.909 20.287 1.00 85.69 773 ILE A O 1
ATOM 6067 N N . GLN A 1 774 ? -32.000 -25.762 19.923 1.00 80.31 774 GLN A N 1
ATOM 6068 C CA . GLN A 1 774 ? -32.065 -26.273 21.298 1.00 80.31 774 GLN A CA 1
ATOM 6069 C C . GLN A 1 774 ? -31.081 -25.539 22.212 1.00 80.31 774 GLN A C 1
ATOM 6071 O O . GLN A 1 774 ? -30.039 -25.064 21.762 1.00 80.31 774 GLN A O 1
ATOM 6076 N N . TYR A 1 775 ? -31.365 -25.515 23.515 1.00 73.19 775 TYR A N 1
ATOM 6077 C CA . TYR A 1 775 ? -30.412 -24.991 24.492 1.00 73.19 775 TYR A CA 1
ATOM 6078 C C . TYR A 1 775 ? -29.236 -25.966 24.604 1.00 73.19 775 TYR A C 1
ATOM 6080 O O . TYR A 1 775 ? -29.454 -27.139 24.934 1.00 73.19 775 TYR A O 1
ATOM 6088 N N . PRO A 1 776 ? -27.993 -25.524 24.361 1.00 70.12 776 PRO A N 1
ATOM 6089 C CA . PRO A 1 776 ? -26.832 -26.334 24.673 1.00 70.12 776 PRO A CA 1
ATOM 6090 C C . PRO A 1 776 ? -26.763 -26.584 26.186 1.00 70.12 776 PRO A C 1
ATOM 6092 O O . PRO A 1 776 ? -27.182 -25.761 27.001 1.00 70.12 776 PRO A O 1
ATOM 6095 N N . ASN A 1 777 ? -26.205 -27.732 26.578 1.00 67.19 777 ASN A N 1
ATOM 6096 C CA . ASN A 1 777 ? -25.847 -27.969 27.974 1.00 67.19 777 ASN A CA 1
ATOM 6097 C C . ASN A 1 777 ? -24.611 -27.119 28.305 1.00 67.19 777 ASN A C 1
ATOM 6099 O O . ASN A 1 777 ? -23.487 -27.551 28.048 1.00 67.19 777 ASN A O 1
ATOM 6103 N N . CYS A 1 778 ? -24.814 -25.923 28.857 1.00 67.00 778 CYS A N 1
ATOM 6104 C CA . CYS A 1 778 ? -23.729 -25.048 29.300 1.00 67.00 778 CYS A CA 1
ATOM 6105 C C . CYS A 1 778 ? -22.958 -25.742 30.444 1.00 67.00 778 CYS A C 1
ATOM 6107 O O . CYS A 1 778 ? -23.493 -25.952 31.534 1.00 67.00 778 CYS A O 1
ATOM 6109 N N . SER A 1 779 ? -21.733 -26.203 30.168 1.00 57.19 779 SER A N 1
ATOM 6110 C CA . SER A 1 779 ? -20.879 -26.908 31.134 1.00 57.19 779 SER A CA 1
ATOM 6111 C C . SER A 1 779 ? -20.004 -25.918 31.897 1.00 57.19 779 SER A C 1
ATOM 6113 O O . SER A 1 779 ? -19.285 -25.137 31.286 1.00 57.19 779 SER A O 1
ATOM 6115 N N . THR A 1 780 ? -19.966 -26.024 33.225 1.00 51.19 780 THR A N 1
ATOM 6116 C CA . THR A 1 780 ? -19.176 -25.172 34.139 1.00 51.19 780 THR A CA 1
ATOM 6117 C C . THR A 1 780 ? -17.669 -25.483 34.158 1.00 51.19 780 THR A C 1
ATOM 6119 O O . THR A 1 780 ? -16.953 -25.108 35.085 1.00 51.19 780 THR A O 1
ATOM 6122 N N . SER A 1 781 ? -17.157 -26.218 33.169 1.00 44.72 781 SER A N 1
ATOM 6123 C CA . SER A 1 781 ? -15.794 -26.761 33.192 1.00 44.72 781 SER A CA 1
ATOM 6124 C C . SER A 1 781 ? -14.840 -25.917 32.339 1.00 44.72 781 SER A C 1
ATOM 6126 O O . SER A 1 781 ? -14.501 -26.328 31.234 1.00 44.72 781 SER A O 1
ATOM 6128 N N . GLY A 1 782 ? -14.393 -24.759 32.842 1.00 48.88 782 GLY A N 1
ATOM 6129 C CA . GLY A 1 782 ? -13.227 -24.056 32.275 1.00 48.88 782 GLY A CA 1
ATOM 6130 C C . GLY A 1 782 ? -13.335 -22.548 32.033 1.00 48.88 782 GLY A C 1
ATOM 6131 O O . GLY A 1 782 ? -12.347 -21.974 31.590 1.00 48.88 782 GLY A O 1
ATOM 6132 N N . LEU A 1 783 ? -14.461 -21.898 32.337 1.00 40.50 783 LEU A N 1
ATOM 6133 C CA . LEU A 1 783 ? -14.544 -20.433 32.394 1.00 40.50 783 LEU A CA 1
ATOM 6134 C C . LEU A 1 783 ? -14.394 -19.948 33.840 1.00 40.50 783 LEU A C 1
ATOM 6136 O O . LEU A 1 783 ? -14.893 -20.590 34.768 1.00 40.50 783 LEU A O 1
ATOM 6140 N N . GLU A 1 784 ? -13.711 -18.815 34.028 1.00 43.47 784 GLU A N 1
ATOM 6141 C CA . GLU A 1 784 ? -13.831 -18.027 35.256 1.00 43.47 784 GLU A CA 1
ATOM 6142 C C . GLU A 1 784 ? -15.322 -17.830 35.547 1.00 43.47 784 GLU A C 1
ATOM 6144 O O . GLU A 1 784 ? -16.104 -17.499 34.659 1.00 43.47 784 GLU A O 1
ATOM 6149 N N . SER A 1 785 ? -15.735 -18.151 36.770 1.00 39.03 785 SER A N 1
ATOM 6150 C CA . SER A 1 785 ? -17.139 -18.269 37.150 1.00 39.03 785 SER A CA 1
ATOM 6151 C C . SER A 1 785 ? -17.915 -16.981 36.867 1.00 39.03 785 SER A C 1
ATOM 6153 O O . SER A 1 785 ? -17.840 -16.031 37.648 1.00 39.03 785 SER A O 1
ATOM 6155 N N . LEU A 1 786 ? -18.714 -16.970 35.800 1.00 46.06 786 LEU A N 1
ATOM 6156 C CA . LEU A 1 786 ? -19.792 -16.001 35.655 1.00 46.06 786 LEU A CA 1
ATOM 6157 C C . LEU A 1 786 ? -20.857 -16.332 36.713 1.00 46.06 786 LEU A C 1
ATOM 6159 O O . LEU A 1 786 ? -21.216 -17.502 36.869 1.00 46.06 786 LEU A O 1
ATOM 6163 N N . PRO A 1 787 ? -21.386 -15.344 37.451 1.00 44.34 787 PRO A N 1
ATOM 6164 C CA . PRO A 1 787 ? -22.242 -15.581 38.616 1.00 44.34 787 PRO A CA 1
ATOM 6165 C C . PRO A 1 787 ? -23.574 -16.304 38.328 1.00 44.34 787 PRO A C 1
ATOM 6167 O O . PRO A 1 787 ? -24.278 -16.653 39.275 1.00 44.34 787 PRO A O 1
ATOM 6170 N N . PHE A 1 788 ? -23.921 -16.566 37.060 1.00 49.06 788 PHE A N 1
ATOM 6171 C CA . PHE A 1 788 ? -25.236 -17.077 36.646 1.00 49.06 788 PHE A CA 1
ATOM 6172 C C . PHE A 1 788 ? -25.201 -18.155 35.545 1.00 49.06 788 PHE A C 1
ATOM 6174 O O . PHE A 1 788 ? -26.228 -18.437 34.925 1.00 49.06 788 PHE A O 1
ATOM 6181 N N . ASP A 1 789 ? -24.042 -18.770 35.303 1.00 40.81 789 ASP A N 1
ATOM 6182 C CA . ASP A 1 789 ? -23.871 -19.752 34.227 1.00 40.81 789 ASP A CA 1
ATOM 6183 C C . ASP A 1 789 ? -24.720 -21.025 34.474 1.00 40.81 789 ASP A C 1
ATOM 6185 O O . ASP A 1 789 ? -24.651 -21.645 35.540 1.00 40.81 789 ASP A O 1
ATOM 6189 N N . GLY A 1 790 ? -25.562 -21.404 33.503 1.00 47.28 790 GLY A N 1
ATOM 6190 C CA . GLY A 1 790 ? -26.445 -22.583 33.567 1.00 47.28 790 GLY A CA 1
ATOM 6191 C C . GLY A 1 790 ? -27.880 -22.369 34.090 1.00 47.28 790 GLY A C 1
ATOM 6192 O O . GLY A 1 790 ? -28.646 -23.335 34.160 1.00 47.28 790 GLY A O 1
ATOM 6193 N N . LEU A 1 791 ? -28.284 -21.141 34.432 1.00 51.69 791 LEU A N 1
ATOM 6194 C CA . LEU A 1 791 ? -29.690 -20.803 34.719 1.00 51.69 791 LEU A CA 1
ATOM 6195 C C . LEU A 1 791 ? -30.418 -20.479 33.410 1.00 51.69 791 LEU A C 1
ATOM 6197 O O . LEU A 1 791 ? -29.882 -19.703 32.631 1.00 51.69 791 LEU A O 1
ATOM 6201 N N . SER A 1 792 ? -31.605 -21.052 33.156 1.00 53.16 792 SER A N 1
ATOM 6202 C CA . SER A 1 792 ? -32.420 -20.744 31.962 1.00 53.16 792 SER A CA 1
ATOM 6203 C C . SER A 1 792 ? -33.023 -19.336 32.040 1.00 53.16 792 SER A C 1
ATOM 6205 O O . SER A 1 792 ? -33.264 -18.845 33.139 1.00 53.16 792 SER A O 1
ATOM 6207 N N . LEU A 1 793 ? -33.317 -18.703 30.897 1.00 53.47 793 LEU A N 1
ATOM 6208 C CA . LEU A 1 793 ? -33.944 -17.370 30.843 1.00 53.47 793 LEU A CA 1
ATOM 6209 C C . LEU A 1 793 ? -35.238 -17.312 31.682 1.00 53.47 793 LEU A C 1
ATOM 6211 O O . LEU A 1 793 ? -35.495 -16.317 32.349 1.00 53.47 793 LEU A O 1
ATOM 6215 N N . ASP A 1 794 ? -35.981 -18.424 31.739 1.00 56.16 794 ASP A N 1
ATOM 6216 C CA . ASP A 1 794 ? -37.178 -18.618 32.576 1.00 56.16 794 ASP A CA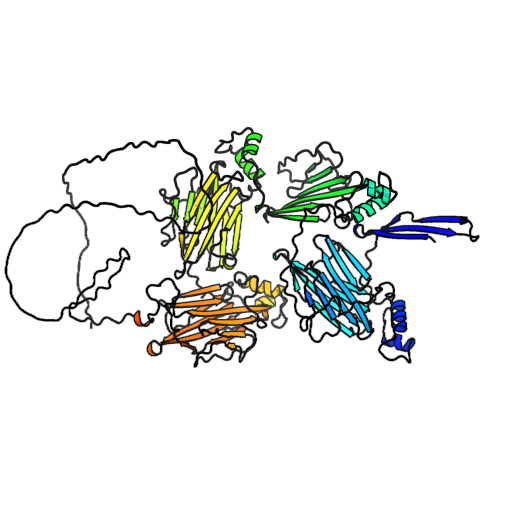 1
ATOM 6217 C C . ASP A 1 794 ? -36.953 -18.342 34.071 1.00 56.16 794 ASP A C 1
ATOM 6219 O O . ASP A 1 794 ? -37.881 -17.972 34.779 1.00 56.16 794 ASP A O 1
ATOM 6223 N N . PHE A 1 795 ? -35.732 -18.541 34.578 1.00 54.81 795 PHE A N 1
ATOM 6224 C CA . PHE A 1 795 ? -35.386 -18.230 35.967 1.00 54.81 795 PHE A CA 1
ATOM 6225 C C . PHE A 1 795 ? -35.449 -16.719 36.246 1.00 54.81 795 PHE A C 1
ATOM 6227 O O . PHE A 1 795 ? -35.683 -16.311 37.382 1.00 54.81 795 PHE A O 1
ATOM 6234 N N . TRP A 1 796 ? -35.235 -15.905 35.211 1.00 51.97 796 TRP A N 1
ATOM 6235 C CA . TRP A 1 796 ? -35.204 -14.446 35.266 1.00 51.97 796 TRP A CA 1
ATOM 6236 C C . TRP A 1 796 ? -36.508 -13.796 34.804 1.00 51.97 796 TRP A C 1
ATOM 6238 O O . TRP A 1 796 ? -36.663 -12.586 34.984 1.00 51.97 796 TRP A O 1
ATOM 6248 N N . GLU A 1 797 ? -37.454 -14.562 34.242 1.00 48.94 797 GLU A N 1
ATOM 6249 C CA . GLU A 1 797 ? -38.803 -14.048 34.019 1.00 48.94 797 GLU A CA 1
ATOM 6250 C C . GLU A 1 797 ? -39.373 -13.612 35.377 1.00 48.94 797 GLU A C 1
ATOM 6252 O O . GLU A 1 797 ? -39.404 -14.412 36.318 1.00 48.94 797 GLU A O 1
ATOM 6257 N N . PRO A 1 798 ? -39.805 -12.348 35.533 1.00 39.75 798 PRO A N 1
ATOM 6258 C CA . PRO A 1 798 ? -40.421 -11.913 36.769 1.00 39.75 798 PRO A CA 1
ATOM 6259 C C . PRO A 1 798 ? -41.739 -12.672 36.943 1.00 39.75 798 PRO A C 1
ATOM 6261 O O . PRO A 1 798 ? -42.781 -12.260 36.431 1.00 39.75 798 PRO A O 1
ATOM 6264 N N . GLU A 1 799 ? -41.715 -13.780 37.690 1.00 40.38 799 GLU A N 1
ATOM 6265 C CA . GLU A 1 799 ? -42.935 -14.339 38.252 1.00 40.38 799 GLU A CA 1
ATOM 6266 C C . GLU A 1 799 ? -43.581 -13.219 39.061 1.00 40.38 799 GLU A C 1
ATOM 6268 O O . GLU A 1 799 ? -43.002 -12.665 40.000 1.00 40.38 799 GLU A O 1
ATOM 6273 N N . VAL A 1 800 ? -44.793 -12.844 38.659 1.00 38.50 800 VAL A N 1
ATOM 6274 C CA . VAL A 1 800 ? -45.613 -11.900 39.402 1.00 38.50 800 VAL A CA 1
ATOM 6275 C C . VAL A 1 800 ? -45.767 -12.483 40.802 1.00 38.50 800 VAL A C 1
ATOM 6277 O O . VAL A 1 800 ? -46.505 -13.449 40.999 1.00 38.50 800 VAL A O 1
ATOM 6280 N N . CYS A 1 801 ? -45.041 -11.928 41.773 1.00 33.44 801 CYS A N 1
ATOM 6281 C CA . CYS A 1 801 ? -45.177 -12.293 43.171 1.00 33.44 801 CYS A CA 1
ATOM 6282 C C . CYS A 1 801 ? -46.637 -12.072 43.572 1.00 33.44 801 CYS A C 1
ATOM 6284 O O . CYS A 1 801 ? -47.049 -10.951 43.878 1.00 33.44 801 CYS A O 1
ATOM 6286 N N . TYR A 1 802 ? -47.442 -13.135 43.581 1.00 34.97 802 TYR A N 1
ATOM 6287 C CA . TYR A 1 802 ? -48.720 -13.100 44.268 1.00 34.97 802 TYR A CA 1
ATOM 6288 C C . TYR A 1 802 ? -48.408 -12.783 45.725 1.00 34.97 802 TYR A C 1
ATOM 6290 O O . TYR A 1 802 ? -47.683 -13.526 46.387 1.00 34.97 802 TYR A O 1
ATOM 6298 N N . PHE A 1 803 ? -48.925 -11.650 46.202 1.00 31.75 803 PHE A N 1
ATOM 6299 C CA . PHE A 1 803 ? -48.836 -11.226 47.593 1.00 31.75 803 PHE A CA 1
ATOM 6300 C C . PHE A 1 803 ? -49.279 -12.372 48.513 1.00 31.75 803 PHE A C 1
ATOM 6302 O O . PHE A 1 803 ? -50.466 -12.556 48.789 1.00 31.75 803 PHE A O 1
ATOM 6309 N N . PHE A 1 804 ? -48.319 -13.140 49.025 1.00 32.84 804 PHE A N 1
ATOM 6310 C CA . PHE A 1 804 ? -48.548 -13.991 50.175 1.00 32.84 804 PHE A CA 1
ATOM 6311 C C . PHE A 1 804 ? -48.610 -13.075 51.389 1.00 32.84 804 PHE A C 1
ATOM 6313 O O . PHE A 1 804 ? -47.619 -12.515 51.852 1.00 32.84 804 PHE A O 1
ATOM 6320 N N . ASN A 1 805 ? -49.829 -12.891 51.880 1.00 39.28 805 ASN A N 1
ATOM 6321 C CA . ASN A 1 805 ? -50.113 -12.168 53.105 1.00 39.28 805 ASN A CA 1
ATOM 6322 C C . ASN A 1 805 ? -49.599 -13.012 54.289 1.00 39.28 805 ASN A C 1
ATOM 6324 O O . ASN A 1 805 ? -50.329 -13.816 54.865 1.00 39.28 805 ASN A O 1
ATOM 6328 N N . GLY A 1 806 ? -48.307 -12.898 54.597 1.00 35.50 806 GLY A N 1
ATOM 6329 C CA . GLY A 1 806 ? -47.665 -13.649 55.671 1.00 35.50 806 GLY A CA 1
ATOM 6330 C C . GLY A 1 806 ? -46.154 -13.448 55.681 1.00 35.50 806 GLY A C 1
ATOM 6331 O O . GLY A 1 806 ? -45.446 -13.894 54.791 1.00 35.50 806 GLY A O 1
ATOM 6332 N N . THR A 1 807 ? -45.669 -12.764 56.710 1.00 42.16 807 THR A N 1
ATOM 6333 C CA . THR A 1 807 ? -44.270 -12.419 56.981 1.00 42.16 807 THR A CA 1
ATOM 6334 C C . THR A 1 807 ? -43.309 -13.613 56.942 1.00 42.16 807 THR A C 1
ATOM 6336 O O . THR A 1 807 ? -43.130 -14.245 57.978 1.00 42.16 807 THR A O 1
ATOM 6339 N N . VAL A 1 808 ? -42.642 -13.857 55.807 1.00 33.97 808 VAL A N 1
ATOM 6340 C CA . VAL A 1 808 ? -41.224 -14.269 55.701 1.00 33.97 808 VAL A CA 1
ATOM 6341 C C . VAL A 1 808 ? -40.717 -13.869 54.302 1.00 33.97 808 VAL A C 1
ATOM 6343 O O . VAL A 1 808 ? -41.144 -14.446 53.309 1.00 33.97 808 VAL A O 1
ATOM 6346 N N . LEU A 1 809 ? -39.817 -12.886 54.206 1.00 29.12 809 LEU A N 1
ATOM 6347 C CA . LEU A 1 809 ? -39.027 -12.646 52.987 1.00 29.12 809 LEU A CA 1
ATOM 6348 C C . LEU A 1 809 ? -37.808 -13.583 53.013 1.00 29.12 809 LEU A C 1
ATOM 6350 O O . LEU A 1 809 ? -37.128 -13.614 54.047 1.00 29.12 809 LEU A O 1
ATOM 6354 N N . PRO A 1 810 ? -37.466 -14.306 51.933 1.00 28.38 810 PRO A N 1
ATOM 6355 C CA . PRO A 1 810 ? -36.140 -14.892 51.827 1.00 28.38 810 PRO A CA 1
ATOM 6356 C C . PRO A 1 810 ? -35.133 -13.752 51.618 1.00 28.38 810 PRO A C 1
ATOM 6358 O O . PRO A 1 810 ? -35.228 -12.980 50.666 1.00 28.38 810 PRO A O 1
ATOM 6361 N N . ARG A 1 811 ? -34.177 -13.608 52.542 1.00 27.64 811 ARG A N 1
ATOM 6362 C CA . ARG A 1 811 ? -32.992 -12.772 52.323 1.00 27.64 811 ARG A CA 1
ATOM 6363 C C . ARG A 1 811 ? -32.164 -13.414 51.212 1.00 27.64 811 ARG A C 1
ATOM 6365 O O . ARG A 1 811 ? -31.588 -14.475 51.434 1.00 27.64 811 ARG A O 1
ATOM 6372 N N . ILE A 1 812 ? -32.070 -12.758 50.061 1.00 26.20 812 ILE A N 1
ATOM 6373 C CA . ILE A 1 812 ? -30.954 -12.973 49.137 1.00 26.20 812 ILE A CA 1
ATOM 6374 C C . ILE A 1 812 ? -29.728 -12.367 49.830 1.00 26.20 812 ILE A C 1
ATOM 6376 O O . ILE A 1 812 ? -29.690 -11.167 50.101 1.00 26.20 812 ILE A O 1
ATOM 6380 N N . PHE A 1 813 ? -28.780 -13.213 50.227 1.00 25.34 813 PHE A N 1
ATOM 6381 C CA . PHE A 1 813 ? -27.500 -12.773 50.772 1.00 25.34 813 PHE A CA 1
ATOM 6382 C C . PHE A 1 813 ? -26.588 -12.365 49.612 1.00 25.34 813 PHE A C 1
ATOM 6384 O O . PHE A 1 813 ? -26.247 -13.200 48.781 1.00 25.34 813 PHE A O 1
ATOM 6391 N N . TYR A 1 814 ? -26.166 -11.100 49.589 1.00 23.31 814 TYR A N 1
ATOM 6392 C CA . TYR A 1 814 ? -24.905 -10.715 48.957 1.00 23.31 814 TYR A CA 1
ATOM 6393 C C . TYR A 1 814 ? -23.776 -11.350 49.777 1.00 23.31 814 TYR A C 1
ATOM 6395 O O . TYR A 1 814 ? -23.668 -11.094 50.978 1.00 23.31 814 TYR A O 1
ATOM 6403 N N . ILE A 1 815 ? -22.965 -12.201 49.151 1.00 23.98 815 ILE A N 1
ATOM 6404 C CA . ILE A 1 815 ? -21.695 -12.653 49.718 1.00 23.98 815 ILE A CA 1
ATOM 6405 C C . ILE A 1 815 ? -20.619 -11.757 49.105 1.00 23.98 815 ILE A C 1
ATOM 6407 O O . ILE A 1 815 ? -20.225 -11.959 47.962 1.00 23.98 815 ILE A O 1
ATOM 6411 N N . GLU A 1 816 ? -20.152 -10.759 49.855 1.00 26.16 816 GLU A N 1
ATOM 6412 C CA . GLU A 1 816 ? -18.827 -10.190 49.611 1.00 26.16 816 GLU A CA 1
ATOM 6413 C C . GLU A 1 816 ? -17.803 -11.247 50.028 1.00 26.16 816 GLU A C 1
ATOM 6415 O O . GLU A 1 816 ? -17.744 -11.662 51.188 1.00 26.16 816 GLU A O 1
ATOM 6420 N N . THR A 1 817 ? -17.006 -11.729 49.081 1.00 26.56 817 THR A N 1
ATOM 6421 C CA . THR A 1 817 ? -15.908 -12.648 49.365 1.00 26.56 817 THR A CA 1
ATOM 6422 C C . THR A 1 817 ? -14.786 -11.907 50.082 1.00 26.56 817 THR A C 1
ATOM 6424 O O . THR A 1 817 ? -13.844 -11.429 49.458 1.00 26.56 817 THR A O 1
ATOM 6427 N N . THR A 1 818 ? -14.842 -11.863 51.410 1.00 26.02 818 THR A N 1
ATOM 6428 C CA . THR A 1 818 ? -13.634 -11.826 52.236 1.00 26.02 818 THR A CA 1
ATOM 6429 C C . THR A 1 818 ? -13.765 -12.815 53.391 1.00 26.02 818 THR A C 1
ATOM 6431 O O . THR A 1 818 ? -14.729 -12.813 54.146 1.00 26.02 818 THR A O 1
ATOM 6434 N N . THR A 1 819 ? -12.744 -13.666 53.508 1.00 26.84 819 THR A N 1
ATOM 6435 C CA . THR A 1 819 ? -12.469 -14.627 54.590 1.00 26.84 819 THR A CA 1
ATOM 6436 C C . THR A 1 819 ? -13.405 -15.837 54.716 1.00 26.84 819 THR A C 1
ATOM 6438 O O . THR A 1 819 ? -14.549 -15.765 55.151 1.00 26.84 819 THR A O 1
ATOM 6441 N N . VAL A 1 820 ? -12.843 -16.998 54.365 1.00 26.83 820 VAL A N 1
ATOM 6442 C CA . VAL A 1 820 ? -13.329 -18.322 54.757 1.00 26.83 820 VAL A CA 1
ATOM 6443 C C . VAL A 1 820 ? -13.090 -18.481 56.255 1.00 26.83 820 VAL A C 1
ATOM 6445 O O . VAL A 1 820 ? -11.944 -18.633 56.668 1.00 26.83 820 VAL A O 1
ATOM 6448 N N . ASP A 1 821 ? -14.162 -18.508 57.041 1.00 24.70 821 ASP A N 1
ATOM 6449 C CA . ASP A 1 821 ? -14.154 -19.136 58.359 1.00 24.70 821 ASP A CA 1
ATOM 6450 C C . ASP A 1 821 ? -15.090 -20.346 58.347 1.00 24.70 821 ASP A C 1
ATOM 6452 O O . ASP A 1 821 ? -16.300 -20.266 58.126 1.00 24.70 821 ASP A O 1
ATOM 6456 N N . ILE A 1 822 ? -14.473 -21.504 58.562 1.00 27.95 822 ILE A N 1
ATOM 6457 C CA . ILE A 1 822 ? -15.114 -22.802 58.717 1.00 27.95 822 ILE A CA 1
ATOM 6458 C C . ILE A 1 822 ? -15.791 -22.820 60.087 1.00 27.95 822 ILE A C 1
ATOM 6460 O O . ILE A 1 822 ? -15.109 -22.972 61.096 1.00 27.95 822 ILE A O 1
ATOM 6464 N N . PHE A 1 823 ? -17.123 -22.771 60.129 1.00 23.05 823 PHE A N 1
ATOM 6465 C CA . PHE A 1 823 ? -17.885 -23.346 61.238 1.00 23.05 823 PHE A CA 1
ATOM 6466 C C . PHE A 1 823 ? -19.126 -24.081 60.728 1.00 23.05 823 PHE A C 1
ATOM 6468 O O . PHE A 1 823 ? -20.044 -23.518 60.142 1.00 23.05 823 PHE A O 1
ATOM 6475 N N . THR A 1 824 ? -19.110 -25.386 60.976 1.00 24.62 824 THR A N 1
ATOM 6476 C CA . THR A 1 824 ? -20.202 -26.346 60.824 1.00 24.62 824 THR A CA 1
ATOM 6477 C C . THR A 1 824 ? -21.382 -26.003 61.742 1.00 24.62 824 THR A C 1
ATOM 6479 O O . THR A 1 824 ? -21.184 -25.898 62.953 1.00 24.62 824 THR A O 1
ATOM 6482 N N . THR A 1 825 ? -22.601 -25.924 61.204 1.00 24.66 825 THR A N 1
ATOM 6483 C CA . THR A 1 825 ? -23.876 -25.956 61.953 1.00 24.66 825 THR A CA 1
ATOM 6484 C C . THR A 1 825 ? -24.550 -27.317 61.734 1.00 24.66 825 THR A C 1
ATOM 6486 O O . THR A 1 825 ? -24.781 -27.742 60.609 1.00 24.66 825 THR A O 1
ATOM 6489 N N . GLU A 1 826 ? -24.537 -28.155 62.772 1.00 26.05 826 GLU A N 1
ATOM 6490 C CA . GLU A 1 826 ? -25.666 -28.518 63.653 1.00 26.05 826 GLU A CA 1
ATOM 6491 C C . GLU A 1 826 ? -26.555 -29.658 63.121 1.00 26.05 826 GLU A C 1
ATOM 6493 O O . GLU A 1 826 ? -27.439 -29.469 62.293 1.00 26.05 826 GLU A O 1
ATOM 6498 N N . GLU A 1 827 ? -26.398 -30.843 63.717 1.00 26.11 827 GLU A N 1
ATOM 6499 C CA . GLU A 1 827 ? -27.544 -31.713 63.982 1.00 26.11 827 GLU A CA 1
ATOM 6500 C C . GLU A 1 827 ? -28.069 -31.377 65.382 1.00 26.11 827 GLU A C 1
ATOM 6502 O O . GLU A 1 827 ? -27.398 -31.680 66.366 1.00 26.11 827 GLU A O 1
ATOM 6507 N N . MET A 1 828 ? -29.286 -30.836 65.497 1.00 23.16 828 MET A N 1
ATOM 6508 C CA . MET A 1 828 ? -30.160 -31.186 66.621 1.00 23.16 828 MET A CA 1
ATOM 6509 C C . MET A 1 828 ? -31.635 -31.232 66.218 1.00 23.16 828 MET A C 1
ATOM 6511 O O . MET A 1 828 ? -32.296 -30.245 65.910 1.00 23.16 828 MET A O 1
ATOM 6515 N N . THR A 1 829 ? -32.152 -32.450 66.308 1.00 23.78 829 THR A N 1
ATOM 6516 C CA . THR A 1 829 ? -33.553 -32.829 66.439 1.00 23.78 829 THR A CA 1
ATOM 6517 C C . THR A 1 829 ? -34.225 -32.200 67.668 1.00 23.78 829 THR A C 1
ATOM 6519 O O . THR A 1 829 ? -33.706 -32.295 68.774 1.00 23.78 829 THR A O 1
ATOM 6522 N N . THR A 1 830 ? -35.423 -31.647 67.450 1.00 25.33 830 THR A N 1
ATOM 6523 C CA . THR A 1 830 ? -36.639 -31.650 68.297 1.00 25.33 830 THR A CA 1
ATOM 6524 C C . THR A 1 830 ? -36.501 -31.793 69.826 1.00 25.33 830 THR A C 1
ATOM 6526 O O . THR A 1 830 ? -36.056 -32.832 70.307 1.00 25.33 830 THR A O 1
ATOM 6529 N N . THR A 1 831 ? -37.105 -30.879 70.604 1.00 24.97 831 THR A N 1
ATOM 6530 C CA . THR A 1 831 ? -38.366 -31.071 71.381 1.00 24.97 831 THR A CA 1
ATOM 6531 C C . THR A 1 831 ? -38.643 -29.845 72.276 1.00 24.97 831 THR A C 1
ATOM 6533 O O . THR A 1 831 ? -37.734 -29.213 72.799 1.00 24.97 831 THR A O 1
ATOM 6536 N N . ALA A 1 832 ? -39.925 -29.514 72.435 1.00 24.06 832 ALA A N 1
ATOM 6537 C CA . ALA A 1 832 ? -40.483 -28.405 73.206 1.00 24.06 832 ALA A CA 1
ATOM 6538 C C . ALA A 1 832 ? -40.287 -28.495 74.735 1.00 24.06 832 ALA A C 1
ATOM 6540 O O . ALA A 1 832 ? -40.475 -29.570 75.293 1.00 24.06 832 ALA A O 1
ATOM 6541 N N . GLN A 1 833 ? -40.107 -27.350 75.416 1.00 23.38 833 GLN A N 1
ATOM 6542 C CA . GLN A 1 833 ? -40.932 -26.953 76.573 1.00 23.38 833 GLN A CA 1
ATOM 6543 C C . GLN A 1 833 ? -40.642 -25.527 77.088 1.00 23.38 833 GLN A C 1
ATOM 6545 O O . GLN A 1 833 ? -39.515 -25.054 77.143 1.00 23.38 833 GLN A O 1
ATOM 6550 N N . THR A 1 834 ? -41.740 -24.888 77.483 1.00 24.81 834 THR A N 1
ATOM 6551 C CA . THR A 1 834 ? -41.959 -23.667 78.278 1.00 24.81 834 THR A CA 1
ATOM 6552 C C . THR A 1 834 ? -41.025 -23.435 79.474 1.00 24.81 834 THR A C 1
ATOM 6554 O O . THR A 1 834 ? -40.858 -24.371 80.245 1.00 24.81 834 THR A O 1
ATOM 6557 N N . THR A 1 835 ? -40.583 -22.181 79.699 1.00 24.50 835 THR A N 1
ATOM 6558 C CA . THR A 1 835 ? -40.797 -21.336 80.916 1.00 24.50 835 THR A CA 1
ATOM 6559 C C . THR A 1 835 ? -39.888 -20.085 80.920 1.00 24.50 835 THR A C 1
ATOM 6561 O O . THR A 1 835 ? -38.676 -20.207 80.791 1.00 24.50 835 THR A O 1
ATOM 6564 N N . THR A 1 836 ? -40.458 -18.892 81.132 1.00 24.31 836 THR A N 1
ATOM 6565 C CA . THR A 1 836 ? -39.814 -17.686 81.727 1.00 24.31 836 THR A CA 1
ATOM 6566 C C . THR A 1 836 ? -39.538 -17.918 83.235 1.00 24.31 836 THR A C 1
ATOM 6568 O O . THR A 1 836 ? -40.209 -18.809 83.767 1.00 24.31 836 THR A O 1
ATOM 6571 N N . PRO A 1 837 ? -38.657 -17.178 83.979 1.00 35.38 837 PRO A N 1
ATOM 6572 C CA . PRO A 1 837 ? -38.467 -15.708 83.932 1.00 35.38 837 PRO A CA 1
ATOM 6573 C C . PRO A 1 837 ? -37.057 -15.110 84.289 1.00 35.38 837 PRO A C 1
ATOM 6575 O O . PRO A 1 837 ? -36.154 -15.802 84.737 1.00 35.38 837 PRO A O 1
ATOM 6578 N N . GLU A 1 838 ? -36.961 -13.775 84.138 1.00 24.34 838 GLU A N 1
ATOM 6579 C CA . GLU A 1 838 ? -36.243 -12.755 84.958 1.00 24.34 838 GLU A CA 1
ATOM 6580 C C . GLU A 1 838 ? -34.692 -12.577 85.033 1.00 24.34 838 GLU A C 1
ATOM 6582 O O . GLU A 1 838 ? -33.962 -13.442 85.492 1.00 24.34 838 GLU A O 1
ATOM 6587 N N . ILE A 1 839 ? -34.288 -11.310 84.755 1.00 25.67 839 ILE A N 1
ATOM 6588 C CA . ILE A 1 839 ? -33.290 -10.412 85.418 1.00 25.67 839 ILE A CA 1
ATOM 6589 C C . ILE A 1 839 ? -31.800 -10.856 85.335 1.00 25.67 839 ILE A C 1
ATOM 6591 O O . ILE A 1 839 ? -31.425 -11.926 85.779 1.00 25.67 839 ILE A O 1
ATOM 6595 N N . THR A 1 840 ? -30.830 -10.078 84.824 1.00 23.88 840 THR A N 1
ATOM 6596 C CA . THR A 1 840 ? -30.219 -8.899 85.478 1.00 23.88 840 THR A CA 1
ATOM 6597 C C . THR A 1 840 ? -29.196 -8.203 84.557 1.00 23.88 840 THR A C 1
ATOM 6599 O O . THR A 1 840 ? -28.524 -8.829 83.747 1.00 23.88 840 THR A O 1
ATOM 6602 N N . THR A 1 841 ? -29.046 -6.900 84.766 1.00 25.64 841 THR A N 1
ATOM 6603 C CA . THR A 1 841 ? -28.080 -5.933 84.221 1.00 25.64 841 THR A CA 1
ATOM 6604 C C . THR A 1 841 ? -26.621 -6.145 84.662 1.00 25.64 841 THR A C 1
ATOM 6606 O O . THR A 1 841 ? -26.394 -6.325 85.857 1.00 25.64 841 THR A O 1
ATOM 6609 N N . THR A 1 842 ? -25.634 -5.972 83.768 1.00 24.88 842 THR A N 1
ATOM 6610 C CA . THR A 1 842 ? -24.397 -5.151 83.950 1.00 24.88 842 THR A CA 1
ATOM 6611 C C . THR A 1 842 ? -23.469 -5.236 82.717 1.00 24.88 842 THR A C 1
ATOM 6613 O O . THR A 1 842 ? -23.386 -6.302 82.111 1.00 24.88 842 THR A O 1
ATOM 6616 N N . PRO A 1 843 ? -22.764 -4.150 82.329 1.00 25.69 843 PRO A N 1
ATOM 6617 C CA . PRO A 1 843 ? -21.834 -4.150 81.201 1.00 25.69 843 PRO A CA 1
ATOM 6618 C C . PRO A 1 843 ? -20.411 -4.509 81.657 1.00 25.69 843 PRO A C 1
ATOM 6620 O O . PRO A 1 843 ? -19.900 -3.940 82.623 1.00 25.69 843 PRO A O 1
ATOM 6623 N N . VAL A 1 844 ? -19.756 -5.429 80.945 1.00 24.44 844 VAL A N 1
ATOM 6624 C CA . VAL A 1 844 ? -18.334 -5.748 81.131 1.00 24.44 844 VAL A CA 1
ATOM 6625 C C . VAL A 1 844 ? -17.555 -5.224 79.932 1.00 24.44 844 VAL A C 1
ATOM 6627 O O . VAL A 1 844 ? -17.812 -5.587 78.790 1.00 24.44 844 VAL A O 1
ATOM 6630 N N . VAL A 1 845 ? -16.609 -4.341 80.236 1.00 23.44 845 VAL A N 1
ATOM 6631 C CA . VAL A 1 845 ? -15.544 -3.878 79.351 1.00 23.44 845 VAL A CA 1
ATOM 6632 C C . VAL A 1 845 ? -14.518 -5.002 79.221 1.00 23.44 845 VAL A C 1
ATOM 6634 O O . VAL A 1 845 ? -13.972 -5.445 80.231 1.00 23.44 845 VAL A O 1
ATOM 6637 N N . THR A 1 846 ? -14.208 -5.417 77.995 1.00 25.34 846 THR A N 1
ATOM 6638 C CA . THR A 1 846 ? -13.021 -6.229 77.698 1.00 25.34 846 THR A CA 1
ATOM 6639 C C . THR A 1 846 ? -12.273 -5.633 76.519 1.00 25.34 846 THR A C 1
ATOM 6641 O O . THR A 1 846 ? -12.745 -5.617 75.389 1.00 25.34 846 THR A O 1
ATOM 6644 N N . THR A 1 847 ? -11.090 -5.123 76.835 1.00 22.50 847 THR A N 1
ATOM 6645 C CA . THR A 1 847 ? -9.980 -4.821 75.938 1.00 22.50 847 THR A CA 1
ATOM 6646 C C . THR A 1 847 ? -9.411 -6.115 75.359 1.00 22.50 847 THR A C 1
ATOM 6648 O O . THR A 1 847 ? -9.214 -7.090 76.085 1.00 22.50 847 THR A O 1
ATOM 6651 N N . THR A 1 848 ? -9.083 -6.139 74.066 1.00 24.17 848 THR A N 1
ATOM 6652 C CA . THR A 1 848 ? -8.205 -7.178 73.507 1.00 24.17 848 THR A CA 1
ATOM 6653 C C . THR A 1 848 ? -7.296 -6.586 72.436 1.00 24.17 848 THR A C 1
ATOM 6655 O O . THR A 1 848 ? -7.725 -5.892 71.522 1.00 24.17 848 THR A O 1
ATOM 6658 N N . THR A 1 849 ? -6.009 -6.828 72.646 1.00 22.45 849 THR A N 1
ATOM 6659 C CA . THR A 1 849 ? -4.829 -6.441 71.873 1.00 22.45 849 THR A CA 1
ATOM 6660 C C . THR A 1 849 ? -4.736 -7.198 70.549 1.00 22.45 849 THR A C 1
ATOM 6662 O O . THR A 1 849 ? -4.777 -8.427 70.545 1.00 22.45 849 THR A O 1
ATOM 6665 N N . ILE A 1 850 ? -4.536 -6.474 69.446 1.00 23.55 850 ILE A N 1
ATOM 6666 C CA . ILE A 1 850 ? -4.235 -7.038 68.123 1.00 23.55 850 ILE A CA 1
ATOM 6667 C C . ILE A 1 850 ? -2.722 -7.263 68.028 1.00 23.55 850 ILE A C 1
ATOM 6669 O O . ILE A 1 850 ? -1.936 -6.340 68.227 1.00 23.55 850 ILE A O 1
ATOM 6673 N N . THR A 1 851 ? -2.328 -8.503 67.740 1.00 22.52 851 THR A N 1
ATOM 6674 C CA . THR A 1 851 ? -0.945 -8.894 67.438 1.00 22.52 851 THR A CA 1
ATOM 6675 C C . THR A 1 851 ? -0.877 -9.156 65.938 1.00 22.52 851 THR A C 1
ATOM 6677 O O . THR A 1 851 ? -1.482 -10.112 65.463 1.00 22.52 851 THR A O 1
ATOM 6680 N N . THR A 1 852 ? -0.193 -8.303 65.179 1.00 23.44 852 THR A N 1
ATOM 6681 C CA . THR A 1 852 ? 0.057 -8.500 63.746 1.00 23.44 852 THR A CA 1
ATOM 6682 C C . THR A 1 852 ? 1.325 -9.328 63.554 1.00 23.44 852 THR A C 1
ATOM 6684 O O . THR A 1 852 ? 2.410 -8.926 63.969 1.00 23.44 852 THR A O 1
ATOM 6687 N N . VAL A 1 853 ? 1.189 -10.492 62.914 1.00 23.44 853 VAL A N 1
ATOM 6688 C CA . VAL A 1 853 ? 2.306 -11.264 62.355 1.00 23.44 853 VAL A CA 1
ATOM 6689 C C . VAL A 1 853 ? 2.250 -11.102 60.841 1.00 23.44 853 VAL A C 1
ATOM 6691 O O . VAL A 1 853 ? 1.246 -11.424 60.211 1.00 23.44 853 VAL A O 1
ATOM 6694 N N . ALA A 1 854 ? 3.329 -10.564 60.281 1.00 22.11 854 ALA A N 1
ATOM 6695 C CA . ALA A 1 854 ? 3.555 -10.447 58.850 1.00 22.11 854 ALA A CA 1
ATOM 6696 C C . ALA A 1 854 ? 3.818 -11.827 58.227 1.00 22.11 854 ALA A C 1
ATOM 6698 O O . ALA A 1 854 ? 4.562 -12.625 58.795 1.00 22.11 854 ALA A O 1
ATOM 6699 N N . THR A 1 855 ? 3.277 -12.078 57.035 1.00 24.03 855 THR A N 1
ATOM 6700 C CA . THR A 1 855 ? 3.816 -13.092 56.118 1.00 24.03 855 THR A CA 1
ATOM 6701 C C . THR A 1 855 ? 3.855 -12.528 54.704 1.00 24.03 855 THR A C 1
ATOM 6703 O O . THR A 1 855 ? 2.847 -12.114 54.141 1.00 24.03 855 THR A O 1
ATOM 6706 N N . THR A 1 856 ? 5.074 -12.459 54.185 1.00 23.95 856 THR A N 1
ATOM 6707 C CA . THR A 1 856 ? 5.464 -12.103 52.824 1.00 23.95 856 THR A CA 1
ATOM 6708 C C . THR A 1 856 ? 5.377 -13.338 51.928 1.00 23.95 856 THR A C 1
ATOM 6710 O O . THR A 1 856 ? 5.799 -14.422 52.328 1.00 23.95 856 THR A O 1
ATOM 6713 N N . ILE A 1 857 ? 4.870 -13.156 50.710 1.00 21.33 857 ILE A N 1
ATOM 6714 C CA . ILE A 1 857 ? 4.911 -14.127 49.610 1.00 21.33 857 ILE A CA 1
ATOM 6715 C C . ILE A 1 857 ? 6.175 -13.828 48.798 1.00 21.33 857 ILE A C 1
ATOM 6717 O O . ILE A 1 857 ? 6.355 -12.688 48.376 1.00 21.33 857 ILE A O 1
ATOM 6721 N N . ILE A 1 858 ? 7.041 -14.824 48.583 1.00 24.02 858 ILE A N 1
ATOM 6722 C CA . ILE A 1 858 ? 8.025 -14.798 47.494 1.00 24.02 858 ILE A CA 1
ATOM 6723 C C . ILE A 1 858 ? 8.003 -16.150 46.780 1.00 24.02 858 ILE A C 1
ATOM 6725 O O . ILE A 1 858 ? 7.951 -17.209 47.404 1.00 24.02 858 ILE A O 1
ATOM 6729 N N . ASP A 1 859 ? 8.006 -15.996 45.465 1.00 22.88 859 ASP A N 1
ATOM 6730 C CA . ASP A 1 859 ? 7.982 -16.904 44.330 1.00 22.88 859 ASP A CA 1
ATOM 6731 C C . ASP A 1 859 ? 8.830 -18.183 44.438 1.00 22.88 859 ASP A C 1
ATOM 6733 O O . ASP A 1 859 ? 9.865 -18.227 45.106 1.00 22.88 859 ASP A O 1
ATOM 6737 N N . GLY A 1 860 ? 8.405 -19.218 43.714 1.00 22.55 860 GLY A N 1
ATOM 6738 C CA . GLY A 1 860 ? 9.113 -20.484 43.593 1.00 22.55 860 GLY A CA 1
ATOM 6739 C C . GLY A 1 860 ? 9.239 -20.901 42.137 1.00 22.55 860 GLY A C 1
ATOM 6740 O O . GLY A 1 860 ? 8.297 -21.454 41.581 1.00 22.55 860 GLY A O 1
ATOM 6741 N N . THR A 1 861 ? 10.429 -20.734 41.560 1.00 23.58 861 THR A N 1
ATOM 6742 C CA . THR A 1 861 ? 10.879 -21.531 40.413 1.00 23.58 861 THR A CA 1
ATOM 6743 C C . THR A 1 861 ? 12.342 -21.962 40.566 1.00 23.58 861 THR A C 1
ATOM 6745 O O . THR A 1 861 ? 13.213 -21.201 40.973 1.00 23.58 861 THR A O 1
ATOM 6748 N N . ASP A 1 862 ? 12.529 -23.239 40.242 1.00 25.08 862 ASP A N 1
ATOM 6749 C CA . ASP A 1 862 ? 13.715 -23.976 39.813 1.00 25.08 862 ASP A CA 1
ATOM 6750 C C . ASP A 1 862 ? 14.957 -24.206 40.694 1.00 25.08 862 ASP A C 1
ATOM 6752 O O . ASP A 1 862 ? 15.694 -23.338 41.153 1.00 25.08 862 ASP A O 1
ATOM 6756 N N . VAL A 1 863 ? 15.220 -25.510 40.806 1.00 22.72 863 VAL A N 1
ATOM 6757 C CA . VAL A 1 863 ? 16.415 -26.190 41.287 1.00 22.72 863 VAL A CA 1
ATOM 6758 C C . VAL A 1 863 ? 17.466 -26.196 40.178 1.00 22.72 863 VAL A C 1
ATOM 6760 O O . VAL A 1 863 ? 17.189 -26.706 39.101 1.00 22.72 863 VAL A O 1
ATOM 6763 N N . THR A 1 864 ? 18.701 -25.774 40.461 1.00 23.61 864 THR A N 1
ATOM 6764 C CA . THR A 1 864 ? 19.919 -26.495 40.029 1.00 23.61 864 THR A CA 1
ATOM 6765 C C . THR A 1 864 ? 21.129 -26.123 40.897 1.00 23.61 864 THR A C 1
ATOM 6767 O O . THR A 1 864 ? 21.245 -25.021 41.423 1.00 23.61 864 THR A O 1
ATOM 6770 N N . GLU A 1 865 ? 21.983 -27.123 41.117 1.00 23.12 865 GLU A N 1
ATOM 6771 C CA . GLU A 1 865 ? 23.083 -27.195 42.084 1.00 23.12 865 GLU A CA 1
ATOM 6772 C C . GLU A 1 865 ? 24.270 -26.254 41.801 1.00 23.12 865 GLU A C 1
ATOM 6774 O O . GLU A 1 865 ? 24.675 -26.091 40.653 1.00 23.12 865 GLU A O 1
ATOM 6779 N N . GLY A 1 866 ? 24.966 -25.816 42.865 1.00 23.17 866 GLY A N 1
ATOM 6780 C CA . GLY A 1 866 ? 26.435 -25.768 42.820 1.00 23.17 866 GLY A CA 1
ATOM 6781 C C . GLY A 1 866 ? 27.165 -24.598 43.492 1.00 23.17 866 GLY A C 1
ATOM 6782 O O . GLY A 1 866 ? 27.454 -23.597 42.858 1.00 23.17 866 GLY A O 1
ATOM 6783 N N . ASN A 1 867 ? 27.645 -24.867 44.711 1.00 23.05 867 ASN A N 1
ATOM 6784 C CA . ASN A 1 867 ? 28.849 -24.342 45.377 1.00 23.05 867 ASN A CA 1
ATOM 6785 C C . ASN A 1 867 ? 28.923 -22.909 45.952 1.00 23.05 867 ASN A C 1
ATOM 6787 O O . ASN A 1 867 ? 28.975 -21.887 45.280 1.00 23.05 867 ASN A O 1
ATOM 6791 N N . MET A 1 868 ? 29.102 -22.938 47.274 1.00 22.83 868 MET A N 1
ATOM 6792 C CA . MET A 1 868 ? 29.421 -21.901 48.252 1.00 22.83 868 MET A CA 1
ATOM 6793 C C . MET A 1 868 ? 30.935 -21.607 48.286 1.00 22.83 868 MET A C 1
ATOM 6795 O O . MET A 1 868 ? 31.702 -22.563 48.208 1.00 22.83 868 MET A O 1
ATOM 6799 N N . THR A 1 869 ? 31.343 -20.350 48.529 1.00 22.52 869 THR A N 1
ATOM 6800 C CA . THR A 1 869 ? 32.351 -19.955 49.554 1.00 22.52 869 THR A CA 1
ATOM 6801 C C . THR A 1 869 ? 32.493 -18.425 49.666 1.00 22.52 869 THR A C 1
ATOM 6803 O O . THR A 1 869 ? 32.757 -17.775 48.662 1.00 22.52 869 THR A O 1
ATOM 6806 N N . ASP A 1 870 ? 32.374 -17.934 50.910 1.00 23.25 870 ASP A N 1
ATOM 6807 C CA . ASP A 1 870 ? 32.952 -16.733 51.556 1.00 23.25 870 ASP A CA 1
ATOM 6808 C C . ASP A 1 870 ? 32.892 -15.340 50.894 1.00 23.25 870 ASP A C 1
ATOM 6810 O O . ASP A 1 870 ? 33.466 -15.119 49.838 1.00 23.25 870 ASP A O 1
ATOM 6814 N N . PHE A 1 871 ? 32.339 -14.347 51.614 1.00 24.30 871 PHE A N 1
ATOM 6815 C CA . PHE A 1 871 ? 33.119 -13.261 52.247 1.00 24.30 871 PHE A CA 1
ATOM 6816 C C . PHE A 1 871 ? 32.256 -12.388 53.186 1.00 24.30 871 PHE A C 1
ATOM 6818 O O . PHE A 1 871 ? 31.075 -12.140 52.956 1.00 24.30 871 PHE A O 1
ATOM 6825 N N . THR A 1 872 ? 32.893 -11.954 54.270 1.00 21.92 872 THR A N 1
ATOM 6826 C CA . THR A 1 872 ? 32.409 -11.170 55.415 1.00 21.92 872 THR A CA 1
ATOM 6827 C C . THR A 1 872 ? 32.543 -9.647 55.234 1.00 21.92 872 THR A C 1
ATOM 6829 O O . THR A 1 872 ? 33.434 -9.187 54.528 1.00 21.92 872 THR A O 1
ATOM 6832 N N . ASP A 1 873 ? 31.732 -8.919 56.018 1.00 23.20 873 ASP A N 1
ATOM 6833 C CA . ASP A 1 873 ? 31.846 -7.521 56.495 1.00 23.20 873 ASP A CA 1
ATOM 6834 C C . ASP A 1 873 ? 31.594 -6.337 55.529 1.00 23.20 873 ASP A C 1
ATOM 6836 O O . ASP A 1 873 ? 32.458 -5.963 54.744 1.00 23.20 873 ASP A O 1
ATOM 6840 N N . ALA A 1 874 ? 30.459 -5.629 55.708 1.00 23.72 874 ALA A N 1
ATOM 6841 C CA . ALA A 1 874 ? 30.392 -4.300 56.366 1.00 23.72 874 ALA A CA 1
ATOM 6842 C C . ALA A 1 874 ? 29.083 -3.502 56.086 1.00 23.72 874 ALA A C 1
ATOM 6844 O O . ALA A 1 874 ? 28.760 -3.184 54.949 1.00 23.72 874 ALA A O 1
ATOM 6845 N N . ASN A 1 875 ? 28.396 -3.134 57.181 1.00 21.80 875 ASN A N 1
ATOM 6846 C CA . ASN A 1 875 ? 27.580 -1.935 57.487 1.00 21.80 875 ASN A CA 1
ATOM 6847 C C . ASN A 1 875 ? 26.995 -1.046 56.371 1.00 21.80 875 ASN A C 1
ATOM 6849 O O . ASN A 1 875 ? 27.777 -0.347 55.739 1.00 21.80 875 ASN A O 1
ATOM 6853 N N . ILE A 1 876 ? 25.665 -0.811 56.392 1.00 23.31 876 ILE A N 1
ATOM 6854 C CA . ILE A 1 876 ? 25.054 0.543 56.306 1.00 23.31 876 ILE A CA 1
ATOM 6855 C C . ILE A 1 876 ? 23.768 0.627 57.169 1.00 23.31 876 ILE A C 1
ATOM 6857 O O . ILE A 1 876 ? 22.926 -0.265 57.168 1.00 23.31 876 ILE A O 1
ATOM 6861 N N . THR A 1 877 ? 23.664 1.728 57.917 1.00 21.09 877 THR A N 1
ATOM 6862 C CA . THR A 1 877 ? 22.625 2.160 58.872 1.00 21.09 877 THR A CA 1
ATOM 6863 C C . THR A 1 877 ? 21.468 2.908 58.189 1.00 21.09 877 THR A C 1
ATOM 6865 O O . THR A 1 877 ? 21.741 3.729 57.319 1.00 21.09 877 THR A O 1
ATOM 6868 N N . TYR A 1 878 ? 20.225 2.792 58.687 1.00 22.86 878 TYR A N 1
ATOM 6869 C CA . TYR A 1 878 ? 19.175 3.807 58.467 1.00 22.86 878 TYR A CA 1
ATOM 6870 C C . TYR A 1 878 ? 18.507 4.245 59.779 1.00 22.86 878 TYR A C 1
ATOM 6872 O O . TYR A 1 878 ? 18.212 3.434 60.656 1.00 22.86 878 TYR A O 1
ATOM 6880 N N . LYS A 1 879 ? 18.339 5.568 59.905 1.00 21.69 879 LYS A N 1
ATOM 6881 C CA . LYS A 1 879 ? 17.746 6.312 61.026 1.00 21.69 879 LYS A CA 1
ATOM 6882 C C . LYS A 1 879 ? 16.227 6.436 60.870 1.00 21.69 879 LYS A C 1
ATOM 6884 O O . LYS A 1 879 ? 15.742 6.748 59.790 1.00 21.69 879 LYS A O 1
ATOM 6889 N N . THR A 1 880 ? 15.532 6.319 61.995 1.00 22.98 880 THR A N 1
ATOM 6890 C CA . THR A 1 880 ? 14.162 6.783 62.267 1.00 22.98 880 THR A CA 1
ATOM 6891 C C . THR A 1 880 ? 14.146 8.229 62.764 1.00 22.98 880 THR A C 1
ATOM 6893 O O . THR A 1 880 ? 14.988 8.581 63.590 1.00 22.98 880 THR A O 1
ATOM 6896 N N . GLU A 1 881 ? 13.129 9.005 62.386 1.00 23.50 881 GLU A N 1
ATOM 6897 C CA . GLU A 1 881 ? 12.618 10.143 63.165 1.00 23.50 881 GLU A CA 1
ATOM 6898 C C . GLU A 1 881 ? 11.100 10.298 62.939 1.00 23.50 881 GLU A C 1
ATOM 6900 O O . GLU A 1 881 ? 10.579 9.937 61.887 1.00 23.50 881 GLU A O 1
ATOM 6905 N N . ALA A 1 882 ? 10.403 10.737 63.988 1.00 22.91 882 ALA A N 1
ATOM 6906 C CA . ALA A 1 882 ? 8.963 10.637 64.233 1.00 22.91 882 ALA A CA 1
ATOM 6907 C C . ALA A 1 882 ? 8.301 12.021 64.293 1.00 22.91 882 ALA A C 1
ATOM 6909 O O . ALA A 1 882 ? 8.970 12.940 64.749 1.00 22.91 882 ALA A O 1
ATOM 6910 N N . ILE A 1 883 ? 7.009 12.157 63.945 1.00 22.66 883 ILE A N 1
ATOM 6911 C CA . ILE A 1 883 ? 6.150 13.343 64.211 1.00 22.66 883 ILE A CA 1
ATOM 6912 C C . ILE A 1 883 ? 4.682 12.854 64.306 1.00 22.66 883 ILE A C 1
ATOM 6914 O O . ILE A 1 883 ? 4.193 12.227 63.374 1.00 22.66 883 ILE A O 1
ATOM 6918 N N . GLU A 1 884 ? 4.093 12.755 65.505 1.00 24.52 884 GLU A N 1
ATOM 6919 C CA . GLU A 1 884 ? 3.219 13.710 66.238 1.00 24.52 884 GLU A CA 1
ATOM 6920 C C . GLU A 1 884 ? 1.756 13.814 65.755 1.00 24.52 884 GLU A C 1
ATOM 6922 O O . GLU A 1 884 ? 1.434 14.378 64.717 1.00 24.52 884 GLU A O 1
ATOM 6927 N N . THR A 1 885 ? 0.855 13.324 66.611 1.00 22.30 885 THR A N 1
ATOM 6928 C CA . THR A 1 885 ? -0.587 13.605 66.659 1.00 22.30 885 THR A CA 1
ATOM 6929 C C . THR A 1 885 ? -0.871 14.874 67.464 1.00 22.30 885 THR A C 1
ATOM 6931 O O . THR A 1 885 ? -0.359 15.018 68.575 1.00 22.30 885 THR A O 1
ATOM 6934 N N . THR A 1 886 ? -1.777 15.731 66.983 1.00 23.19 886 THR A N 1
ATOM 6935 C CA . THR A 1 886 ? -2.377 16.822 67.771 1.00 23.19 886 THR A CA 1
ATOM 6936 C C . THR A 1 886 ? -3.903 16.773 67.678 1.00 23.19 886 THR A C 1
ATOM 6938 O O . THR A 1 886 ? -4.477 16.796 66.594 1.00 23.19 886 THR A O 1
ATOM 6941 N N . THR A 1 887 ? -4.559 16.705 68.835 1.00 23.00 887 THR A N 1
ATOM 6942 C CA . THR A 1 887 ? -6.001 16.898 69.051 1.00 23.00 887 THR A CA 1
ATOM 6943 C C . THR A 1 887 ? -6.285 18.350 69.437 1.00 23.00 887 THR A C 1
ATOM 6945 O O . THR A 1 887 ? -5.526 18.912 70.228 1.00 23.00 887 THR A O 1
ATOM 6948 N N . VAL A 1 888 ? -7.404 18.925 68.981 1.00 23.12 888 VAL A N 1
ATOM 6949 C CA . VAL A 1 888 ? -7.997 20.148 69.557 1.00 23.12 888 VAL A CA 1
ATOM 6950 C C . VAL A 1 888 ? -9.507 19.953 69.732 1.00 23.12 888 VAL A C 1
ATOM 6952 O O . VAL A 1 888 ? -10.185 19.444 68.842 1.00 23.12 888 VAL A O 1
ATOM 6955 N N . GLU A 1 889 ? -9.985 20.328 70.919 1.00 23.41 889 GLU A N 1
ATOM 6956 C CA . GLU A 1 889 ? -11.366 20.293 71.407 1.00 23.41 889 GLU A CA 1
ATOM 6957 C C . GLU A 1 889 ? -12.174 21.569 71.052 1.00 23.41 889 GLU A C 1
ATOM 6959 O O . GLU A 1 889 ? -11.619 22.579 70.630 1.00 23.41 889 GLU A O 1
ATOM 6964 N N . GLU A 1 890 ? -13.475 21.510 71.377 1.00 24.25 890 GLU A N 1
ATOM 6965 C CA . GLU A 1 890 ? -14.309 22.588 71.960 1.00 24.25 890 GLU A CA 1
ATOM 6966 C C . GLU A 1 890 ? -15.333 23.411 71.110 1.00 24.25 890 GLU A C 1
ATOM 6968 O O . GLU A 1 890 ? -15.024 24.363 70.405 1.00 24.25 890 GLU A O 1
ATOM 6973 N N . THR A 1 891 ? -16.617 23.069 71.348 1.00 22.55 891 THR A N 1
ATOM 6974 C CA . THR A 1 891 ? -17.770 23.896 71.823 1.00 22.55 891 THR A CA 1
ATOM 6975 C C . THR A 1 891 ? -18.452 25.036 71.010 1.00 22.55 891 THR A C 1
ATOM 6977 O O . THR A 1 891 ? -18.006 26.172 70.974 1.00 22.55 891 THR A O 1
ATOM 6980 N N . THR A 1 892 ? -19.732 24.763 70.673 1.00 22.83 892 THR A N 1
ATOM 6981 C CA . THR A 1 892 ? -20.998 25.503 70.998 1.00 22.83 892 THR A CA 1
ATOM 6982 C C . THR A 1 892 ? -21.521 26.769 70.262 1.00 22.83 892 THR A C 1
ATOM 6984 O O . THR A 1 892 ? -20.819 27.745 70.049 1.00 22.83 892 THR A O 1
ATOM 6987 N N . VAL A 1 893 ? -22.871 26.763 70.135 1.00 22.42 893 VAL A N 1
ATOM 6988 C CA . VAL A 1 893 ? -23.906 27.846 70.140 1.00 22.42 893 VAL A CA 1
ATOM 6989 C C . VAL A 1 893 ? -24.521 28.358 68.810 1.00 22.42 893 VAL A C 1
ATOM 6991 O O . VAL A 1 893 ? -23.988 29.232 68.145 1.00 22.42 893 VAL A O 1
ATOM 6994 N N . ILE A 1 894 ? -25.739 27.850 68.539 1.00 22.91 894 ILE A N 1
ATOM 6995 C CA . ILE A 1 894 ? -27.038 28.482 68.162 1.00 22.91 894 ILE A CA 1
ATOM 6996 C C . ILE A 1 894 ? -27.053 29.845 67.427 1.00 22.91 894 ILE A C 1
ATOM 6998 O O . ILE A 1 894 ? -26.769 30.865 68.046 1.00 22.91 894 ILE A O 1
ATOM 7002 N N . THR A 1 895 ? -27.696 29.884 66.246 1.00 24.73 895 THR A N 1
ATOM 7003 C CA . THR A 1 895 ? -28.692 30.916 65.855 1.00 24.73 895 THR A CA 1
ATOM 7004 C C . THR A 1 895 ? -29.723 30.371 64.850 1.00 24.73 895 THR A C 1
ATOM 7006 O O . THR A 1 895 ? -29.393 29.858 63.787 1.00 24.73 895 THR A O 1
ATOM 7009 N N . THR A 1 896 ? -31.003 30.500 65.201 1.00 23.59 896 THR A N 1
ATOM 7010 C CA . THR A 1 896 ? -32.190 30.342 64.340 1.00 23.59 896 THR A CA 1
ATOM 7011 C C . THR A 1 896 ? -32.585 31.686 63.719 1.00 23.59 896 THR A C 1
ATOM 7013 O O . THR A 1 896 ? -32.540 32.692 64.427 1.00 23.59 896 THR A O 1
ATOM 7016 N N . THR A 1 897 ? -33.071 31.716 62.470 1.00 24.69 897 THR A N 1
ATOM 7017 C CA . THR A 1 897 ? -34.071 32.702 61.983 1.00 24.69 897 THR A CA 1
ATOM 7018 C C . THR A 1 897 ? -34.769 32.240 60.683 1.00 24.69 897 THR A C 1
ATOM 7020 O O . THR A 1 897 ? -34.133 32.045 59.658 1.00 24.69 897 THR A O 1
ATOM 7023 N N . GLU A 1 898 ? -36.082 32.008 60.831 1.00 25.14 898 GLU A N 1
ATOM 7024 C CA . GLU A 1 898 ? -37.279 32.052 59.948 1.00 25.14 898 GLU A CA 1
ATOM 7025 C C . GLU A 1 898 ? -37.128 32.260 58.415 1.00 25.14 898 GLU A C 1
ATOM 7027 O O . GLU A 1 898 ? -36.460 33.185 57.972 1.00 25.14 898 GLU A O 1
ATOM 7032 N N . ALA A 1 899 ? -37.649 31.362 57.552 1.00 22.97 899 ALA A N 1
ATOM 7033 C CA . ALA A 1 899 ? -39.046 31.116 57.081 1.00 22.97 899 ALA A CA 1
ATOM 7034 C C . ALA A 1 899 ? -39.480 32.044 55.914 1.00 22.97 899 ALA A C 1
ATOM 7036 O O . ALA A 1 899 ? -39.546 33.256 56.068 1.00 22.97 899 ALA A O 1
ATOM 7037 N N . THR A 1 900 ? -39.760 31.571 54.689 1.00 23.09 900 THR A N 1
ATOM 7038 C CA . THR A 1 900 ? -41.027 30.996 54.147 1.00 23.09 900 THR A CA 1
ATOM 7039 C C . THR A 1 900 ? -40.793 30.754 52.625 1.00 23.09 900 THR A C 1
ATOM 7041 O O . THR A 1 900 ? -39.987 31.464 52.036 1.00 23.09 900 THR A O 1
ATOM 7044 N N . THR A 1 901 ? -41.381 29.807 51.871 1.00 22.28 901 THR A N 1
ATOM 7045 C CA . THR A 1 901 ? -42.821 29.620 51.598 1.00 22.28 901 THR A CA 1
ATOM 7046 C C . THR A 1 901 ? -43.091 28.331 50.774 1.00 22.28 901 THR A C 1
ATOM 7048 O O . THR A 1 901 ? -42.357 28.026 49.841 1.00 22.28 901 THR A O 1
ATOM 7051 N N . THR A 1 902 ? -44.213 27.669 51.099 1.00 22.42 902 THR A N 1
ATOM 7052 C CA . THR A 1 902 ? -45.148 26.855 50.272 1.00 22.42 902 THR A CA 1
ATOM 7053 C C . THR A 1 902 ? -44.695 25.637 49.455 1.00 22.42 902 THR A C 1
ATOM 7055 O O . THR A 1 902 ? -44.271 25.784 48.317 1.00 22.42 902 THR A O 1
ATOM 7058 N N . ILE A 1 903 ? -45.082 24.439 49.927 1.00 23.20 903 ILE A N 1
ATOM 7059 C CA . ILE A 1 903 ? -45.699 23.389 49.090 1.00 23.20 903 ILE A CA 1
ATOM 7060 C C . ILE A 1 903 ? -46.924 22.839 49.840 1.00 23.20 903 ILE A C 1
ATOM 7062 O O . ILE A 1 903 ? -46.831 22.420 50.993 1.00 23.20 903 ILE A O 1
ATOM 7066 N N . LEU A 1 904 ? -48.083 22.924 49.184 1.00 23.77 904 LEU A N 1
ATOM 7067 C CA . LEU A 1 904 ? -49.383 22.419 49.624 1.00 23.77 904 LEU A CA 1
ATOM 7068 C C . LEU A 1 904 ? -49.490 20.917 49.338 1.00 23.77 904 LEU A C 1
ATOM 7070 O O . LEU A 1 904 ? -49.245 20.470 48.221 1.00 23.77 904 LEU A O 1
ATOM 7074 N N . THR A 1 905 ? -49.908 20.167 50.350 1.00 22.38 905 THR A N 1
ATOM 7075 C CA . THR A 1 905 ? -50.369 18.782 50.272 1.00 22.38 905 THR A CA 1
ATOM 7076 C C . THR A 1 905 ? -51.859 18.726 49.924 1.00 22.38 905 THR A C 1
ATOM 7078 O O . THR A 1 905 ? -52.659 19.418 50.548 1.00 22.38 905 THR A O 1
ATOM 7081 N N . THR A 1 906 ? -52.244 17.831 49.010 1.00 22.91 906 THR A N 1
ATOM 7082 C CA . THR A 1 906 ? -53.552 17.151 49.030 1.00 22.91 906 THR A CA 1
ATOM 7083 C C . THR A 1 906 ? -53.404 15.728 48.500 1.00 22.91 906 THR A C 1
ATOM 7085 O O . THR A 1 906 ? -52.888 15.501 47.410 1.00 22.91 906 THR A O 1
ATOM 7088 N N . THR A 1 907 ? -53.853 14.801 49.335 1.00 22.75 907 THR A N 1
ATOM 7089 C CA . THR A 1 907 ? -54.028 13.355 49.174 1.00 22.75 907 THR A CA 1
ATOM 7090 C C . THR A 1 907 ? -55.310 12.985 48.417 1.00 22.75 907 THR A C 1
ATOM 7092 O O . THR A 1 907 ? -56.255 13.767 48.454 1.00 22.75 907 THR A O 1
ATOM 7095 N N . GLU A 1 908 ? -55.323 11.763 47.855 1.00 23.25 908 GLU A N 1
ATOM 7096 C CA . GLU A 1 908 ? -56.430 10.778 47.669 1.00 23.25 908 GLU A CA 1
ATOM 7097 C C . GLU A 1 908 ? -56.388 10.115 46.270 1.00 23.25 908 GLU A C 1
ATOM 7099 O O . GLU A 1 908 ? -56.614 10.760 45.253 1.00 23.25 908 GLU A O 1
ATOM 7104 N N . THR A 1 909 ? -55.785 8.919 46.164 1.00 22.91 909 THR A N 1
ATOM 7105 C CA . THR A 1 909 ? -56.378 7.550 46.104 1.00 22.91 909 THR A CA 1
ATOM 7106 C C . THR A 1 909 ? -57.021 7.173 44.771 1.00 22.91 909 THR A C 1
ATOM 7108 O O . THR A 1 909 ? -58.049 7.739 44.421 1.00 22.91 909 THR A O 1
ATOM 7111 N N . PHE A 1 910 ? -56.497 6.122 44.127 1.00 22.22 910 PHE A N 1
ATOM 7112 C CA . PHE A 1 910 ? -57.294 5.188 43.328 1.00 22.22 910 PHE A CA 1
ATOM 7113 C C . PHE A 1 910 ? -56.831 3.738 43.515 1.00 22.22 910 PHE A C 1
ATOM 7115 O O . PHE A 1 910 ? -55.657 3.454 43.739 1.00 22.22 910 PHE A O 1
ATOM 7122 N N . ASP A 1 911 ? -57.855 2.895 43.497 1.00 22.83 911 ASP A N 1
ATOM 7123 C CA . ASP A 1 911 ? -58.028 1.546 44.024 1.00 22.83 911 ASP A CA 1
ATOM 7124 C C . ASP A 1 911 ? -57.611 0.472 43.002 1.00 22.83 911 ASP A C 1
ATOM 7126 O O . ASP A 1 911 ? -57.783 0.671 41.797 1.00 22.83 911 ASP A O 1
ATOM 7130 N N . PHE A 1 912 ? -57.100 -0.664 43.480 1.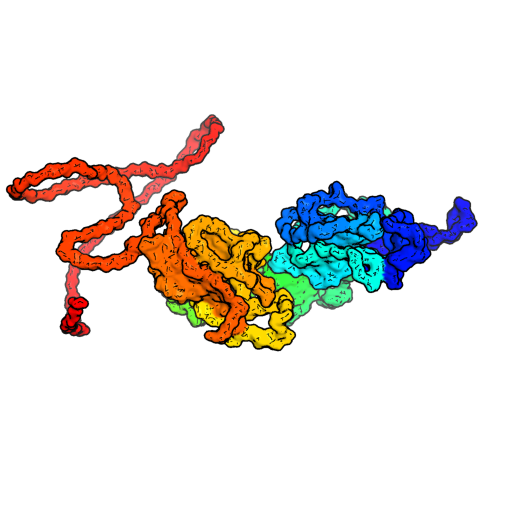00 22.95 912 PHE A N 1
ATOM 7131 C CA . PHE A 1 912 ? -56.801 -1.847 42.666 1.00 22.95 912 PHE A CA 1
ATOM 7132 C C . PHE A 1 912 ? -57.999 -2.809 42.709 1.00 22.95 912 PHE A C 1
ATOM 7134 O O . PHE A 1 912 ? -58.398 -3.253 43.786 1.00 22.95 912 PHE A O 1
ATOM 7141 N N . THR A 1 913 ? -58.520 -3.179 41.537 1.00 32.19 913 THR A N 1
ATOM 7142 C CA . THR A 1 913 ? -59.313 -4.406 41.329 1.00 32.19 913 THR A CA 1
ATOM 7143 C C . THR A 1 913 ? -58.600 -5.327 40.372 1.00 32.19 913 THR A C 1
ATOM 7145 O O . THR A 1 913 ? -58.151 -4.793 39.331 1.00 32.19 913 THR A O 1
#

Solvent-accessible surface area (backbone atoms only — not comparable to full-atom values): 54496 Å² total; per-residue (Å²): 108,52,72,46,78,44,80,35,78,37,71,50,26,33,40,30,28,31,35,48,56,46,58,92,49,90,100,51,85,50,79,41,75,43,73,78,32,71,65,34,74,40,77,58,75,87,69,67,49,66,34,61,42,74,49,83,79,40,38,50,71,59,51,39,55,74,77,39,79,85,66,66,88,70,62,54,69,72,57,50,50,52,48,28,52,74,43,69,48,53,88,30,60,55,99,64,68,54,60,71,78,81,83,32,76,36,61,86,76,41,39,48,36,78,54,32,89,58,98,65,75,74,76,63,43,63,83,85,67,73,53,62,35,33,33,35,35,67,67,41,41,24,42,40,29,39,39,44,37,85,75,66,74,46,44,40,35,38,34,44,33,53,37,78,82,68,37,34,35,38,40,30,47,49,61,46,62,47,80,38,48,54,86,78,52,61,69,65,45,81,43,60,44,36,59,41,41,34,42,33,40,40,35,30,45,30,83,37,76,94,75,49,30,31,38,31,31,32,33,43,36,38,26,63,37,71,88,54,83,55,82,42,77,43,72,71,35,77,73,32,58,28,55,61,74,85,71,72,87,82,67,71,60,92,53,85,80,70,47,71,71,60,51,27,64,74,71,74,53,64,86,78,58,52,72,60,56,37,50,52,50,33,40,78,62,70,47,25,53,41,47,54,95,66,59,50,51,64,86,35,78,82,46,34,73,84,60,61,53,39,36,32,79,66,52,65,97,88,64,93,77,86,75,78,64,52,64,98,57,95,40,51,29,28,28,33,59,84,44,36,41,39,36,31,34,56,43,88,78,60,85,48,36,46,35,35,34,44,35,54,42,77,91,75,41,32,35,36,43,31,46,52,65,42,74,45,80,42,60,38,66,83,60,57,63,63,60,45,61,62,51,29,53,75,69,79,40,62,86,82,58,65,51,37,56,71,71,55,31,51,50,48,34,50,76,70,70,45,47,87,32,54,64,93,60,47,41,68,75,43,84,70,69,60,74,74,33,43,92,86,47,28,45,25,70,59,23,94,80,59,82,64,70,54,70,67,69,95,64,89,46,61,58,37,37,28,26,49,69,64,32,36,43,43,42,30,33,34,45,39,51,48,56,68,46,32,41,36,36,33,43,37,51,37,77,79,69,31,28,33,39,41,33,50,50,69,40,74,47,81,40,53,42,86,77,54,66,68,69,45,82,45,77,49,58,60,52,56,30,42,33,47,36,36,32,46,30,78,42,86,99,44,75,31,33,35,30,34,31,32,43,36,34,24,62,39,89,88,53,60,82,42,77,45,68,59,32,62,78,21,61,31,51,59,67,87,61,75,37,74,46,65,29,75,49,71,81,43,40,53,70,57,58,31,53,79,69,76,48,55,98,84,51,83,53,51,70,67,60,16,49,53,49,36,51,73,48,58,50,51,68,37,56,62,100,56,74,90,43,49,63,88,38,84,64,30,28,81,58,59,60,27,28,21,73,53,43,74,64,88,79,62,59,76,47,73,35,59,84,61,38,25,22,28,32,36,63,82,55,34,39,41,35,34,31,33,57,36,72,74,53,73,43,52,47,33,36,34,43,35,53,35,78,79,76,41,35,36,38,42,32,52,58,69,44,73,45,82,40,56,54,88,80,52,68,66,70,45,82,46,61,41,31,56,41,43,29,45,33,43,36,36,31,46,34,78,41,72,96,73,48,30,39,36,32,32,31,34,43,34,37,30,59,55,51,54,100,79,62,82,54,80,42,76,45,60,59,32,59,80,22,54,38,66,67,74,84,64,71,88,83,83,66,84,82,60,98,63,72,74,66,59,74,75,78,70,52,82,72,79,77,73,84,69,91,65,100,74,81,84,79,82,76,85,78,78,93,72,82,94,76,92,75,88,84,81,92,78,84,86,84,90,82,90,82,87,86,85,88,85,91,84,90,82,89,77,90,82,86,86,83,88,79,90,81,84,88,80,86,88,82,85,89,80,89,83,87,88,82,90,88,84,89,85,90,88,87,86,88,86,89,87,86,87,90,84,88,85,88,87,87,91,86,90,87,89,82,86,91,87,86,91,86,87,86,83,90,84,88,89,84,90,131

Sequence (913 aa):
MDYFIEELAGSLTYLVSLNISFCYNDGQPCNIIASVLENTLLPRDLCAWNTDYLIPGFSLNTWLTDNFPTVGHPLPEYAVELLFEQLGISQYRPSTQCSETALYMAIPPAGWLNDCPLSTNIPDLDPSYTGIACHVTDMCTGVDCCVTSTVLDRSFNVKVELAPCDYILTIGIDDFVYSLSLEEFRMGEQQQFSLGGVVNIVFSVYDLAASNYYLMSMNITICTESMAPCEQTFVVLDNVLLPKRQCTWNATFVNPTFSLTKWMIKNGVTAPLPDFAIAILLDDLAVSPCLLSSSCDRGRSPYNKEVTDGWRNVCHDDLNVTLTPIAEDDHVTCVFNCYTSTCCYEVDGIGRSIMSSVTINTCKSEMRLTIERITQTVSLQDYSFVDFNTWLASKDLPSTTIPLPEWAATQLVEELGVAKYVSTTECYDLKSPFIEADSVNGWKNDCVNVTNTHVFDSGTSRLVCSIPVGCSGATCCMDIPRLNRSLEVSMLIEPCTNKLLLKIDKMENDLLLSDVTFGVHYKFSLYGIINIEYTIREVDFEDQYEVNMTLTVCFDSTTCEIEHPVFINTILIKEVCNWTSEFKTPDFSMSSWLSDRNLTMTSDLNDINADELLQELGLTDFMGSTSLCDHGISPFNTLTNGWNNECTTPGIVLSSISHPAACHANSDCNRFSCCIEVDILKRSLFAAVYLNPCRYNLQVQLEQLTIDVDLFTYTWGERKQYFLYGVFRLEFMINHVATERVYVVDVNIKVCFEAGSGSSCYQEFTVLEDTRIQYPNCSTSGLESLPFDGLSLDFWEPEVCYFFNGTVLPRIFYIETTTVDIFTTEEMTTTAQTTTPEITTTPVVTTTTITTVATTIIDGTDVTEGNMTDFTDANITYKTEAIETTTVEETTVITTTEATTTILTTTETFDFT

Foldseek 3Di:
DDKDWDDLQLQQWIQIWDWDFAAPDPPDGGPDIDTPDDRDTDHHDPDQLPQAAPDPQFAPVVVCCVPPVPDDPPDDPVVLCVVCVVSVQNVQADPDADDCPDPFPDDPPALEDELAPDDFDFHRWDSPDDAKHWYQDNQLQKIWMWGADRNNRGIWIWIWHDDVLLQWTWTDIRSRIDIDGVVPDDAPDWGWHDRNNAKIKIKHWHDPPVVQWIFMWIKIFGARGSPDPTPDITGRGDRTTGHHDDHDPPDAFPDNPDDPVVLCVVVVADPLGDQSRLSVVCSNRSNSNQAASDFDDCCDPPNDDDDDLQEDEPEDPPDPDDDDRPPPPPFKHWYDHPFKIKMWGHDPSSRGIKIWMWGQDPVQQWIWTGIHNDIDIDRLLVDDADAVCVVCVVVVHHPPDWADDQVSLQVVCVVLVNNVQADPDQPCVDPDDQVPADPFQQEAELDPPWDDWDRWDPPDKRKHWYQDNQLFWIWIWIDDRRSRGIWIWTWGHQLQLQWTWTGTHNDIDTDRVLVDDAPDWDWDDDSPAWIWIKGWHDDPLAQKIQMWIWIFGCNDPPDTPDIDTGHDSTIGHHGPHPLVDFAPPLFFDPVVVCVVVVHDPPPQPPLVVLVVVCVVRSVVSQADPDAPDDCCDPPQDDDDLQEPELCPDPPFDWDRWDPPKHWYQDPLNFKIKIWHDDRSNNGIWIWMWGHDQQSQWIWTDTRNNIDIDRNLPDDAPDWDKGHDNNFWIKIKGWHQDPVQQWIQMWIKIFGARGSDPPDDTPDITTGHDRGIDHHDQQDPPDDDDDPCGRDGVVVVPPPPPPPPPDDDDPDPDDDPDDDDDDDDDDDDDDDDDDDDDDDDDDDDDDDDDDDDDDDDDDDDDDDDDDDDDDDDDDDDDDDDDDDDDDDDDDYDDDDDDDDDDDDDDDDDDDDDD

pLDDT: mean 70.97, std 20.67, range [21.09, 94.56]